Protein AF-0000000069923202 (afdb_homodimer)

Sequence (836 aa):
MKPQTTLLSTVFSLFFFFFFFFILLISAAADISPGSTLYASNPNQTWTSPNNTFSLRFISHGGSTTYSAAITFDNIIPVWIAGGDSAAADSDSSLQFLPDGNLRLLNGSSAVIWQSNTAGLGVSSAALDDSGNFVLRKGNVTVWSTFDNPTDTILPNQNFTPNQVLRSGFYSFNLLSSGDLILRWNDSIVYWNSGLTSSINNKTTNLTSPSLVLQSIGILSLLDQSLPNPVIVAYTNDYAEGSEILRFLKLDSDGNLRIYSSAKGSRTSTVRWAALSDQCQVFGYCGDMGICSYNGSNPNPICGCPSKNFEPIDPKDSRKGCKRKVEIKDCGGNTTMLELENTRLLTYPPELDSQVFFVGITACRLNCVVSRSCVGSTSLSDGSGLCYFKTIPVVVSGYQSPIIPSTSFLKICGPVMPMKPQTTLLSTVFSLFFFFFFFFILLISAAADISPGSTLYASNPNQTWTSPNNTFSLRFISHGGSTTYSAAITFDNIIPVWIAGGDSAAADSDSSLQFLPDGNLRLLNGSSAVIWQSNTAGLGVSSAALDDSGNFVLRKGNVTVWSTFDNPTDTILPNQNFTPNQVLRSGFYSFNLLSSGDLILRWNDSIVYWNSGLTSSINNKTTNLTSPSLVLQSIGILSLLDQSLPNPVIVAYTNDYAEGSEILRFLKLDSDGNLRIYSSAKGSRTSTVRWAALSDQCQVFGYCGDMGICSYNGSNPNPICGCPSKNFEPIDPKDSRKGCKRKVEIKDCGGNTTMLELENTRLLTYPPELDSQVFFVGITACRLNCVVSRSCVGSTSLSDGSGLCYFKTIPVVVSGYQSPIIPSTSFLKICGPVMP

Radius of gyration: 36.66 Å; Cα contacts (8 Å, |Δi|>4): 2116; chains: 2; bounding box: 177×103×82 Å

Nearest PDB structures (foldseek):
  6kyw-assembly1_A  TM=4.640E-01  e=7.826E-22  Brassica rapa
  6kyw-assembly1_B  TM=4.589E-01  e=8.745E-22  Brassica rapa
  3m7j-assembly1_A  TM=3.341E-01  e=6.251E-08  Pseudomonas putida
  3m7h-assembly2_B  TM=3.196E-01  e=3.689E-07  Pseudomonas putida
  3m7j-assembly2_B  TM=3.180E-01  e=1.397E-06  Pseudomonas putida

Foldseek 3Di:
DDDPPPDPPPPPPPPPPPPPPPPPPQVQQDWAFAFDKAALLDQVDWAAASVRQWTFGWDDDPPDQWIWGFIAGLSFHGAATFPAPQQTAGRGKMWGRHQQQKTFIAHNVRDTRGIQPCGNVQFGTWHQHPQRKIFTDNVVHTPDICLVAPEFKFFAPRWAWQVYWYDAVQWIWGQDQLRKIFIDGNVAFTLAILPCNVVVVVFDPGFDIWTWGAHQQAWIWIDGPSGPDTHTSDGFQRGNDDDQKTWMWGQDNLRKIFIWIDHNVGNDIDTRDIRDQDSLSRPLNQHFQWEWEDDPPDSDIDIDHQFPQWDQPDPVRRSHHIDGPDDPVRLVPQKAKDKDFQKDFRAGPPQVVPFKDQADPVCLRVVQSPDPFFFKKKDQQPPPSIMGTDGPPDGTRMYHDPVRRMMMIGIGRDDGGD/DDDPPPPPPPPPPPPPPPPPPPPPPPVQQDWAFAFDKAALLDQPDWAAASVRQWTFGWDDDPPDQWIWGFIAGLSFHGAATFLAPQQTAGRGKMWGRHQQQKTFIAHNVRDTSGIQPCGNVQFGTWHQHPQRKIFTDNVVHTPDICLVAPEFKDWAPRWAWQVYWYDAVQWIWGQDQLRKIFIDGNVAFTLAILPCNVVVVVFPPGFDIWTWGAHQQAWIWIDGPSGPDTHTSDGFQQGNDDDQKTWMWGQDNLRKIFIWIDHNVGNDIDTRDIRDQDSLSRPLNQHFQWEWEDDPPDSDIDIDHQFPQWDQPDPVRRSHHIDGPDDPVRLVPQKAKDKDFQKDFRAGPPQVVPFKDQADPVCLRVVQSPDPFFFKKKDQQPPPSIMGTDGPPDGTRMYHDPVRRMMMIGMGRDDGGD

InterPro domains:
  IPR000858 S-locus glycoprotein domain [PF00954] (242-306)
  IPR001480 Bulb-type lectin domain [PF01453] (79-164)
  IPR001480 Bulb-type lectin domain [PS50927] (23-149)
  IPR001480 Bulb-type lectin domain [PS50927] (151-272)
  IPR001480 Bulb-type lectin domain [SM00108] (37-150)
  IPR036426 Bulb-type lectin domain superfamily [G3DSA:2.90.10.10] (26-148)
  IPR036426 Bulb-type lectin domain superfamily [G3DSA:2.90.10.10] (149-275)
  IPR036426 Bulb-type lectin domain superfamily [SSF51110] (78-195)

Organism: Camellia sinensis (NCBI:txid4442)

Solvent-accessible surface area (backbone atoms only — not comparable to full-atom values): 43904 Å² total; per-residue (Å²): 137,84,83,80,79,77,82,81,79,77,79,78,77,79,76,77,76,78,75,77,77,76,73,75,73,70,65,67,49,73,66,42,50,53,64,43,68,41,42,41,74,41,57,82,48,6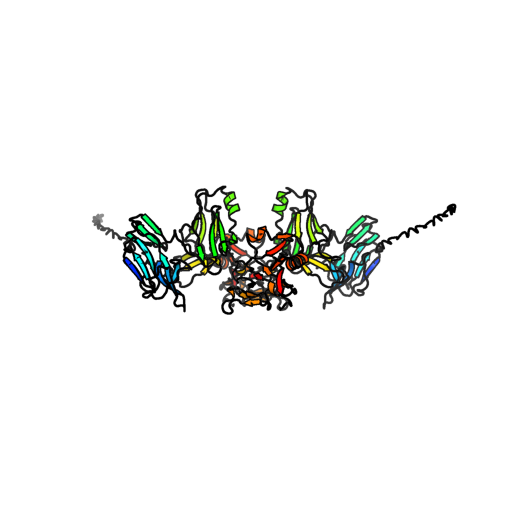2,53,50,11,53,78,57,48,23,28,40,29,41,43,74,48,83,97,50,75,39,26,39,50,24,35,14,45,69,78,65,47,71,56,37,42,62,56,39,85,77,28,76,29,27,62,59,11,35,42,36,32,35,74,54,26,25,40,37,32,25,22,62,84,67,42,76,61,36,64,69,79,32,58,76,67,60,29,60,35,30,42,42,38,77,75,62,42,39,35,36,16,36,84,92,40,77,76,45,42,43,60,80,54,47,25,31,36,44,46,42,76,33,66,46,35,55,90,43,55,33,45,23,83,56,24,35,39,38,39,43,68,80,60,33,41,37,35,24,42,70,85,60,38,42,59,42,67,68,67,42,50,65,68,43,52,78,69,32,90,65,64,78,63,43,28,40,31,34,42,71,49,32,42,31,30,39,38,34,86,58,41,96,59,66,47,77,72,28,23,26,26,50,29,76,53,84,77,69,50,48,42,36,41,32,44,39,79,72,56,46,42,32,31,32,40,28,45,74,88,51,93,56,72,44,83,29,28,49,77,54,51,44,68,58,60,36,67,52,51,18,13,40,49,7,28,20,31,47,60,34,72,43,69,63,68,45,47,41,54,83,33,64,53,32,41,62,69,37,87,91,38,50,46,62,9,29,40,60,74,53,51,69,92,72,35,83,85,43,68,40,71,43,78,36,75,24,16,39,62,65,73,39,44,69,54,55,79,80,22,69,41,82,44,20,42,67,54,37,51,53,55,30,70,73,35,87,51,36,49,26,27,23,27,44,29,74,22,79,27,40,19,38,54,40,48,69,89,70,76,46,24,30,30,41,37,44,50,39,60,12,37,18,32,36,61,38,41,56,74,87,39,117,138,84,82,78,77,75,80,76,79,74,78,78,76,79,75,75,76,75,75,76,76,73,72,76,73,71,66,68,47,74,65,41,52,55,64,42,69,42,42,39,75,40,58,84,50,63,53,51,10,52,78,58,49,23,29,39,29,42,44,76,50,82,97,49,78,41,26,41,51,23,36,14,45,70,79,65,47,68,57,37,42,64,57,39,85,77,28,75,29,27,62,58,11,35,42,35,33,35,74,53,27,24,42,37,32,26,22,62,84,66,44,78,61,36,65,68,80,33,59,77,67,60,29,61,34,30,42,40,38,78,75,63,41,38,36,34,17,36,84,92,40,76,76,46,41,43,60,79,54,47,26,31,36,45,45,42,74,34,64,46,34,54,89,42,54,33,45,24,83,56,22,38,39,39,39,42,68,80,60,32,41,38,35,25,40,69,84,62,38,43,58,43,66,67,66,41,48,64,68,43,51,78,68,33,89,64,63,77,62,45,28,40,32,34,42,69,49,33,42,32,30,40,38,34,86,60,41,96,59,66,46,78,71,28,24,25,25,51,28,77,53,82,76,69,48,51,43,36,40,33,43,39,79,72,56,45,43,31,32,32,40,28,43,74,88,50,93,56,72,42,83,30,28,50,77,53,51,44,68,57,59,37,66,51,52,18,14,40,49,6,28,20,31,46,60,35,72,42,68,63,68,44,45,40,55,83,34,63,54,32,41,62,70,37,89,91,39,51,45,62,8,30,40,60,74,55,51,70,92,71,36,85,83,43,69,40,70,44,77,37,74,26,17,38,62,67,72,39,44,71,55,56,80,79,21,71,40,83,43,19,41,68,53,36,52,53,54,32,73,73,35,87,52,35,49,26,28,24,28,44,28,75,22,78,25,38,19,38,55,41,47,68,90,71,77,46,25,29,30,39,36,43,51,39,62,12,37,18,31,35,62,40,40,56,74,84,40,116

Secondary structure (DSSP, 8-state):
-----------------------------PPBPTT-EEETT-TT--EE-TTSSEEEEEEE-TTSS-EEEEEEETTTEEEEETTGGG--B-TT-EEEE-TTS-EEEE-TT--EEEE---TTTT--EEEE-TTS-EEEEETTEEEEETTTS-SSEE-TTPPB-TT--EEETTEEEEE-TTS-EEEEETTTEEEEE--THHHHHTT-S--SS-EEEE-TTSEEEEE-TT-SSPEEEEE-TTTT--SSEEEEEEE-TTS-EEEEEEETT-S--EEEEES-S-GGGSTTTT-TTEEEE--TT-SS-EEE-SSTTEEES-TT-GGG-EEESS-GGGSTT-EEEEEETTEEE---TTGGGT-EEE--HHHHHHHHHH-SSEEEEEE--SSS-EEEEEESS---EEEE-TT---EEEEEEESSP--/-----------------------------PPBPTT-EEETT-TT--EE-TTSSEEEEEEE-TTSS-EEEEEEETTTEEEEETTGGG--B-TT-EEEE-TTS-EEEE-TT--EEEE---TTTT--EEEE-TTS-EEEEETTEEEEETTTS-SSEE-TTPPB-TT--EEETTEEEEE-TTS-EEEEETTTEEEEE--THHHHHTT-S--SS-EEEE-TTSEEEEE-TT-SSPEEEEE-TTTT--SSEEEEEEE-TTS-EEEEEEETT-S--EEEEES-S-GGGSTTTT-TTEEEE--TT-SS-EEE-SSTTEEES-TT-GGG-EEESS-GGGSTT-EEEEEETTEEE---TTGGGT-EEE--HHHHHHHHHH-SSEEEEEE--SSS-EEEEEESS---EEEE-TT---EEEEEEESSP--

Structure (mmCIF, N/CA/C/O backbone):
data_AF-0000000069923202-model_v1
#
loop_
_entity.id
_entity.type
_entity.pdbx_description
1 polymer 'non-specific serine/threonine protein kinase'
#
loop_
_atom_site.group_PDB
_atom_site.id
_atom_site.type_symbol
_atom_site.label_atom_id
_atom_site.label_alt_id
_atom_site.label_comp_id
_atom_site.label_asym_id
_atom_site.label_entity_id
_atom_site.label_seq_id
_atom_site.pdbx_PDB_ins_code
_atom_site.Cartn_x
_atom_site.Cartn_y
_atom_site.Cartn_z
_atom_site.occupancy
_atom_site.B_iso_or_equiv
_atom_site.auth_seq_id
_atom_site.auth_comp_id
_atom_site.auth_asym_id
_atom_site.auth_atom_id
_atom_site.pdbx_PDB_model_num
ATOM 1 N N . MET A 1 1 ? 87.062 -21.938 -47.25 1 22.56 1 MET A N 1
ATOM 2 C CA . MET A 1 1 ? 86.5 -23.203 -46.781 1 22.56 1 MET A CA 1
ATOM 3 C C . MET A 1 1 ? 85 -23.266 -47.062 1 22.56 1 MET A C 1
ATOM 5 O O . MET A 1 1 ? 84.25 -22.422 -46.625 1 22.56 1 MET A O 1
ATOM 9 N N . LYS A 1 2 ? 84.75 -23.797 -48.344 1 32.22 2 LYS A N 1
ATOM 10 C CA . LYS A 1 2 ? 83.562 -23.75 -49.219 1 32.22 2 LYS A CA 1
ATOM 11 C C . LYS A 1 2 ? 82.375 -24.438 -48.562 1 32.22 2 LYS A C 1
ATOM 13 O O . LYS A 1 2 ? 82.5 -25.547 -48.062 1 32.22 2 LYS A O 1
ATOM 18 N N . PRO A 1 3 ? 81.125 -23.766 -48.312 1 31.27 3 PRO A N 1
ATOM 19 C CA . PRO A 1 3 ? 79.938 -23.969 -47.531 1 31.27 3 PRO A CA 1
ATOM 20 C C . PRO A 1 3 ? 79.062 -25.125 -48.031 1 31.27 3 PRO A C 1
ATOM 22 O O . PRO A 1 3 ? 78.75 -25.203 -49.25 1 31.27 3 PRO A O 1
ATOM 25 N N . GLN A 1 4 ? 79.312 -26.344 -47.5 1 31.17 4 GLN A N 1
ATOM 26 C CA . GLN A 1 4 ? 78.562 -27.547 -47.875 1 31.17 4 GLN A CA 1
ATOM 27 C C . GLN A 1 4 ? 77.062 -27.375 -47.594 1 31.17 4 GLN A C 1
ATOM 29 O O . GLN A 1 4 ? 76.688 -26.953 -46.5 1 31.17 4 GLN A O 1
ATOM 34 N N . THR A 1 5 ? 76.312 -27.312 -48.625 1 31.55 5 THR A N 1
ATOM 35 C CA . THR A 1 5 ? 74.875 -27.094 -48.875 1 31.55 5 THR A CA 1
ATOM 36 C C . THR A 1 5 ? 74.062 -28.297 -48.406 1 31.55 5 THR A C 1
ATOM 38 O O . THR A 1 5 ? 74.062 -29.344 -49.062 1 31.55 5 THR A O 1
ATOM 41 N N . THR A 1 6 ? 74.188 -28.781 -47.156 1 32.69 6 THR A N 1
ATOM 42 C CA . THR A 1 6 ? 73.438 -29.984 -46.812 1 32.69 6 THR A CA 1
ATOM 43 C C . THR A 1 6 ? 71.938 -29.766 -47 1 32.69 6 THR A C 1
ATOM 45 O O . THR A 1 6 ? 71.375 -28.734 -46.562 1 32.69 6 THR A O 1
ATOM 48 N N . LEU A 1 7 ? 71.25 -30.438 -48 1 29.14 7 LEU A N 1
ATOM 49 C CA . LEU A 1 7 ? 69.875 -30.547 -48.438 1 29.14 7 LEU A CA 1
ATOM 50 C C . LEU A 1 7 ? 69 -31.062 -47.312 1 29.14 7 LEU A C 1
ATOM 52 O O . LEU A 1 7 ? 69.25 -32.125 -46.719 1 29.14 7 LEU A O 1
ATOM 56 N N . LEU A 1 8 ? 68.312 -30.188 -46.5 1 29.09 8 LEU A N 1
ATOM 57 C CA . LEU A 1 8 ? 67.375 -30.375 -45.438 1 29.09 8 LEU A CA 1
ATOM 58 C C . LEU A 1 8 ? 66.125 -31.141 -45.969 1 29.09 8 LEU A C 1
ATOM 60 O O . LEU A 1 8 ? 65.5 -30.688 -46.938 1 29.09 8 LEU A O 1
ATOM 64 N N . SER A 1 9 ? 66.125 -32.5 -46 1 30.28 9 SER A N 1
ATOM 65 C CA . SER A 1 9 ? 65 -33.375 -46.312 1 30.28 9 SER A CA 1
ATOM 66 C C . SER A 1 9 ? 63.812 -33.062 -45.438 1 30.28 9 SER A C 1
ATOM 68 O O . SER A 1 9 ? 63.938 -33.062 -44.188 1 30.28 9 SER A O 1
ATOM 70 N N . THR A 1 10 ? 62.938 -32.094 -45.75 1 32.94 10 THR A N 1
ATOM 71 C CA . THR A 1 10 ? 61.688 -31.766 -45.094 1 32.94 10 THR A CA 1
ATOM 72 C C . THR A 1 10 ? 60.719 -32.938 -45.125 1 32.94 10 THR A C 1
ATOM 74 O O . THR A 1 10 ? 60.312 -33.375 -46.219 1 32.94 10 THR A O 1
ATOM 77 N N . VAL A 1 11 ? 60.844 -34.031 -44.312 1 34.94 11 VAL A N 1
ATOM 78 C CA . VAL A 1 11 ? 59.812 -35.062 -44.188 1 34.94 11 VAL A CA 1
ATOM 79 C C . VAL A 1 11 ? 58.5 -34.438 -43.781 1 34.94 11 VAL A C 1
ATOM 81 O O . VAL A 1 11 ? 58.406 -33.719 -42.781 1 34.94 11 VAL A O 1
ATOM 84 N N . PHE A 1 12 ? 57.594 -34.125 -44.719 1 35.72 12 PHE A N 1
ATOM 85 C CA . PHE A 1 12 ? 56.188 -33.781 -44.562 1 35.72 12 PHE A CA 1
ATOM 86 C C . PHE A 1 12 ? 55.438 -34.844 -43.812 1 35.72 12 PHE A C 1
ATOM 88 O O . PHE A 1 12 ? 55.25 -35.969 -44.312 1 35.72 12 PHE A O 1
ATOM 95 N N . SER A 1 13 ? 55.594 -35 -42.469 1 36.16 13 SER A N 1
ATOM 96 C CA . SER A 1 13 ? 54.688 -35.875 -41.719 1 36.16 13 SER A CA 1
ATOM 97 C C . SER A 1 13 ? 53.219 -35.5 -41.969 1 36.16 13 SER A C 1
ATOM 99 O O . SER A 1 13 ? 52.812 -34.375 -41.812 1 36.16 13 SER A O 1
ATOM 101 N N . LEU A 1 14 ? 52.5 -36.25 -42.812 1 38.09 14 LEU A N 1
ATOM 102 C CA . LEU A 1 14 ? 51.062 -36.281 -43 1 38.09 14 LEU A CA 1
ATOM 103 C C . LEU A 1 14 ? 50.344 -36.469 -41.656 1 38.09 14 LEU A C 1
ATOM 105 O O . LEU A 1 14 ? 50.469 -37.5 -41.031 1 38.09 14 LEU A O 1
ATOM 109 N N . PHE A 1 15 ? 50.156 -35.438 -40.844 1 38.25 15 PHE A N 1
ATOM 110 C CA . PHE A 1 15 ? 49.25 -35.438 -39.719 1 38.25 15 PHE A CA 1
ATOM 111 C C . PHE A 1 15 ? 47.875 -35.875 -40.125 1 38.25 15 PHE A C 1
ATOM 113 O O . PHE A 1 15 ? 47.219 -35.219 -40.938 1 38.25 15 PHE A O 1
ATOM 120 N N . PHE A 1 16 ? 47.562 -37.188 -40.219 1 38.72 16 PHE A N 1
ATOM 121 C CA . PHE A 1 16 ? 46.188 -37.719 -40.281 1 38.72 16 PHE A CA 1
ATOM 122 C C . PHE A 1 16 ? 45.312 -37.094 -39.188 1 38.72 16 PHE A C 1
ATOM 124 O O . PHE A 1 16 ? 45.562 -37.281 -38 1 38.72 16 PHE A O 1
ATOM 131 N N . PHE A 1 17 ? 44.656 -35.969 -39.469 1 39.97 17 PHE A N 1
ATOM 132 C CA . PHE A 1 17 ? 43.562 -35.438 -38.688 1 39.97 17 PHE A CA 1
ATOM 133 C C . PHE A 1 17 ? 42.469 -36.469 -38.5 1 39.97 17 PHE A C 1
ATOM 135 O O . PHE A 1 17 ? 41.75 -36.781 -39.438 1 39.97 17 PHE A O 1
ATOM 142 N N . PHE A 1 18 ? 42.625 -37.469 -37.625 1 41 18 PHE A N 1
ATOM 143 C CA . PHE A 1 18 ? 41.5 -38.25 -37.125 1 41 18 PHE A CA 1
ATOM 144 C C . PHE A 1 18 ? 40.344 -37.344 -36.719 1 41 18 PHE A C 1
ATOM 146 O O . PHE A 1 18 ? 40.469 -36.625 -35.688 1 41 18 PHE A O 1
ATOM 153 N N . PHE A 1 19 ? 39.469 -36.906 -37.656 1 42.41 19 PHE A N 1
ATOM 154 C CA . PHE A 1 19 ? 38.156 -36.344 -37.344 1 42.41 19 PHE A CA 1
ATOM 155 C C . PHE A 1 19 ? 37.375 -37.25 -36.438 1 42.41 19 PHE A C 1
ATOM 157 O O . PHE A 1 19 ? 36.875 -38.281 -36.844 1 42.41 19 PHE A O 1
ATOM 164 N N . PHE A 1 20 ? 37.656 -37.281 -35.125 1 42.5 20 PHE A N 1
ATOM 165 C CA . PHE A 1 20 ? 36.719 -37.844 -34.156 1 42.5 20 PHE A CA 1
ATOM 166 C C . PHE A 1 20 ? 35.312 -37.25 -34.375 1 42.5 20 PHE A C 1
ATOM 168 O O . PHE A 1 20 ? 35.094 -36.062 -34.062 1 42.5 20 PHE A O 1
ATOM 175 N N . PHE A 1 21 ? 34.531 -37.781 -35.281 1 42.44 21 PHE A N 1
ATOM 176 C CA . PHE A 1 21 ? 33.094 -37.562 -35.312 1 42.44 21 PHE A CA 1
ATOM 177 C C . PHE A 1 21 ? 32.469 -37.781 -33.969 1 42.44 21 PHE A C 1
ATOM 179 O O . PHE A 1 21 ? 32.375 -38.938 -33.5 1 42.44 21 PHE A O 1
ATOM 186 N N . PHE A 1 22 ? 32.5 -36.812 -33.062 1 44.94 22 PHE A N 1
ATOM 187 C CA . PHE A 1 22 ? 31.625 -36.781 -31.891 1 44.94 22 PHE A CA 1
ATOM 188 C C . PHE A 1 22 ? 30.172 -37 -32.312 1 44.94 22 PHE A C 1
ATOM 190 O O . PHE A 1 22 ? 29.562 -36.094 -32.875 1 44.94 22 PHE A O 1
ATOM 197 N N . ILE A 1 23 ? 29.75 -38.188 -32.531 1 44.03 23 ILE A N 1
ATOM 198 C CA . ILE A 1 23 ? 28.328 -38.469 -32.562 1 44.03 23 ILE A CA 1
ATOM 199 C C . ILE A 1 23 ? 27.672 -37.969 -31.281 1 44.03 23 ILE A C 1
ATOM 201 O O . ILE A 1 23 ? 27.938 -38.469 -30.203 1 44.03 23 ILE A O 1
ATOM 205 N N . LEU A 1 24 ? 27.312 -36.719 -31.25 1 44.69 24 LEU A N 1
ATOM 206 C CA . LEU A 1 24 ? 26.312 -36.281 -30.281 1 44.69 24 LEU A CA 1
ATOM 207 C C . LEU A 1 24 ? 25.141 -37.281 -30.25 1 44.69 24 LEU A C 1
ATOM 209 O O . LEU A 1 24 ? 24.297 -37.281 -31.156 1 44.69 24 LEU A O 1
ATOM 213 N N . LEU A 1 25 ? 25.328 -38.406 -29.656 1 41.84 25 LEU A N 1
ATOM 214 C CA . LEU A 1 25 ? 24.141 -39.188 -29.281 1 41.84 25 LEU A CA 1
ATOM 215 C C . LEU A 1 25 ? 23.109 -38.281 -28.609 1 41.84 25 LEU A C 1
ATOM 217 O O . LEU A 1 25 ? 23.266 -37.906 -27.438 1 41.84 25 LEU A O 1
ATOM 221 N N . ILE A 1 26 ? 22.453 -37.469 -29.391 1 46.56 26 ILE A N 1
ATOM 222 C CA . ILE A 1 26 ? 21.219 -36.969 -28.828 1 46.56 26 ILE A CA 1
ATOM 223 C C . ILE A 1 26 ? 20.391 -38.125 -28.25 1 46.56 26 ILE A C 1
ATOM 225 O O . ILE A 1 26 ? 19.938 -39 -29 1 46.56 26 ILE A O 1
ATOM 229 N N . SER A 1 27 ? 20.766 -38.625 -27.141 1 45.44 27 SER A N 1
ATOM 230 C CA . SER A 1 27 ? 19.844 -39.531 -26.484 1 45.44 27 SER A CA 1
ATOM 231 C C . SER A 1 27 ? 18.391 -39.062 -26.625 1 45.44 27 SER A C 1
ATOM 233 O O . SER A 1 27 ? 18.016 -38.031 -26.047 1 45.44 27 SER A O 1
ATOM 235 N N . ALA A 1 28 ? 17.812 -39.219 -27.75 1 49.84 28 ALA A N 1
ATOM 236 C CA . ALA A 1 28 ? 16.359 -39.031 -27.891 1 49.84 28 ALA A CA 1
ATOM 237 C C . ALA A 1 28 ? 15.609 -39.781 -26.812 1 49.84 28 ALA A C 1
ATOM 239 O O . ALA A 1 28 ? 15.836 -41 -26.609 1 49.84 28 ALA A O 1
ATOM 240 N N . ALA A 1 29 ? 15.195 -39.156 -25.703 1 56.56 29 ALA A N 1
ATOM 241 C CA . ALA A 1 29 ? 14.328 -39.812 -24.75 1 56.56 29 ALA A CA 1
ATOM 242 C C . ALA A 1 29 ? 13.359 -40.75 -25.453 1 56.56 29 ALA A C 1
ATOM 244 O O . ALA A 1 29 ? 12.797 -40.438 -26.5 1 56.56 29 ALA A O 1
ATOM 245 N N . ALA A 1 30 ? 13.484 -42 -25.094 1 66.31 30 ALA A N 1
ATOM 246 C CA . ALA A 1 30 ? 12.672 -43.094 -25.656 1 66.31 30 ALA A CA 1
ATOM 247 C C . ALA A 1 30 ? 11.188 -42.75 -25.562 1 66.31 30 ALA A C 1
ATOM 249 O O . ALA A 1 30 ? 10.703 -42.281 -24.547 1 66.31 30 ALA A O 1
ATOM 250 N N . ASP A 1 31 ? 10.523 -42.688 -26.641 1 88.88 31 ASP A N 1
ATOM 251 C CA . ASP A 1 31 ? 9.07 -42.562 -26.734 1 88.88 31 ASP A CA 1
ATOM 252 C C . ASP A 1 31 ? 8.375 -43.562 -25.812 1 88.88 31 ASP A C 1
ATOM 254 O O . ASP A 1 31 ? 8.875 -44.688 -25.625 1 88.88 31 ASP A O 1
ATOM 258 N N . ILE A 1 32 ? 7.484 -43.094 -25.031 1 96 32 ILE A N 1
ATOM 259 C CA . ILE A 1 32 ? 6.625 -43.938 -24.219 1 96 32 ILE A CA 1
ATOM 260 C C . ILE A 1 32 ? 5.578 -44.625 -25.109 1 96 32 ILE A C 1
ATOM 262 O O . ILE A 1 32 ? 4.832 -43.938 -25.812 1 96 32 ILE A O 1
ATOM 266 N N . SER A 1 33 ? 5.578 -45.906 -25.031 1 96.06 33 SER A N 1
ATOM 267 C CA . SER A 1 33 ? 4.668 -46.656 -25.891 1 96.06 33 SER A CA 1
ATOM 268 C C . SER A 1 33 ? 3.322 -46.875 -25.203 1 96.06 33 SER A C 1
ATOM 270 O O . SER A 1 33 ? 3.244 -46.938 -23.969 1 96.06 33 SER A O 1
ATOM 272 N N . PRO A 1 34 ? 2.291 -47 -26.062 1 96.62 34 PRO A N 1
ATOM 273 C CA . PRO A 1 34 ? 1.008 -47.375 -25.453 1 96.62 34 PRO A CA 1
ATOM 274 C C . PRO A 1 34 ? 1.097 -48.656 -24.609 1 96.62 34 PRO A C 1
ATOM 276 O O . PRO A 1 34 ? 1.845 -49.562 -24.953 1 96.62 34 PRO A O 1
ATOM 279 N N . GLY A 1 35 ? 0.326 -48.688 -23.531 1 97.06 35 GLY A N 1
ATOM 280 C CA . GLY A 1 35 ? 0.377 -49.812 -22.625 1 97.06 35 GLY A CA 1
ATOM 281 C C . GLY A 1 35 ? 1.232 -49.562 -21.406 1 97.06 35 GLY A C 1
ATOM 282 O O . GLY A 1 35 ? 1.182 -50.312 -20.438 1 97.06 35 GLY A O 1
ATOM 283 N N . SER A 1 36 ? 1.993 -48.531 -21.531 1 96.88 36 SER A N 1
ATOM 284 C CA . SER A 1 36 ? 2.836 -48.156 -20.391 1 96.88 36 SER A CA 1
ATOM 285 C C . SER A 1 36 ? 2.004 -47.625 -19.234 1 96.88 36 SER A C 1
ATOM 287 O O . SER A 1 36 ? 1.01 -46.938 -19.438 1 96.88 36 SER A O 1
ATOM 289 N N . THR A 1 37 ? 2.416 -47.969 -18 1 97.19 37 THR A N 1
ATOM 290 C CA . THR A 1 37 ? 1.663 -47.562 -16.812 1 97.19 37 THR A CA 1
ATOM 291 C C . THR A 1 37 ? 2.605 -47.125 -15.703 1 97.19 37 THR A C 1
ATOM 293 O O . THR A 1 37 ? 3.678 -47.719 -15.523 1 97.19 37 THR A O 1
ATOM 296 N N . LEU A 1 38 ? 2.309 -46.062 -15.016 1 97.25 38 LEU A N 1
ATOM 297 C CA . LEU A 1 38 ? 2.939 -45.656 -13.766 1 97.25 38 LEU A CA 1
ATOM 298 C C . LEU A 1 38 ? 2.047 -45.969 -12.57 1 97.25 38 LEU A C 1
ATOM 300 O O . LEU A 1 38 ? 0.828 -45.812 -12.641 1 97.25 38 LEU A O 1
ATOM 304 N N . TYR A 1 39 ? 2.617 -46.469 -11.461 1 96.25 39 TYR A N 1
ATOM 305 C CA . TYR A 1 39 ? 1.863 -46.844 -10.266 1 96.25 39 TYR A CA 1
ATOM 306 C C . TYR A 1 39 ? 2.289 -45.969 -9.078 1 96.25 39 TYR A C 1
ATOM 308 O O . TYR A 1 39 ? 3.479 -45.719 -8.898 1 96.25 39 TYR A O 1
ATOM 316 N N . ALA A 1 40 ? 1.298 -45.531 -8.305 1 94.88 40 ALA A N 1
ATOM 317 C CA . ALA A 1 40 ? 1.593 -44.781 -7.082 1 94.88 40 ALA A CA 1
ATOM 318 C C . ALA A 1 40 ? 2.35 -45.656 -6.078 1 94.88 40 ALA A C 1
ATOM 320 O O . ALA A 1 40 ? 3.145 -45.125 -5.285 1 94.88 40 ALA A O 1
ATOM 321 N N . SER A 1 41 ? 2.152 -46.906 -6.133 1 92.19 41 SER A N 1
ATOM 322 C CA . SER A 1 41 ? 2.789 -47.844 -5.219 1 92.19 41 SER A CA 1
ATOM 323 C C . SER A 1 41 ? 4.273 -48 -5.531 1 92.19 41 SER A C 1
ATOM 325 O O . SER A 1 41 ? 5.031 -48.531 -4.723 1 92.19 41 SER A O 1
ATOM 327 N N . ASN A 1 42 ? 4.664 -47.594 -6.672 1 91.62 42 ASN A N 1
ATOM 328 C CA . ASN A 1 42 ? 6.066 -47.656 -7.07 1 91.62 42 ASN A CA 1
ATOM 329 C C . ASN A 1 42 ? 6.578 -46.25 -7.453 1 91.62 42 ASN A C 1
ATOM 331 O O . ASN A 1 42 ? 6.785 -45.969 -8.633 1 91.62 42 ASN A O 1
ATOM 335 N N . PRO A 1 43 ? 6.945 -45.5 -6.504 1 81.88 43 PRO A N 1
ATOM 336 C CA . PRO A 1 43 ? 7.309 -44.125 -6.781 1 81.88 43 PRO A CA 1
ATOM 337 C C . PRO A 1 43 ? 8.609 -44 -7.57 1 81.88 43 PRO A C 1
ATOM 339 O O . PRO A 1 43 ? 8.914 -42.906 -8.102 1 81.88 43 PRO A O 1
ATOM 342 N N . ASN A 1 44 ? 9.344 -45 -7.785 1 88 44 ASN A N 1
ATOM 343 C CA . ASN A 1 44 ? 10.602 -44.969 -8.523 1 88 44 ASN A CA 1
ATOM 344 C C . ASN A 1 44 ? 10.383 -45.094 -10.023 1 88 44 ASN A C 1
ATOM 346 O O . ASN A 1 44 ? 11.281 -44.844 -10.82 1 88 44 ASN A O 1
ATOM 350 N N . GLN A 1 45 ? 9.234 -45.562 -10.352 1 91.81 45 GLN A N 1
ATOM 351 C CA . GLN A 1 45 ? 8.891 -45.625 -11.766 1 91.81 45 GLN A CA 1
ATOM 352 C C . GLN A 1 45 ? 8.547 -44.25 -12.297 1 91.81 45 GLN A C 1
ATOM 354 O O . GLN A 1 45 ? 7.707 -43.531 -11.727 1 91.81 45 GLN A O 1
ATOM 359 N N . THR A 1 46 ? 9.273 -43.812 -13.297 1 95.56 46 THR A N 1
ATOM 360 C CA . THR A 1 46 ? 9.047 -42.469 -13.828 1 95.56 46 THR A CA 1
ATOM 361 C C . THR A 1 46 ? 9.18 -42.438 -15.344 1 95.56 46 THR A C 1
ATOM 363 O O . THR A 1 46 ? 9.766 -43.375 -15.93 1 95.56 46 THR A O 1
ATOM 366 N N . TRP A 1 47 ? 8.484 -41.656 -16.031 1 97.31 47 TRP A N 1
ATOM 367 C CA . TRP A 1 47 ? 8.758 -41.25 -17.406 1 97.31 47 TRP A CA 1
ATOM 368 C C . TRP A 1 47 ? 9.562 -39.938 -17.438 1 97.31 47 TRP A C 1
ATOM 370 O O . TRP A 1 47 ? 9.07 -38.906 -17.047 1 97.31 47 TRP A O 1
ATOM 380 N N . THR A 1 48 ? 10.812 -39.969 -17.922 1 96.5 48 THR A N 1
ATOM 381 C CA . THR A 1 48 ? 11.75 -38.875 -17.75 1 96.5 48 THR A CA 1
ATOM 382 C C . THR A 1 48 ? 12.055 -38.219 -19.094 1 96.5 48 THR A C 1
ATOM 384 O O . THR A 1 48 ? 11.977 -38.875 -20.141 1 96.5 48 THR A O 1
ATOM 387 N N . SER A 1 49 ? 12.383 -36.969 -18.984 1 96.75 49 SER A N 1
ATOM 388 C CA . SER A 1 49 ? 12.859 -36.25 -20.172 1 96.75 49 SER A CA 1
ATOM 389 C C . SER A 1 49 ? 14.273 -36.688 -20.531 1 96.75 49 SER A C 1
ATOM 391 O O . SER A 1 49 ? 15 -37.219 -19.703 1 96.75 49 SER A O 1
ATOM 393 N N . PRO A 1 50 ? 14.648 -36.406 -21.766 1 95.38 50 PRO A N 1
ATOM 394 C CA . PRO A 1 50 ? 15.953 -36.875 -22.234 1 95.38 50 PRO A CA 1
ATOM 395 C C . PRO A 1 50 ? 17.109 -36.375 -21.359 1 95.38 50 PRO A C 1
ATOM 397 O O . PRO A 1 50 ? 18.047 -37.125 -21.078 1 95.38 50 PRO A O 1
ATOM 400 N N . ASN A 1 51 ? 17.031 -35.219 -20.922 1 92.81 51 ASN A N 1
ATOM 401 C CA . ASN A 1 51 ? 18.125 -34.688 -20.109 1 92.81 51 ASN A CA 1
ATOM 402 C C . ASN A 1 51 ? 17.891 -34.906 -18.625 1 92.81 51 ASN A C 1
ATOM 404 O O . ASN A 1 51 ? 18.609 -34.344 -17.781 1 92.81 51 ASN A O 1
ATOM 408 N N . ASN A 1 52 ? 16.844 -35.562 -18.266 1 92.88 52 ASN A N 1
ATOM 409 C CA . ASN A 1 52 ? 16.5 -35.969 -16.906 1 92.88 52 ASN A CA 1
ATOM 410 C C . ASN A 1 52 ? 16.125 -34.75 -16.047 1 92.88 52 ASN A C 1
ATOM 412 O O . ASN A 1 52 ? 16.219 -34.812 -14.812 1 92.88 52 ASN A O 1
ATOM 416 N N . THR A 1 53 ? 15.766 -33.688 -16.672 1 93.25 53 THR A N 1
ATOM 417 C CA . THR A 1 53 ? 15.375 -32.5 -15.938 1 93.25 53 THR A CA 1
ATOM 418 C C . THR A 1 53 ? 13.961 -32.625 -15.391 1 93.25 53 THR A C 1
ATOM 420 O O . THR A 1 53 ? 13.672 -32.188 -14.281 1 93.25 53 THR A O 1
ATOM 423 N N . PHE A 1 54 ? 13.148 -33.25 -16.172 1 96.31 54 PHE A N 1
ATOM 424 C CA . PHE A 1 54 ? 11.75 -33.438 -15.781 1 96.31 54 PHE A CA 1
ATOM 425 C C . PHE A 1 54 ? 11.383 -34.906 -15.75 1 96.31 54 PHE A C 1
ATOM 427 O O . PHE A 1 54 ? 11.961 -35.719 -16.484 1 96.31 54 PHE A O 1
ATOM 434 N N . SER A 1 55 ? 10.484 -35.219 -14.867 1 96.88 55 SER A N 1
ATOM 435 C CA . SER A 1 55 ? 9.969 -36.594 -14.773 1 96.88 55 SER A CA 1
ATOM 436 C C . SER A 1 55 ? 8.492 -36.594 -14.422 1 96.88 55 SER A C 1
ATOM 438 O O . SER A 1 55 ? 8.031 -35.781 -13.617 1 96.88 55 SER A O 1
ATOM 440 N N . LEU A 1 56 ? 7.785 -37.375 -15.148 1 97.56 56 LEU A N 1
ATOM 441 C CA . LEU A 1 56 ? 6.406 -37.688 -14.766 1 97.56 56 LEU A CA 1
ATOM 442 C C . LEU A 1 56 ? 6.344 -38.875 -13.82 1 97.56 56 LEU A C 1
ATOM 444 O O . LEU A 1 56 ? 6.832 -39.938 -14.141 1 97.56 56 LEU A O 1
ATOM 448 N N . ARG A 1 57 ? 5.746 -38.594 -12.602 1 96.31 57 ARG A N 1
ATOM 449 C CA . ARG A 1 57 ? 5.754 -39.594 -11.523 1 96.31 57 ARG A CA 1
ATOM 450 C C . ARG A 1 57 ? 4.625 -39.312 -10.539 1 96.31 57 ARG A C 1
ATOM 452 O O . ARG A 1 57 ? 3.969 -38.281 -10.594 1 96.31 57 ARG A O 1
ATOM 459 N N . PHE A 1 58 ? 4.375 -40.344 -9.719 1 94.69 58 PHE A N 1
ATOM 460 C CA . PHE A 1 58 ? 3.502 -40.125 -8.578 1 94.69 58 PHE A CA 1
ATOM 461 C C . PHE A 1 58 ? 4.277 -39.469 -7.434 1 94.69 58 PHE A C 1
ATOM 463 O O . PHE A 1 58 ? 5.418 -39.844 -7.16 1 94.69 58 PHE A O 1
ATOM 470 N N . ILE A 1 59 ? 3.688 -38.438 -6.836 1 91.75 59 ILE A N 1
ATOM 471 C CA . ILE A 1 59 ? 4.27 -37.812 -5.652 1 91.75 59 ILE A CA 1
ATOM 472 C C . ILE A 1 59 ? 3.293 -37.906 -4.484 1 91.75 59 ILE A C 1
ATOM 474 O O . ILE A 1 59 ? 2.076 -37.906 -4.68 1 91.75 59 ILE A O 1
ATOM 478 N N . SER A 1 60 ? 3.861 -38.031 -3.291 1 88.88 60 SER A N 1
ATOM 479 C CA . SER A 1 60 ? 3.047 -38.094 -2.082 1 88.88 60 SER A CA 1
ATOM 480 C C . SER A 1 60 ? 2.998 -36.719 -1.38 1 88.88 60 SER A C 1
ATOM 482 O O . SER A 1 60 ? 3.979 -36 -1.395 1 88.88 60 SER A O 1
ATOM 484 N N . HIS A 1 61 ? 1.831 -36.312 -0.956 1 79.5 61 HIS A N 1
ATOM 485 C CA . HIS A 1 61 ? 1.674 -35.062 -0.186 1 79.5 61 HIS A CA 1
ATOM 486 C C . HIS A 1 61 ? 1.718 -35.344 1.312 1 79.5 61 HIS A C 1
ATOM 488 O O . HIS A 1 61 ? 1.054 -36.281 1.797 1 79.5 61 HIS A O 1
ATOM 494 N N . GLY A 1 62 ? 2.893 -35.062 1.963 1 63.53 62 GLY A N 1
ATOM 495 C CA . GLY A 1 62 ? 3.215 -35.281 3.365 1 63.53 62 GLY A CA 1
ATOM 496 C C . GLY A 1 62 ? 2.018 -35.688 4.195 1 63.53 62 GLY A C 1
ATOM 497 O O . GLY A 1 62 ? 0.981 -35.031 4.184 1 63.53 62 GLY A O 1
ATOM 498 N N . GLY A 1 63 ? 2.203 -36.719 5.059 1 58.97 63 GLY A N 1
ATOM 499 C CA . GLY A 1 63 ? 1.332 -37.219 6.102 1 58.97 63 GLY A CA 1
ATOM 500 C C . GLY A 1 63 ? 0.044 -37.812 5.566 1 58.97 63 GLY A C 1
ATOM 501 O O . GLY A 1 63 ? -0.708 -38.469 6.305 1 58.97 63 GLY A O 1
ATOM 502 N N . SER A 1 64 ? -0.369 -37.312 4.469 1 63.69 64 SER A N 1
ATOM 503 C CA . SER A 1 64 ? -1.67 -37.781 4.012 1 63.69 64 SER A CA 1
ATOM 504 C C . SER A 1 64 ? -1.521 -38.969 3.08 1 63.69 64 SER A C 1
ATOM 506 O O . SER A 1 64 ? -0.415 -39.281 2.639 1 63.69 64 SER A O 1
ATOM 508 N N . THR A 1 65 ? -2.422 -39.75 3.025 1 77 65 THR A N 1
ATOM 509 C CA . THR A 1 65 ? -2.607 -40.906 2.137 1 77 65 THR A CA 1
ATOM 510 C C . THR A 1 65 ? -2.973 -40.438 0.729 1 77 65 THR A C 1
ATOM 512 O O . THR A 1 65 ? -3.457 -41.219 -0.084 1 77 65 THR A O 1
ATOM 515 N N . THR A 1 66 ? -2.57 -39.125 0.479 1 86.75 66 THR A N 1
ATOM 516 C CA . THR A 1 66 ? -2.975 -38.594 -0.826 1 86.75 66 THR A CA 1
ATOM 517 C C . THR A 1 66 ? -1.776 -38.531 -1.768 1 86.75 66 THR A C 1
ATOM 519 O O . THR A 1 66 ? -0.661 -38.219 -1.335 1 86.75 66 THR A O 1
ATOM 522 N N . TYR A 1 67 ? -1.985 -38.906 -3.043 1 91.31 67 TYR A N 1
ATOM 523 C CA . TYR A 1 67 ? -0.975 -38.906 -4.094 1 91.31 67 TYR A CA 1
ATOM 524 C C . TYR A 1 67 ? -1.428 -38.062 -5.281 1 91.31 67 TYR A C 1
ATOM 526 O O . TYR A 1 67 ? -2.617 -37.781 -5.426 1 91.31 67 TYR A O 1
ATOM 534 N N . SER A 1 68 ? -0.451 -37.625 -6.039 1 93.69 68 SER A N 1
ATOM 535 C CA . SER A 1 68 ? -0.715 -36.969 -7.312 1 93.69 68 SER A CA 1
ATOM 536 C C . SER A 1 68 ? 0.226 -37.469 -8.406 1 93.69 68 SER A C 1
ATOM 538 O O . SER A 1 68 ? 1.388 -37.781 -8.133 1 93.69 68 SER A O 1
ATOM 540 N N . ALA A 1 69 ? -0.321 -37.719 -9.578 1 95.75 69 ALA A N 1
ATOM 541 C CA . ALA A 1 69 ? 0.544 -37.875 -10.75 1 95.75 69 ALA A CA 1
ATOM 542 C C . ALA A 1 69 ? 1.012 -36.531 -11.281 1 95.75 69 ALA A C 1
ATOM 544 O O . ALA A 1 69 ? 0.199 -35.719 -11.711 1 95.75 69 ALA A O 1
ATOM 545 N N . ALA A 1 70 ? 2.312 -36.312 -11.234 1 96.44 70 ALA A N 1
ATOM 546 C CA . ALA A 1 70 ? 2.799 -34.969 -11.5 1 96.44 70 ALA A CA 1
ATOM 547 C C . ALA A 1 70 ? 4.082 -35 -12.32 1 96.44 70 ALA A C 1
ATOM 549 O O . ALA A 1 70 ? 4.863 -35.938 -12.234 1 96.44 70 ALA A O 1
ATOM 550 N N . ILE A 1 71 ? 4.184 -34 -13.219 1 97.44 71 ILE A N 1
ATOM 551 C CA . ILE A 1 71 ? 5.504 -33.719 -13.773 1 97.44 71 ILE A CA 1
ATOM 552 C C . ILE A 1 71 ? 6.324 -32.938 -12.758 1 97.44 71 ILE A C 1
ATOM 554 O O . ILE A 1 71 ? 5.867 -31.891 -12.258 1 97.44 71 ILE A O 1
ATOM 558 N N . THR A 1 72 ? 7.52 -33.406 -12.445 1 95.75 72 THR A N 1
ATOM 559 C CA . THR A 1 72 ? 8.352 -32.75 -11.438 1 95.75 72 THR A CA 1
ATOM 560 C C . THR A 1 72 ? 9.664 -32.281 -12.047 1 95.75 72 THR A C 1
ATOM 562 O O . THR A 1 72 ? 10.211 -32.938 -12.953 1 95.75 72 THR A O 1
ATOM 565 N N . PHE A 1 73 ? 10.125 -31.125 -11.641 1 95.56 73 PHE A N 1
ATOM 566 C CA . PHE A 1 73 ? 11.484 -30.672 -11.891 1 95.56 73 PHE A CA 1
ATOM 567 C C . PHE A 1 73 ? 12.445 -31.25 -10.859 1 95.56 73 PHE A C 1
ATOM 569 O O . PHE A 1 73 ? 12.195 -31.172 -9.656 1 95.56 73 PHE A O 1
ATOM 576 N N . ASP A 1 74 ? 13.453 -31.844 -11.336 1 92.06 74 ASP A N 1
ATOM 577 C CA . ASP A 1 74 ? 14.508 -32.438 -10.516 1 92.06 74 ASP A CA 1
ATOM 578 C C . ASP A 1 74 ? 13.938 -33.438 -9.523 1 92.06 74 ASP A C 1
ATOM 580 O O . ASP A 1 74 ? 14.422 -33.531 -8.391 1 92.06 74 ASP A O 1
ATOM 584 N N . ASN A 1 75 ? 12.836 -34.031 -9.859 1 89.31 75 ASN A N 1
ATOM 585 C CA . ASN A 1 75 ? 12.164 -35.094 -9.109 1 89.31 75 ASN A CA 1
ATOM 586 C C . ASN A 1 75 ? 11.578 -34.562 -7.805 1 89.31 75 ASN A C 1
ATOM 588 O O . ASN A 1 75 ? 11.25 -35.344 -6.91 1 89.31 75 ASN A O 1
ATOM 592 N N . ILE A 1 76 ? 11.438 -33.281 -7.695 1 89.62 76 ILE A N 1
ATOM 593 C CA . ILE A 1 76 ? 11.023 -32.719 -6.406 1 89.62 76 ILE A CA 1
ATOM 594 C C . ILE A 1 76 ? 9.875 -31.75 -6.609 1 89.62 76 ILE A C 1
ATOM 596 O O . ILE A 1 76 ? 8.789 -31.922 -6.059 1 89.62 76 ILE A O 1
ATOM 600 N N . ILE A 1 77 ? 10.023 -30.797 -7.473 1 93.25 77 ILE A N 1
ATOM 601 C CA . ILE A 1 77 ? 9.102 -29.672 -7.582 1 93.25 77 ILE A CA 1
ATOM 602 C C . ILE A 1 77 ? 8.023 -30 -8.617 1 93.25 77 ILE A C 1
ATOM 604 O O . ILE A 1 77 ? 8.305 -30.094 -9.812 1 93.25 77 ILE A O 1
ATOM 608 N N . PRO A 1 78 ? 6.812 -30.172 -8.188 1 94.38 78 PRO A N 1
ATOM 609 C CA . PRO A 1 78 ? 5.758 -30.422 -9.172 1 94.38 78 PRO A CA 1
ATOM 610 C C . PRO A 1 78 ? 5.453 -29.203 -10.031 1 94.38 78 PRO A C 1
ATOM 612 O O . PRO A 1 78 ? 5.301 -28.094 -9.5 1 94.38 78 PRO A O 1
ATOM 615 N N . VAL A 1 79 ? 5.391 -29.344 -11.328 1 96.5 79 VAL A N 1
ATOM 616 C CA . VAL A 1 79 ? 5.152 -28.234 -12.227 1 96.5 79 VAL A CA 1
ATOM 617 C C . VAL A 1 79 ? 3.9 -28.484 -13.062 1 96.5 79 VAL A C 1
ATOM 619 O O . VAL A 1 79 ? 3.484 -27.641 -13.852 1 96.5 79 VAL A O 1
ATOM 622 N N . TRP A 1 80 ? 3.342 -29.625 -12.945 1 97.38 80 TRP A N 1
ATOM 623 C CA . TRP A 1 80 ? 2.064 -30 -13.539 1 97.38 80 TRP A CA 1
ATOM 624 C C . TRP A 1 80 ? 1.45 -31.188 -12.812 1 97.38 80 TRP A C 1
ATOM 626 O O . TRP A 1 80 ? 2.154 -32.125 -12.461 1 97.38 80 TRP A O 1
ATOM 636 N N . ILE A 1 81 ? 0.197 -31.156 -12.578 1 96.12 81 ILE A N 1
ATOM 637 C CA . ILE A 1 81 ? -0.501 -32.219 -11.875 1 96.12 81 ILE A CA 1
ATOM 638 C C . ILE A 1 81 ? -1.692 -32.719 -12.703 1 96.12 81 ILE A C 1
ATOM 640 O O . ILE A 1 81 ? -2.57 -31.906 -13.047 1 96.12 81 ILE A O 1
ATOM 644 N N . ALA A 1 82 ? -1.718 -34 -12.953 1 96.62 82 ALA A N 1
ATOM 645 C CA . ALA A 1 82 ? -2.828 -34.531 -13.727 1 96.62 82 ALA A CA 1
ATOM 646 C C . ALA A 1 82 ? -4.156 -34.312 -13.008 1 96.62 82 ALA A C 1
ATOM 648 O O . ALA A 1 82 ? -4.328 -34.75 -11.859 1 96.62 82 ALA A O 1
ATOM 649 N N . GLY A 1 83 ? -5.016 -33.625 -13.664 1 93.62 83 GLY A N 1
ATOM 650 C CA . GLY A 1 83 ? -6.34 -33.375 -13.109 1 93.62 83 GLY A CA 1
ATOM 651 C C . GLY A 1 83 ? -6.383 -32.219 -12.148 1 93.62 83 GLY A C 1
ATOM 652 O O . GLY A 1 83 ? -7.453 -31.844 -11.672 1 93.62 83 GLY A O 1
ATOM 653 N N . GLY A 1 84 ? -5.246 -31.656 -11.852 1 90.56 84 GLY A N 1
ATOM 654 C CA . GLY A 1 84 ? -5.199 -30.5 -10.969 1 90.56 84 GLY A CA 1
ATOM 655 C C . GLY A 1 84 ? -5.66 -30.812 -9.555 1 90.56 84 GLY A C 1
ATOM 656 O O . GLY A 1 84 ? -5.391 -31.906 -9.031 1 90.56 84 GLY A O 1
ATOM 657 N N . ASP A 1 85 ? -6.309 -29.859 -8.898 1 79.69 85 ASP A N 1
ATOM 658 C CA . ASP A 1 85 ? -6.75 -29.938 -7.512 1 79.69 85 ASP A CA 1
ATOM 659 C C . ASP A 1 85 ? -7.867 -30.969 -7.344 1 79.69 85 ASP A C 1
ATOM 661 O O . ASP A 1 85 ? -8.086 -31.469 -6.246 1 79.69 85 ASP A O 1
ATOM 665 N N . SER A 1 86 ? -8.523 -31.266 -8.367 1 78.31 86 SER A N 1
ATOM 666 C CA . SER A 1 86 ? -9.719 -32.094 -8.281 1 78.31 86 SER A CA 1
ATOM 667 C C . SER A 1 86 ? -9.367 -33.594 -8.352 1 78.31 86 SER A C 1
ATOM 669 O O . SER A 1 86 ? -10.211 -34.438 -8.062 1 78.31 86 SER A O 1
ATOM 671 N N . ALA A 1 87 ? -8.109 -33.875 -8.695 1 79.5 87 ALA A N 1
ATOM 672 C CA . ALA A 1 87 ? -7.766 -35.281 -8.867 1 79.5 87 ALA A CA 1
ATOM 673 C C . ALA A 1 87 ? -7.18 -35.875 -7.586 1 79.5 87 ALA A C 1
ATOM 675 O O . ALA A 1 87 ? -6.078 -35.5 -7.172 1 79.5 87 ALA A O 1
ATOM 676 N N . ALA A 1 88 ? -7.977 -36.625 -6.922 1 81.88 88 ALA A N 1
ATOM 677 C CA . ALA A 1 88 ? -7.527 -37.281 -5.695 1 81.88 88 ALA A CA 1
ATOM 678 C C . ALA A 1 88 ? -7.031 -38.688 -5.977 1 81.88 88 ALA A C 1
ATOM 680 O O . ALA A 1 88 ? -7.816 -39.562 -6.332 1 81.88 88 ALA A O 1
ATOM 681 N N . ALA A 1 89 ? -5.742 -38.781 -5.914 1 90.12 89 ALA A N 1
ATOM 682 C CA . ALA A 1 89 ? -5.152 -40.125 -6.074 1 90.12 89 ALA A CA 1
ATOM 683 C C . ALA A 1 89 ? -4.754 -40.719 -4.727 1 90.12 89 ALA A C 1
ATOM 685 O O . ALA A 1 89 ? -4.703 -40 -3.721 1 90.12 89 ALA A O 1
ATOM 686 N N . ASP A 1 90 ? -4.691 -42.031 -4.699 1 91.5 90 ASP A N 1
ATOM 687 C CA . ASP A 1 90 ? -4.285 -42.75 -3.488 1 91.5 90 ASP A CA 1
ATOM 688 C C . ASP A 1 90 ? -3.107 -43.656 -3.762 1 91.5 90 ASP A C 1
ATOM 690 O O . ASP A 1 90 ? -2.5 -43.625 -4.832 1 91.5 90 ASP A O 1
ATOM 694 N N . SER A 1 91 ? -2.809 -44.5 -2.771 1 91.06 91 SER A N 1
ATOM 695 C CA . SER A 1 91 ? -1.606 -45.312 -2.85 1 91.06 91 SER A CA 1
ATOM 696 C C . SER A 1 91 ? -1.756 -46.406 -3.895 1 91.06 91 SER A C 1
ATOM 698 O O . SER A 1 91 ? -0.767 -47 -4.316 1 91.06 91 SER A O 1
ATOM 700 N N . ASP A 1 92 ? -2.982 -46.656 -4.363 1 93.06 92 ASP A N 1
ATOM 701 C CA . ASP A 1 92 ? -3.219 -47.719 -5.332 1 93.06 92 ASP A CA 1
ATOM 702 C C . ASP A 1 92 ? -3.588 -47.125 -6.699 1 93.06 92 ASP A C 1
ATOM 704 O O . ASP A 1 92 ? -4.051 -47.875 -7.578 1 93.06 92 ASP A O 1
ATOM 708 N N . SER A 1 93 ? -3.34 -45.875 -6.852 1 95.75 93 SER A N 1
ATOM 709 C CA . SER A 1 93 ? -3.656 -45.188 -8.102 1 95.75 93 SER A CA 1
ATOM 710 C C . SER A 1 93 ? -2.656 -45.562 -9.195 1 95.75 93 SER A C 1
ATOM 712 O O . SER A 1 93 ? -1.556 -46.031 -8.906 1 95.75 93 SER A O 1
ATOM 714 N N . SER A 1 94 ? -3.076 -45.406 -10.438 1 96.94 94 SER A N 1
ATOM 715 C CA . SER A 1 94 ? -2.199 -45.656 -11.578 1 96.94 94 SER A CA 1
ATOM 716 C C . SER A 1 94 ? -2.48 -44.688 -12.719 1 96.94 94 SER A C 1
ATOM 718 O O . SER A 1 94 ? -3.615 -44.25 -12.891 1 96.94 94 SER A O 1
ATOM 720 N N . LEU A 1 95 ? -1.482 -44.281 -13.359 1 97.62 95 LEU A N 1
ATOM 721 C CA . LEU A 1 95 ? -1.548 -43.5 -14.594 1 97.62 95 LEU A CA 1
ATOM 722 C C . LEU A 1 95 ? -1.209 -44.375 -15.797 1 97.62 95 LEU A C 1
ATOM 724 O O . LEU A 1 95 ? -0.082 -44.844 -15.922 1 97.62 95 LEU A O 1
ATOM 728 N N . GLN A 1 96 ? -2.188 -44.5 -16.75 1 98.12 96 GLN A N 1
ATOM 729 C CA . GLN A 1 96 ? -2.049 -45.469 -17.812 1 98.12 96 GLN A CA 1
ATOM 730 C C . GLN A 1 96 ? -2.111 -44.812 -19.188 1 98.12 96 GLN A C 1
ATOM 732 O O . GLN A 1 96 ? -3.039 -44.062 -19.469 1 98.12 96 GLN A O 1
ATOM 737 N N . PHE A 1 97 ? -1.089 -45.062 -19.984 1 98.38 97 PHE A N 1
ATOM 738 C CA . PHE A 1 97 ? -1.156 -44.75 -21.406 1 98.38 97 PHE A CA 1
ATOM 739 C C . PHE A 1 97 ? -1.71 -45.938 -22.188 1 98.38 97 PHE A C 1
ATOM 741 O O . PHE A 1 97 ? -1.003 -46.938 -22.406 1 98.38 97 PHE A O 1
ATOM 748 N N . LEU A 1 98 ? -2.945 -45.812 -22.641 1 98.19 98 LEU A N 1
ATOM 749 C CA . LEU A 1 98 ? -3.684 -46.969 -23.188 1 98.19 98 LEU A CA 1
ATOM 750 C C . LEU A 1 98 ? -3.4 -47.125 -24.672 1 98.19 98 LEU A C 1
ATOM 752 O O . LEU A 1 98 ? -3.043 -46.156 -25.359 1 98.19 98 LEU A O 1
ATOM 756 N N . PRO A 1 99 ? -3.611 -48.375 -25.156 1 97.31 99 PRO A N 1
ATOM 757 C CA . PRO A 1 99 ? -3.396 -48.625 -26.578 1 97.31 99 PRO A CA 1
ATOM 758 C C . PRO A 1 99 ? -4.34 -47.812 -27.469 1 97.31 99 PRO A C 1
ATOM 760 O O . PRO A 1 99 ? -4.035 -47.594 -28.641 1 97.31 99 PRO A O 1
ATOM 763 N N . ASP A 1 100 ? -5.422 -47.406 -26.969 1 97.44 100 ASP A N 1
ATOM 764 C CA . ASP A 1 100 ? -6.363 -46.656 -27.781 1 97.44 100 ASP A CA 1
ATOM 765 C C . ASP A 1 100 ? -5.953 -45.188 -27.859 1 97.44 100 ASP A C 1
ATOM 767 O O . ASP A 1 100 ? -6.637 -44.375 -28.5 1 97.44 100 ASP A O 1
ATOM 771 N N . GLY A 1 101 ? -4.879 -44.844 -27.188 1 97.5 101 GLY A N 1
ATOM 772 C CA . GLY A 1 101 ? -4.32 -43.5 -27.297 1 97.5 101 GLY A CA 1
ATOM 773 C C . GLY A 1 101 ? -4.684 -42.594 -26.109 1 97.5 101 GLY A C 1
ATOM 774 O O . GLY A 1 101 ? -4.227 -41.469 -26.031 1 97.5 101 GLY A O 1
ATOM 775 N N . ASN A 1 102 ? -5.48 -43.062 -25.234 1 98.19 102 ASN A N 1
ATOM 776 C CA . ASN A 1 102 ? -5.926 -42.25 -24.094 1 98.19 102 ASN A CA 1
ATOM 777 C C . ASN A 1 102 ? -4.945 -42.344 -22.922 1 98.19 102 ASN A C 1
ATOM 779 O O . ASN A 1 102 ? -4.391 -43.438 -22.672 1 98.19 102 ASN A O 1
ATOM 783 N N . LEU A 1 103 ? -4.637 -41.25 -22.328 1 98.12 103 LEU A N 1
ATOM 784 C CA . LEU A 1 103 ? -3.951 -41.219 -21.031 1 98.12 103 LEU A CA 1
ATOM 785 C C . LEU A 1 103 ? -4.953 -41.094 -19.891 1 98.12 103 LEU A C 1
ATOM 787 O O . LEU A 1 103 ? -5.742 -40.125 -19.859 1 98.12 103 LEU A O 1
ATOM 791 N N . ARG A 1 104 ? -4.918 -41.969 -18.922 1 97.62 104 ARG A N 1
ATOM 792 C CA . ARG A 1 104 ? -5.969 -42 -17.906 1 97.62 104 ARG A CA 1
ATOM 793 C C . ARG A 1 104 ? -5.387 -42.219 -16.516 1 97.62 104 ARG A C 1
ATOM 795 O O . ARG A 1 104 ? -4.465 -43.031 -16.344 1 97.62 104 ARG A O 1
ATOM 802 N N . LEU A 1 105 ? -5.918 -41.531 -15.57 1 97.75 105 LEU A N 1
ATOM 803 C CA . LEU A 1 105 ? -5.574 -41.656 -14.164 1 97.75 105 LEU A CA 1
ATOM 804 C C . LEU A 1 105 ? -6.684 -42.375 -13.398 1 97.75 105 LEU A C 1
ATOM 806 O O . LEU A 1 105 ? -7.832 -41.938 -13.398 1 97.75 105 LEU A O 1
ATOM 810 N N . LEU A 1 106 ? -6.324 -43.5 -12.75 1 97.06 106 LEU A N 1
ATOM 811 C CA . LEU A 1 106 ? -7.262 -44.25 -11.945 1 97.06 106 LEU A CA 1
ATOM 812 C C . LEU A 1 106 ? -6.918 -44.156 -10.461 1 97.06 106 LEU A C 1
ATOM 814 O O . LEU A 1 106 ? -5.742 -44.094 -10.094 1 97.06 106 LEU A O 1
ATOM 818 N N . ASN A 1 107 ? -7.953 -44.125 -9.727 1 94.44 107 ASN A N 1
ATOM 819 C CA . ASN A 1 107 ? -7.703 -44.281 -8.289 1 94.44 107 ASN A CA 1
ATOM 820 C C . ASN A 1 107 ? -7.656 -45.75 -7.863 1 94.44 107 ASN A C 1
ATOM 822 O O . ASN A 1 107 ? -7.652 -46.625 -8.703 1 94.44 107 ASN A O 1
ATOM 826 N N . GLY A 1 108 ? -7.562 -45.969 -6.543 1 90.44 108 GLY A N 1
ATOM 827 C CA . GLY A 1 108 ? -7.441 -47.344 -6.023 1 90.44 108 GLY A CA 1
ATOM 828 C C . GLY A 1 108 ? -8.672 -48.188 -6.277 1 90.44 108 GLY A C 1
ATOM 829 O O . GLY A 1 108 ? -8.586 -49.406 -6.301 1 90.44 108 GLY A O 1
ATOM 830 N N . SER A 1 109 ? -9.773 -47.5 -6.453 1 92.38 109 SER A N 1
ATOM 831 C CA . SER A 1 109 ? -11.016 -48.219 -6.727 1 92.38 109 SER A CA 1
ATOM 832 C C . SER A 1 109 ? -11.211 -48.438 -8.227 1 92.38 109 SER A C 1
ATOM 834 O O . SER A 1 109 ? -12.297 -48.812 -8.672 1 92.38 109 SER A O 1
ATOM 836 N N . SER A 1 110 ? -10.258 -48.031 -8.969 1 92.31 110 SER A N 1
ATOM 837 C CA . SER A 1 110 ? -10.242 -48.188 -10.422 1 92.31 110 SER A CA 1
ATOM 838 C C . SER A 1 110 ? -11.234 -47.25 -11.102 1 92.31 110 SER A C 1
ATOM 840 O O . SER A 1 110 ? -11.711 -47.531 -12.203 1 92.31 110 SER A O 1
ATOM 842 N N . ALA A 1 111 ? -11.578 -46.25 -10.352 1 95.06 111 ALA A N 1
ATOM 843 C CA . ALA A 1 111 ? -12.375 -45.219 -10.969 1 95.06 111 ALA A CA 1
ATOM 844 C C . ALA A 1 111 ? -11.5 -44.219 -11.727 1 95.06 111 ALA A C 1
ATOM 846 O O . ALA A 1 111 ? -10.414 -43.844 -11.258 1 95.06 111 ALA A O 1
ATOM 847 N N . VAL A 1 112 ? -11.961 -43.812 -12.914 1 96.19 112 VAL A N 1
ATOM 848 C CA . VAL A 1 112 ? -11.25 -42.812 -13.68 1 96.19 112 VAL A CA 1
ATOM 849 C C . VAL A 1 112 ? -11.422 -41.438 -13.008 1 96.19 112 VAL A C 1
ATOM 851 O O . VAL A 1 112 ? -12.547 -40.938 -12.891 1 96.19 112 VAL A O 1
ATOM 854 N N . ILE A 1 113 ? -10.398 -40.844 -12.555 1 95 113 ILE A N 1
ATOM 855 C CA . ILE A 1 113 ? -10.508 -39.562 -11.891 1 95 113 ILE A CA 1
ATOM 856 C C . ILE A 1 113 ? -10.008 -38.438 -12.828 1 95 113 ILE A C 1
ATOM 858 O O . ILE A 1 113 ? -10.273 -37.25 -12.594 1 95 113 ILE A O 1
ATOM 862 N N . TRP A 1 114 ? -9.305 -38.781 -13.859 1 96.75 114 TRP A N 1
ATOM 863 C CA . TRP A 1 114 ? -8.867 -37.844 -14.898 1 96.75 114 TRP A CA 1
ATOM 864 C C . TRP A 1 114 ? -8.469 -38.594 -16.172 1 96.75 114 TRP A C 1
ATOM 866 O O . TRP A 1 114 ? -7.957 -39.719 -16.094 1 96.75 114 TRP A O 1
ATOM 876 N N . GLN A 1 115 ? -8.617 -38 -17.328 1 97.31 115 GLN A N 1
ATOM 877 C CA . GLN A 1 115 ? -8.133 -38.562 -18.578 1 97.31 115 GLN A CA 1
ATOM 878 C C . GLN A 1 115 ? -7.922 -37.469 -19.625 1 97.31 115 GLN A C 1
ATOM 880 O O . GLN A 1 115 ? -8.539 -36.406 -19.562 1 97.31 115 GLN A O 1
ATOM 885 N N . SER A 1 116 ? -7.082 -37.719 -20.672 1 97.69 116 SER A N 1
ATOM 886 C CA . SER A 1 116 ? -6.75 -36.75 -21.734 1 97.69 116 SER A CA 1
ATOM 887 C C . SER A 1 116 ? -7.836 -36.719 -22.812 1 97.69 116 SER A C 1
ATOM 889 O O . SER A 1 116 ? -7.867 -35.812 -23.625 1 97.69 116 SER A O 1
ATOM 891 N N . ASN A 1 117 ? -8.727 -37.719 -22.859 1 97.75 117 ASN A N 1
ATOM 892 C CA . ASN A 1 117 ? -9.781 -37.844 -23.844 1 97.75 117 ASN A CA 1
ATOM 893 C C . ASN A 1 117 ? -9.219 -37.875 -25.266 1 97.75 117 ASN A C 1
ATOM 895 O O . ASN A 1 117 ? -9.695 -37.156 -26.141 1 97.75 117 ASN A O 1
ATOM 899 N N . THR A 1 118 ? -8.219 -38.625 -25.453 1 98.25 118 THR A N 1
ATOM 900 C CA . THR A 1 118 ? -7.566 -38.719 -26.75 1 98.25 118 THR A CA 1
ATOM 901 C C . THR A 1 118 ? -7.785 -40.125 -27.375 1 98.25 118 THR A C 1
ATOM 903 O O . THR A 1 118 ? -7.094 -40.5 -28.312 1 98.25 118 THR A O 1
ATOM 906 N N . ALA A 1 119 ? -8.734 -40.844 -26.812 1 97.5 119 ALA A N 1
ATOM 907 C CA . ALA A 1 119 ? -9.047 -42.156 -27.344 1 97.5 119 ALA A CA 1
ATOM 908 C C . ALA A 1 119 ? -9.5 -42.094 -28.797 1 97.5 119 ALA A C 1
ATOM 910 O O . ALA A 1 119 ? -10.336 -41.25 -29.156 1 97.5 119 ALA A O 1
ATOM 911 N N . GLY A 1 120 ? -8.953 -42.906 -29.625 1 97.12 120 GLY A N 1
ATOM 912 C CA . GLY A 1 120 ? -9.398 -43.031 -31 1 97.12 120 GLY A CA 1
ATOM 913 C C . GLY A 1 120 ? -8.859 -41.906 -31.891 1 97.12 120 GLY A C 1
ATOM 914 O O . GLY A 1 120 ? -9.227 -41.812 -33.062 1 97.12 120 GLY A O 1
ATOM 915 N N . LEU A 1 121 ? -7.973 -41.125 -31.406 1 97.75 121 LEU A N 1
ATOM 916 C CA . LEU A 1 121 ? -7.48 -40 -32.188 1 97.75 121 LEU A CA 1
ATOM 917 C C . LEU A 1 121 ? -6.172 -40.375 -32.875 1 97.75 121 LEU A C 1
ATOM 919 O O . LEU A 1 121 ? -5.484 -39.5 -33.406 1 97.75 121 LEU A O 1
ATOM 923 N N . GLY A 1 122 ? -5.75 -41.625 -32.844 1 97 122 GLY A N 1
ATOM 924 C CA . GLY A 1 122 ? -4.586 -42.094 -33.562 1 97 122 GLY A CA 1
ATOM 925 C C . GLY A 1 122 ? -3.287 -41.906 -32.812 1 97 122 GLY A C 1
ATOM 926 O O . GLY A 1 122 ? -2.203 -42 -33.375 1 97 122 GLY A O 1
ATOM 927 N N . VAL A 1 123 ? -3.402 -41.594 -31.5 1 97.56 123 VAL A N 1
ATOM 928 C CA . VAL A 1 123 ? -2.207 -41.406 -30.672 1 97.56 123 VAL A CA 1
ATOM 929 C C . VAL A 1 123 ? -1.439 -42.719 -30.578 1 97.56 123 VAL A C 1
ATOM 931 O O . VAL A 1 123 ? -2.01 -43.781 -30.234 1 97.56 123 VAL A O 1
ATOM 934 N N . SER A 1 124 ? -0.054 -42.656 -30.875 1 95.88 124 SER A N 1
ATOM 935 C CA . SER A 1 124 ? 0.726 -43.906 -30.891 1 95.88 124 SER A CA 1
ATOM 936 C C . SER A 1 124 ? 1.961 -43.781 -30.016 1 95.88 124 SER A C 1
ATOM 938 O O . SER A 1 124 ? 2.664 -44.781 -29.797 1 95.88 124 SER A O 1
ATOM 940 N N . SER A 1 125 ? 2.201 -42.656 -29.562 1 97.06 125 SER A N 1
ATOM 941 C CA . SER A 1 125 ? 3.359 -42.5 -28.688 1 97.06 125 SER A CA 1
ATOM 942 C C . SER A 1 125 ? 3.182 -41.312 -27.75 1 97.06 125 SER A C 1
ATOM 944 O O . SER A 1 125 ? 2.352 -40.438 -28 1 97.06 125 SER A O 1
ATOM 946 N N . ALA A 1 126 ? 3.869 -41.281 -26.656 1 97.94 126 ALA A N 1
ATOM 947 C CA . ALA A 1 126 ? 3.957 -40.188 -25.688 1 97.94 126 ALA A CA 1
ATOM 948 C C . ALA A 1 126 ? 5.41 -39.844 -25.391 1 97.94 126 ALA A C 1
ATOM 950 O O . ALA A 1 126 ? 6.309 -40.656 -25.609 1 97.94 126 ALA A O 1
ATOM 951 N N . ALA A 1 127 ? 5.66 -38.594 -25 1 97.44 127 ALA A N 1
ATOM 952 C CA . ALA A 1 127 ? 7.016 -38.188 -24.641 1 97.44 127 ALA A CA 1
ATOM 953 C C . ALA A 1 127 ? 6.996 -37 -23.703 1 97.44 127 ALA A C 1
ATOM 955 O O . ALA A 1 127 ? 6.125 -36.125 -23.812 1 97.44 127 ALA A O 1
ATOM 956 N N . LEU A 1 128 ? 7.879 -37 -22.75 1 97.56 128 LEU A N 1
ATOM 957 C CA . LEU A 1 128 ? 8.195 -35.844 -21.953 1 97.56 128 LEU A CA 1
ATOM 958 C C . LEU A 1 128 ? 9.461 -35.156 -22.469 1 97.56 128 LEU A C 1
ATOM 960 O O . LEU A 1 128 ? 10.531 -35.75 -22.484 1 97.56 128 LEU A O 1
ATOM 964 N N . ASP A 1 129 ? 9.336 -33.906 -22.922 1 95.31 129 ASP A N 1
ATOM 965 C CA . ASP A 1 129 ? 10.508 -33.25 -23.5 1 95.31 129 ASP A CA 1
ATOM 966 C C . ASP A 1 129 ? 11.281 -32.469 -22.438 1 95.31 129 ASP A C 1
ATOM 968 O O . ASP A 1 129 ? 10.875 -32.406 -21.281 1 95.31 129 ASP A O 1
ATOM 972 N N . ASP A 1 130 ? 12.352 -31.844 -22.844 1 95.38 130 ASP A N 1
ATOM 973 C CA . ASP A 1 130 ? 13.266 -31.188 -21.922 1 95.38 130 ASP A CA 1
ATOM 974 C C . ASP A 1 130 ? 12.711 -29.828 -21.469 1 95.38 130 ASP A C 1
ATOM 976 O O . ASP A 1 130 ? 13.227 -29.234 -20.531 1 95.38 130 ASP A O 1
ATOM 980 N N . SER A 1 131 ? 11.672 -29.328 -22.062 1 95.56 131 SER A N 1
ATOM 981 C CA . SER A 1 131 ? 11.016 -28.094 -21.641 1 95.56 131 SER A CA 1
ATOM 982 C C . SER A 1 131 ? 10 -28.375 -20.531 1 95.56 131 SER A C 1
ATOM 984 O O . SER A 1 131 ? 9.508 -27.438 -19.891 1 95.56 131 SER A O 1
ATOM 986 N N . GLY A 1 132 ? 9.711 -29.656 -20.344 1 96.75 132 GLY A N 1
ATOM 987 C CA . GLY A 1 132 ? 8.727 -30.047 -19.359 1 96.75 132 GLY A CA 1
ATOM 988 C C . GLY A 1 132 ? 7.348 -30.297 -19.938 1 96.75 132 GLY A C 1
ATOM 989 O O . GLY A 1 132 ? 6.379 -30.484 -19.203 1 96.75 132 GLY A O 1
ATOM 990 N N . ASN A 1 133 ? 7.277 -30.25 -21.266 1 97.69 133 ASN A N 1
ATOM 991 C CA . ASN A 1 133 ? 6.016 -30.531 -21.938 1 97.69 133 ASN A CA 1
ATOM 992 C C . ASN A 1 133 ? 5.816 -32.031 -22.172 1 97.69 133 ASN A C 1
ATOM 994 O O . ASN A 1 133 ? 6.668 -32.688 -22.766 1 97.69 133 ASN A O 1
ATOM 998 N N . PHE A 1 134 ? 4.781 -32.562 -21.641 1 98 134 PHE A N 1
ATOM 999 C CA . PHE A 1 134 ? 4.379 -33.938 -21.969 1 98 134 PHE A CA 1
ATOM 1000 C C . PHE A 1 134 ? 3.402 -33.969 -23.125 1 98 134 PHE A C 1
ATOM 1002 O O . PHE A 1 134 ? 2.371 -33.281 -23.094 1 98 134 PHE A O 1
ATOM 1009 N N . VAL A 1 135 ? 3.725 -34.812 -24.141 1 97.94 135 VAL A N 1
ATOM 1010 C CA . VAL A 1 135 ? 2.951 -34.75 -25.375 1 97.94 135 VAL A CA 1
ATOM 1011 C C . VAL A 1 135 ? 2.471 -36.125 -25.766 1 97.94 135 VAL A C 1
ATOM 1013 O O . VAL A 1 135 ? 3.188 -37.125 -25.578 1 97.94 135 VAL A O 1
ATOM 1016 N N . LEU A 1 136 ? 1.243 -36.25 -26.203 1 98.25 136 LEU A N 1
ATOM 1017 C CA . LEU A 1 136 ? 0.688 -37.406 -26.922 1 98.25 136 LEU A CA 1
ATOM 1018 C C . LEU A 1 136 ? 0.67 -37.156 -28.422 1 98.25 136 LEU A C 1
ATOM 1020 O O . LEU A 1 136 ? 0.127 -36.156 -28.891 1 98.25 136 LEU A O 1
ATOM 1024 N N . ARG A 1 137 ? 1.257 -38.125 -29.125 1 97.75 137 ARG A N 1
ATOM 1025 C CA . ARG A 1 137 ? 1.52 -37.812 -30.531 1 97.75 137 ARG A CA 1
ATOM 1026 C C . ARG A 1 137 ? 0.898 -38.875 -31.422 1 97.75 137 ARG A C 1
ATOM 1028 O O . ARG A 1 137 ? 0.857 -40.062 -31.078 1 97.75 137 ARG A O 1
ATOM 1035 N N . LYS A 1 138 ? 0.398 -38.406 -32.5 1 97.12 138 LYS A N 1
ATOM 1036 C CA . LYS A 1 138 ? 0.118 -39.188 -33.719 1 97.12 138 LYS A CA 1
ATOM 1037 C C . LYS A 1 138 ? 1.187 -38.969 -34.781 1 97.12 138 LYS A C 1
ATOM 1039 O O . LYS A 1 138 ? 1.11 -38.031 -35.562 1 97.12 138 LYS A O 1
ATOM 1044 N N . GLY A 1 139 ? 2.111 -39.938 -34.875 1 92.56 139 GLY A N 1
ATOM 1045 C CA . GLY A 1 139 ? 3.279 -39.625 -35.688 1 92.56 139 GLY A CA 1
ATOM 1046 C C . GLY A 1 139 ? 4.066 -38.438 -35.156 1 92.56 139 GLY A C 1
ATOM 1047 O O . GLY A 1 139 ? 4.5 -38.438 -34 1 92.56 139 GLY A O 1
ATOM 1048 N N . ASN A 1 140 ? 4.125 -37.438 -36.031 1 91.75 140 ASN A N 1
ATOM 1049 C CA . ASN A 1 140 ? 4.879 -36.25 -35.625 1 91.75 140 ASN A CA 1
ATOM 1050 C C . ASN A 1 140 ? 3.949 -35.125 -35.188 1 91.75 140 ASN A C 1
ATOM 1052 O O . ASN A 1 140 ? 4.41 -34.031 -34.875 1 91.75 140 ASN A O 1
ATOM 1056 N N . VAL A 1 141 ? 2.719 -35.469 -35.094 1 95.81 141 VAL A N 1
ATOM 1057 C CA . VAL A 1 141 ? 1.724 -34.469 -34.75 1 95.81 141 VAL A CA 1
ATOM 1058 C C . VAL A 1 141 ? 1.329 -34.594 -33.281 1 95.81 141 VAL A C 1
ATOM 1060 O O . VAL A 1 141 ? 1.025 -35.688 -32.812 1 95.81 141 VAL A O 1
ATOM 1063 N N . THR A 1 142 ? 1.362 -33.438 -32.625 1 96.69 142 THR A N 1
ATOM 1064 C CA . THR A 1 142 ? 0.921 -33.406 -31.234 1 96.69 142 THR A CA 1
ATOM 1065 C C . THR A 1 142 ? -0.602 -33.375 -31.156 1 96.69 142 THR A C 1
ATOM 1067 O O . THR A 1 142 ? -1.224 -32.438 -31.688 1 96.69 142 THR A O 1
ATOM 1070 N N . VAL A 1 143 ? -1.201 -34.312 -30.453 1 97.94 143 VAL A N 1
ATOM 1071 C CA . VAL A 1 143 ? -2.648 -34.375 -30.297 1 97.94 143 VAL A CA 1
ATOM 1072 C C . VAL A 1 143 ? -3.064 -33.75 -28.969 1 97.94 143 VAL A C 1
ATOM 1074 O O . VAL A 1 143 ? -4.145 -33.156 -28.875 1 97.94 143 VAL A O 1
ATOM 1077 N N . TRP A 1 144 ? -2.291 -33.875 -28 1 97.94 144 TRP A N 1
ATOM 1078 C CA . TRP A 1 144 ? -2.516 -33.375 -26.656 1 97.94 144 TRP A CA 1
ATOM 1079 C C . TRP A 1 144 ? -1.191 -33.062 -25.969 1 97.94 144 TRP A C 1
ATOM 1081 O O . TRP A 1 144 ? -0.196 -33.75 -26.172 1 97.94 144 TRP A O 1
ATOM 1091 N N . SER A 1 145 ? -1.154 -32 -25.156 1 97.62 145 SER A N 1
ATOM 1092 C CA . SER A 1 145 ? 0.062 -31.672 -24.406 1 97.62 145 SER A CA 1
ATOM 1093 C C . SER A 1 145 ? -0.263 -31 -23.078 1 97.62 145 SER A C 1
ATOM 1095 O O . SER A 1 145 ? -1.337 -30.422 -22.922 1 97.62 145 SER A O 1
ATOM 1097 N N . THR A 1 146 ? 0.594 -31.078 -22.141 1 97.81 146 THR A N 1
ATOM 1098 C CA . THR A 1 146 ? 0.42 -30.406 -20.859 1 97.81 146 THR A CA 1
ATOM 1099 C C . THR A 1 146 ? 0.52 -28.891 -21.016 1 97.81 146 THR A C 1
ATOM 1101 O O . THR A 1 146 ? -0.099 -28.141 -20.266 1 97.81 146 THR A O 1
ATOM 1104 N N . PHE A 1 147 ? 1.286 -28.344 -22.031 1 97.62 147 PHE A N 1
ATOM 1105 C CA . PHE A 1 147 ? 1.408 -26.906 -22.25 1 97.62 147 PHE A CA 1
ATOM 1106 C C . PHE A 1 147 ? 0.086 -26.328 -22.734 1 97.62 147 PHE A C 1
ATOM 1108 O O . PHE A 1 147 ? -0.236 -25.172 -22.422 1 97.62 147 PHE A O 1
ATOM 1115 N N . ASP A 1 148 ? -0.689 -27.141 -23.391 1 97.06 148 ASP A N 1
ATOM 1116 C CA . ASP A 1 148 ? -2.002 -26.688 -23.844 1 97.06 148 ASP A CA 1
ATOM 1117 C C . ASP A 1 148 ? -3.064 -26.906 -22.766 1 97.06 148 ASP A C 1
ATOM 1119 O O . ASP A 1 148 ? -4.188 -26.422 -22.891 1 97.06 148 ASP A O 1
ATOM 1123 N N . ASN A 1 149 ? -2.76 -27.703 -21.781 1 96.62 149 ASN A N 1
ATOM 1124 C CA . ASN A 1 149 ? -3.666 -28.016 -20.672 1 96.62 149 ASN A CA 1
ATOM 1125 C C . ASN A 1 149 ? -3.012 -27.75 -19.328 1 96.62 149 ASN A C 1
ATOM 1127 O O . ASN A 1 149 ? -2.848 -28.656 -18.516 1 96.62 149 ASN A O 1
ATOM 1131 N N . PRO A 1 150 ? -2.723 -26.5 -19.109 1 96.56 150 PRO A N 1
ATOM 1132 C CA . PRO A 1 150 ? -2.078 -26.188 -17.828 1 96.56 150 PRO A CA 1
ATOM 1133 C C . PRO A 1 150 ? -3.002 -26.406 -16.641 1 96.56 150 PRO A C 1
ATOM 1135 O O . PRO A 1 150 ? -4.227 -26.438 -16.797 1 96.56 150 PRO A O 1
ATOM 1138 N N . THR A 1 151 ? -2.441 -26.625 -15.445 1 96.44 151 THR A N 1
ATOM 1139 C CA . THR A 1 151 ? -3.207 -26.719 -14.211 1 96.44 151 THR A CA 1
ATOM 1140 C C . THR A 1 151 ? -2.998 -25.484 -13.344 1 96.44 151 THR A C 1
ATOM 1142 O O . THR A 1 151 ? -3.717 -24.484 -13.484 1 96.44 151 THR A O 1
ATOM 1145 N N . ASP A 1 152 ? -1.851 -25.375 -12.57 1 97.88 152 ASP A N 1
ATOM 1146 C CA . ASP A 1 152 ? -1.625 -24.203 -11.742 1 97.88 152 ASP A CA 1
ATOM 1147 C C . ASP A 1 152 ? -0.289 -23.547 -12.07 1 97.88 152 ASP A C 1
ATOM 1149 O O . ASP A 1 152 ? 0.107 -22.578 -11.422 1 97.88 152 ASP A O 1
ATOM 1153 N N . THR A 1 153 ? 0.404 -24.047 -13.086 1 98.25 153 THR A N 1
ATOM 1154 C CA . THR A 1 153 ? 1.773 -23.609 -13.32 1 98.25 153 THR A CA 1
ATOM 1155 C C . THR A 1 153 ? 2.025 -23.422 -14.812 1 98.25 153 THR A C 1
ATOM 1157 O O . THR A 1 153 ? 1.486 -24.156 -15.641 1 98.25 153 THR A O 1
ATOM 1160 N N . ILE A 1 154 ? 2.828 -22.438 -15.086 1 98.12 154 ILE A N 1
ATOM 1161 C CA . ILE A 1 154 ? 3.35 -22.203 -16.422 1 98.12 154 ILE A CA 1
ATOM 1162 C C . ILE A 1 154 ? 4.875 -22.297 -16.406 1 98.12 154 ILE A C 1
ATOM 1164 O O . ILE A 1 154 ? 5.523 -21.719 -15.531 1 98.12 154 ILE A O 1
ATOM 1168 N N . LEU A 1 155 ? 5.355 -23 -17.406 1 98.19 155 LEU A N 1
ATOM 1169 C CA . LEU A 1 155 ? 6.801 -23.156 -17.547 1 98.19 155 LEU A CA 1
ATOM 1170 C C . LEU A 1 155 ? 7.348 -22.203 -18.609 1 98.19 155 LEU A C 1
ATOM 1172 O O . LEU A 1 155 ? 6.578 -21.609 -19.359 1 98.19 155 LEU A O 1
ATOM 1176 N N . PRO A 1 156 ? 8.617 -22.062 -18.609 1 96.5 156 PRO A N 1
ATOM 1177 C CA . PRO A 1 156 ? 9.195 -21.172 -19.625 1 96.5 156 PRO A CA 1
ATOM 1178 C C . PRO A 1 156 ? 8.859 -21.578 -21.047 1 96.5 156 PRO A C 1
ATOM 1180 O O . PRO A 1 156 ? 8.812 -22.781 -21.359 1 96.5 156 PRO A O 1
ATOM 1183 N N . ASN A 1 157 ? 8.609 -20.578 -21.875 1 89.88 157 ASN A N 1
ATOM 1184 C CA . ASN A 1 157 ? 8.367 -20.688 -23.312 1 89.88 157 ASN A CA 1
ATOM 1185 C C . ASN A 1 157 ? 7.047 -21.391 -23.625 1 89.88 157 ASN A C 1
ATOM 1187 O O . ASN A 1 157 ? 6.777 -21.75 -24.766 1 89.88 157 ASN A O 1
ATOM 1191 N N . GLN A 1 158 ? 6.344 -21.766 -22.562 1 96.5 158 GLN A N 1
ATOM 1192 C CA . GLN A 1 158 ? 4.949 -22.172 -22.734 1 96.5 158 GLN A CA 1
ATOM 1193 C C . GLN A 1 158 ? 4.074 -20.969 -23.078 1 96.5 158 GLN A C 1
ATOM 1195 O O . GLN A 1 158 ? 4.234 -19.891 -22.5 1 96.5 158 GLN A O 1
ATOM 1200 N N . ASN A 1 159 ? 3.229 -21.094 -24.047 1 96.38 159 ASN A N 1
ATOM 1201 C CA . ASN A 1 159 ? 2.293 -20.016 -24.391 1 96.38 159 ASN A CA 1
ATOM 1202 C C . ASN A 1 159 ? 0.995 -20.141 -23.594 1 96.38 159 ASN A C 1
ATOM 1204 O O . ASN A 1 159 ? 0.284 -21.141 -23.703 1 96.38 159 ASN A O 1
ATOM 1208 N N . PHE A 1 160 ? 0.729 -19.172 -22.844 1 98.31 160 PHE A N 1
ATOM 1209 C CA . PHE A 1 160 ? -0.537 -19.094 -22.109 1 98.31 160 PHE A CA 1
ATOM 1210 C C . PHE A 1 160 ? -1.51 -18.156 -22.828 1 98.31 160 PHE A C 1
ATOM 1212 O O . PHE A 1 160 ? -1.241 -16.969 -22.969 1 98.31 160 PHE A O 1
ATOM 1219 N N . THR A 1 161 ? -2.658 -18.703 -23.25 1 97.94 161 THR A N 1
ATOM 1220 C CA . THR A 1 161 ? -3.578 -17.953 -24.109 1 97.94 161 THR A CA 1
ATOM 1221 C C . THR A 1 161 ? -4.91 -17.719 -23.406 1 97.94 161 THR A C 1
ATOM 1223 O O . THR A 1 161 ? -5.16 -18.297 -22.344 1 97.94 161 THR A O 1
ATOM 1226 N N . PRO A 1 162 ? -5.797 -16.891 -23.969 1 96.88 162 PRO A N 1
ATOM 1227 C CA . PRO A 1 162 ? -7.074 -16.562 -23.328 1 96.88 162 PRO A CA 1
ATOM 1228 C C . PRO A 1 162 ? -7.984 -17.781 -23.188 1 96.88 162 PRO A C 1
ATOM 1230 O O . PRO A 1 162 ? -8.945 -17.75 -22.406 1 96.88 162 PRO A O 1
ATOM 1233 N N . ASN A 1 163 ? -7.695 -18.859 -23.875 1 96.69 163 ASN A N 1
ATOM 1234 C CA . ASN A 1 163 ? -8.516 -20.062 -23.797 1 96.69 163 ASN A CA 1
ATOM 1235 C C . ASN A 1 163 ? -8.062 -20.984 -22.656 1 96.69 163 ASN A C 1
ATOM 1237 O O . ASN A 1 163 ? -8.672 -22.016 -22.422 1 96.69 163 ASN A O 1
ATOM 1241 N N . GLN A 1 164 ? -7.059 -20.625 -22.047 1 97.62 164 GLN A N 1
ATOM 1242 C CA . GLN A 1 164 ? -6.512 -21.422 -20.953 1 97.62 164 GLN A CA 1
ATOM 1243 C C . GLN A 1 164 ? -6.762 -20.75 -19.609 1 97.62 164 GLN A C 1
ATOM 1245 O O . GLN A 1 164 ? -7.086 -19.562 -19.547 1 97.62 164 GLN A O 1
ATOM 1250 N N . VAL A 1 165 ? -6.688 -21.516 -18.484 1 97.44 165 VAL A N 1
ATOM 1251 C CA . VAL A 1 165 ? -6.91 -21.016 -17.125 1 97.44 165 VAL A CA 1
ATOM 1252 C C . VAL A 1 165 ? -5.996 -21.75 -16.156 1 97.44 165 VAL A C 1
ATOM 1254 O O . VAL A 1 165 ? -5.809 -22.969 -16.266 1 97.44 165 VAL A O 1
ATOM 1257 N N . LEU A 1 166 ? -5.254 -21.062 -15.328 1 98.31 166 LEU A N 1
ATOM 1258 C CA . LEU A 1 166 ? -4.672 -21.703 -14.148 1 98.31 166 LEU A CA 1
ATOM 1259 C C . LEU A 1 166 ? -5.68 -21.75 -13 1 98.31 166 LEU A C 1
ATOM 1261 O O . LEU A 1 166 ? -6.434 -20.797 -12.797 1 98.31 166 LEU A O 1
ATOM 1265 N N . ARG A 1 167 ? -5.664 -22.859 -12.266 1 97.12 167 ARG A N 1
ATOM 1266 C CA . ARG A 1 167 ? -6.598 -23 -11.156 1 97.12 167 ARG A CA 1
ATOM 1267 C C . ARG A 1 167 ? -5.895 -23.547 -9.914 1 97.12 167 ARG A C 1
ATOM 1269 O O . ARG A 1 167 ? -5 -24.391 -10.023 1 97.12 167 ARG A O 1
ATOM 1276 N N . SER A 1 168 ? -6.234 -23.094 -8.828 1 96.94 168 SER A N 1
ATOM 1277 C CA . SER A 1 168 ? -5.875 -23.562 -7.5 1 96.94 168 SER A CA 1
ATOM 1278 C C . SER A 1 168 ? -7.012 -23.344 -6.508 1 96.94 168 SER A C 1
ATOM 1280 O O . SER A 1 168 ? -7.199 -22.234 -6.008 1 96.94 168 SER A O 1
ATOM 1282 N N . GLY A 1 169 ? -7.738 -24.344 -6.223 1 94.5 169 GLY A N 1
ATOM 1283 C CA . GLY A 1 169 ? -8.93 -24.188 -5.402 1 94.5 169 GLY A CA 1
ATOM 1284 C C . GLY A 1 169 ? -9.945 -23.234 -6.012 1 94.5 169 GLY A C 1
ATOM 1285 O O . GLY A 1 169 ? -10.352 -23.406 -7.164 1 94.5 169 GLY A O 1
ATOM 1286 N N . PHE A 1 170 ? -10.289 -22.219 -5.203 1 95.5 170 PHE A N 1
ATOM 1287 C CA . PHE A 1 170 ? -11.297 -21.25 -5.641 1 95.5 170 PHE A CA 1
ATOM 1288 C C . PHE A 1 170 ? -10.656 -20.156 -6.488 1 95.5 170 PHE A C 1
ATOM 1290 O O . PHE A 1 170 ? -11.352 -19.281 -6.996 1 95.5 170 PHE A O 1
ATOM 1297 N N . TYR A 1 171 ? -9.391 -20.219 -6.656 1 98.25 171 TYR A N 1
ATOM 1298 C CA . TYR A 1 171 ? -8.695 -19.141 -7.344 1 98.25 171 TYR A CA 1
ATOM 1299 C C . TYR A 1 171 ? -8.375 -19.516 -8.781 1 98.25 171 TYR A C 1
ATOM 1301 O O . TYR A 1 171 ? -8.078 -20.672 -9.078 1 98.25 171 TYR A O 1
ATOM 1309 N N . SER A 1 172 ? -8.469 -18.562 -9.648 1 98.5 172 SER A N 1
ATOM 1310 C CA . SER A 1 172 ? -8.125 -18.781 -11.055 1 98.5 172 SER A CA 1
ATOM 1311 C C . SER A 1 172 ? -7.363 -17.594 -11.633 1 98.5 172 SER A C 1
ATOM 1313 O O . SER A 1 172 ? -7.449 -16.484 -11.109 1 98.5 172 SER A O 1
ATOM 1315 N N . PHE A 1 173 ? -6.555 -17.828 -12.57 1 98.69 173 PHE A N 1
ATOM 1316 C CA . PHE A 1 173 ? -5.781 -16.844 -13.32 1 98.69 173 PHE A CA 1
ATOM 1317 C C . PHE A 1 173 ? -6.078 -16.938 -14.812 1 98.69 173 PHE A C 1
ATOM 1319 O O . PHE A 1 173 ? -6.035 -18.016 -15.391 1 98.69 173 PHE A O 1
ATOM 1326 N N . ASN A 1 174 ? -6.371 -15.742 -15.422 1 98.25 174 ASN A N 1
ATOM 1327 C CA . ASN A 1 174 ? -6.758 -15.695 -16.828 1 98.25 174 ASN A CA 1
ATOM 1328 C C . ASN A 1 174 ? -6.047 -14.562 -17.562 1 98.25 174 ASN A C 1
ATOM 1330 O O . ASN A 1 174 ? -5.727 -13.531 -16.984 1 98.25 174 ASN A O 1
ATOM 1334 N N . LEU A 1 175 ? -5.766 -14.883 -18.781 1 97.44 175 LEU A N 1
ATOM 1335 C CA . LEU A 1 175 ? -5.445 -13.836 -19.75 1 97.44 175 LEU A CA 1
ATOM 1336 C C . LEU A 1 175 ? -6.676 -13.453 -20.562 1 97.44 175 LEU A C 1
ATOM 1338 O O . LEU A 1 175 ? -7.312 -14.312 -21.188 1 97.44 175 LEU A O 1
ATOM 1342 N N . LEU A 1 176 ? -7.012 -12.203 -20.516 1 94.75 176 LEU A N 1
ATOM 1343 C CA . LEU A 1 176 ? -8.148 -11.742 -21.297 1 94.75 176 LEU A CA 1
ATOM 1344 C C . LEU A 1 176 ? -7.715 -11.414 -22.734 1 94.75 176 LEU A C 1
ATOM 1346 O O . LEU A 1 176 ? -6.535 -11.148 -22.984 1 94.75 176 LEU A O 1
ATOM 1350 N N . SER A 1 177 ? -8.68 -11.398 -23.625 1 92.62 177 SER A N 1
ATOM 1351 C CA . SER A 1 177 ? -8.391 -11.078 -25.016 1 92.62 177 SER A CA 1
ATOM 1352 C C . SER A 1 177 ? -7.895 -9.641 -25.156 1 92.62 177 SER A C 1
ATOM 1354 O O . SER A 1 177 ? -7.227 -9.305 -26.141 1 92.62 177 SER A O 1
ATOM 1356 N N . SER A 1 178 ? -8.25 -8.766 -24.172 1 90.12 178 SER A N 1
ATOM 1357 C CA . SER A 1 178 ? -7.789 -7.383 -24.156 1 90.12 178 SER A CA 1
ATOM 1358 C C . SER A 1 178 ? -6.312 -7.293 -23.797 1 90.12 178 SER A C 1
ATOM 1360 O O . SER A 1 178 ? -5.684 -6.25 -23.969 1 90.12 178 SER A O 1
ATOM 1362 N N . GLY A 1 179 ? -5.793 -8.406 -23.234 1 93.25 179 GLY A N 1
ATOM 1363 C CA . GLY A 1 179 ? -4.395 -8.422 -22.828 1 93.25 179 GLY A CA 1
ATOM 1364 C C . GLY A 1 179 ? -4.207 -8.305 -21.328 1 93.25 179 GLY A C 1
ATOM 1365 O O . GLY A 1 179 ? -3.105 -8.516 -20.812 1 93.25 179 GLY A O 1
ATOM 1366 N N . ASP A 1 180 ? -5.281 -8.031 -20.656 1 94.38 180 ASP A N 1
ATOM 1367 C CA . ASP A 1 180 ? -5.18 -7.902 -19.203 1 94.38 180 ASP A CA 1
ATOM 1368 C C . ASP A 1 180 ? -5.062 -9.273 -18.547 1 94.38 180 ASP A C 1
ATOM 1370 O O . ASP A 1 180 ? -5.668 -10.242 -19 1 94.38 180 ASP A O 1
ATOM 1374 N N . LEU A 1 181 ? -4.254 -9.328 -17.531 1 97.44 181 LEU A N 1
ATOM 1375 C CA . LEU A 1 181 ? -4.176 -10.484 -16.656 1 97.44 181 LEU A CA 1
ATOM 1376 C C . LEU A 1 181 ? -5.059 -10.289 -15.422 1 97.44 181 LEU A C 1
ATOM 1378 O O . LEU A 1 181 ? -5.023 -9.234 -14.789 1 97.44 181 LEU A O 1
ATOM 1382 N N . ILE A 1 182 ? -5.883 -11.305 -15.062 1 97.88 182 ILE A N 1
ATOM 1383 C CA . ILE A 1 182 ? -6.777 -11.109 -13.93 1 97.88 182 ILE A CA 1
ATOM 1384 C C . ILE A 1 182 ? -6.711 -12.32 -13 1 97.88 182 ILE A C 1
ATOM 1386 O O . ILE A 1 182 ? -6.508 -13.445 -13.461 1 97.88 182 ILE A O 1
ATOM 1390 N N . LEU A 1 183 ? -6.758 -12.102 -11.758 1 98.81 183 LEU A N 1
ATOM 1391 C CA . LEU A 1 183 ? -6.969 -13.117 -10.727 1 98.81 183 LEU A CA 1
ATOM 1392 C C . LEU A 1 183 ? -8.391 -13.047 -10.188 1 98.81 183 LEU A C 1
ATOM 1394 O O . LEU A 1 183 ? -8.906 -11.969 -9.914 1 98.81 183 LEU A O 1
ATOM 1398 N N . ARG A 1 184 ? -9.016 -14.258 -10.078 1 98.5 184 ARG A N 1
ATOM 1399 C CA . ARG A 1 184 ? -10.398 -14.312 -9.625 1 98.5 184 ARG A CA 1
ATOM 1400 C C . ARG A 1 184 ? -10.555 -15.273 -8.445 1 98.5 184 ARG A C 1
ATOM 1402 O O . ARG A 1 184 ? -9.805 -16.25 -8.328 1 98.5 184 ARG A O 1
ATOM 1409 N N . TRP A 1 185 ? -11.445 -14.922 -7.59 1 98.25 185 TRP A N 1
ATOM 1410 C CA . TRP A 1 185 ? -11.93 -15.82 -6.551 1 98.25 185 TRP A CA 1
ATOM 1411 C C . TRP A 1 185 ? -13.305 -16.375 -6.91 1 98.25 185 TRP A C 1
ATOM 1413 O O . TRP A 1 185 ? -14.219 -15.625 -7.234 1 98.25 185 TRP A O 1
ATOM 1423 N N . ASN A 1 186 ? -13.445 -17.688 -6.961 1 96.5 186 ASN A N 1
ATOM 1424 C CA . ASN A 1 186 ? -14.68 -18.406 -7.273 1 96.5 186 ASN A CA 1
ATOM 1425 C C . ASN A 1 186 ? -15.258 -17.969 -8.617 1 96.5 186 ASN A C 1
ATOM 1427 O O . ASN A 1 186 ? -16.469 -17.828 -8.75 1 96.5 186 ASN A O 1
ATOM 1431 N N . ASP A 1 187 ? -14.414 -17.578 -9.547 1 95.25 187 ASP A N 1
ATOM 1432 C CA . ASP A 1 187 ? -14.695 -17.203 -10.922 1 95.25 187 ASP A CA 1
ATOM 1433 C C . ASP A 1 187 ? -15.648 -16 -10.977 1 95.25 187 ASP A C 1
ATOM 1435 O O . ASP A 1 187 ? -16.375 -15.828 -11.961 1 95.25 187 ASP A O 1
ATOM 1439 N N . SER A 1 188 ? -15.711 -15.227 -9.922 1 93.88 188 SER A N 1
ATOM 1440 C CA . SER A 1 188 ? -16.641 -14.109 -9.891 1 93.88 188 SER A CA 1
ATOM 1441 C C . SER A 1 188 ? -15.953 -12.82 -9.453 1 93.88 188 SER A C 1
ATOM 1443 O O . SER A 1 188 ? -15.969 -11.828 -10.188 1 93.88 188 SER A O 1
ATOM 1445 N N . ILE A 1 189 ? -15.227 -12.82 -8.367 1 96.56 189 ILE A N 1
ATOM 1446 C CA . ILE A 1 189 ? -14.617 -11.617 -7.809 1 96.56 189 ILE A CA 1
ATOM 1447 C C . ILE A 1 189 ? -13.219 -11.422 -8.406 1 96.56 189 ILE A C 1
ATOM 1449 O O . ILE A 1 189 ? -12.352 -12.289 -8.266 1 96.56 189 ILE A O 1
ATOM 1453 N N . VAL A 1 190 ? -12.969 -10.359 -9.102 1 97.56 190 VAL A N 1
ATOM 1454 C CA . VAL A 1 190 ? -11.664 -10.023 -9.656 1 97.56 190 VAL A CA 1
ATOM 1455 C C . VAL A 1 190 ? -10.875 -9.195 -8.641 1 97.56 190 VAL A C 1
ATOM 1457 O O . VAL A 1 190 ? -11.086 -7.988 -8.516 1 97.56 190 VAL A O 1
ATOM 1460 N N . TYR A 1 191 ? -9.922 -9.781 -7.957 1 98.06 191 TYR A N 1
ATOM 1461 C CA . TYR A 1 191 ? -9.25 -9.078 -6.871 1 98.06 191 TYR A CA 1
ATOM 1462 C C . TYR A 1 191 ? -7.895 -8.547 -7.32 1 98.06 191 TYR A C 1
ATOM 1464 O O . TYR A 1 191 ? -7.211 -7.852 -6.566 1 98.06 191 TYR A O 1
ATOM 1472 N N . TRP A 1 192 ? -7.477 -8.789 -8.555 1 98.19 192 TRP A N 1
ATOM 1473 C CA . TRP A 1 192 ? -6.254 -8.234 -9.125 1 98.19 192 TRP A CA 1
ATOM 1474 C C . TRP A 1 192 ? -6.355 -8.141 -10.641 1 98.19 192 TRP A C 1
ATOM 1476 O O . TRP A 1 192 ? -6.871 -9.055 -11.297 1 98.19 192 TRP A O 1
ATOM 1486 N N . ASN A 1 193 ? -5.945 -7.082 -11.164 1 96.69 193 ASN A N 1
ATOM 1487 C CA . ASN A 1 193 ? -5.863 -6.789 -12.586 1 96.69 193 ASN A CA 1
ATOM 1488 C C . ASN A 1 193 ? -4.539 -6.121 -12.945 1 96.69 193 ASN A C 1
ATOM 1490 O O . ASN A 1 193 ? -4.137 -5.145 -12.312 1 96.69 193 ASN A O 1
ATOM 1494 N N . SER A 1 194 ? -3.83 -6.625 -13.93 1 92.06 194 SER A N 1
ATOM 1495 C CA . SER A 1 194 ? -2.512 -6.117 -14.297 1 92.06 194 SER A CA 1
ATOM 1496 C C . SER A 1 194 ? -2.598 -4.688 -14.828 1 92.06 194 SER A C 1
ATOM 1498 O O . SER A 1 194 ? -1.622 -3.938 -14.773 1 92.06 194 SER A O 1
ATOM 1500 N N . GLY A 1 195 ? -3.688 -4.301 -15.352 1 83.75 195 GLY A N 1
ATOM 1501 C CA . GLY A 1 195 ? -3.881 -2.957 -15.867 1 83.75 195 GLY A CA 1
ATOM 1502 C C . GLY A 1 195 ? -3.021 -2.654 -17.078 1 83.75 195 GLY A C 1
ATOM 1503 O O . GLY A 1 195 ? -2.479 -1.554 -17.203 1 83.75 195 GLY A O 1
ATOM 1504 N N . LEU A 1 196 ? -2.768 -3.549 -17.922 1 81 196 LEU A N 1
ATOM 1505 C CA . LEU A 1 196 ? -1.871 -3.387 -19.047 1 81 196 LEU A CA 1
ATOM 1506 C C . LEU A 1 196 ? -2.58 -2.682 -20.203 1 81 196 LEU A C 1
ATOM 1508 O O . LEU A 1 196 ? -1.952 -2.348 -21.219 1 81 196 LEU A O 1
ATOM 1512 N N . THR A 1 197 ? -3.838 -2.369 -20 1 73.44 197 THR A N 1
ATOM 1513 C CA . THR A 1 197 ? -4.652 -1.845 -21.094 1 73.44 197 THR A CA 1
ATOM 1514 C C . THR A 1 197 ? -4.043 -0.562 -21.656 1 73.44 197 THR A C 1
ATOM 1516 O O . THR A 1 197 ? -3.902 -0.415 -22.875 1 73.44 197 THR A O 1
ATOM 1519 N N . SER A 1 198 ? -3.672 0.312 -20.672 1 71.62 198 SER A N 1
ATOM 1520 C CA . SER A 1 198 ? -3.111 1.574 -21.141 1 71.62 198 SER A CA 1
ATOM 1521 C C . SER A 1 198 ? -1.803 1.353 -21.891 1 71.62 198 SER A C 1
ATOM 1523 O O . SER A 1 198 ? -1.581 1.941 -22.953 1 71.62 198 SER A O 1
ATOM 1525 N N . SER A 1 199 ? -0.977 0.481 -21.391 1 74 199 SER A N 1
ATOM 1526 C CA . SER A 1 199 ? 0.296 0.174 -22.031 1 74 199 SER A CA 1
ATOM 1527 C C . SER A 1 199 ? 0.085 -0.471 -23.391 1 74 199 SER A C 1
ATOM 1529 O O . SER A 1 199 ? 0.838 -0.207 -24.344 1 74 199 SER A O 1
ATOM 1531 N N . ILE A 1 200 ? -0.924 -1.204 -23.531 1 79.38 200 ILE A N 1
ATOM 1532 C CA . ILE A 1 200 ? -1.237 -1.911 -24.766 1 79.38 200 ILE A CA 1
ATOM 1533 C C . ILE A 1 200 ? -1.858 -0.944 -25.766 1 79.38 200 ILE A C 1
ATOM 1535 O O . ILE A 1 200 ? -1.452 -0.903 -26.938 1 79.38 200 ILE A O 1
ATOM 1539 N N . ASN A 1 201 ? -2.715 -0.101 -25.25 1 72.19 201 ASN A N 1
ATOM 1540 C CA . ASN A 1 201 ? -3.438 0.805 -26.125 1 72.19 201 ASN A CA 1
ATOM 1541 C C . ASN A 1 201 ? -2.514 1.861 -26.734 1 72.19 201 ASN A C 1
ATOM 1543 O O . ASN A 1 201 ? -2.783 2.385 -27.812 1 72.19 201 ASN A O 1
ATOM 1547 N N . ASN A 1 202 ? -1.491 2.158 -25.969 1 71.38 202 ASN A N 1
ATOM 1548 C CA . ASN A 1 202 ? -0.51 3.104 -26.484 1 71.38 202 ASN A CA 1
ATOM 1549 C C . ASN A 1 202 ? 0.257 2.52 -27.672 1 71.38 202 ASN A C 1
ATOM 1551 O O . ASN A 1 202 ? 0.881 3.256 -28.438 1 71.38 202 ASN A O 1
ATOM 1555 N N . LYS A 1 203 ? 0.046 1.159 -27.875 1 72.5 203 LYS A N 1
ATOM 1556 C CA . LYS A 1 203 ? 0.835 0.493 -28.922 1 72.5 203 LYS A CA 1
ATOM 1557 C C . LYS A 1 203 ? -0.059 -0.051 -30.031 1 72.5 203 LYS A C 1
ATOM 1559 O O . LYS A 1 203 ? 0.37 -0.164 -31.172 1 72.5 203 LYS A O 1
ATOM 1564 N N . THR A 1 204 ? -1.193 -0.532 -29.5 1 76.56 204 THR A N 1
ATOM 1565 C CA . THR A 1 204 ? -2.141 -1.069 -30.469 1 76.56 204 THR A CA 1
ATOM 1566 C C . THR A 1 204 ? -3.576 -0.895 -29.969 1 76.56 204 THR A C 1
ATOM 1568 O O . THR A 1 204 ? -3.812 -0.75 -28.766 1 76.56 204 THR A O 1
ATOM 1571 N N . THR A 1 205 ? -4.387 -0.903 -30.969 1 69 205 THR A N 1
ATOM 1572 C CA . THR A 1 205 ? -5.797 -0.731 -30.656 1 69 205 THR A CA 1
ATOM 1573 C C . THR A 1 205 ? -6.438 -2.068 -30.297 1 69 205 THR A C 1
ATOM 1575 O O . THR A 1 205 ? -7.344 -2.127 -29.453 1 69 205 THR A O 1
ATOM 1578 N N . ASN A 1 206 ? -6.008 -3.107 -31.047 1 81.31 206 ASN A N 1
ATOM 1579 C CA . ASN A 1 206 ? -6.664 -4.387 -30.812 1 81.31 206 ASN A CA 1
ATOM 1580 C C . ASN A 1 206 ? -5.676 -5.547 -30.891 1 81.31 206 ASN A C 1
ATOM 1582 O O . ASN A 1 206 ? -4.953 -5.695 -31.875 1 81.31 206 ASN A O 1
ATOM 1586 N N . LEU A 1 207 ? -5.75 -6.344 -29.859 1 89.5 207 LEU A N 1
ATOM 1587 C CA . LEU A 1 207 ? -4.934 -7.551 -29.875 1 89.5 207 LEU A CA 1
ATOM 1588 C C . LEU A 1 207 ? -5.609 -8.664 -30.672 1 89.5 207 LEU A C 1
ATOM 1590 O O . LEU A 1 207 ? -6.84 -8.727 -30.719 1 89.5 207 LEU A O 1
ATOM 1594 N N . THR A 1 208 ? -4.91 -9.453 -31.297 1 90.88 208 THR A N 1
ATOM 1595 C CA . THR A 1 208 ? -5.426 -10.531 -32.125 1 90.88 208 THR A CA 1
ATOM 1596 C C . THR A 1 208 ? -5.453 -11.852 -31.359 1 90.88 208 THR A C 1
ATOM 1598 O O . THR A 1 208 ? -6.523 -12.422 -31.141 1 90.88 208 THR A O 1
ATOM 1601 N N . SER A 1 209 ? -4.301 -12.273 -30.984 1 93.38 209 SER A N 1
ATOM 1602 C CA . SER A 1 209 ? -4.133 -13.523 -30.25 1 93.38 209 SER A CA 1
ATOM 1603 C C . SER A 1 209 ? -3.035 -13.406 -29.203 1 93.38 209 SER A C 1
ATOM 1605 O O . SER A 1 209 ? -1.956 -13.984 -29.359 1 93.38 209 SER A O 1
ATOM 1607 N N . PRO A 1 210 ? -3.398 -12.68 -28.141 1 95.25 210 PRO A N 1
ATOM 1608 C CA . PRO A 1 210 ? -2.354 -12.453 -27.141 1 95.25 210 PRO A CA 1
ATOM 1609 C C . PRO A 1 210 ? -1.905 -13.75 -26.453 1 95.25 210 PRO A C 1
ATOM 1611 O O . PRO A 1 210 ? -2.695 -14.688 -26.328 1 95.25 210 PRO A O 1
ATOM 1614 N N . SER A 1 211 ? -0.646 -13.781 -26.109 1 97 211 SER A N 1
ATOM 1615 C CA . SER A 1 211 ? -0.054 -14.906 -25.391 1 97 211 SER A CA 1
ATOM 1616 C C . SER A 1 211 ? 0.901 -14.43 -24.312 1 97 211 SER A C 1
ATOM 1618 O O . SER A 1 211 ? 1.705 -13.523 -24.531 1 97 211 SER A O 1
ATOM 1620 N N . LEU A 1 212 ? 0.713 -14.922 -23.156 1 97.81 212 LEU A N 1
ATOM 1621 C CA . LEU A 1 212 ? 1.627 -14.664 -22.047 1 97.81 212 LEU A CA 1
ATOM 1622 C C . LEU A 1 212 ? 2.758 -15.68 -22.016 1 97.81 212 LEU A C 1
ATOM 1624 O O . LEU A 1 212 ? 2.512 -16.891 -22.078 1 97.81 212 LEU A O 1
ATOM 1628 N N . VAL A 1 213 ? 3.994 -15.188 -21.906 1 98.12 213 VAL A N 1
ATOM 1629 C CA . VAL A 1 213 ? 5.141 -16.094 -21.969 1 98.12 213 VAL A CA 1
ATOM 1630 C C . VAL A 1 213 ? 6.148 -15.703 -20.875 1 98.12 213 VAL A C 1
ATOM 1632 O O . VAL A 1 213 ? 6.48 -14.531 -20.719 1 98.12 213 VAL A O 1
ATOM 1635 N N . LEU A 1 214 ? 6.555 -16.688 -20.125 1 98.44 214 LEU A N 1
ATOM 1636 C CA . LEU A 1 214 ? 7.691 -16.531 -19.219 1 98.44 214 LEU A CA 1
ATOM 1637 C C . LEU A 1 214 ? 8.984 -16.984 -19.891 1 98.44 214 LEU A C 1
ATOM 1639 O O . LEU A 1 214 ? 9.117 -18.141 -20.281 1 98.44 214 LEU A O 1
ATOM 1643 N N . GLN A 1 215 ? 9.898 -16.078 -20.031 1 97.06 215 GLN A N 1
ATOM 1644 C CA . GLN A 1 215 ? 11.211 -16.438 -20.578 1 97.06 215 GLN A CA 1
ATOM 1645 C C . GLN A 1 215 ? 12.078 -17.109 -19.5 1 97.06 215 GLN A C 1
ATOM 1647 O O . GLN A 1 215 ? 11.938 -16.797 -18.312 1 97.06 215 GLN A O 1
ATOM 1652 N N . SER A 1 216 ? 13 -17.953 -19.969 1 96.12 216 SER A N 1
ATOM 1653 C CA . SER A 1 216 ? 13.844 -18.688 -19.031 1 96.12 216 SER A CA 1
ATOM 1654 C C . SER A 1 216 ? 14.727 -17.75 -18.219 1 96.12 216 SER A C 1
ATOM 1656 O O . SER A 1 216 ? 15.148 -18.078 -17.109 1 96.12 216 SER A O 1
ATOM 1658 N N . ILE A 1 217 ? 14.945 -16.531 -18.703 1 96.06 217 ILE A N 1
ATOM 1659 C CA . ILE A 1 217 ? 15.828 -15.586 -18.031 1 96.06 217 ILE A CA 1
ATOM 1660 C C . ILE A 1 217 ? 15.047 -14.797 -16.984 1 96.06 217 ILE A C 1
ATOM 1662 O O . ILE A 1 217 ? 15.609 -13.953 -16.281 1 96.06 217 ILE A O 1
ATOM 1666 N N . GLY A 1 218 ? 13.742 -14.984 -16.906 1 97.5 218 GLY A N 1
ATOM 1667 C CA . GLY A 1 218 ? 12.984 -14.406 -15.812 1 97.5 218 GLY A CA 1
ATOM 1668 C C . GLY A 1 218 ? 12.203 -13.164 -16.203 1 97.5 218 GLY A C 1
ATOM 1669 O O . GLY A 1 218 ? 11.992 -12.281 -15.375 1 97.5 218 GLY A O 1
ATOM 1670 N N . ILE A 1 219 ? 11.789 -13.062 -17.453 1 97.81 219 ILE A N 1
ATOM 1671 C CA . ILE A 1 219 ? 10.977 -11.953 -17.922 1 97.81 219 ILE A CA 1
ATOM 1672 C C . ILE A 1 219 ? 9.609 -12.469 -18.375 1 97.81 219 ILE A C 1
ATOM 1674 O O . ILE A 1 219 ? 9.523 -13.352 -19.234 1 97.81 219 ILE A O 1
ATOM 1678 N N . LEU A 1 220 ? 8.578 -12.016 -17.75 1 98 220 LEU A N 1
ATOM 1679 C CA . LEU A 1 220 ? 7.199 -12.297 -18.141 1 98 220 LEU A CA 1
ATOM 1680 C C . LEU A 1 220 ? 6.691 -11.266 -19.141 1 98 220 LEU A C 1
ATOM 1682 O O . LEU A 1 220 ? 6.719 -10.062 -18.875 1 98 220 LEU A O 1
ATOM 1686 N N . SER A 1 221 ? 6.211 -11.703 -20.281 1 96.75 221 SER A N 1
ATOM 1687 C CA . SER A 1 221 ? 5.855 -10.758 -21.328 1 96.75 221 SER A CA 1
ATOM 1688 C C . SER A 1 221 ? 4.57 -11.18 -22.047 1 96.75 221 SER A C 1
ATOM 1690 O O . SER A 1 221 ? 4.215 -12.359 -22.047 1 96.75 221 SER A O 1
ATOM 1692 N N . LEU A 1 222 ? 3.938 -10.219 -22.516 1 96.25 222 LEU A N 1
ATOM 1693 C CA . LEU A 1 222 ? 2.766 -10.406 -23.359 1 96.25 222 LEU A CA 1
ATOM 1694 C C . LEU A 1 222 ? 3.125 -10.234 -24.828 1 96.25 222 LEU A C 1
ATOM 1696 O O . LEU A 1 222 ? 3.664 -9.195 -25.219 1 96.25 222 LEU A O 1
ATOM 1700 N N . LEU A 1 223 ? 2.816 -11.258 -25.609 1 95.25 223 LEU A N 1
ATOM 1701 C CA . LEU A 1 223 ? 3.109 -11.258 -27.031 1 95.25 223 LEU A CA 1
ATOM 1702 C C . LEU A 1 223 ? 1.822 -11.219 -27.859 1 95.25 223 LEU A C 1
ATOM 1704 O O . LEU A 1 223 ? 0.804 -11.781 -27.438 1 95.25 223 LEU A O 1
ATOM 1708 N N . ASP A 1 224 ? 1.914 -10.57 -28.875 1 94.31 224 ASP A N 1
ATOM 1709 C CA . ASP A 1 224 ? 0.844 -10.547 -29.859 1 94.31 224 ASP A CA 1
ATOM 1710 C C . ASP A 1 224 ? 1.368 -10.094 -31.219 1 94.31 224 ASP A C 1
ATOM 1712 O O . ASP A 1 224 ? 2.293 -9.281 -31.297 1 94.31 224 ASP A O 1
ATOM 1716 N N . GLN A 1 225 ? 0.736 -10.625 -32.281 1 92.5 225 GLN A N 1
ATOM 1717 C CA . GLN A 1 225 ? 1.163 -10.281 -33.625 1 92.5 225 GLN A CA 1
ATOM 1718 C C . GLN A 1 225 ? 0.998 -8.781 -33.875 1 92.5 225 GLN A C 1
ATOM 1720 O O . GLN A 1 225 ? 1.758 -8.195 -34.656 1 92.5 225 GLN A O 1
ATOM 1725 N N . SER A 1 226 ? 0.045 -8.18 -33.281 1 91.38 226 SER A N 1
ATOM 1726 C CA . SER A 1 226 ? -0.254 -6.766 -33.5 1 91.38 226 SER A CA 1
ATOM 1727 C C . SER A 1 226 ? 0.703 -5.871 -32.688 1 91.38 226 SER A C 1
ATOM 1729 O O . SER A 1 226 ? 0.739 -4.66 -32.906 1 91.38 226 SER A O 1
ATOM 1731 N N . LEU A 1 227 ? 1.505 -6.418 -31.812 1 90.75 227 LEU A N 1
ATOM 1732 C CA . LEU A 1 227 ? 2.465 -5.66 -31.031 1 90.75 227 LEU A CA 1
ATOM 1733 C C . LEU A 1 227 ? 3.846 -5.684 -31.672 1 90.75 227 LEU A C 1
ATOM 1735 O O . LEU A 1 227 ? 4.387 -6.754 -31.953 1 90.75 227 LEU A O 1
ATOM 1739 N N . PRO A 1 228 ? 4.391 -4.496 -31.953 1 89.19 228 PRO A N 1
ATOM 1740 C CA . PRO A 1 228 ? 5.742 -4.484 -32.531 1 89.19 228 PRO A CA 1
ATOM 1741 C C . PRO A 1 228 ? 6.77 -5.141 -31.594 1 89.19 228 PRO A C 1
ATOM 1743 O O . PRO A 1 228 ? 7.703 -5.793 -32.062 1 89.19 228 PRO A O 1
ATOM 1746 N N . ASN A 1 229 ? 6.66 -4.918 -30.297 1 91.38 229 ASN A N 1
ATOM 1747 C CA . ASN A 1 229 ? 7.473 -5.531 -29.266 1 91.38 229 ASN A CA 1
ATOM 1748 C C . ASN A 1 229 ? 6.609 -6.082 -28.125 1 91.38 229 ASN A C 1
ATOM 1750 O O . ASN A 1 229 ? 5.523 -5.566 -27.859 1 91.38 229 ASN A O 1
ATOM 1754 N N . PRO A 1 230 ? 7.117 -7.086 -27.578 1 92.94 230 PRO A N 1
ATOM 1755 C CA . PRO A 1 230 ? 6.348 -7.617 -26.453 1 92.94 230 PRO A CA 1
ATOM 1756 C C . PRO A 1 230 ? 6.156 -6.59 -25.344 1 92.94 230 PRO A C 1
ATOM 1758 O O . PRO A 1 230 ? 7.008 -5.719 -25.141 1 92.94 230 PRO A O 1
ATOM 1761 N N . VAL A 1 231 ? 5.031 -6.645 -24.703 1 93.75 231 VAL A N 1
ATOM 1762 C CA . VAL A 1 231 ? 4.793 -5.824 -23.516 1 93.75 231 VAL A CA 1
ATOM 1763 C C . VAL A 1 231 ? 5.312 -6.547 -22.266 1 93.75 231 VAL A C 1
ATOM 1765 O O . VAL A 1 231 ? 4.883 -7.66 -21.969 1 93.75 231 VAL A O 1
ATOM 1768 N N . ILE A 1 232 ? 6.266 -5.941 -21.578 1 94.69 232 ILE A N 1
ATOM 1769 C CA . ILE A 1 232 ? 6.844 -6.559 -20.391 1 94.69 232 ILE A CA 1
ATOM 1770 C C . ILE A 1 232 ? 5.871 -6.438 -19.219 1 94.69 232 ILE A C 1
ATOM 1772 O O . ILE A 1 232 ? 5.426 -5.336 -18.875 1 94.69 232 ILE A O 1
ATOM 1776 N N . VAL A 1 233 ? 5.555 -7.516 -18.641 1 96.25 233 VAL A N 1
ATOM 1777 C CA . VAL A 1 233 ? 4.645 -7.57 -17.5 1 96.25 233 VAL A CA 1
ATOM 1778 C C . VAL A 1 233 ? 5.438 -7.48 -16.188 1 96.25 233 VAL A C 1
ATOM 1780 O O . VAL A 1 233 ? 5.082 -6.715 -15.297 1 96.25 233 VAL A O 1
ATOM 1783 N N . ALA A 1 234 ? 6.535 -8.258 -16.156 1 97.56 234 ALA A N 1
ATOM 1784 C CA . ALA A 1 234 ? 7.309 -8.258 -14.914 1 97.56 234 ALA A CA 1
ATOM 1785 C C . ALA A 1 234 ? 8.703 -8.844 -15.141 1 97.56 234 ALA A C 1
ATOM 1787 O O . ALA A 1 234 ? 8.875 -9.773 -15.93 1 97.56 234 ALA A O 1
ATOM 1788 N N . TYR A 1 235 ? 9.656 -8.297 -14.43 1 98.06 235 TYR A N 1
ATOM 1789 C CA . TYR A 1 235 ? 10.961 -8.914 -14.227 1 98.06 235 TYR A CA 1
ATOM 1790 C C . TYR A 1 235 ? 11.016 -9.641 -12.883 1 98.06 235 TYR A C 1
ATOM 1792 O O . TYR A 1 235 ? 10.586 -9.102 -11.859 1 98.06 235 TYR A O 1
ATOM 1800 N N . THR A 1 236 ? 11.469 -10.844 -12.93 1 98.31 236 THR A N 1
ATOM 1801 C CA . THR A 1 236 ? 11.828 -11.43 -11.641 1 98.31 236 THR A CA 1
ATOM 1802 C C . THR A 1 236 ? 13.016 -10.695 -11.031 1 98.31 236 THR A C 1
ATOM 1804 O O . THR A 1 236 ? 13.812 -10.094 -11.75 1 98.31 236 THR A O 1
ATOM 1807 N N . ASN A 1 237 ? 13.086 -10.727 -9.711 1 97.81 237 ASN A N 1
ATOM 1808 C CA . ASN A 1 237 ? 14.164 -9.938 -9.109 1 97.81 237 ASN A CA 1
ATOM 1809 C C . ASN A 1 237 ? 15.531 -10.562 -9.383 1 97.81 237 ASN A C 1
ATOM 1811 O O . ASN A 1 237 ? 16.562 -9.906 -9.203 1 97.81 237 ASN A O 1
ATOM 1815 N N . ASP A 1 238 ? 15.578 -11.797 -9.875 1 97.31 238 ASP A N 1
ATOM 1816 C CA . ASP A 1 238 ? 16.828 -12.445 -10.25 1 97.31 238 ASP A CA 1
ATOM 1817 C C . ASP A 1 238 ? 16.922 -12.641 -11.758 1 97.31 238 ASP A C 1
ATOM 1819 O O . ASP A 1 238 ? 17.547 -13.594 -12.227 1 97.31 238 ASP A O 1
ATOM 1823 N N . TYR A 1 239 ? 16.25 -11.875 -12.523 1 97.19 239 TYR A N 1
ATOM 1824 C CA . TYR A 1 239 ? 16.266 -12.047 -13.969 1 97.19 239 TYR A CA 1
ATOM 1825 C C . TYR A 1 239 ? 17.672 -11.969 -14.523 1 97.19 239 TYR A C 1
ATOM 1827 O O . TYR A 1 239 ? 18.5 -11.211 -14.016 1 97.19 239 TYR A O 1
ATOM 1835 N N . ALA A 1 240 ? 17.953 -12.828 -15.492 1 94.56 240 ALA A N 1
ATOM 1836 C CA . ALA A 1 240 ? 19.219 -12.891 -16.234 1 94.56 240 ALA A CA 1
ATOM 1837 C C . ALA A 1 240 ? 20.359 -13.367 -15.352 1 94.56 240 ALA A C 1
ATOM 1839 O O . ALA A 1 240 ? 21.531 -13.18 -15.688 1 94.56 240 ALA A O 1
ATOM 1840 N N . GLU A 1 241 ? 19.969 -13.867 -14.188 1 92.56 241 GLU A N 1
ATOM 1841 C CA . GLU A 1 241 ? 21 -14.383 -13.289 1 92.56 241 GLU A CA 1
ATOM 1842 C C . GLU A 1 241 ? 20.922 -15.898 -13.18 1 92.56 241 GLU A C 1
ATOM 1844 O O . GLU A 1 241 ? 19.844 -16.484 -13.289 1 92.56 241 GLU A O 1
ATOM 1849 N N . GLY A 1 242 ? 22.078 -16.469 -12.922 1 83.31 242 GLY A N 1
ATOM 1850 C CA . GLY A 1 242 ? 22.156 -17.891 -12.617 1 83.31 242 GLY A CA 1
ATOM 1851 C C . GLY A 1 242 ? 22.188 -18.766 -13.859 1 83.31 242 GLY A C 1
ATOM 1852 O O . GLY A 1 242 ? 21.766 -18.344 -14.938 1 83.31 242 GLY A O 1
ATOM 1853 N N . SER A 1 243 ? 22.812 -19.906 -13.609 1 84.25 243 SER A N 1
ATOM 1854 C CA . SER A 1 243 ? 22.828 -20.953 -14.625 1 84.25 243 SER A CA 1
ATOM 1855 C C . SER A 1 243 ? 22.047 -22.172 -14.164 1 84.25 243 SER A C 1
ATOM 1857 O O . SER A 1 243 ? 21.953 -22.453 -12.969 1 84.25 243 SER A O 1
ATOM 1859 N N . GLU A 1 244 ? 21.281 -22.797 -14.945 1 86.94 244 GLU A N 1
ATOM 1860 C CA . GLU A 1 244 ? 20.531 -24.016 -14.672 1 86.94 244 GLU A CA 1
ATOM 1861 C C . GLU A 1 244 ? 19.422 -23.75 -13.656 1 86.94 244 GLU A C 1
ATOM 1863 O O . GLU A 1 244 ? 19.266 -24.5 -12.688 1 86.94 244 GLU A O 1
ATOM 1868 N N . ILE A 1 245 ? 18.875 -22.672 -13.664 1 92.62 245 ILE A N 1
ATOM 1869 C CA . ILE A 1 245 ? 17.734 -22.281 -12.828 1 92.62 245 ILE A CA 1
ATOM 1870 C C . ILE A 1 245 ? 16.438 -22.453 -13.609 1 92.62 245 ILE A C 1
ATOM 1872 O O . ILE A 1 245 ? 16.344 -22.047 -14.773 1 92.62 245 ILE A O 1
ATOM 1876 N N . LEU A 1 246 ? 15.531 -23.141 -13.031 1 95.5 246 LEU A N 1
ATOM 1877 C CA . LEU A 1 246 ? 14.172 -23.172 -13.578 1 95.5 246 LEU A CA 1
ATOM 1878 C C . LEU A 1 246 ? 13.305 -22.094 -12.938 1 95.5 246 LEU A C 1
ATOM 1880 O O . LEU A 1 246 ? 13.227 -22 -11.711 1 95.5 246 LEU A O 1
ATOM 1884 N N . ARG A 1 247 ? 12.75 -21.328 -13.758 1 97.31 247 ARG A N 1
ATOM 1885 C CA . ARG A 1 247 ? 11.742 -20.359 -13.32 1 97.31 247 ARG A CA 1
ATOM 1886 C C . ARG A 1 247 ? 10.359 -20.75 -13.812 1 97.31 247 ARG A C 1
ATOM 1888 O O . ARG A 1 247 ? 10.203 -21.219 -14.945 1 97.31 247 ARG A O 1
ATOM 1895 N N . PHE A 1 248 ? 9.398 -20.594 -12.93 1 98.31 248 PHE A N 1
ATOM 1896 C CA . PHE A 1 248 ? 8.047 -20.969 -13.328 1 98.31 248 PHE A CA 1
ATOM 1897 C C . PHE A 1 248 ? 7.016 -20.078 -12.656 1 98.31 248 PHE A C 1
ATOM 1899 O O . PHE A 1 248 ? 7.266 -19.531 -11.57 1 98.31 248 PHE A O 1
ATOM 1906 N N . LEU A 1 249 ? 5.957 -19.781 -13.328 1 98.69 249 LEU A N 1
ATOM 1907 C CA . LEU A 1 249 ? 4.828 -19 -12.844 1 98.69 249 LEU A CA 1
ATOM 1908 C C . LEU A 1 249 ? 3.742 -19.906 -12.273 1 98.69 249 LEU A C 1
ATOM 1910 O O . LEU A 1 249 ? 3.287 -20.828 -12.938 1 98.69 249 LEU A O 1
ATOM 1914 N N . LYS A 1 250 ? 3.361 -19.672 -11.016 1 98.56 250 LYS A N 1
ATOM 1915 C CA . LYS A 1 250 ? 2.441 -20.578 -10.344 1 98.56 250 LYS A CA 1
ATOM 1916 C C . LYS A 1 250 ? 1.349 -19.812 -9.602 1 98.56 250 LYS A C 1
ATOM 1918 O O . LYS A 1 250 ? 1.623 -18.812 -8.945 1 98.56 250 LYS A O 1
ATOM 1923 N N . LEU A 1 251 ? 0.119 -20.234 -9.805 1 98.62 251 LEU A N 1
ATOM 1924 C CA . LEU A 1 251 ? -0.98 -19.797 -8.953 1 98.62 251 LEU A CA 1
ATOM 1925 C C . LEU A 1 251 ? -1.064 -20.656 -7.691 1 98.62 251 LEU A C 1
ATOM 1927 O O . LEU A 1 251 ? -1.475 -21.828 -7.754 1 98.62 251 LEU A O 1
ATOM 1931 N N . ASP A 1 252 ? -0.705 -20.109 -6.59 1 97.56 252 ASP A N 1
ATOM 1932 C CA . ASP A 1 252 ? -0.645 -20.859 -5.336 1 97.56 252 ASP A CA 1
ATOM 1933 C C . ASP A 1 252 ? -2.031 -21 -4.711 1 97.56 252 ASP A C 1
ATOM 1935 O O . ASP A 1 252 ? -2.957 -20.266 -5.074 1 97.56 252 ASP A O 1
ATOM 1939 N N . SER A 1 253 ? -2.086 -21.875 -3.729 1 95.69 253 SER A N 1
ATOM 1940 C CA . SER A 1 253 ? -3.367 -22.188 -3.098 1 95.69 253 SER A CA 1
ATOM 1941 C C . SER A 1 253 ? -3.852 -21.016 -2.248 1 95.69 253 SER A C 1
ATOM 1943 O O . SER A 1 253 ? -5.016 -20.969 -1.847 1 95.69 253 SER A O 1
ATOM 1945 N N . ASP A 1 254 ? -2.967 -20.062 -1.979 1 97.44 254 ASP A N 1
ATOM 1946 C CA . ASP A 1 254 ? -3.359 -18.891 -1.196 1 97.44 254 ASP A CA 1
ATOM 1947 C C . ASP A 1 254 ? -3.891 -17.781 -2.1 1 97.44 254 ASP A C 1
ATOM 1949 O O . ASP A 1 254 ? -4.203 -16.688 -1.626 1 97.44 254 ASP A O 1
ATOM 1953 N N . GLY A 1 255 ? -3.975 -18.047 -3.367 1 98.44 255 GLY A N 1
ATOM 1954 C CA . GLY A 1 255 ? -4.625 -17.141 -4.305 1 98.44 255 GLY A CA 1
ATOM 1955 C C . GLY A 1 255 ? -3.664 -16.156 -4.949 1 98.44 255 GLY A C 1
ATOM 1956 O O . GLY A 1 255 ? -4.066 -15.344 -5.781 1 98.44 255 GLY A O 1
ATOM 1957 N N . ASN A 1 256 ? -2.422 -16.188 -4.598 1 98.69 256 ASN A N 1
ATOM 1958 C CA . ASN A 1 256 ? -1.435 -15.289 -5.188 1 98.69 256 ASN A CA 1
ATOM 1959 C C . ASN A 1 256 ? -0.729 -15.938 -6.379 1 98.69 256 ASN A C 1
ATOM 1961 O O . ASN A 1 256 ? -0.596 -17.156 -6.438 1 98.69 256 ASN A O 1
ATOM 1965 N N . LEU A 1 257 ? -0.431 -15.156 -7.367 1 98.81 257 LEU A N 1
ATOM 1966 C CA . LEU A 1 257 ? 0.354 -15.562 -8.523 1 98.81 257 LEU A CA 1
ATOM 1967 C C . LEU A 1 257 ? 1.818 -15.18 -8.359 1 98.81 257 LEU A C 1
ATOM 1969 O O . LEU A 1 257 ? 2.133 -14 -8.156 1 98.81 257 LEU A O 1
ATOM 1973 N N . ARG A 1 258 ? 2.713 -16.172 -8.438 1 98.69 258 ARG A N 1
ATOM 1974 C CA . ARG A 1 258 ? 4.117 -15.906 -8.156 1 98.69 258 ARG A CA 1
ATOM 1975 C C . ARG A 1 258 ? 5.027 -16.562 -9.188 1 98.69 258 ARG A C 1
ATOM 1977 O O . ARG A 1 258 ? 4.656 -17.562 -9.797 1 98.69 258 ARG A O 1
ATOM 1984 N N . ILE A 1 259 ? 6.121 -15.977 -9.445 1 98.75 259 ILE A N 1
ATOM 1985 C CA . ILE A 1 259 ? 7.199 -16.625 -10.172 1 98.75 259 ILE A CA 1
ATOM 1986 C C . ILE A 1 259 ? 8.258 -17.125 -9.195 1 98.75 259 ILE A C 1
ATOM 1988 O O . ILE A 1 259 ? 8.727 -16.375 -8.336 1 98.75 259 ILE A O 1
ATOM 1992 N N . TYR A 1 260 ? 8.57 -18.375 -9.367 1 98.25 260 TYR A N 1
ATOM 1993 C CA . TYR A 1 260 ? 9.57 -19.031 -8.531 1 98.25 260 TYR A CA 1
ATOM 1994 C C . TYR A 1 260 ? 10.836 -19.328 -9.32 1 98.25 260 TYR A C 1
ATOM 1996 O O . TYR A 1 260 ? 10.789 -19.516 -10.539 1 98.25 260 TYR A O 1
ATOM 2004 N N . SER A 1 261 ? 11.93 -19.297 -8.609 1 97.12 261 SER A N 1
ATOM 2005 C CA . SER A 1 261 ? 13.195 -19.812 -9.125 1 97.12 261 SER A CA 1
ATOM 2006 C C . SER A 1 261 ? 13.688 -21 -8.312 1 97.12 261 SER A C 1
ATOM 2008 O O . SER A 1 261 ? 13.586 -21 -7.082 1 97.12 261 SER A O 1
ATOM 2010 N N . SER A 1 262 ? 14.109 -22 -9.055 1 95.56 262 SER A N 1
ATOM 2011 C CA . SER A 1 262 ? 14.711 -23.172 -8.422 1 95.56 262 SER A CA 1
ATOM 2012 C C . SER A 1 262 ? 15.961 -23.625 -9.164 1 95.56 262 SER A C 1
ATOM 2014 O O . SER A 1 262 ? 15.922 -23.859 -10.375 1 95.56 262 SER A O 1
ATOM 2016 N N . ALA A 1 263 ? 17.016 -23.703 -8.398 1 92.06 263 ALA A N 1
ATOM 2017 C CA . ALA A 1 263 ? 18.266 -24.188 -9 1 92.06 263 ALA A CA 1
ATOM 2018 C C . ALA A 1 263 ? 18.281 -25.703 -9.086 1 92.06 263 ALA A C 1
ATOM 2020 O O . ALA A 1 263 ? 17.719 -26.391 -8.227 1 92.06 263 ALA A O 1
ATOM 2021 N N . LYS A 1 264 ? 18.922 -26.188 -10.125 1 88.69 264 LYS A N 1
ATOM 2022 C CA . LYS A 1 264 ? 19.078 -27.641 -10.242 1 88.69 264 LYS A CA 1
ATOM 2023 C C . LYS A 1 264 ? 19.781 -28.203 -9.016 1 88.69 264 LYS A C 1
ATOM 2025 O O . LYS A 1 264 ? 20.781 -27.656 -8.547 1 88.69 264 LYS A O 1
ATOM 2030 N N . GLY A 1 265 ? 19.25 -29.203 -8.531 1 86.31 265 GLY A N 1
ATOM 2031 C CA . GLY A 1 265 ? 19.812 -29.828 -7.348 1 86.31 265 GLY A CA 1
ATOM 2032 C C . GLY A 1 265 ? 19.266 -29.266 -6.051 1 86.31 265 GLY A C 1
ATOM 2033 O O . GLY A 1 265 ? 19.5 -29.828 -4.977 1 86.31 265 GLY A O 1
ATOM 2034 N N . SER A 1 266 ? 18.594 -28.188 -6.219 1 84.81 266 SER A N 1
ATOM 2035 C CA . SER A 1 266 ? 18.016 -27.578 -5.023 1 84.81 266 SER A CA 1
ATOM 2036 C C . SER A 1 266 ? 16.641 -28.156 -4.719 1 84.81 266 SER A C 1
ATOM 2038 O O . SER A 1 266 ? 15.914 -28.547 -5.633 1 84.81 266 SER A O 1
ATOM 2040 N N . ARG A 1 267 ? 16.297 -28.328 -3.479 1 85.5 267 ARG A N 1
ATOM 2041 C CA . ARG A 1 267 ? 14.984 -28.828 -3.078 1 85.5 267 ARG A CA 1
ATOM 2042 C C . ARG A 1 267 ? 14.039 -27.672 -2.732 1 85.5 267 ARG A C 1
ATOM 2044 O O . ARG A 1 267 ? 12.906 -27.906 -2.301 1 85.5 267 ARG A O 1
ATOM 2051 N N . THR A 1 268 ? 14.547 -26.453 -2.973 1 90.75 268 THR A N 1
ATOM 2052 C CA . THR A 1 268 ? 13.742 -25.312 -2.551 1 90.75 268 THR A CA 1
ATOM 2053 C C . THR A 1 268 ? 13.469 -24.391 -3.725 1 90.75 268 THR A C 1
ATOM 2055 O O . THR A 1 268 ? 14.234 -24.359 -4.691 1 90.75 268 THR A O 1
ATOM 2058 N N . SER A 1 269 ? 12.32 -23.797 -3.715 1 95.06 269 SER A N 1
ATOM 2059 C CA . SER A 1 269 ? 11.945 -22.75 -4.656 1 95.06 269 SER A CA 1
ATOM 2060 C C . SER A 1 269 ? 11.828 -21.391 -3.957 1 95.06 269 SER A C 1
ATOM 2062 O O . SER A 1 269 ? 11.312 -21.312 -2.838 1 95.06 269 SER A O 1
ATOM 2064 N N . THR A 1 270 ? 12.352 -20.391 -4.555 1 95.69 270 THR A N 1
ATOM 2065 C CA . THR A 1 270 ? 12.336 -19.047 -3.979 1 95.69 270 THR A CA 1
ATOM 2066 C C . THR A 1 270 ? 11.438 -18.125 -4.797 1 95.69 270 THR A C 1
ATOM 2068 O O . THR A 1 270 ? 11.508 -18.109 -6.027 1 95.69 270 THR A O 1
ATOM 2071 N N . VAL A 1 271 ? 10.57 -17.375 -4.086 1 97.62 271 VAL A N 1
ATOM 2072 C CA . VAL A 1 271 ? 9.711 -16.406 -4.766 1 97.62 271 VAL A CA 1
ATOM 2073 C C . VAL A 1 271 ? 10.547 -15.258 -5.312 1 97.62 271 VAL A C 1
ATOM 2075 O O . VAL A 1 271 ? 11.352 -14.664 -4.586 1 97.62 271 VAL A O 1
ATOM 2078 N N . ARG A 1 272 ? 10.312 -14.961 -6.574 1 98.12 272 ARG A N 1
ATOM 2079 C CA . ARG A 1 272 ? 11.102 -13.914 -7.215 1 98.12 272 ARG A CA 1
ATOM 2080 C C . ARG A 1 272 ? 10.211 -12.789 -7.73 1 98.12 272 ARG A C 1
ATOM 2082 O O . ARG A 1 272 ? 10.695 -11.703 -8.062 1 98.12 272 ARG A O 1
ATOM 2089 N N . TRP A 1 273 ? 8.945 -12.984 -7.777 1 98.44 273 TRP A N 1
ATOM 2090 C CA . TRP A 1 273 ? 7.93 -11.984 -8.094 1 98.44 273 TRP A CA 1
ATOM 2091 C C . TRP A 1 273 ? 6.551 -12.453 -7.637 1 98.44 273 TRP A C 1
ATOM 2093 O O . TRP A 1 273 ? 6.234 -13.641 -7.711 1 98.44 273 TRP A O 1
ATOM 2103 N N . ALA A 1 274 ? 5.746 -11.539 -7.238 1 98.5 274 ALA A N 1
ATOM 2104 C CA . ALA A 1 274 ? 4.355 -11.828 -6.883 1 98.5 274 ALA A CA 1
ATOM 2105 C C . ALA A 1 274 ? 3.416 -10.766 -7.445 1 98.5 274 ALA A C 1
ATOM 2107 O O . ALA A 1 274 ? 3.736 -9.578 -7.43 1 98.5 274 ALA A O 1
ATOM 2108 N N . ALA A 1 275 ? 2.32 -11.242 -7.938 1 98.25 275 ALA A N 1
ATOM 2109 C CA . ALA A 1 275 ? 1.321 -10.305 -8.438 1 98.25 275 ALA A CA 1
ATOM 2110 C C . ALA A 1 275 ? 0.847 -9.367 -7.328 1 98.25 275 ALA A C 1
ATOM 2112 O O . ALA A 1 275 ? 0.685 -8.164 -7.551 1 98.25 275 ALA A O 1
ATOM 2113 N N . LEU A 1 276 ? 0.639 -9.938 -6.168 1 98 276 LEU A N 1
ATOM 2114 C CA . LEU A 1 276 ? 0.272 -9.141 -5.004 1 98 276 LEU A CA 1
ATOM 2115 C C . LEU A 1 276 ? 1.364 -9.203 -3.939 1 98 276 LEU A C 1
ATOM 2117 O O . LEU A 1 276 ? 1.627 -10.258 -3.371 1 98 276 LEU A O 1
ATOM 2121 N N . SER A 1 277 ? 1.953 -8.062 -3.674 1 97 277 SER A N 1
ATOM 2122 C CA . SER A 1 277 ? 2.941 -8.039 -2.6 1 97 277 SER A CA 1
ATOM 2123 C C . SER A 1 277 ? 2.271 -8.125 -1.232 1 97 277 SER A C 1
ATOM 2125 O O . SER A 1 277 ? 2.865 -8.633 -0.277 1 97 277 SER A O 1
ATOM 2127 N N . ASP A 1 278 ? 1.052 -7.684 -1.146 1 97.38 278 ASP A N 1
ATOM 2128 C CA . ASP A 1 278 ? 0.249 -7.738 0.072 1 97.38 278 ASP A CA 1
ATOM 2129 C C . ASP A 1 278 ? -0.75 -8.891 0.02 1 97.38 278 ASP A C 1
ATOM 2131 O O . ASP A 1 278 ? -1.806 -8.773 -0.604 1 97.38 278 ASP A O 1
ATOM 2135 N N . GLN A 1 279 ? -0.405 -9.961 0.737 1 97.94 279 GLN A N 1
ATOM 2136 C CA . GLN A 1 279 ? -1.213 -11.18 0.698 1 97.94 279 GLN A CA 1
ATOM 2137 C C . GLN A 1 279 ? -2.615 -10.922 1.242 1 97.94 279 GLN A C 1
ATOM 2139 O O . GLN A 1 279 ? -3.574 -11.578 0.833 1 97.94 279 GLN A O 1
ATOM 2144 N N . CYS A 1 280 ? -2.785 -9.93 2.051 1 98.06 280 CYS A N 1
ATOM 2145 C CA . CYS A 1 280 ? -4.082 -9.672 2.67 1 98.06 280 CYS A CA 1
ATOM 2146 C C . CYS A 1 280 ? -5.023 -8.977 1.695 1 98.06 280 CYS A C 1
ATOM 2148 O O . CYS A 1 280 ? -6.211 -8.82 1.979 1 98.06 280 CYS A O 1
ATOM 2150 N N . GLN A 1 281 ? -4.543 -8.68 0.54 1 98.38 281 GLN A N 1
ATOM 2151 C CA . GLN A 1 281 ? -5.398 -8.117 -0.497 1 98.38 281 GLN A CA 1
ATOM 2152 C C . GLN A 1 281 ? -6.078 -9.211 -1.307 1 98.38 281 GLN A C 1
ATOM 2154 O O . GLN A 1 281 ? -6.988 -8.938 -2.096 1 98.38 281 GLN A O 1
ATOM 2159 N N . VAL A 1 282 ? -5.637 -10.461 -1.154 1 98.69 282 VAL A N 1
ATOM 2160 C CA . VAL A 1 282 ? -6.258 -11.594 -1.838 1 98.69 282 VAL A CA 1
ATOM 2161 C C . VAL A 1 282 ? -7.637 -11.859 -1.242 1 98.69 282 VAL A C 1
ATOM 2163 O O . VAL A 1 282 ? -7.762 -12.141 -0.048 1 98.69 282 VAL A O 1
ATOM 2166 N N . PHE A 1 283 ? -8.641 -11.766 -2.105 1 98.5 283 PHE A N 1
ATOM 2167 C CA . PHE A 1 283 ? -10.016 -11.945 -1.652 1 98.5 283 PHE A CA 1
ATOM 2168 C C . PHE A 1 283 ? -10.25 -13.367 -1.172 1 98.5 283 PHE A C 1
ATOM 2170 O O . PHE A 1 283 ? -9.797 -14.328 -1.807 1 98.5 283 PHE A O 1
ATOM 2177 N N . GLY A 1 284 ? -10.859 -13.484 -0.033 1 98.06 284 GLY A N 1
ATOM 2178 C CA . GLY A 1 284 ? -11.273 -14.781 0.475 1 98.06 284 GLY A CA 1
ATOM 2179 C C . GLY A 1 284 ? -10.156 -15.531 1.17 1 98.06 284 GLY A C 1
ATOM 2180 O O . GLY A 1 284 ? -10.336 -16.672 1.589 1 98.06 284 GLY A O 1
ATOM 2181 N N . TYR A 1 285 ? -8.984 -14.938 1.329 1 98.38 285 TYR A N 1
ATOM 2182 C CA . TYR A 1 285 ? -7.824 -15.609 1.908 1 98.38 285 TYR A CA 1
ATOM 2183 C C . TYR A 1 285 ? -8.141 -16.141 3.299 1 98.38 285 TYR A C 1
ATOM 2185 O O . TYR A 1 285 ? -7.789 -17.281 3.629 1 98.38 285 TYR A O 1
ATOM 2193 N N . CYS A 1 286 ? -8.805 -15.359 4.137 1 98.5 286 CYS A N 1
ATOM 2194 C CA . CYS A 1 286 ? -9.133 -15.766 5.496 1 98.5 286 CYS A CA 1
ATOM 2195 C C . CYS A 1 286 ? -10.57 -16.266 5.586 1 98.5 286 CYS A C 1
ATOM 2197 O O . CYS A 1 286 ? -11.141 -16.328 6.68 1 98.5 286 CYS A O 1
ATOM 2199 N N . GLY A 1 287 ? -11.219 -16.531 4.445 1 98.06 287 GLY A N 1
ATOM 2200 C CA . GLY A 1 287 ? -12.586 -17.047 4.457 1 98.06 287 GLY A CA 1
ATOM 2201 C C . GLY A 1 287 ? -13.617 -15.984 4.789 1 98.06 287 GLY A C 1
ATOM 2202 O O . GLY A 1 287 ? -13.273 -14.82 5.008 1 98.06 287 GLY A O 1
ATOM 2203 N N . ASP A 1 288 ? -14.867 -16.422 4.805 1 97.94 288 ASP A N 1
ATOM 2204 C CA . ASP A 1 288 ? -15.992 -15.531 5.082 1 97.94 288 ASP A CA 1
ATOM 2205 C C . ASP A 1 288 ? -15.922 -15 6.512 1 97.94 288 ASP A C 1
ATOM 2207 O O . ASP A 1 288 ? -15.672 -15.758 7.453 1 97.94 288 ASP A O 1
ATOM 2211 N N . MET A 1 289 ? -16.078 -13.688 6.656 1 98.38 289 MET A N 1
ATOM 2212 C CA . MET A 1 289 ? -16.078 -12.969 7.926 1 98.38 289 MET A CA 1
ATOM 2213 C C . MET A 1 289 ? -14.711 -13.078 8.602 1 98.38 289 MET A C 1
ATOM 2215 O O . MET A 1 289 ? -14.594 -12.883 9.812 1 98.38 289 MET A O 1
ATOM 2219 N N . GLY A 1 290 ? -13.688 -13.516 7.844 1 98.62 290 GLY A N 1
ATOM 2220 C CA . GLY A 1 290 ? -12.336 -13.555 8.367 1 98.62 290 GLY A CA 1
ATOM 2221 C C . GLY A 1 290 ? -11.586 -12.25 8.188 1 98.62 290 GLY A C 1
ATOM 2222 O O . GLY A 1 290 ? -11.789 -11.547 7.191 1 98.62 290 GLY A O 1
ATOM 2223 N N . ILE A 1 291 ? -10.727 -11.891 9.125 1 98.44 291 ILE A N 1
ATOM 2224 C CA . ILE A 1 291 ? -9.906 -10.688 9.062 1 98.44 291 ILE A CA 1
ATOM 2225 C C . ILE A 1 291 ? -8.438 -11.078 8.883 1 98.44 291 ILE A C 1
ATOM 2227 O O . ILE A 1 291 ? -7.883 -11.82 9.688 1 98.44 291 ILE A O 1
ATOM 2231 N N . CYS A 1 292 ? -7.867 -10.672 7.801 1 98.19 292 CYS A N 1
ATOM 2232 C CA . CYS A 1 292 ? -6.449 -10.883 7.516 1 98.19 292 CYS A CA 1
ATOM 2233 C C . CYS A 1 292 ? -5.605 -9.758 8.094 1 98.19 292 CYS A C 1
ATOM 2235 O O . CYS A 1 292 ? -5.969 -8.578 7.996 1 98.19 292 CYS A O 1
ATOM 2237 N N . SER A 1 293 ? -4.527 -10.016 8.75 1 97.25 293 SER A N 1
ATOM 2238 C CA . SER A 1 293 ? -3.6 -9.039 9.312 1 97.25 293 SER A CA 1
ATOM 2239 C C . SER A 1 293 ? -2.188 -9.602 9.398 1 97.25 293 SER A C 1
ATOM 2241 O O . SER A 1 293 ? -1.934 -10.727 8.953 1 97.25 293 SER A O 1
ATOM 2243 N N . TYR A 1 294 ? -1.258 -8.844 9.789 1 95.69 294 TYR A N 1
ATOM 2244 C CA . TYR A 1 294 ? 0.122 -9.266 9.992 1 95.69 294 TYR A CA 1
ATOM 2245 C C . TYR A 1 294 ? 0.546 -9.062 11.445 1 95.69 294 TYR A C 1
ATOM 2247 O O . TYR A 1 294 ? 0.023 -8.18 12.133 1 95.69 294 TYR A O 1
ATOM 2255 N N . ASN A 1 295 ? 1.414 -9.875 11.891 1 90.69 295 ASN A N 1
ATOM 2256 C CA . ASN A 1 295 ? 2.01 -9.742 13.219 1 90.69 295 ASN A CA 1
ATOM 2257 C C . ASN A 1 295 ? 3.459 -9.273 13.133 1 90.69 295 ASN A C 1
ATOM 2259 O O . ASN A 1 295 ? 4.375 -10.086 13.016 1 90.69 295 ASN A O 1
ATOM 2263 N N . GLY A 1 296 ? 3.604 -8.039 13.18 1 84.62 296 GLY A N 1
ATOM 2264 C CA . GLY A 1 296 ? 4.949 -7.496 13.117 1 84.62 296 GLY A CA 1
ATOM 2265 C C . GLY A 1 296 ? 5.59 -7.645 11.75 1 84.62 296 GLY A C 1
ATOM 2266 O O . GLY A 1 296 ? 5 -7.27 10.734 1 84.62 296 GLY A O 1
ATOM 2267 N N . SER A 1 297 ? 6.859 -8.211 11.82 1 81.75 297 SER A N 1
ATOM 2268 C CA . SER A 1 297 ? 7.621 -8.32 10.578 1 81.75 297 SER A CA 1
ATOM 2269 C C . SER A 1 297 ? 7.465 -9.695 9.953 1 81.75 297 SER A C 1
ATOM 2271 O O . SER A 1 297 ? 8.086 -10 8.93 1 81.75 297 SER A O 1
ATOM 2273 N N . ASN A 1 298 ? 6.598 -10.484 10.531 1 88.5 298 ASN A N 1
ATOM 2274 C CA . ASN A 1 298 ? 6.34 -11.789 9.945 1 88.5 298 ASN A CA 1
ATOM 2275 C C . ASN A 1 298 ? 5.668 -11.68 8.578 1 88.5 298 ASN A C 1
ATOM 2277 O O . ASN A 1 298 ? 4.594 -11.086 8.461 1 88.5 298 ASN A O 1
ATOM 2281 N N . PRO A 1 299 ? 6.305 -12.242 7.609 1 91.06 299 PRO A N 1
ATOM 2282 C CA . PRO A 1 299 ? 5.773 -12.086 6.254 1 91.06 299 PRO A CA 1
ATOM 2283 C C . PRO A 1 299 ? 4.496 -12.891 6.023 1 91.06 299 PRO A C 1
ATOM 2285 O O . PRO A 1 299 ? 3.803 -12.688 5.027 1 91.06 299 PRO A O 1
ATOM 2288 N N . ASN A 1 300 ? 4.211 -13.844 6.879 1 92.56 300 ASN A N 1
ATOM 2289 C CA . ASN A 1 300 ? 3.004 -14.648 6.738 1 92.56 300 ASN A CA 1
ATOM 2290 C C . ASN A 1 300 ? 1.816 -14.016 7.457 1 92.56 300 ASN A C 1
ATOM 2292 O O . ASN A 1 300 ? 1.878 -13.766 8.664 1 92.56 300 ASN A O 1
ATOM 2296 N N . PRO A 1 301 ? 0.764 -13.781 6.781 1 96.19 301 PRO A N 1
ATOM 2297 C CA . PRO A 1 301 ? -0.408 -13.18 7.418 1 96.19 301 PRO A CA 1
ATOM 2298 C C . PRO A 1 301 ? -1.077 -14.117 8.422 1 96.19 301 PRO A C 1
ATOM 2300 O O . PRO A 1 301 ? -0.845 -15.328 8.398 1 96.19 301 PRO A O 1
ATOM 2303 N N . ILE A 1 302 ? -1.848 -13.539 9.266 1 96.31 302 ILE A N 1
ATOM 2304 C CA . ILE A 1 302 ? -2.645 -14.281 10.234 1 96.31 302 ILE A CA 1
ATOM 2305 C C . ILE A 1 302 ? -4.129 -14.039 9.977 1 96.31 302 ILE A C 1
ATOM 2307 O O . ILE A 1 302 ? -4.523 -12.938 9.578 1 96.31 302 ILE A O 1
ATOM 2311 N N . CYS A 1 303 ? -4.906 -15.078 10.172 1 98 303 CYS A N 1
ATOM 2312 C CA . CYS A 1 303 ? -6.355 -14.992 10.023 1 98 303 CYS A CA 1
ATOM 2313 C C . CYS A 1 303 ? -7.051 -15.086 11.375 1 98 303 CYS A C 1
ATOM 2315 O O . CYS A 1 303 ? -6.711 -15.938 12.195 1 98 303 CYS A O 1
ATOM 2317 N N . GLY A 1 304 ? -8 -14.172 11.625 1 97.5 304 GLY A N 1
ATOM 2318 C CA . GLY A 1 304 ? -8.789 -14.172 12.852 1 97.5 304 GLY A CA 1
ATOM 2319 C C . GLY A 1 304 ? -10.219 -13.711 12.641 1 97.5 304 GLY A C 1
ATOM 2320 O O . GLY A 1 304 ? -10.586 -13.297 11.539 1 97.5 304 GLY A O 1
ATOM 2321 N N . CYS A 1 305 ? -10.992 -13.883 13.703 1 98.38 305 CYS A N 1
ATOM 2322 C CA . CYS A 1 305 ? -12.367 -13.391 13.656 1 98.38 305 CYS A CA 1
ATOM 2323 C C . CYS A 1 305 ? -12.43 -11.914 14.016 1 98.38 305 CYS A C 1
ATOM 2325 O O . CYS A 1 305 ? -11.523 -11.391 14.68 1 98.38 305 CYS A O 1
ATOM 2327 N N . PRO A 1 306 ? -13.461 -11.195 13.602 1 97.94 306 PRO A N 1
ATOM 2328 C CA . PRO A 1 306 ? -13.555 -9.758 13.844 1 97.94 306 PRO A CA 1
ATOM 2329 C C . PRO A 1 306 ? -13.625 -9.414 15.328 1 97.94 306 PRO A C 1
ATOM 2331 O O . PRO A 1 306 ? -13.117 -8.375 15.758 1 97.94 306 PRO A O 1
ATOM 2334 N N . SER A 1 307 ? -14.305 -10.18 16.047 1 97.88 307 SER A N 1
ATOM 2335 C CA . SER A 1 307 ? -14.484 -10 17.469 1 97.88 307 SER A CA 1
ATOM 2336 C C . SER A 1 307 ? -14.969 -11.281 18.141 1 97.88 307 SER A C 1
ATOM 2338 O O . SER A 1 307 ? -15.023 -12.336 17.5 1 97.88 307 SER A O 1
ATOM 2340 N N . LYS A 1 308 ? -15.281 -11.156 19.469 1 97.25 308 LYS A N 1
ATOM 2341 C CA . LYS A 1 308 ? -15.773 -12.32 20.203 1 97.25 308 LYS A CA 1
ATOM 2342 C C . LYS A 1 308 ? -17.25 -12.586 19.891 1 97.25 308 LYS A C 1
ATOM 2344 O O . LYS A 1 308 ? -17.812 -13.586 20.328 1 97.25 308 LYS A O 1
ATOM 2349 N N . ASN A 1 309 ? -17.875 -11.734 19.109 1 97.56 309 ASN A N 1
ATOM 2350 C CA . ASN A 1 309 ? -19.219 -12 18.625 1 97.56 309 ASN A CA 1
ATOM 2351 C C . ASN A 1 309 ? -19.234 -13.062 17.531 1 97.56 309 ASN A C 1
ATOM 2353 O O . ASN A 1 309 ? -20.297 -13.523 17.109 1 97.56 309 ASN A O 1
ATOM 2357 N N . PHE A 1 310 ? -18.047 -13.43 17.078 1 97.94 310 PHE A N 1
ATOM 2358 C CA . PHE A 1 310 ? -17.859 -14.422 16.031 1 97.94 310 PHE A CA 1
ATOM 2359 C C . PHE A 1 310 ? -17.047 -15.609 16.547 1 97.94 310 PHE A C 1
ATOM 2361 O O . PHE A 1 310 ? -16.391 -15.508 17.594 1 97.94 310 PHE A O 1
ATOM 2368 N N . GLU A 1 311 ? -17.141 -16.734 15.875 1 97.75 311 GLU A N 1
ATOM 2369 C CA . GLU A 1 311 ? -16.328 -17.906 16.172 1 97.75 311 GLU A CA 1
ATOM 2370 C C . GLU A 1 311 ? -15.82 -18.562 14.891 1 97.75 311 GLU A C 1
ATOM 2372 O O . GLU A 1 311 ? -16.469 -18.484 13.844 1 97.75 311 GLU A O 1
ATOM 2377 N N . PRO A 1 312 ? -14.625 -19.141 14.977 1 98 312 PRO A N 1
ATOM 2378 C CA . PRO A 1 312 ? -14.094 -19.781 13.773 1 98 312 PRO A CA 1
ATOM 2379 C C . PRO A 1 312 ? -14.977 -20.938 13.281 1 98 312 PRO A C 1
ATOM 2381 O O . PRO A 1 312 ? -15.555 -21.656 14.086 1 98 312 PRO A O 1
ATOM 2384 N N . ILE A 1 313 ? -15.156 -21.016 12.016 1 97.81 313 ILE A N 1
ATOM 2385 C CA . ILE A 1 313 ? -15.906 -22.125 11.43 1 97.81 313 ILE A CA 1
ATOM 2386 C C . ILE A 1 313 ? -15.164 -23.438 11.688 1 97.81 313 ILE A C 1
ATOM 2388 O O . ILE A 1 313 ? -15.789 -24.438 12.031 1 97.81 313 ILE A O 1
ATOM 2392 N N . ASP A 1 314 ? -13.797 -23.469 11.5 1 97.06 314 ASP A N 1
ATOM 2393 C CA . ASP A 1 314 ? -12.906 -24.578 11.797 1 97.06 314 ASP A CA 1
ATOM 2394 C C . ASP A 1 314 ? -11.75 -24.141 12.688 1 97.06 314 ASP A C 1
ATOM 2396 O O . ASP A 1 314 ? -10.859 -23.406 12.25 1 97.06 314 ASP A O 1
ATOM 2400 N N . PRO A 1 315 ? -11.68 -24.531 13.891 1 94.94 315 PRO A N 1
ATOM 2401 C CA . PRO A 1 315 ? -10.641 -24.094 14.828 1 94.94 315 PRO A CA 1
ATOM 2402 C C . PRO A 1 315 ? -9.242 -24.547 14.414 1 94.94 315 PRO A C 1
ATOM 2404 O O . PRO A 1 315 ? -8.242 -24 14.891 1 94.94 315 PRO A O 1
ATOM 2407 N N . LYS A 1 316 ? -9.102 -25.547 13.562 1 95.19 316 LYS A N 1
ATOM 2408 C CA . LYS A 1 316 ? -7.805 -26.078 13.156 1 95.19 316 LYS A CA 1
ATOM 2409 C C . LYS A 1 316 ? -7.309 -25.391 11.883 1 95.19 316 LYS A C 1
ATOM 2411 O O . LYS A 1 316 ? -6.152 -25.578 11.492 1 95.19 316 LYS A O 1
ATOM 2416 N N . ASP A 1 317 ? -8.195 -24.672 11.273 1 95.62 317 ASP A N 1
ATOM 2417 C CA . ASP A 1 317 ? -7.855 -23.984 10.031 1 95.62 317 ASP A CA 1
ATOM 2418 C C . ASP A 1 317 ? -8.43 -22.578 10.016 1 95.62 317 ASP A C 1
ATOM 2420 O O . ASP A 1 317 ? -9.578 -22.375 9.633 1 95.62 317 ASP A O 1
ATOM 2424 N N . SER A 1 318 ? -7.645 -21.625 10.312 1 95.69 318 SER A N 1
ATOM 2425 C CA . SER A 1 318 ? -8.078 -20.234 10.484 1 95.69 318 SER A CA 1
ATOM 2426 C C . SER A 1 318 ? -8.477 -19.625 9.148 1 95.69 318 SER A C 1
ATOM 2428 O O . SER A 1 318 ? -9.094 -18.547 9.117 1 95.69 318 SER A O 1
ATOM 2430 N N . ARG A 1 319 ? -8.18 -20.266 8.047 1 97.06 319 ARG A N 1
ATOM 2431 C CA . ARG A 1 319 ? -8.469 -19.719 6.734 1 97.06 319 ARG A CA 1
ATOM 2432 C C . ARG A 1 319 ? -9.898 -20.047 6.301 1 97.06 319 ARG A C 1
ATOM 2434 O O . ARG A 1 319 ? -10.352 -19.594 5.242 1 97.06 319 ARG A O 1
ATOM 2441 N N . LYS A 1 320 ? -10.633 -20.812 7.102 1 97.38 320 LYS A N 1
ATOM 2442 C CA . LYS A 1 320 ? -11.977 -21.25 6.727 1 97.38 320 LYS A CA 1
ATOM 2443 C C . LYS A 1 320 ? -13.008 -20.172 7.066 1 97.38 320 LYS A C 1
ATOM 2445 O O . LYS A 1 320 ? -14.18 -20.312 6.715 1 97.38 320 LYS A O 1
ATOM 2450 N N . GLY A 1 321 ? -12.57 -19.141 7.789 1 98.12 321 GLY A N 1
ATOM 2451 C CA . GLY A 1 321 ? -13.461 -18.031 8.086 1 98.12 321 GLY A CA 1
ATOM 2452 C C . GLY A 1 321 ? -14.117 -18.156 9.445 1 98.12 321 GLY A C 1
ATOM 2453 O O . GLY A 1 321 ? -13.68 -18.938 10.289 1 98.12 321 GLY A O 1
ATOM 2454 N N . CYS A 1 322 ? -15.062 -17.281 9.656 1 98.44 322 CYS A N 1
ATOM 2455 C CA . CYS A 1 322 ? -15.789 -17.188 10.922 1 98.44 322 CYS A CA 1
ATOM 2456 C C . CYS A 1 322 ? -17.297 -17.141 10.688 1 98.44 322 CYS A C 1
ATOM 2458 O O . CYS A 1 322 ? -17.75 -16.922 9.562 1 98.44 322 CYS A O 1
ATOM 2460 N N . LYS A 1 323 ? -18 -17.469 11.695 1 97 323 LYS A N 1
ATOM 2461 C CA . LYS A 1 323 ? -19.453 -17.297 11.711 1 97 323 LYS A CA 1
ATOM 2462 C C . LYS A 1 323 ? -19.906 -16.516 12.938 1 97 323 LYS A C 1
ATOM 2464 O O . LYS A 1 323 ? -19.234 -16.531 13.977 1 97 323 LYS A O 1
ATOM 2469 N N . ARG A 1 324 ? -21.016 -15.805 12.773 1 96.12 324 ARG A N 1
ATOM 2470 C CA . ARG A 1 324 ? -21.609 -15.109 13.922 1 96.12 324 ARG A CA 1
ATOM 2471 C C . ARG A 1 324 ? -22.078 -16.094 14.984 1 96.12 324 ARG A C 1
ATOM 2473 O O . ARG A 1 324 ? -22.656 -17.125 14.656 1 96.12 324 ARG A O 1
ATOM 2480 N N . LYS A 1 325 ? -21.797 -15.773 16.234 1 95.88 325 LYS A N 1
ATOM 2481 C CA . LYS A 1 325 ? -22.328 -16.625 17.297 1 95.88 325 LYS A CA 1
ATOM 2482 C C . LYS A 1 325 ? -23.844 -16.578 17.312 1 95.88 325 LYS A C 1
ATOM 2484 O O . LYS A 1 325 ? -24.5 -17.609 17.547 1 95.88 325 LYS A O 1
ATOM 2489 N N . VAL A 1 326 ? -24.359 -15.398 17.062 1 94.75 326 VAL A N 1
ATOM 2490 C CA . VAL A 1 326 ? -25.797 -15.211 16.906 1 94.75 326 VAL A CA 1
ATOM 2491 C C . VAL A 1 326 ? -26.078 -14.562 15.555 1 94.75 326 VAL A C 1
ATOM 2493 O O . VAL A 1 326 ? -25.656 -13.438 15.297 1 94.75 326 VAL A O 1
ATOM 2496 N N . GLU A 1 327 ? -26.875 -15.266 14.781 1 92.12 327 GLU A N 1
ATOM 2497 C CA . GLU A 1 327 ? -27.188 -14.727 13.461 1 92.12 327 GLU A CA 1
ATOM 2498 C C . GLU A 1 327 ? -28.109 -13.516 13.562 1 92.12 327 GLU A C 1
ATOM 2500 O O . GLU A 1 327 ? -28.938 -13.438 14.477 1 92.12 327 GLU A O 1
ATOM 2505 N N . ILE A 1 328 ? -28.031 -12.648 12.555 1 91.25 328 ILE A N 1
ATOM 2506 C CA . ILE A 1 328 ? -28.75 -11.383 12.578 1 91.25 328 ILE A CA 1
ATOM 2507 C C . ILE A 1 328 ? -30.25 -11.648 12.586 1 91.25 328 ILE A C 1
ATOM 2509 O O . ILE A 1 328 ? -31.016 -10.953 13.266 1 91.25 328 ILE A O 1
ATOM 2513 N N . LYS A 1 329 ? -30.672 -12.648 11.844 1 87.25 329 LYS A N 1
ATOM 2514 C CA . LYS A 1 329 ? -32.094 -12.984 11.758 1 87.25 329 LYS A CA 1
ATOM 2515 C C . LYS A 1 329 ? -32.625 -13.414 13.117 1 87.25 329 LYS A C 1
ATOM 2517 O O . LYS A 1 329 ? -33.844 -13.328 13.367 1 87.25 329 LYS A O 1
ATOM 2522 N N . ASP A 1 330 ? -31.781 -13.82 13.977 1 89.5 330 ASP A N 1
ATOM 2523 C CA . ASP A 1 330 ? -32.188 -14.344 15.281 1 89.5 330 ASP A CA 1
ATOM 2524 C C . ASP A 1 330 ? -31.969 -13.312 16.375 1 89.5 330 ASP A C 1
ATOM 2526 O O . ASP A 1 330 ? -32.062 -13.633 17.562 1 89.5 330 ASP A O 1
ATOM 2530 N N . CYS A 1 331 ? -31.594 -12.055 16.172 1 89.31 331 CYS A N 1
ATOM 2531 C CA . CYS A 1 331 ? -31.172 -11.039 17.125 1 89.31 331 CYS A CA 1
ATOM 2532 C C . CYS A 1 331 ? -32.375 -10.438 17.844 1 89.31 331 CYS A C 1
ATOM 2534 O O . CYS A 1 331 ? -32.25 -9.836 18.906 1 89.31 331 CYS A O 1
ATOM 2536 N N . GLY A 1 332 ? -33.562 -10.688 17.562 1 80.62 332 GLY A N 1
ATOM 2537 C CA . GLY A 1 332 ? -34.75 -10.18 18.234 1 80.62 332 GLY A CA 1
ATOM 2538 C C . GLY A 1 332 ? -34.781 -8.672 18.375 1 80.62 332 GLY A C 1
ATOM 2539 O O . GLY A 1 332 ? -35.156 -8.141 19.406 1 80.62 332 GLY A O 1
ATOM 2540 N N . GLY A 1 333 ? -34.188 -7.793 17.406 1 79.62 333 GLY A N 1
ATOM 2541 C CA . GLY A 1 333 ? -34.281 -6.34 17.406 1 79.62 333 GLY A CA 1
ATOM 2542 C C . GLY A 1 333 ? -33.062 -5.664 18 1 79.62 333 GLY A C 1
ATOM 2543 O O . GLY A 1 333 ? -32.969 -4.434 18 1 79.62 333 GLY A O 1
ATOM 2544 N N . ASN A 1 334 ? -32.094 -6.281 18.484 1 87.69 334 ASN A N 1
ATOM 2545 C CA . ASN A 1 334 ? -30.906 -5.707 19.125 1 87.69 334 ASN A CA 1
ATOM 2546 C C . ASN A 1 334 ? -29.719 -5.672 18.172 1 87.69 334 ASN A C 1
ATOM 2548 O O . ASN A 1 334 ? -28.594 -6.008 18.562 1 87.69 334 ASN A O 1
ATOM 2552 N N . THR A 1 335 ? -29.984 -5.316 16.938 1 92.88 335 THR A N 1
ATOM 2553 C CA . THR A 1 335 ? -28.922 -5.25 15.938 1 92.88 335 THR A CA 1
ATOM 2554 C C . THR A 1 335 ? -28.078 -3.99 16.125 1 92.88 335 THR A C 1
ATOM 2556 O O . THR A 1 335 ? -28.609 -2.914 16.391 1 92.88 335 THR A O 1
ATOM 2559 N N . THR A 1 336 ? -26.781 -4.105 16.156 1 94.75 336 THR A N 1
ATOM 2560 C CA . THR A 1 336 ? -25.859 -2.992 16.281 1 94.75 336 THR A CA 1
ATOM 2561 C C . THR A 1 336 ? -24.656 -3.191 15.352 1 94.75 336 THR A C 1
ATOM 2563 O O . THR A 1 336 ? -24.609 -4.164 14.594 1 94.75 336 THR A O 1
ATOM 2566 N N . MET A 1 337 ? -23.766 -2.225 15.352 1 96.88 337 MET A N 1
ATOM 2567 C CA . MET A 1 337 ? -22.625 -2.297 14.461 1 96.88 337 MET A CA 1
ATOM 2568 C C . MET A 1 337 ? -21.328 -2.459 15.25 1 96.88 337 MET A C 1
ATOM 2570 O O . MET A 1 337 ? -21.078 -1.722 16.203 1 96.88 337 MET A O 1
ATOM 2574 N N . LEU A 1 338 ? -20.594 -3.461 14.938 1 97.81 338 LEU A N 1
ATOM 2575 C CA . LEU A 1 338 ? -19.219 -3.605 15.422 1 97.81 338 LEU A CA 1
ATOM 2576 C C . LEU A 1 338 ? -18.266 -2.719 14.625 1 97.81 338 LEU A C 1
ATOM 2578 O O . LEU A 1 338 ? -18.203 -2.807 13.398 1 97.81 338 LEU A O 1
ATOM 2582 N N . GLU A 1 339 ? -17.578 -1.861 15.273 1 98 339 GLU A N 1
ATOM 2583 C CA . GLU A 1 339 ? -16.609 -0.979 14.617 1 98 339 GLU A CA 1
ATOM 2584 C C . GLU A 1 339 ? -15.227 -1.61 14.586 1 98 339 GLU A C 1
ATOM 2586 O O . GLU A 1 339 ? -14.734 -2.1 15.602 1 98 339 GLU A O 1
ATOM 2591 N N . LEU A 1 340 ? -14.664 -1.698 13.445 1 97.81 340 LEU A N 1
ATOM 2592 C CA . LEU A 1 340 ? -13.305 -2.193 13.242 1 97.81 340 LEU A CA 1
ATOM 2593 C C . LEU A 1 340 ? -12.406 -1.096 12.688 1 97.81 340 LEU A C 1
ATOM 2595 O O . LEU A 1 340 ? -12.492 -0.75 11.508 1 97.81 340 LEU A O 1
ATOM 2599 N N . GLU A 1 341 ? -11.516 -0.611 13.484 1 96.5 341 GLU A N 1
ATOM 2600 C CA . GLU A 1 341 ? -10.602 0.44 13.062 1 96.5 341 GLU A CA 1
ATOM 2601 C C . GLU A 1 341 ? -9.516 -0.114 12.141 1 96.5 341 GLU A C 1
ATOM 2603 O O . GLU A 1 341 ? -9.164 -1.29 12.227 1 96.5 341 GLU A O 1
ATOM 2608 N N . ASN A 1 342 ? -9.016 0.729 11.234 1 97.44 342 ASN A N 1
ATOM 2609 C CA . ASN A 1 342 ? -7.945 0.373 10.312 1 97.44 342 ASN A CA 1
ATOM 2610 C C . ASN A 1 342 ? -8.258 -0.919 9.562 1 97.44 342 ASN A C 1
ATOM 2612 O O . ASN A 1 342 ? -7.395 -1.791 9.438 1 97.44 342 ASN A O 1
ATOM 2616 N N . THR A 1 343 ? -9.516 -1.038 9.25 1 98.12 343 THR A N 1
ATOM 2617 C CA . THR A 1 343 ? -9.992 -2.25 8.594 1 98.12 343 THR A CA 1
ATOM 2618 C C . THR A 1 343 ? -10.781 -1.906 7.328 1 98.12 343 THR A C 1
ATOM 2620 O O . THR A 1 343 ? -11.547 -0.945 7.312 1 98.12 343 THR A O 1
ATOM 2623 N N . ARG A 1 344 ? -10.547 -2.65 6.375 1 98.19 344 ARG A N 1
ATOM 2624 C CA . ARG A 1 344 ? -11.289 -2.531 5.121 1 98.19 344 ARG A CA 1
ATOM 2625 C C . ARG A 1 344 ? -11.938 -3.857 4.742 1 98.19 344 ARG A C 1
ATOM 2627 O O . ARG A 1 344 ? -11.273 -4.898 4.727 1 98.19 344 ARG A O 1
ATOM 2634 N N . LEU A 1 345 ? -13.234 -3.844 4.562 1 98.19 345 LEU A N 1
ATOM 2635 C CA . LEU A 1 345 ? -13.867 -4.984 3.912 1 98.19 345 LEU A CA 1
ATOM 2636 C C . LEU A 1 345 ? -13.602 -4.965 2.41 1 98.19 345 LEU A C 1
ATOM 2638 O O . LEU A 1 345 ? -14.086 -4.086 1.699 1 98.19 345 LEU A O 1
ATOM 2642 N N . LEU A 1 346 ? -12.828 -5.949 1.991 1 97.81 346 LEU A N 1
ATOM 2643 C CA . LEU A 1 346 ? -12.375 -5.977 0.605 1 97.81 346 LEU A CA 1
ATOM 2644 C C . LEU A 1 346 ? -13.562 -6.004 -0.355 1 97.81 346 LEU A C 1
ATOM 2646 O O . LEU A 1 346 ? -14.438 -6.859 -0.239 1 97.81 346 LEU A O 1
ATOM 2650 N N . THR A 1 347 ? -13.617 -5.02 -1.209 1 95.88 347 THR A N 1
ATOM 2651 C CA . THR A 1 347 ? -14.672 -4.871 -2.209 1 95.88 347 THR A CA 1
ATOM 2652 C C . THR A 1 347 ? -14.07 -4.727 -3.605 1 95.88 347 THR A C 1
ATOM 2654 O O . THR A 1 347 ? -13.383 -3.746 -3.895 1 95.88 347 THR A O 1
ATOM 2657 N N . TYR A 1 348 ? -14.273 -5.715 -4.387 1 95.5 348 TYR A N 1
ATOM 2658 C CA . TYR A 1 348 ? -13.711 -5.785 -5.73 1 95.5 348 TYR A CA 1
ATOM 2659 C C . TYR A 1 348 ? -14.805 -5.949 -6.773 1 95.5 348 TYR A C 1
ATOM 2661 O O . TYR A 1 348 ? -15.945 -6.277 -6.438 1 95.5 348 TYR A O 1
ATOM 2669 N N . PRO A 1 349 ? -14.5 -5.621 -8.023 1 93.12 349 PRO A N 1
ATOM 2670 C CA . PRO A 1 349 ? -15.492 -5.902 -9.062 1 93.12 349 PRO A CA 1
ATOM 2671 C C . PRO A 1 349 ? -15.938 -7.363 -9.078 1 93.12 349 PRO A C 1
ATOM 2673 O O . PRO A 1 349 ? -15.117 -8.266 -8.898 1 93.12 349 PRO A O 1
ATOM 2676 N N . PRO A 1 350 ? -17.156 -7.461 -9.203 1 91.94 350 PRO A N 1
ATOM 2677 C CA . PRO A 1 350 ? -18.203 -6.543 -9.641 1 91.94 350 PRO A CA 1
ATOM 2678 C C . PRO A 1 350 ? -18.953 -5.906 -8.477 1 91.94 350 PRO A C 1
ATOM 2680 O O . PRO A 1 350 ? -19.922 -5.176 -8.688 1 91.94 350 PRO A O 1
ATOM 2683 N N . GLU A 1 351 ? -18.516 -6.133 -7.277 1 87.38 351 GLU A N 1
ATOM 2684 C CA . GLU A 1 351 ? -19.25 -5.621 -6.117 1 87.38 351 GLU A CA 1
ATOM 2685 C C . GLU A 1 351 ? -19.25 -4.098 -6.098 1 87.38 351 GLU A C 1
ATOM 2687 O O . GLU A 1 351 ? -20.156 -3.482 -5.527 1 87.38 351 GLU A O 1
ATOM 2692 N N . LEU A 1 352 ? -18.297 -3.424 -6.691 1 83.5 352 LEU A N 1
ATOM 2693 C CA . LEU A 1 352 ? -18.109 -1.979 -6.645 1 83.5 352 LEU A CA 1
ATOM 2694 C C . LEU A 1 352 ? -19.234 -1.257 -7.375 1 83.5 352 LEU A C 1
ATOM 2696 O O . LEU A 1 352 ? -19.531 -0.098 -7.078 1 83.5 352 LEU A O 1
ATOM 2700 N N . ASP A 1 353 ? -19.922 -1.783 -8.203 1 78.19 353 ASP A N 1
ATOM 2701 C CA . ASP A 1 353 ? -20.906 -1.132 -9.055 1 78.19 353 ASP A CA 1
ATOM 2702 C C . ASP A 1 353 ? -22.172 -0.8 -8.258 1 78.19 353 ASP A C 1
ATOM 2704 O O . ASP A 1 353 ? -22.891 0.153 -8.586 1 78.19 353 ASP A O 1
ATOM 2708 N N . SER A 1 354 ? -22.484 -1.417 -7.246 1 67.94 354 SER A N 1
ATOM 2709 C CA . SER A 1 354 ? -23.766 -1.208 -6.582 1 67.94 354 SER A CA 1
ATOM 2710 C C . SER A 1 354 ? -23.562 -0.844 -5.113 1 67.94 354 SER A C 1
ATOM 2712 O O . SER A 1 354 ? -24.531 -0.557 -4.406 1 67.94 354 SER A O 1
ATOM 2714 N N . GLN A 1 355 ? -22.438 -0.476 -4.801 1 76.5 355 GLN A N 1
ATOM 2715 C CA . GLN A 1 355 ? -22.266 -0.479 -3.35 1 76.5 355 GLN A CA 1
ATOM 2716 C C . GLN A 1 355 ? -21.391 0.682 -2.893 1 76.5 355 GLN A C 1
ATOM 2718 O O . GLN A 1 355 ? -20.75 0.606 -1.843 1 76.5 355 GLN A O 1
ATOM 2723 N N . VAL A 1 356 ? -21.531 1.775 -3.756 1 84.81 356 VAL A N 1
ATOM 2724 C CA . VAL A 1 356 ? -20.656 2.895 -3.445 1 84.81 356 VAL A CA 1
ATOM 2725 C C . VAL A 1 356 ? -21.484 4.148 -3.18 1 84.81 356 VAL A C 1
ATOM 2727 O O . VAL A 1 356 ? -22.328 4.52 -3.988 1 84.81 356 VAL A O 1
ATOM 2730 N N . PHE A 1 357 ? -21.25 4.785 -2.002 1 90.94 357 PHE A N 1
ATOM 2731 C CA . PHE A 1 357 ? -22.016 5.957 -1.583 1 90.94 357 PHE A CA 1
ATOM 2732 C C . PHE A 1 357 ? -21.078 7.086 -1.155 1 90.94 357 PHE A C 1
ATOM 2734 O O . PHE A 1 357 ? -20 6.832 -0.604 1 90.94 357 PHE A O 1
ATOM 2741 N N . PHE A 1 358 ? -21.469 8.312 -1.446 1 94.25 358 PHE A N 1
ATOM 2742 C CA . PHE A 1 358 ? -20.797 9.5 -0.937 1 94.25 358 PHE A CA 1
ATOM 2743 C C . PHE A 1 358 ? -21.438 9.969 0.367 1 94.25 358 PHE A C 1
ATOM 2745 O O . PHE A 1 358 ? -22.406 10.734 0.353 1 94.25 358 PHE A O 1
ATOM 2752 N N . VAL A 1 359 ? -20.938 9.516 1.459 1 95 359 VAL A N 1
ATOM 2753 C CA . VAL A 1 359 ? -21.469 9.898 2.764 1 95 359 VAL A CA 1
ATOM 2754 C C . VAL A 1 359 ? -20.344 9.891 3.799 1 95 359 VAL A C 1
ATOM 2756 O O . VAL A 1 359 ? -19.328 9.211 3.625 1 95 359 VAL A O 1
ATOM 2759 N N . GLY A 1 360 ? -20.516 10.625 4.902 1 96.19 360 GLY A N 1
ATOM 2760 C CA . GLY A 1 360 ? -19.562 10.625 6.008 1 96.19 360 GLY A CA 1
ATOM 2761 C C . GLY A 1 360 ? -19.594 9.344 6.812 1 96.19 360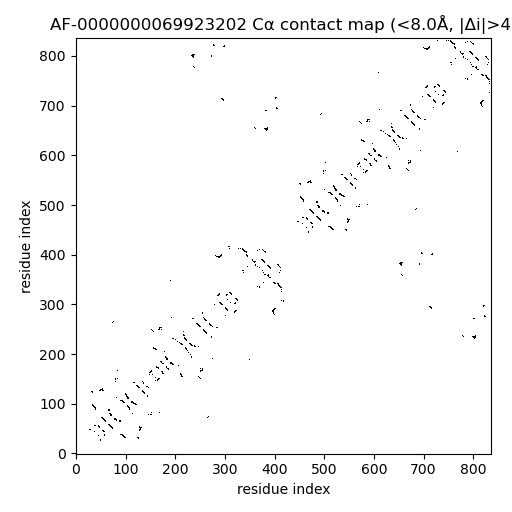 GLY A C 1
ATOM 2762 O O . GLY A 1 360 ? -20.469 8.5 6.617 1 96.19 360 GLY A O 1
ATOM 2763 N N . ILE A 1 361 ? -18.672 9.211 7.688 1 97.69 361 ILE A N 1
ATOM 2764 C CA . ILE A 1 361 ? -18.422 7.965 8.398 1 97.69 361 ILE A CA 1
ATOM 2765 C C . ILE A 1 361 ? -19.625 7.617 9.281 1 97.69 361 ILE A C 1
ATOM 2767 O O . ILE A 1 361 ? -19.984 6.445 9.414 1 97.69 361 ILE A O 1
ATOM 2771 N N . THR A 1 362 ? -20.297 8.664 9.922 1 97.12 362 THR A N 1
ATOM 2772 C CA . THR A 1 362 ? -21.453 8.398 10.773 1 97.12 362 THR A CA 1
ATOM 2773 C C . THR A 1 362 ? -22.609 7.859 9.953 1 97.12 362 THR A C 1
ATOM 2775 O O . THR A 1 362 ? -23.234 6.867 10.32 1 97.12 362 THR A O 1
ATOM 2778 N N . ALA A 1 363 ? -22.844 8.5 8.898 1 96.94 363 ALA A N 1
ATOM 2779 C CA . ALA A 1 363 ? -23.922 8.055 8.016 1 96.94 363 ALA A CA 1
ATOM 2780 C C . ALA A 1 363 ? -23.609 6.676 7.43 1 96.94 363 ALA A C 1
ATOM 2782 O O . ALA A 1 363 ? -24.516 5.859 7.238 1 96.94 363 ALA A O 1
ATOM 2783 N N . CYS A 1 364 ? -22.328 6.438 7.094 1 97.19 364 CYS A N 1
ATOM 2784 C CA . CYS A 1 364 ? -21.891 5.141 6.578 1 97.19 364 CYS A CA 1
ATOM 2785 C C . CYS A 1 364 ? -22.281 4.023 7.543 1 97.19 364 CYS A C 1
ATOM 2787 O O . CYS A 1 364 ? -22.766 2.975 7.121 1 97.19 364 CYS A O 1
ATOM 2789 N N . ARG A 1 365 ? -22.078 4.25 8.812 1 97.75 365 ARG A N 1
ATOM 2790 C CA . ARG A 1 365 ? -22.406 3.299 9.867 1 97.75 365 ARG A CA 1
ATOM 2791 C C . ARG A 1 365 ? -23.906 3.148 10.023 1 97.75 365 ARG A C 1
ATOM 2793 O O . ARG A 1 365 ? -24.438 2.035 9.984 1 97.75 365 ARG A O 1
ATOM 2800 N N . LEU A 1 366 ? -24.688 4.258 10.117 1 96.81 366 LEU A N 1
ATOM 2801 C CA . LEU A 1 366 ? -26.094 4.27 10.469 1 96.81 366 LEU A CA 1
ATOM 2802 C C . LEU A 1 366 ? -26.953 3.758 9.312 1 96.81 366 LEU A C 1
ATOM 2804 O O . LEU A 1 366 ? -27.938 3.057 9.523 1 96.81 366 LEU A O 1
ATOM 2808 N N . ASN A 1 367 ? -26.547 4.105 8.094 1 95.75 367 ASN A N 1
ATOM 2809 C CA . ASN A 1 367 ? -27.312 3.66 6.941 1 95.75 367 ASN A CA 1
ATOM 2810 C C . ASN A 1 367 ? -27.281 2.143 6.793 1 95.75 367 ASN A C 1
ATOM 2812 O O . ASN A 1 367 ? -28.266 1.528 6.383 1 95.75 367 ASN A O 1
ATOM 2816 N N . CYS A 1 368 ? -26.156 1.541 7.129 1 95.69 368 CYS A N 1
ATOM 2817 C CA . CYS A 1 368 ? -26.031 0.092 7.008 1 95.69 368 CYS A CA 1
ATOM 2818 C C . CYS A 1 368 ? -26.859 -0.615 8.078 1 95.69 368 CYS A C 1
ATOM 2820 O O . CYS A 1 368 ? -27.484 -1.637 7.805 1 95.69 368 CYS A O 1
ATOM 2822 N N . VAL A 1 369 ? -26.859 -0.094 9.289 1 94.31 369 VAL A N 1
ATOM 2823 C CA . VAL A 1 369 ? -27.547 -0.768 10.383 1 94.31 369 VAL A CA 1
ATOM 2824 C C . VAL A 1 369 ? -29.047 -0.832 10.086 1 94.31 369 VAL A C 1
ATOM 2826 O O . VAL A 1 369 ? -29.703 -1.813 10.43 1 94.31 369 VAL A O 1
ATOM 2829 N N . VAL A 1 370 ? -29.625 0.172 9.406 1 93.31 370 VAL A N 1
ATOM 2830 C CA . VAL A 1 370 ? -31.062 0.239 9.188 1 93.31 370 VAL A CA 1
ATOM 2831 C C . VAL A 1 370 ? -31.422 -0.558 7.938 1 93.31 370 VAL A C 1
ATOM 2833 O O . VAL A 1 370 ? -32.594 -0.929 7.746 1 93.31 370 VAL A O 1
ATOM 2836 N N . SER A 1 371 ? -30.484 -0.705 7.051 1 91.75 371 SER A N 1
ATOM 2837 C CA . SER A 1 371 ? -30.734 -1.46 5.828 1 91.75 371 SER A CA 1
ATOM 2838 C C . SER A 1 371 ? -30.797 -2.957 6.109 1 91.75 371 SER A C 1
ATOM 2840 O O . SER A 1 371 ? -29.859 -3.533 6.668 1 91.75 371 SER A O 1
ATOM 2842 N N . ARG A 1 372 ? -31.797 -3.641 5.625 1 90.38 372 ARG A N 1
ATOM 2843 C CA . ARG A 1 372 ? -32 -5.062 5.891 1 90.38 372 ARG A CA 1
ATOM 2844 C C . ARG A 1 372 ? -30.984 -5.91 5.137 1 90.38 372 ARG A C 1
ATOM 2846 O O . ARG A 1 372 ? -30.578 -6.977 5.609 1 90.38 372 ARG A O 1
ATOM 2853 N N . SER A 1 373 ? -30.547 -5.449 4.055 1 92.69 373 SER A N 1
ATOM 2854 C CA . SER A 1 373 ? -29.672 -6.266 3.217 1 92.69 373 SER A CA 1
ATOM 2855 C C . SER A 1 373 ? -28.203 -6.008 3.527 1 92.69 373 SER A C 1
ATOM 2857 O O . SER A 1 373 ? -27.328 -6.785 3.135 1 92.69 373 SER A O 1
ATOM 2859 N N . CYS A 1 374 ? -27.906 -4.949 4.23 1 94.56 374 CYS A N 1
ATOM 2860 C CA . CYS A 1 374 ? -26.516 -4.582 4.508 1 94.56 374 CYS A CA 1
ATOM 2861 C C . CYS A 1 374 ? -25.969 -5.383 5.684 1 94.56 374 CYS A C 1
ATOM 2863 O O . CYS A 1 374 ? -26.594 -5.438 6.746 1 94.56 374 CYS A O 1
ATOM 2865 N N . VAL A 1 375 ? -24.812 -5.996 5.504 1 95.56 375 VAL A N 1
ATOM 2866 C CA . VAL A 1 375 ? -24.219 -6.773 6.582 1 95.56 375 VAL A CA 1
ATOM 2867 C C . VAL A 1 375 ? -22.953 -6.07 7.09 1 95.56 375 VAL A C 1
ATOM 2869 O O . VAL A 1 375 ? -22.438 -6.41 8.156 1 95.56 375 VAL A O 1
ATOM 2872 N N . GLY A 1 376 ? -22.422 -5.145 6.332 1 96.81 376 GLY A N 1
ATOM 2873 C CA . GLY A 1 376 ? -21.25 -4.371 6.703 1 96.81 376 GLY A CA 1
ATOM 2874 C C . GLY A 1 376 ? -21.016 -3.174 5.801 1 96.81 376 GLY A C 1
ATOM 2875 O O . GLY A 1 376 ? -21.562 -3.107 4.695 1 96.81 376 GLY A O 1
ATOM 2876 N N . SER A 1 377 ? -20.297 -2.234 6.266 1 97.81 377 SER A N 1
ATOM 2877 C CA . SER A 1 377 ? -19.938 -1.041 5.504 1 97.81 377 SER A CA 1
ATOM 2878 C C . SER A 1 377 ? -18.531 -0.568 5.844 1 97.81 377 SER A C 1
ATOM 2880 O O . SER A 1 377 ? -18 -0.909 6.902 1 97.81 377 SER A O 1
ATOM 2882 N N . THR A 1 378 ? -17.906 0.088 4.902 1 98.25 378 THR A N 1
ATOM 2883 C CA . THR A 1 378 ? -16.562 0.604 5.09 1 98.25 378 THR A CA 1
ATOM 2884 C C . THR A 1 378 ? -16.484 2.078 4.699 1 98.25 378 THR A C 1
ATOM 2886 O O . THR A 1 378 ? -16.75 2.436 3.551 1 98.25 378 THR A O 1
ATOM 2889 N N . SER A 1 379 ? -16.219 2.93 5.684 1 98.19 379 SER A N 1
ATOM 2890 C CA . SER A 1 379 ? -15.781 4.281 5.359 1 98.19 379 SER A CA 1
ATOM 2891 C C . SER A 1 379 ? -14.32 4.297 4.926 1 98.19 379 SER A C 1
ATOM 2893 O O . SER A 1 379 ? -13.422 4.047 5.734 1 98.19 379 SER A O 1
ATOM 2895 N N . LEU A 1 380 ? -14.039 4.613 3.713 1 97.81 380 LEU A N 1
ATOM 2896 C CA . LEU A 1 380 ? -12.703 4.438 3.154 1 97.81 380 LEU A CA 1
ATOM 2897 C C . LEU A 1 380 ? -11.711 5.395 3.809 1 97.81 380 LEU A C 1
ATOM 2899 O O . LEU A 1 380 ? -10.547 5.051 3.994 1 97.81 380 LEU A O 1
ATOM 2903 N N . SER A 1 381 ? -12.125 6.641 4.09 1 98 381 SER A N 1
ATOM 2904 C CA . SER A 1 381 ? -11.328 7.645 4.785 1 98 381 SER A CA 1
ATOM 2905 C C . SER A 1 381 ? -10.023 7.922 4.051 1 98 381 SER A C 1
ATOM 2907 O O . SER A 1 381 ? -8.984 8.125 4.68 1 98 381 SER A O 1
ATOM 2909 N N . ASP A 1 382 ? -10.023 7.781 2.768 1 96.69 382 ASP A N 1
ATOM 2910 C CA . ASP A 1 382 ? -8.828 7.996 1.965 1 96.69 382 ASP A CA 1
ATOM 2911 C C . ASP A 1 382 ? -8.922 9.297 1.169 1 96.69 382 ASP A C 1
ATOM 2913 O O . ASP A 1 382 ? -8.133 9.531 0.25 1 96.69 382 ASP A O 1
ATOM 2917 N N . GLY A 1 383 ? -9.883 10.062 1.476 1 97.31 383 GLY A N 1
ATOM 2918 C CA . GLY A 1 383 ? -10.07 11.336 0.801 1 97.31 383 GLY A CA 1
ATOM 2919 C C . GLY A 1 383 ? -11.117 11.281 -0.296 1 97.31 383 GLY A C 1
ATOM 2920 O O . GLY A 1 383 ? -11.523 12.32 -0.817 1 97.31 383 GLY A O 1
ATOM 2921 N N . SER A 1 384 ? -11.633 10.117 -0.661 1 95.88 384 SER A N 1
ATOM 2922 C CA . SER A 1 384 ? -12.602 9.984 -1.741 1 95.88 384 SER A CA 1
ATOM 2923 C C . SER A 1 384 ? -14 10.383 -1.278 1 95.88 384 SER A C 1
ATOM 2925 O O . SER A 1 384 ? -14.859 10.719 -2.098 1 95.88 384 SER A O 1
ATOM 2927 N N . GLY A 1 385 ? -14.188 10.289 0.032 1 97 385 GLY A N 1
ATOM 2928 C CA . GLY A 1 385 ? -15.508 10.562 0.575 1 97 385 GLY A CA 1
ATOM 2929 C C . GLY A 1 385 ? -16.484 9.414 0.376 1 97 385 GLY A C 1
ATOM 2930 O O . GLY A 1 385 ? -17.688 9.594 0.501 1 97 385 GLY A O 1
ATOM 2931 N N . LEU A 1 386 ? -15.891 8.227 0.11 1 96.75 386 LEU A N 1
ATOM 2932 C CA . LEU A 1 386 ? -16.766 7.125 -0.285 1 96.75 386 LEU A CA 1
ATOM 2933 C C . LEU A 1 386 ? -17 6.176 0.885 1 96.75 386 LEU A C 1
ATOM 2935 O O . LEU A 1 386 ? -16.141 6.035 1.76 1 96.75 386 LEU A O 1
ATOM 2939 N N . CYS A 1 387 ? -18.141 5.582 0.88 1 97.19 387 CYS A N 1
ATOM 2940 C CA . CYS A 1 387 ? -18.562 4.492 1.751 1 97.19 387 CYS A CA 1
ATOM 2941 C C . CYS A 1 387 ? -19.031 3.291 0.934 1 97.19 387 CYS A C 1
ATOM 2943 O O . CYS A 1 387 ? -19.844 3.432 0.02 1 97.19 387 CYS A O 1
ATOM 2945 N N . TYR A 1 388 ? -18.469 2.105 1.24 1 96.94 388 TYR A N 1
ATOM 2946 C CA . TYR A 1 388 ? -18.844 0.884 0.539 1 96.94 388 TYR A CA 1
ATOM 2947 C C . TYR A 1 388 ? -19.734 0.006 1.413 1 96.94 388 TYR A C 1
ATOM 2949 O O . TYR A 1 388 ? -19.484 -0.14 2.611 1 96.94 388 TYR A O 1
ATOM 2957 N N . PHE A 1 389 ? -20.797 -0.57 0.811 1 96 389 PHE A N 1
ATOM 2958 C CA . PHE A 1 389 ? -21.672 -1.493 1.511 1 96 389 PHE A CA 1
ATOM 2959 C C . PHE A 1 389 ? -21.406 -2.932 1.088 1 96 389 PHE A C 1
ATOM 2961 O O . PHE A 1 389 ? -21 -3.184 -0.047 1 96 389 PHE A O 1
ATOM 2968 N N . LYS A 1 390 ? -21.516 -3.812 2.025 1 95.62 390 LYS A N 1
ATOM 2969 C CA . LYS A 1 390 ? -21.625 -5.246 1.764 1 95.62 390 LYS A CA 1
ATOM 2970 C C . LYS A 1 390 ? -23.047 -5.734 1.959 1 95.62 390 LYS A C 1
ATOM 2972 O O . LYS A 1 390 ? -23.562 -5.754 3.082 1 95.62 390 LYS A O 1
ATOM 2977 N N . THR A 1 391 ? -23.688 -6.18 0.881 1 93.56 391 THR A N 1
ATOM 2978 C CA . THR A 1 391 ? -25.078 -6.586 0.958 1 93.56 391 THR A CA 1
ATOM 2979 C C . THR A 1 391 ? -25.234 -8.062 0.607 1 93.56 391 THR A C 1
ATOM 2981 O O . THR A 1 391 ? -24.547 -8.57 -0.285 1 93.56 391 THR A O 1
ATOM 2984 N N . ILE A 1 392 ? -26.125 -8.734 1.246 1 89.94 392 ILE A N 1
ATOM 2985 C CA . ILE A 1 392 ? -26.328 -10.172 1.08 1 89.94 392 ILE A CA 1
ATOM 2986 C C . ILE A 1 392 ? -27.031 -10.445 -0.251 1 89.94 392 ILE A C 1
ATOM 2988 O O . ILE A 1 392 ? -27.844 -9.641 -0.704 1 89.94 392 ILE A O 1
ATOM 2992 N N . PRO A 1 393 ? -26.719 -11.57 -0.891 1 89.69 393 PRO A N 1
ATOM 2993 C CA . PRO A 1 393 ? -25.688 -12.531 -0.47 1 89.69 393 PRO A CA 1
ATOM 2994 C C . PRO A 1 393 ? -24.281 -12.078 -0.825 1 89.69 393 PRO A C 1
ATOM 2996 O O . PRO A 1 393 ? -24.047 -11.523 -1.903 1 89.69 393 PRO A O 1
ATOM 2999 N N . VAL A 1 394 ? -23.344 -12.164 0.174 1 90.94 394 VAL A N 1
ATOM 3000 C CA . VAL A 1 394 ? -21.969 -11.727 -0.095 1 90.94 394 VAL A CA 1
ATOM 3001 C C . VAL A 1 394 ? -21 -12.461 0.827 1 90.94 394 VAL A C 1
ATOM 3003 O O . VAL A 1 394 ? -21.391 -12.945 1.891 1 90.94 394 VAL A O 1
ATOM 3006 N N . VAL A 1 395 ? -19.812 -12.672 0.351 1 95.12 395 VAL A N 1
ATOM 3007 C CA . VAL A 1 395 ? -18.703 -13.109 1.198 1 95.12 395 VAL A CA 1
ATOM 3008 C C . VAL A 1 395 ? -17.938 -11.898 1.714 1 95.12 395 VAL A C 1
ATOM 3010 O O . VAL A 1 395 ? -17.562 -11.016 0.938 1 95.12 395 VAL A O 1
ATOM 3013 N N . VAL A 1 396 ? -17.75 -11.812 3.018 1 96.88 396 VAL A N 1
ATOM 3014 C CA . VAL A 1 396 ? -17.062 -10.68 3.631 1 96.88 396 VAL A CA 1
ATOM 3015 C C . VAL A 1 396 ? -15.625 -11.07 3.965 1 96.88 396 VAL A C 1
ATOM 3017 O O . VAL A 1 396 ? -15.391 -11.953 4.793 1 96.88 396 VAL A O 1
ATOM 3020 N N . SER A 1 397 ? -14.672 -10.492 3.27 1 97.12 397 SER A N 1
ATOM 3021 C CA . SER A 1 397 ? -13.242 -10.641 3.52 1 97.12 397 SER A CA 1
ATOM 3022 C C . SER A 1 397 ? -12.641 -9.344 4.059 1 97.12 397 SER A C 1
ATOM 3024 O O . SER A 1 397 ? -12.742 -8.297 3.42 1 97.12 397 SER A O 1
ATOM 3026 N N . GLY A 1 398 ? -12.031 -9.43 5.238 1 98.44 398 GLY A N 1
ATOM 3027 C CA . GLY A 1 398 ? -11.516 -8.219 5.863 1 98.44 398 GLY A CA 1
ATOM 3028 C C . GLY A 1 398 ? -10.008 -8.141 5.867 1 98.44 398 GLY A C 1
ATOM 3029 O O . GLY A 1 398 ? -9.328 -9.172 5.867 1 98.44 398 GLY A O 1
ATOM 3030 N N . TYR A 1 399 ? -9.5 -6.977 5.828 1 98.5 399 TYR A N 1
ATOM 3031 C CA . TYR A 1 399 ? -8.078 -6.668 5.926 1 98.5 399 TYR A CA 1
ATOM 3032 C C . TYR A 1 399 ? -7.832 -5.578 6.965 1 98.5 399 TYR A C 1
ATOM 3034 O O . TYR A 1 399 ? -8.336 -4.461 6.832 1 98.5 399 TYR A O 1
ATOM 3042 N N . GLN A 1 400 ? -7.117 -5.898 8.023 1 97.75 400 GLN A N 1
ATOM 3043 C CA . GLN A 1 400 ? -6.777 -4.941 9.07 1 97.75 400 GLN A CA 1
ATOM 3044 C C . GLN A 1 400 ? -5.277 -4.664 9.094 1 97.75 400 GLN A C 1
ATOM 3046 O O . GLN A 1 400 ? -4.469 -5.598 9.133 1 97.75 400 GLN A O 1
ATOM 3051 N N . SER A 1 401 ? -4.922 -3.467 9.039 1 96.69 401 SER A N 1
ATOM 3052 C CA . SER A 1 401 ? -3.529 -3.027 9.062 1 96.69 401 SER A CA 1
ATOM 3053 C C . SER A 1 401 ? -3.418 -1.574 9.508 1 96.69 401 SER A C 1
ATOM 3055 O O . SER A 1 401 ? -4.289 -0.757 9.211 1 96.69 401 SER A O 1
ATOM 3057 N N . PRO A 1 402 ? -2.346 -1.243 10.195 1 95.69 402 PRO A N 1
ATOM 3058 C CA . PRO A 1 402 ? -2.174 0.143 10.633 1 95.69 402 PRO A CA 1
ATOM 3059 C C . PRO A 1 402 ? -2.119 1.129 9.469 1 95.69 402 PRO A C 1
ATOM 3061 O O . PRO A 1 402 ? -2.365 2.324 9.656 1 95.69 402 PRO A O 1
ATOM 3064 N N . ILE A 1 403 ? -1.859 0.674 8.297 1 96.5 403 ILE A N 1
ATOM 3065 C CA . ILE A 1 403 ? -1.656 1.592 7.18 1 96.5 403 ILE A CA 1
ATOM 3066 C C . ILE A 1 403 ? -2.977 1.811 6.445 1 96.5 403 ILE A C 1
ATOM 3068 O O . ILE A 1 403 ? -3.043 2.596 5.496 1 96.5 403 ILE A O 1
ATOM 3072 N N . ILE A 1 404 ? -3.988 1.145 6.805 1 97.19 404 ILE A N 1
ATOM 3073 C CA . ILE A 1 404 ? -5.312 1.297 6.211 1 97.19 404 ILE A CA 1
ATOM 3074 C C . ILE A 1 404 ? -6.086 2.383 6.953 1 97.19 404 ILE A C 1
ATOM 3076 O O . ILE A 1 404 ? -6.391 2.236 8.141 1 97.19 404 ILE A O 1
ATOM 3080 N N . PRO A 1 405 ? -6.457 3.408 6.273 1 97.5 405 PRO A N 1
ATOM 3081 C CA . PRO A 1 405 ? -7.145 4.5 6.969 1 97.5 405 PRO A CA 1
ATOM 3082 C C . PRO A 1 405 ? -8.625 4.215 7.195 1 97.5 405 PRO A C 1
ATOM 3084 O O . PRO A 1 405 ? -9.281 4.918 7.965 1 97.5 405 PRO A O 1
ATOM 3087 N N . SER A 1 406 ? -9.148 3.18 6.609 1 98 406 SER A N 1
ATOM 3088 C CA . SER A 1 406 ? -10.586 2.92 6.586 1 98 406 SER A CA 1
ATOM 3089 C C . SER A 1 406 ? -11.078 2.393 7.93 1 98 406 SER A C 1
ATOM 3091 O O . SER A 1 406 ? -10.297 1.831 8.703 1 98 406 SER A O 1
ATOM 3093 N N . THR A 1 407 ? -12.281 2.652 8.18 1 98.31 407 THR A N 1
ATOM 3094 C CA . THR A 1 407 ? -13.031 2.047 9.281 1 98.31 407 THR A CA 1
ATOM 3095 C C . THR A 1 407 ? -14.211 1.24 8.75 1 98.31 407 THR A C 1
ATOM 3097 O O . THR A 1 407 ? -14.992 1.738 7.938 1 98.31 407 THR A O 1
ATOM 3100 N N . SER A 1 408 ? -14.227 0.059 9.203 1 98.5 408 SER A N 1
ATOM 3101 C CA . SER A 1 408 ? -15.32 -0.795 8.75 1 98.5 408 SER A CA 1
ATOM 3102 C C . SER A 1 408 ? -16.281 -1.124 9.891 1 98.5 408 SER A C 1
ATOM 3104 O O . SER A 1 408 ? -15.906 -1.036 11.062 1 98.5 408 SER A O 1
ATOM 3106 N N . PHE A 1 409 ? -17.484 -1.415 9.5 1 98.44 409 PHE A N 1
ATOM 3107 C CA . PHE A 1 409 ? -18.562 -1.755 10.422 1 98.44 409 PHE A CA 1
ATOM 3108 C C . PHE A 1 409 ? -19.234 -3.064 10.023 1 98.44 409 PHE A C 1
ATOM 3110 O O . PHE A 1 409 ? -19.531 -3.281 8.844 1 98.44 409 PHE A O 1
ATOM 3117 N N . LEU A 1 410 ? -19.391 -3.93 10.953 1 97.94 410 LEU A N 1
ATOM 3118 C CA . LEU A 1 410 ? -20.094 -5.184 10.719 1 97.94 410 LEU A CA 1
ATOM 3119 C C . LEU A 1 410 ? -21.344 -5.285 11.586 1 97.94 410 LEU A C 1
ATOM 3121 O O . LEU A 1 410 ? -21.297 -4.973 12.781 1 97.94 410 LEU A O 1
ATOM 3125 N N . LYS A 1 411 ? -22.453 -5.684 10.992 1 96.69 411 LYS A N 1
ATOM 3126 C CA . LYS A 1 411 ? -23.703 -5.871 11.727 1 96.69 411 LYS A CA 1
ATOM 3127 C C . LYS A 1 411 ? -23.609 -7.07 12.664 1 96.69 411 LYS A C 1
ATOM 3129 O O . LYS A 1 411 ? -23.188 -8.156 12.258 1 96.69 411 LYS A O 1
ATOM 3134 N N . ILE A 1 412 ? -23.906 -6.898 13.93 1 96.06 412 ILE A N 1
ATOM 3135 C CA . ILE A 1 412 ? -23.906 -7.977 14.906 1 96.06 412 ILE A CA 1
ATOM 3136 C C . ILE A 1 412 ? -25.125 -7.844 15.82 1 96.06 412 ILE A C 1
ATOM 3138 O O . ILE A 1 412 ? -25.828 -6.836 15.789 1 96.06 412 ILE A O 1
ATOM 3142 N N . CYS A 1 413 ? -25.391 -8.977 16.516 1 93.81 413 CYS A N 1
ATOM 3143 C CA . CYS A 1 413 ? -26.344 -8.906 17.625 1 93.81 413 CYS A CA 1
ATOM 3144 C C . CYS A 1 413 ? -25.656 -8.438 18.906 1 93.81 413 CYS A C 1
ATOM 3146 O O . CYS A 1 413 ? -24.688 -9.055 19.359 1 93.81 413 CYS A O 1
ATOM 3148 N N . GLY A 1 414 ? -26.094 -7.383 19.438 1 88.75 414 GLY A N 1
ATOM 3149 C CA . GLY A 1 414 ? -25.469 -6.785 20.609 1 88.75 414 GLY A CA 1
ATOM 3150 C C . GLY A 1 414 ? -25.547 -7.676 21.828 1 88.75 414 GLY A C 1
ATOM 3151 O O . GLY A 1 414 ? -26.312 -8.633 21.875 1 88.75 414 GLY A O 1
ATOM 3152 N N . PRO A 1 415 ? -24.797 -7.379 22.797 1 91.06 415 PRO A N 1
ATOM 3153 C CA . PRO A 1 415 ? -23.828 -6.293 22.875 1 91.06 415 PRO A CA 1
ATOM 3154 C C . PRO A 1 415 ? -22.531 -6.613 22.141 1 91.06 415 PRO A C 1
ATOM 3156 O O . PRO A 1 415 ? -22.25 -7.781 21.844 1 91.06 415 PRO A O 1
ATOM 3159 N N . VAL A 1 416 ? -21.75 -5.621 21.859 1 90.44 416 VAL A N 1
ATOM 3160 C CA . VAL A 1 416 ? -20.438 -5.793 21.234 1 90.44 416 VAL A CA 1
ATOM 3161 C C . VAL A 1 416 ? -19.469 -6.449 22.234 1 90.44 416 VAL A C 1
ATOM 3163 O O . VAL A 1 416 ? -19.375 -6.02 23.391 1 90.44 416 VAL A O 1
ATOM 3166 N N . MET A 1 417 ? -18.859 -7.461 21.812 1 86.81 417 MET A N 1
ATOM 3167 C CA . MET A 1 417 ? -17.812 -8.141 22.562 1 86.81 417 MET A CA 1
ATOM 3168 C C . MET A 1 417 ? -16.469 -8.031 21.844 1 86.81 417 MET A C 1
ATOM 3170 O O . MET A 1 417 ? -16.25 -8.68 20.828 1 86.81 417 MET A O 1
ATOM 3174 N N . PRO A 1 418 ? -15.609 -7.188 22.469 1 84.25 418 PRO A N 1
ATOM 3175 C CA . PRO A 1 418 ? -14.367 -6.934 21.734 1 84.25 418 PRO A CA 1
ATOM 3176 C C . PRO A 1 418 ? -13.438 -8.141 21.703 1 84.25 418 PRO A C 1
ATOM 3178 O O . PRO A 1 418 ? -13.484 -8.984 22.594 1 84.25 418 PRO A O 1
ATOM 3181 N N . MET B 1 1 ? -91.438 35.625 16.812 1 24.17 1 MET B N 1
ATOM 3182 C CA . MET B 1 1 ? -90.562 36.344 17.781 1 24.17 1 MET B CA 1
ATOM 3183 C C . MET B 1 1 ? -89.312 36.812 17.141 1 24.17 1 MET B C 1
ATOM 3185 O O . MET B 1 1 ? -88.5 36 16.609 1 24.17 1 MET B O 1
ATOM 3189 N N . LYS B 1 2 ? -89.375 38.188 16.719 1 27.33 2 LYS B N 1
ATOM 3190 C CA . LYS B 1 2 ? -88.562 38.875 15.758 1 27.33 2 LYS B CA 1
ATOM 3191 C C . LYS B 1 2 ? -87.062 38.875 16.188 1 27.33 2 LYS B C 1
ATOM 3193 O O . LYS B 1 2 ? -86.75 38.812 17.375 1 27.33 2 LYS B O 1
ATOM 3198 N N . PRO B 1 3 ? -86.062 39.125 15.234 1 31.47 3 PRO B N 1
ATOM 3199 C CA . PRO B 1 3 ? -84.688 39.031 14.938 1 31.47 3 PRO B CA 1
ATOM 3200 C C . PRO B 1 3 ? -83.812 40.125 15.609 1 31.47 3 PRO B C 1
ATOM 3202 O O . PRO B 1 3 ? -84 41.312 15.258 1 31.47 3 PRO B O 1
ATOM 3205 N N . GLN B 1 4 ? -83.938 40.25 16.938 1 31.3 4 GLN B N 1
ATOM 3206 C CA . GLN B 1 4 ? -83.188 41.406 17.453 1 31.3 4 GLN B CA 1
ATOM 3207 C C . GLN B 1 4 ? -81.75 41.312 17.062 1 31.3 4 GLN B C 1
ATOM 3209 O O . GLN B 1 4 ? -81.125 40.281 17.234 1 31.3 4 GLN B O 1
ATOM 3214 N N . THR B 1 5 ? -81.375 42.188 16.172 1 31.72 5 THR B N 1
ATOM 3215 C CA . THR B 1 5 ? -80.125 42.469 15.461 1 31.72 5 THR B CA 1
ATOM 3216 C C . THR B 1 5 ? -79.062 42.969 16.422 1 31.72 5 THR B C 1
ATOM 3218 O O . THR B 1 5 ? -79.125 44.094 16.922 1 31.72 5 THR B O 1
ATOM 3221 N N . THR B 1 6 ? -78.688 42.25 17.469 1 33.12 6 THR B N 1
ATOM 3222 C CA . THR B 1 6 ? -77.688 42.781 18.391 1 33.12 6 THR B CA 1
ATOM 3223 C C . THR B 1 6 ? -76.438 43.188 17.672 1 33.12 6 THR B C 1
ATOM 3225 O O . THR B 1 6 ? -75.938 42.406 16.859 1 33.12 6 THR B O 1
ATOM 3228 N N . LEU B 1 7 ? -76.188 44.5 17.484 1 30.05 7 LEU B N 1
ATOM 3229 C CA . LEU B 1 7 ? -75.062 45.219 16.922 1 30.05 7 LEU B CA 1
ATOM 3230 C C . LEU B 1 7 ? -73.75 44.844 17.656 1 30.05 7 LEU B C 1
ATOM 3232 O O . LEU B 1 7 ? -73.688 45 18.875 1 30.05 7 LEU B O 1
ATOM 3236 N N . LEU B 1 8 ? -73.125 43.75 17.25 1 28.45 8 LEU B N 1
ATOM 3237 C CA . LEU B 1 8 ? -71.812 43.312 17.734 1 28.45 8 LEU B CA 1
ATOM 3238 C C . LEU B 1 8 ? -70.75 44.375 17.578 1 28.45 8 LEU B C 1
ATOM 3240 O O . LEU B 1 8 ? -70.5 44.875 16.453 1 28.45 8 LEU B O 1
ATOM 3244 N N 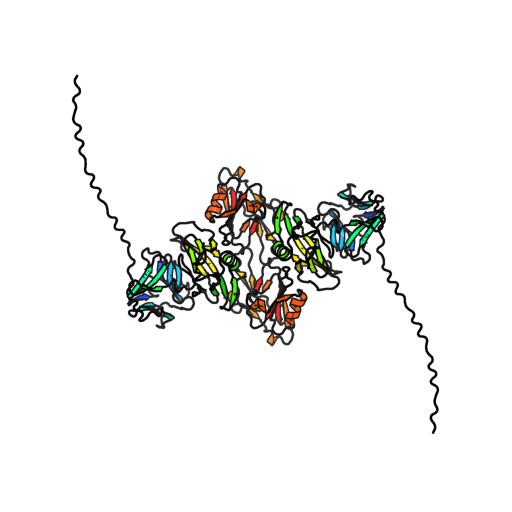. SER B 1 9 ? -70.688 45.344 18.547 1 31.17 9 SER B N 1
ATOM 3245 C CA . SER B 1 9 ? -69.625 46.344 18.594 1 31.17 9 SER B CA 1
ATOM 3246 C C . SER B 1 9 ? -68.25 45.656 18.516 1 31.17 9 SER B C 1
ATOM 3248 O O . SER B 1 9 ? -68 44.75 19.297 1 31.17 9 SER B O 1
ATOM 3250 N N . THR B 1 10 ? -67.688 45.438 17.312 1 33.75 10 THR B N 1
ATOM 3251 C CA . THR B 1 10 ? -66.375 44.969 17.016 1 33.75 10 THR B CA 1
ATOM 3252 C C . THR B 1 10 ? -65.312 45.906 17.609 1 33.75 10 THR B C 1
ATOM 3254 O O . THR B 1 10 ? -65.188 47.062 17.219 1 33.75 10 THR B O 1
ATOM 3257 N N . VAL B 1 11 ? -65.125 45.969 18.953 1 35 11 VAL B N 1
ATOM 3258 C CA . VAL B 1 11 ? -63.969 46.719 19.453 1 35 11 VAL B CA 1
ATOM 3259 C C . VAL B 1 11 ? -62.688 46.219 18.781 1 35 11 VAL B C 1
ATOM 3261 O O . VAL B 1 11 ? -62.406 45.031 18.766 1 35 11 VAL B O 1
ATOM 3264 N N . PHE B 1 12 ? -62.219 46.906 17.75 1 35.09 12 PHE B N 1
ATOM 3265 C CA . PHE B 1 12 ? -60.906 46.781 17.109 1 35.09 12 PHE B CA 1
ATOM 3266 C C . PHE B 1 12 ? -59.781 47 18.141 1 35.09 12 PHE B C 1
ATOM 3268 O O . PHE B 1 12 ? -59.656 48.094 18.688 1 35.09 12 PHE B O 1
ATOM 3275 N N . SER B 1 13 ? -59.531 46.031 19.016 1 36.75 13 SER B N 1
ATOM 3276 C CA . SER B 1 13 ? -58.312 46.094 19.828 1 36.75 13 SER B CA 1
ATOM 3277 C C . SER B 1 13 ? -57.094 46.344 18.953 1 36.75 13 SER B C 1
ATOM 3279 O O . SER B 1 13 ? -56.844 45.594 18 1 36.75 13 SER B O 1
ATOM 3281 N N . LEU B 1 14 ? -56.656 47.594 18.797 1 37.97 14 LEU B N 1
ATOM 3282 C CA . LEU B 1 14 ? -55.344 48 18.266 1 37.97 14 LEU B CA 1
ATOM 3283 C C . LEU B 1 14 ? -54.219 47.188 18.922 1 37.97 14 LEU B C 1
ATOM 3285 O O . LEU B 1 14 ? -54 47.312 20.125 1 37.97 14 LEU B O 1
ATOM 3289 N N . PHE B 1 15 ? -54.031 45.938 18.516 1 37.59 15 PHE B N 1
ATOM 3290 C CA . PHE B 1 15 ? -52.781 45.219 18.844 1 37.59 15 PHE B CA 1
ATOM 3291 C C . PHE B 1 15 ? -51.562 46.062 18.531 1 37.59 15 PHE B C 1
ATOM 3293 O O . PHE B 1 15 ? -51.312 46.375 17.359 1 37.59 15 PHE B O 1
ATOM 3300 N N . PHE B 1 16 ? -51.156 47.031 19.406 1 39.03 16 PHE B N 1
ATOM 3301 C CA . PHE B 1 16 ? -49.844 47.625 19.359 1 39.03 16 PHE B CA 1
ATOM 3302 C C . PHE B 1 16 ? -48.781 46.531 19.188 1 39.03 16 PHE B C 1
ATOM 3304 O O . PHE B 1 16 ? -48.562 45.719 20.062 1 39.03 16 PHE B O 1
ATOM 3311 N N . PHE B 1 17 ? -48.469 46.156 17.953 1 39.06 17 PHE B N 1
ATOM 3312 C CA . PHE B 1 17 ? -47.281 45.406 17.625 1 39.06 17 PHE B CA 1
ATOM 3313 C C . PHE B 1 17 ? -46.031 46.094 18.188 1 39.06 17 PHE B C 1
ATOM 3315 O O . PHE B 1 17 ? -45.625 47.156 17.703 1 39.06 17 PHE B O 1
ATOM 3322 N N . PHE B 1 18 ? -45.812 46.031 19.5 1 41.25 18 PHE B N 1
ATOM 3323 C CA . PHE B 1 18 ? -44.469 46.312 20 1 41.25 18 PHE B CA 1
ATOM 3324 C C . PHE B 1 18 ? -43.406 45.594 19.172 1 41.25 18 PHE B C 1
ATOM 3326 O O . PHE B 1 18 ? -43.281 44.375 19.234 1 41.25 18 PHE B O 1
ATOM 3333 N N . PHE B 1 19 ? -43 46.188 18.031 1 41.75 19 PHE B N 1
ATOM 3334 C CA . PHE B 1 19 ? -41.781 45.812 17.328 1 41.75 19 PHE B CA 1
ATOM 3335 C C . PHE B 1 19 ? -40.594 45.812 18.297 1 41.75 19 PHE B C 1
ATOM 3337 O O . PHE B 1 19 ? -40.094 46.875 18.688 1 41.75 19 PHE B O 1
ATOM 3344 N N . PHE B 1 20 ? -40.469 44.812 19.156 1 43.16 20 PHE B N 1
ATOM 3345 C CA . PHE B 1 20 ? -39.188 44.562 19.812 1 43.16 20 PHE B CA 1
ATOM 3346 C C . PHE B 1 20 ? -38.062 44.562 18.781 1 43.16 20 PHE B C 1
ATOM 3348 O O . PHE B 1 20 ? -37.938 43.656 17.984 1 43.16 20 PHE B O 1
ATOM 3355 N N . PHE B 1 21 ? -37.562 45.75 18.438 1 42.09 21 PHE B N 1
ATOM 3356 C CA . PHE B 1 21 ? -36.281 45.875 17.766 1 42.09 21 PHE B CA 1
ATOM 3357 C C . PHE B 1 21 ? -35.219 45.062 18.531 1 42.09 21 PHE B C 1
ATOM 3359 O O . PHE B 1 21 ? -34.781 45.469 19.609 1 42.09 21 PHE B O 1
ATOM 3366 N N . PHE B 1 22 ? -35.125 43.781 18.297 1 45.75 22 PHE B N 1
ATOM 3367 C CA . PHE B 1 22 ? -33.906 43 18.641 1 45.75 22 PHE B CA 1
ATOM 3368 C C . PHE B 1 22 ? -32.656 43.688 18.094 1 45.75 22 PHE B C 1
ATOM 3370 O O . PHE B 1 22 ? -32.406 43.625 16.891 1 45.75 22 PHE B O 1
ATOM 3377 N N . ILE B 1 23 ? -32.188 44.688 18.734 1 43.78 23 ILE B N 1
ATOM 3378 C CA . ILE B 1 23 ? -30.828 45.094 18.453 1 43.78 23 ILE B CA 1
ATOM 3379 C C . ILE B 1 23 ? -29.875 43.906 18.578 1 43.78 23 ILE B C 1
ATOM 3381 O O . ILE B 1 23 ? -29.688 43.375 19.656 1 43.78 23 ILE B O 1
ATOM 3385 N N . LEU B 1 24 ? -29.719 43.188 17.5 1 45 24 LEU B N 1
ATOM 3386 C CA . LEU B 1 24 ? -28.531 42.312 17.406 1 45 24 LEU B CA 1
ATOM 3387 C C . LEU B 1 24 ? -27.281 43.094 17.797 1 45 24 LEU B C 1
ATOM 3389 O O . LEU B 1 24 ? -26.781 43.906 17.016 1 45 24 LEU B O 1
ATOM 3393 N N . LEU B 1 25 ? -27.078 43.344 19.062 1 42 25 LEU B N 1
ATOM 3394 C CA . LEU B 1 25 ? -25.719 43.719 19.453 1 42 25 LEU B CA 1
ATOM 3395 C C . LEU B 1 25 ? -24.688 42.781 18.844 1 42 25 LEU B C 1
ATOM 3397 O O . LEU B 1 25 ? -24.531 41.625 19.297 1 42 25 LEU B O 1
ATOM 3401 N N . ILE B 1 26 ? -24.484 42.938 17.547 1 46.81 26 ILE B N 1
ATOM 3402 C CA . ILE B 1 26 ? -23.219 42.375 17.094 1 46.81 26 ILE B CA 1
ATOM 3403 C C . ILE B 1 26 ? -22.094 42.812 18.031 1 46.81 26 ILE B C 1
ATOM 3405 O O . ILE B 1 26 ? -21.766 44 18.094 1 46.81 26 ILE B O 1
ATOM 3409 N N . SER B 1 27 ? -21.984 42.25 19.156 1 45.47 27 SER B N 1
ATOM 3410 C CA . SER B 1 27 ? -20.766 42.469 19.922 1 45.47 27 SER B CA 1
ATOM 3411 C C . SER B 1 27 ? -19.547 42.5 19.016 1 45.47 27 SER B C 1
ATOM 3413 O O . SER B 1 27 ? -19.172 41.469 18.438 1 45.47 27 SER B O 1
ATOM 3415 N N . ALA B 1 28 ? -19.328 43.531 18.297 1 50.19 28 ALA B N 1
ATOM 3416 C CA . ALA B 1 28 ? -18.062 43.75 17.609 1 50.19 28 ALA B CA 1
ATOM 3417 C C . ALA B 1 28 ? -16.891 43.5 18.547 1 50.19 28 ALA B C 1
ATOM 3419 O O . ALA B 1 28 ? -16.844 44.062 19.656 1 50.19 28 ALA B O 1
ATOM 3420 N N . ALA B 1 29 ? -16.25 42.344 18.531 1 56.28 29 ALA B N 1
ATOM 3421 C CA . ALA B 1 29 ? -15.016 42.125 19.297 1 56.28 29 ALA B CA 1
ATOM 3422 C C . ALA B 1 29 ? -14.188 43.406 19.328 1 56.28 29 ALA B C 1
ATOM 3424 O O . ALA B 1 29 ? -14.047 44.094 18.297 1 56.28 29 ALA B O 1
ATOM 3425 N N . ALA B 1 30 ? -14 43.906 20.516 1 66.38 30 ALA B N 1
ATOM 3426 C CA . ALA B 1 30 ? -13.258 45.125 20.781 1 66.38 30 ALA B CA 1
ATOM 3427 C C . ALA B 1 30 ? -11.891 45.094 20.094 1 66.38 30 ALA B C 1
ATOM 3429 O O . ALA B 1 30 ? -11.18 44.094 20.172 1 66.38 30 ALA B O 1
ATOM 3430 N N . ASP B 1 31 ? -11.625 45.938 19.203 1 88.81 31 ASP B N 1
ATOM 3431 C CA . ASP B 1 31 ? -10.32 46.188 18.594 1 88.81 31 ASP B CA 1
ATOM 3432 C C . ASP B 1 31 ? -9.227 46.281 19.656 1 88.81 31 ASP B C 1
ATOM 3434 O O . ASP B 1 31 ? -9.469 46.75 20.766 1 88.81 31 ASP B O 1
ATOM 3438 N N . ILE B 1 32 ? -8.211 45.531 19.469 1 96.06 32 ILE B N 1
ATOM 3439 C CA . ILE B 1 32 ? -7.023 45.625 20.312 1 96.06 32 ILE B CA 1
ATOM 3440 C C . ILE B 1 32 ? -6.227 46.875 19.953 1 96.06 32 ILE B C 1
ATOM 3442 O O . ILE B 1 32 ? -5.855 47.062 18.797 1 96.06 32 ILE B O 1
ATOM 3446 N N . SER B 1 33 ? -6.008 47.656 20.953 1 96.06 33 SER B N 1
ATOM 3447 C CA . SER B 1 33 ? -5.32 48.938 20.719 1 96.06 33 SER B CA 1
ATOM 3448 C C . SER B 1 33 ? -3.811 48.781 20.844 1 96.06 33 SER B C 1
ATOM 3450 O O . SER B 1 33 ? -3.332 47.906 21.578 1 96.06 33 SER B O 1
ATOM 3452 N N . PRO B 1 34 ? -3.111 49.625 20.078 1 96.69 34 PRO B N 1
ATOM 3453 C CA . PRO B 1 34 ? -1.663 49.625 20.297 1 96.69 34 PRO B CA 1
ATOM 3454 C C . PRO B 1 34 ? -1.282 49.812 21.75 1 96.69 34 PRO B C 1
ATOM 3456 O O . PRO B 1 34 ? -1.949 50.562 22.469 1 96.69 34 PRO B O 1
ATOM 3459 N N . GLY B 1 35 ? -0.207 49.188 22.188 1 97.06 35 GLY B N 1
ATOM 3460 C CA . GLY B 1 35 ? 0.21 49.219 23.578 1 97.06 35 GLY B CA 1
ATOM 3461 C C . GLY B 1 35 ? -0.231 48.031 24.391 1 97.06 35 GLY B C 1
ATOM 3462 O O . GLY B 1 35 ? 0.245 47.812 25.5 1 97.06 35 GLY B O 1
ATOM 3463 N N . SER B 1 36 ? -1.136 47.312 23.781 1 96.94 36 SER B N 1
ATOM 3464 C CA . SER B 1 36 ? -1.61 46.125 24.469 1 96.94 36 SER B CA 1
ATOM 3465 C C . SER B 1 36 ? -0.536 45.031 24.484 1 96.94 36 SER B C 1
ATOM 3467 O O . SER B 1 36 ? 0.215 44.875 23.516 1 96.94 36 SER B O 1
ATOM 3469 N N . THR B 1 37 ? -0.472 44.281 25.594 1 97.25 37 THR B N 1
ATOM 3470 C CA . THR B 1 37 ? 0.555 43.25 25.75 1 97.25 37 THR B CA 1
ATOM 3471 C C . THR B 1 37 ? -0.031 42 26.391 1 97.25 37 THR B C 1
ATOM 3473 O O . THR B 1 37 ? -0.885 42.062 27.266 1 97.25 37 THR B O 1
ATOM 3476 N N . LEU B 1 38 ? 0.303 40.844 25.906 1 97.31 38 LEU B N 1
ATOM 3477 C CA . LEU B 1 38 ? 0.057 39.531 26.531 1 97.31 38 LEU B CA 1
ATOM 3478 C C . LEU B 1 38 ? 1.327 39 27.188 1 97.31 38 LEU B C 1
ATOM 3480 O O . LEU B 1 38 ? 2.418 39.125 26.625 1 97.31 38 LEU B O 1
ATOM 3484 N N . TYR B 1 39 ? 1.233 38.438 28.406 1 96.31 39 TYR B N 1
ATOM 3485 C CA . TYR B 1 39 ? 2.379 37.906 29.125 1 96.31 39 TYR B CA 1
ATOM 3486 C C . TYR B 1 39 ? 2.236 36.375 29.328 1 96.31 39 TYR B C 1
ATOM 3488 O O . TYR B 1 39 ? 1.144 35.906 29.609 1 96.31 39 TYR B O 1
ATOM 3496 N N . ALA B 1 40 ? 3.342 35.688 29.109 1 94.88 40 ALA B N 1
ATOM 3497 C CA . ALA B 1 40 ? 3.352 34.25 29.375 1 94.88 40 ALA B CA 1
ATOM 3498 C C . ALA B 1 40 ? 3.102 33.938 30.859 1 94.88 40 ALA B C 1
ATOM 3500 O O . ALA B 1 40 ? 2.541 32.906 31.203 1 94.88 40 ALA B O 1
ATOM 3501 N N . SER B 1 41 ? 3.469 34.844 31.703 1 92.19 41 SER B N 1
ATOM 3502 C CA . SER B 1 41 ? 3.312 34.688 33.156 1 92.19 41 SER B CA 1
ATOM 3503 C C . SER B 1 41 ? 1.849 34.812 33.562 1 92.19 41 SER B C 1
ATOM 3505 O O . SER B 1 41 ? 1.486 34.438 34.688 1 92.19 41 SER B O 1
ATOM 3507 N N . ASN B 1 42 ? 1.051 35.312 32.719 1 91.5 42 ASN B N 1
ATOM 3508 C CA . ASN B 1 42 ? -0.383 35.438 32.969 1 91.5 42 ASN B CA 1
ATOM 3509 C C . ASN B 1 42 ? -1.193 34.719 31.875 1 91.5 42 ASN B C 1
ATOM 3511 O O . ASN B 1 42 ? -1.814 35.375 31.031 1 91.5 42 ASN B O 1
ATOM 3515 N N . PRO B 1 43 ? -1.348 33.5 32 1 81.69 43 PRO B N 1
ATOM 3516 C CA . PRO B 1 43 ? -1.987 32.719 30.922 1 81.69 43 PRO B CA 1
ATOM 3517 C C . PRO B 1 43 ? -3.477 33.031 30.797 1 81.69 43 PRO B C 1
ATOM 3519 O O . PRO B 1 43 ? -4.098 32.656 29.797 1 81.69 43 PRO B O 1
ATOM 3522 N N . ASN B 1 44 ? -4.078 33.75 31.672 1 87.88 44 ASN B N 1
ATOM 3523 C CA . ASN B 1 44 ? -5.5 34.062 31.594 1 87.88 44 ASN B CA 1
ATOM 3524 C C . ASN B 1 44 ? -5.758 35.312 30.75 1 87.88 44 ASN B C 1
ATOM 3526 O O . ASN B 1 44 ? -6.898 35.594 30.375 1 87.88 44 ASN B O 1
ATOM 3530 N N . GLN B 1 45 ? -4.723 36.031 30.547 1 91.81 45 GLN B N 1
ATOM 3531 C CA . GLN B 1 45 ? -4.859 37.156 29.625 1 91.81 45 GLN B CA 1
ATOM 3532 C C . GLN B 1 45 ? -4.91 36.719 28.172 1 91.81 45 GLN B C 1
ATOM 3534 O O . GLN B 1 45 ? -4.043 35.938 27.734 1 91.81 45 GLN B O 1
ATOM 3539 N N . THR B 1 46 ? -5.98 37.031 27.5 1 95.62 46 THR B N 1
ATOM 3540 C CA . THR B 1 46 ? -6.137 36.562 26.125 1 95.62 46 THR B CA 1
ATOM 3541 C C . THR B 1 46 ? -6.766 37.688 25.266 1 95.62 46 THR B C 1
ATOM 3543 O O . THR B 1 46 ? -7.359 38.625 25.781 1 95.62 46 THR B O 1
ATOM 3546 N N . TRP B 1 47 ? -6.449 37.781 24.047 1 97.31 47 TRP B N 1
ATOM 3547 C CA . TRP B 1 47 ? -7.215 38.469 23.016 1 97.31 47 TRP B CA 1
ATOM 3548 C C . TRP B 1 47 ? -8.172 37.531 22.297 1 97.31 47 TRP B C 1
ATOM 3550 O O . TRP B 1 47 ? -7.738 36.625 21.594 1 97.31 47 TRP B O 1
ATOM 3560 N N . THR B 1 48 ? -9.492 37.719 22.438 1 96.5 48 THR B N 1
ATOM 3561 C CA . THR B 1 48 ? -10.477 36.75 22.031 1 96.5 48 THR B CA 1
ATOM 3562 C C . THR B 1 48 ? -11.297 37.25 20.844 1 96.5 48 THR B C 1
ATOM 3564 O O . THR B 1 48 ? -11.469 38.469 20.688 1 96.5 48 THR B O 1
ATOM 3567 N N . SER B 1 49 ? -11.758 36.312 20.078 1 96.75 49 SER B N 1
ATOM 3568 C CA . SER B 1 49 ? -12.688 36.656 19.016 1 96.75 49 SER B CA 1
ATOM 3569 C C . SER B 1 49 ? -14.07 37 19.578 1 96.75 49 SER B C 1
ATOM 3571 O O . SER B 1 49 ? -14.398 36.625 20.703 1 96.75 49 SER B O 1
ATOM 3573 N N . PRO B 1 50 ? -14.859 37.656 18.766 1 95.38 50 PRO B N 1
ATOM 3574 C CA . PRO B 1 50 ? -16.156 38.125 19.266 1 95.38 50 PRO B CA 1
ATOM 3575 C C . PRO B 1 50 ? -17.031 36.969 19.781 1 95.38 50 PRO B C 1
ATOM 3577 O O . PRO B 1 50 ? -17.688 37.125 20.812 1 95.38 50 PRO B O 1
ATOM 3580 N N . ASN B 1 51 ? -17 35.906 19.172 1 92.81 51 ASN B N 1
ATOM 3581 C CA . ASN B 1 51 ? -17.844 34.781 19.594 1 92.81 51 ASN B CA 1
ATOM 3582 C C . ASN B 1 51 ? -17.109 33.875 20.562 1 92.81 51 ASN B C 1
ATOM 3584 O O . ASN B 1 51 ? -17.594 32.781 20.875 1 92.81 51 ASN B O 1
ATOM 3588 N N . ASN B 1 52 ? -15.906 34.188 20.891 1 92.94 52 ASN B N 1
ATOM 3589 C CA . ASN B 1 52 ? -15.094 33.5 21.891 1 92.94 52 ASN B CA 1
ATOM 3590 C C . ASN B 1 52 ? -14.641 32.125 21.391 1 92.94 52 ASN B C 1
ATOM 3592 O O . ASN B 1 52 ? -14.32 31.234 22.188 1 92.94 52 ASN B O 1
ATOM 3596 N N . THR B 1 53 ? -14.672 31.922 20.125 1 93.31 53 THR B N 1
ATOM 3597 C CA . THR B 1 53 ? -14.25 30.656 19.531 1 93.31 53 THR B CA 1
ATOM 3598 C C . THR B 1 53 ? -12.727 30.562 19.5 1 93.31 53 THR B C 1
ATOM 3600 O O . THR B 1 53 ? -12.164 29.484 19.734 1 93.31 53 THR B O 1
ATOM 3603 N N . PHE B 1 54 ? -12.125 31.672 19.234 1 96.38 54 PHE B N 1
ATOM 3604 C CA . PHE B 1 54 ? -10.672 31.719 19.141 1 96.38 54 PHE B CA 1
ATOM 3605 C C . PHE B 1 54 ? -10.094 32.719 20.141 1 96.38 54 PHE B C 1
ATOM 3607 O O . PHE B 1 54 ? -10.75 33.688 20.5 1 96.38 54 PHE B O 1
ATOM 3614 N N . SER B 1 55 ? -8.922 32.406 20.625 1 96.94 55 SER B N 1
ATOM 3615 C CA . SER B 1 55 ? -8.203 33.312 21.516 1 96.94 55 SER B CA 1
ATOM 3616 C C . SER B 1 55 ? -6.703 33.281 21.25 1 96.94 55 SER B C 1
ATOM 3618 O O . SER B 1 55 ? -6.141 32.219 20.969 1 96.94 55 SER B O 1
ATOM 3620 N N . LEU B 1 56 ? -6.164 34.438 21.172 1 97.56 56 LEU B N 1
ATOM 3621 C CA . LEU B 1 56 ? -4.711 34.562 21.156 1 97.56 56 LEU B CA 1
ATOM 3622 C C . LEU B 1 56 ? -4.16 34.625 22.578 1 97.56 56 LEU B C 1
ATOM 3624 O O . LEU B 1 56 ? -4.562 35.5 23.359 1 97.56 56 LEU B O 1
ATOM 3628 N N . ARG B 1 57 ? -3.242 33.656 22.906 1 96.31 57 ARG B N 1
ATOM 3629 C CA . ARG B 1 57 ? -2.754 33.5 24.266 1 96.31 57 ARG B CA 1
ATOM 3630 C C . ARG B 1 57 ? -1.417 32.781 24.297 1 96.31 57 ARG B C 1
ATOM 3632 O O . ARG B 1 57 ? -0.979 32.219 23.281 1 96.31 57 ARG B O 1
ATOM 3639 N N . PHE B 1 58 ? -0.766 32.875 25.469 1 94.69 58 PHE B N 1
ATOM 3640 C CA . PHE B 1 58 ? 0.382 32 25.672 1 94.69 58 PHE B CA 1
ATOM 3641 C C . PHE B 1 58 ? -0.067 30.609 26.125 1 94.69 58 PHE B C 1
ATOM 3643 O O . PHE B 1 58 ? -0.985 30.5 26.938 1 94.69 58 PHE B O 1
ATOM 3650 N N . ILE B 1 59 ? 0.524 29.594 25.516 1 91.81 59 ILE B N 1
ATOM 3651 C CA . ILE B 1 59 ? 0.269 28.219 25.938 1 91.81 59 ILE B CA 1
ATOM 3652 C C . ILE B 1 59 ? 1.574 27.562 26.391 1 91.81 59 ILE B C 1
ATOM 3654 O O . ILE B 1 59 ? 2.646 27.891 25.875 1 91.81 59 ILE B O 1
ATOM 3658 N N . SER B 1 60 ? 1.436 26.656 27.359 1 88.88 60 SER B N 1
ATOM 3659 C CA . SER B 1 60 ? 2.598 25.922 27.844 1 88.88 60 SER B CA 1
ATOM 3660 C C . SER B 1 60 ? 2.668 24.531 27.234 1 88.88 60 SER B C 1
ATOM 3662 O O . SER B 1 60 ? 1.635 23.891 27 1 88.88 60 SER B O 1
ATOM 3664 N N . HIS B 1 61 ? 3.836 24.109 26.781 1 79.44 61 HIS B N 1
ATOM 3665 C CA . HIS B 1 61 ? 4.051 22.766 26.266 1 79.44 61 HIS B CA 1
ATOM 3666 C C . HIS B 1 61 ? 4.535 21.828 27.375 1 79.44 61 HIS B C 1
ATOM 3668 O O . HIS B 1 61 ? 5.441 22.172 28.141 1 79.44 61 HIS B O 1
ATOM 3674 N N . GLY B 1 62 ? 3.598 20.969 27.922 1 63.19 62 GLY B N 1
ATOM 3675 C CA . GLY B 1 62 ? 3.779 20.016 29 1 63.19 62 GLY B CA 1
ATOM 3676 C C . GLY B 1 62 ? 5.23 19.844 29.406 1 63.19 62 GLY B C 1
ATOM 3677 O O . GLY B 1 62 ? 6.086 19.578 28.578 1 63.19 62 GLY B O 1
ATOM 3678 N N . GLY B 1 63 ? 5.488 19.859 30.734 1 58.84 63 GLY B N 1
ATOM 3679 C CA . GLY B 1 63 ? 6.715 19.547 31.438 1 58.84 63 GLY B CA 1
ATOM 3680 C C . GLY B 1 63 ? 7.84 20.516 31.156 1 58.84 63 GLY B C 1
ATOM 3681 O O . GLY B 1 63 ? 8.883 20.484 31.812 1 58.84 63 GLY B O 1
ATOM 3682 N N . SER B 1 64 ? 7.777 21.062 30 1 63.72 64 SER B N 1
ATOM 3683 C CA . SER B 1 64 ? 8.914 21.922 29.672 1 63.72 64 SER B CA 1
ATOM 3684 C C . SER B 1 64 ? 8.664 23.359 30.062 1 63.72 64 SER B C 1
ATOM 3686 O O . SER B 1 64 ? 7.535 23.734 30.391 1 63.72 64 SER B O 1
ATOM 3688 N N . THR B 1 65 ? 9.609 24.062 30.312 1 76.81 65 THR B N 1
ATOM 3689 C CA . THR B 1 65 ? 9.664 25.484 30.578 1 76.81 65 THR B CA 1
ATOM 3690 C C . THR B 1 65 ? 9.484 26.281 29.281 1 76.81 65 THR B C 1
ATOM 3692 O O . THR B 1 65 ? 9.797 27.484 29.234 1 76.81 65 THR B O 1
ATOM 3695 N N . THR B 1 66 ? 8.828 25.547 28.297 1 86.75 66 THR B N 1
ATOM 3696 C CA . THR B 1 66 ? 8.711 26.25 27.016 1 86.75 66 THR B CA 1
ATOM 3697 C C . THR B 1 66 ? 7.27 26.703 26.781 1 86.75 66 THR B C 1
ATOM 3699 O O . THR B 1 66 ? 6.324 26.016 27.188 1 86.75 66 THR B O 1
ATOM 3702 N N . TYR B 1 67 ? 7.125 27.953 26.266 1 91.38 67 TYR B N 1
ATOM 3703 C CA . TYR B 1 67 ? 5.84 28.578 25.969 1 91.38 67 TYR B CA 1
ATOM 3704 C C . TYR B 1 67 ? 5.754 28.969 24.5 1 91.38 67 TYR B C 1
ATOM 3706 O O . TYR B 1 67 ? 6.773 29.062 23.812 1 91.38 67 TYR B O 1
ATOM 3714 N N . SER B 1 68 ? 4.531 29.094 24.047 1 93.69 68 SER B N 1
ATOM 3715 C CA . SER B 1 68 ? 4.266 29.641 22.719 1 93.69 68 SER B CA 1
ATOM 3716 C C . SER B 1 68 ? 3.109 30.625 22.75 1 93.69 68 SER B C 1
ATOM 3718 O O . SER B 1 68 ? 2.156 30.453 23.516 1 93.69 68 SER B O 1
ATOM 3720 N N . ALA B 1 69 ? 3.283 31.75 22.062 1 95.81 69 ALA B N 1
ATOM 3721 C CA . ALA B 1 69 ? 2.123 32.594 21.781 1 95.81 69 ALA B CA 1
ATOM 3722 C C . ALA B 1 69 ? 1.309 32.031 20.609 1 95.81 69 ALA B C 1
ATOM 3724 O O . ALA B 1 69 ? 1.802 31.938 19.484 1 95.81 69 ALA B O 1
ATOM 3725 N N . ALA B 1 70 ? 0.065 31.656 20.906 1 96.44 70 ALA B N 1
ATOM 3726 C CA . ALA B 1 70 ? -0.683 30.891 19.906 1 96.44 70 ALA B CA 1
ATOM 3727 C C . ALA B 1 70 ? -2.143 31.328 19.859 1 96.44 70 ALA B C 1
ATOM 3729 O O . ALA B 1 70 ? -2.695 31.766 20.875 1 96.44 70 ALA B O 1
ATOM 3730 N N . ILE B 1 71 ? -2.672 31.328 18.625 1 97.5 71 ILE B N 1
ATOM 3731 C CA . ILE B 1 71 ? -4.125 31.359 18.516 1 97.5 71 ILE B CA 1
ATOM 3732 C C . ILE B 1 71 ? -4.688 29.953 18.781 1 97.5 71 ILE B C 1
ATOM 3734 O O . ILE B 1 71 ? -4.25 28.984 18.172 1 97.5 71 ILE B O 1
ATOM 3738 N N . THR B 1 72 ? -5.641 29.875 19.734 1 95.88 72 THR B N 1
ATOM 3739 C CA . THR B 1 72 ? -6.191 28.578 20.125 1 95.88 72 THR B CA 1
ATOM 3740 C C . THR B 1 72 ? -7.688 28.516 19.828 1 95.88 72 THR B C 1
ATOM 3742 O O . THR B 1 72 ? -8.391 29.531 19.938 1 95.88 72 THR B O 1
ATOM 3745 N N . PHE B 1 73 ? -8.148 27.391 19.359 1 95.75 73 PHE B N 1
ATOM 3746 C CA . PHE B 1 73 ? -9.57 27.047 19.312 1 95.75 73 PHE B CA 1
ATOM 3747 C C . PHE B 1 73 ? -10.047 26.516 20.656 1 95.75 73 PHE B C 1
ATOM 3749 O O . PHE B 1 73 ? -9.43 25.625 21.234 1 95.75 73 PHE B O 1
ATOM 3756 N N . ASP B 1 74 ? -11.055 27.109 21.156 1 92.19 74 ASP B N 1
ATOM 3757 C CA . ASP B 1 74 ? -11.688 26.719 22.406 1 92.19 74 ASP B CA 1
ATOM 3758 C C . ASP B 1 74 ? -10.68 26.734 23.562 1 92.19 74 ASP B C 1
ATOM 3760 O O . ASP B 1 74 ? -10.742 25.875 24.453 1 92.19 74 ASP B O 1
ATOM 3764 N N . ASN B 1 75 ? -9.664 27.531 23.422 1 89.44 75 ASN B N 1
ATOM 3765 C CA . ASN B 1 75 ? -8.633 27.781 24.438 1 89.44 75 ASN B CA 1
ATOM 3766 C C . ASN B 1 75 ? -7.734 26.562 24.625 1 89.44 75 ASN B C 1
ATOM 3768 O O . ASN B 1 75 ? -7.027 26.453 25.625 1 89.44 75 ASN B O 1
ATOM 3772 N N . ILE B 1 76 ? -7.766 25.656 23.703 1 89.81 76 ILE B N 1
ATOM 3773 C CA . ILE B 1 76 ? -7.035 24.422 23.922 1 89.81 76 ILE B CA 1
ATOM 3774 C C . ILE B 1 76 ? -6.188 24.094 22.688 1 89.81 76 ILE B C 1
ATOM 3776 O O . ILE B 1 76 ? -4.965 23.969 22.797 1 89.81 76 ILE B O 1
ATOM 3780 N N . ILE B 1 77 ? -6.758 24.094 21.531 1 93.44 77 ILE B N 1
ATOM 3781 C CA . ILE B 1 77 ? -6.105 23.578 20.328 1 93.44 77 ILE B CA 1
ATOM 3782 C C . ILE B 1 77 ? -5.383 24.719 19.609 1 93.44 77 ILE B C 1
ATOM 3784 O O . ILE B 1 77 ? -6.023 25.625 19.062 1 93.44 77 ILE B O 1
ATOM 3788 N N . PRO B 1 78 ? -4.082 24.703 19.609 1 94.56 78 PRO B N 1
ATOM 3789 C CA . PRO B 1 78 ? -3.379 25.766 18.875 1 94.56 78 PRO B CA 1
ATOM 3790 C C . PRO B 1 78 ? -3.555 25.641 17.359 1 94.56 78 PRO B C 1
ATOM 3792 O O . PRO B 1 78 ? -3.406 24.547 16.812 1 94.56 78 PRO B O 1
ATOM 3795 N N . VAL B 1 79 ? -3.9 26.703 16.688 1 96.62 79 VAL B N 1
ATOM 3796 C CA . VAL B 1 79 ? -4.137 26.672 15.25 1 96.62 79 VAL B CA 1
ATOM 3797 C C . VAL B 1 79 ? -3.201 27.641 14.555 1 96.62 79 VAL B C 1
ATOM 3799 O O . VAL B 1 79 ? -3.201 27.75 13.32 1 96.62 79 VAL B O 1
ATOM 3802 N N . TRP B 1 80 ? -2.469 28.391 15.273 1 97.44 80 TRP B N 1
ATOM 3803 C CA . TRP B 1 80 ? -1.413 29.266 14.781 1 97.44 80 TRP B CA 1
ATOM 3804 C C . TRP B 1 80 ? -0.424 29.594 15.898 1 97.44 80 TRP B C 1
ATOM 3806 O O . TRP B 1 80 ? -0.822 29.859 17.031 1 97.44 80 TRP B O 1
ATOM 3816 N N . ILE B 1 81 ? 0.826 29.594 15.609 1 96.19 81 ILE B N 1
ATOM 3817 C CA . ILE B 1 81 ? 1.869 29.875 16.594 1 96.19 81 ILE B CA 1
ATOM 3818 C C . ILE B 1 81 ? 2.783 30.984 16.062 1 96.19 81 ILE B C 1
ATOM 3820 O O . ILE B 1 81 ? 3.377 30.859 15 1 96.19 81 ILE B O 1
ATOM 3824 N N . ALA B 1 82 ? 2.916 32.031 16.859 1 96.75 82 ALA B N 1
ATOM 3825 C CA . ALA B 1 82 ? 3.785 33.125 16.453 1 96.75 82 ALA B CA 1
ATOM 3826 C C . ALA B 1 82 ? 5.227 32.656 16.281 1 96.75 82 ALA B C 1
ATOM 3828 O O . ALA B 1 82 ? 5.82 32.094 17.219 1 96.75 82 ALA B O 1
ATOM 3829 N N . GLY B 1 83 ? 5.719 32.781 15.117 1 93.81 83 GLY B N 1
ATOM 3830 C CA . GLY B 1 83 ? 7.098 32.438 14.836 1 93.81 83 GLY B CA 1
ATOM 3831 C C . GLY B 1 83 ? 7.273 30.953 14.523 1 93.81 83 GLY B C 1
ATOM 3832 O O . GLY B 1 83 ? 8.367 30.516 14.18 1 93.81 83 GLY B O 1
ATOM 3833 N N . GLY B 1 84 ? 6.215 30.203 14.648 1 90.75 84 GLY B N 1
ATOM 3834 C CA . GLY B 1 84 ? 6.281 28.781 14.328 1 90.75 84 GLY B CA 1
ATOM 3835 C C . GLY B 1 84 ? 7.227 28.016 15.234 1 90.75 84 GLY B C 1
ATOM 3836 O O . GLY B 1 84 ? 7.309 28.297 16.438 1 90.75 84 GLY B O 1
ATOM 3837 N N . ASP B 1 85 ? 7.906 27 14.695 1 80 85 ASP B N 1
ATOM 3838 C CA . ASP B 1 85 ? 8.789 26.094 15.422 1 80 85 ASP B CA 1
ATOM 3839 C C . ASP B 1 85 ? 10.039 26.828 15.922 1 80 85 ASP B C 1
ATOM 3841 O O . ASP B 1 85 ? 10.68 26.375 16.875 1 80 85 ASP B O 1
ATOM 3845 N N . SER B 1 86 ? 10.352 27.891 15.336 1 78.5 86 SER B N 1
ATOM 3846 C CA . SER B 1 86 ? 11.625 28.562 15.609 1 78.5 86 SER B CA 1
ATOM 3847 C C . SER B 1 86 ? 11.5 29.516 16.781 1 78.5 86 SER B C 1
ATOM 3849 O O . SER B 1 86 ? 12.508 30 17.297 1 78.5 86 SER B O 1
ATOM 3851 N N . ALA B 1 87 ? 10.266 29.766 17.219 1 79.94 87 ALA B N 1
ATOM 3852 C CA . ALA B 1 87 ? 10.094 30.75 18.266 1 79.94 87 ALA B CA 1
ATOM 3853 C C . ALA B 1 87 ? 10.047 30.094 19.641 1 79.94 87 ALA B C 1
ATOM 3855 O O . ALA B 1 87 ? 9.102 29.359 19.953 1 79.94 87 ALA B O 1
ATOM 3856 N N . ALA B 1 88 ? 11.117 30.234 20.359 1 81.94 88 ALA B N 1
ATOM 3857 C CA . ALA B 1 88 ? 11.188 29.672 21.703 1 81.94 88 ALA B CA 1
ATOM 3858 C C . ALA B 1 88 ? 10.852 30.734 22.75 1 81.94 88 ALA B C 1
ATOM 3860 O O . ALA B 1 88 ? 11.609 31.688 22.953 1 81.94 88 ALA B O 1
ATOM 3861 N N . ALA B 1 89 ? 9.68 30.578 23.266 1 90.31 89 ALA B N 1
ATOM 3862 C CA . ALA B 1 89 ? 9.273 31.469 24.359 1 90.31 89 ALA B CA 1
ATOM 3863 C C . ALA B 1 89 ? 9.422 30.797 25.719 1 90.31 89 ALA B C 1
ATOM 3865 O O . ALA B 1 89 ? 9.609 29.578 25.797 1 90.31 89 ALA B O 1
ATOM 3866 N N . ASP B 1 90 ? 9.57 31.641 26.719 1 91.5 90 ASP B N 1
ATOM 3867 C CA . ASP B 1 90 ? 9.695 31.141 28.078 1 91.5 90 ASP B CA 1
ATOM 3868 C C . ASP B 1 90 ? 8.656 31.781 29 1 91.5 90 ASP B C 1
ATOM 3870 O O . ASP B 1 90 ? 7.727 32.438 28.531 1 91.5 90 ASP B O 1
ATOM 3874 N N . SER B 1 91 ? 8.828 31.531 30.281 1 91 91 SER B N 1
ATOM 3875 C CA . SER B 1 91 ? 7.805 31.938 31.234 1 91 91 SER B CA 1
ATOM 3876 C C . SER B 1 91 ? 7.773 33.469 31.391 1 91 91 SER B C 1
ATOM 3878 O O . SER B 1 91 ? 6.805 34.031 31.906 1 91 91 SER B O 1
ATOM 3880 N N . ASP B 1 92 ? 8.805 34.156 30.891 1 93.12 92 ASP B N 1
ATOM 3881 C CA . ASP B 1 92 ? 8.867 35.594 31.031 1 93.12 92 ASP B CA 1
ATOM 3882 C C . ASP B 1 92 ? 8.688 36.281 29.672 1 93.12 92 ASP B C 1
ATOM 3884 O O . ASP B 1 92 ? 8.938 37.5 29.547 1 93.12 92 ASP B O 1
ATOM 3888 N N . SER B 1 93 ? 8.211 35.531 28.719 1 95.75 93 SER B N 1
ATOM 3889 C CA . SER B 1 93 ? 7.992 36.062 27.375 1 95.75 93 SER B CA 1
ATOM 3890 C C . SER B 1 93 ? 6.758 36.938 27.328 1 95.75 93 SER B C 1
ATOM 3892 O O . SER B 1 93 ? 5.891 36.875 28.203 1 95.75 93 SER B O 1
ATOM 3894 N N . SER B 1 94 ? 6.73 37.844 26.375 1 97 94 SER B N 1
ATOM 3895 C CA . SER B 1 94 ? 5.578 38.719 26.172 1 97 94 SER B CA 1
ATOM 3896 C C . SER B 1 94 ? 5.32 38.969 24.688 1 97 94 SER B C 1
ATOM 3898 O O . SER B 1 94 ? 6.258 38.969 23.891 1 97 94 SER B O 1
ATOM 3900 N N . LEU B 1 95 ? 4.113 39 24.328 1 97.62 95 LEU B N 1
ATOM 3901 C CA . LEU B 1 95 ? 3.658 39.438 23.016 1 97.62 95 LEU B CA 1
ATOM 3902 C C . LEU B 1 95 ? 3.084 40.844 23.047 1 97.62 95 LEU B C 1
ATOM 3904 O O . LEU B 1 95 ? 2.068 41.094 23.703 1 97.62 95 LEU B O 1
ATOM 3908 N N . GLN B 1 96 ? 3.727 41.781 22.266 1 98.19 96 GLN B N 1
ATOM 3909 C CA . GLN B 1 96 ? 3.398 43.188 22.406 1 98.19 96 GLN B CA 1
ATOM 3910 C C . GLN B 1 96 ? 2.912 43.781 21.078 1 98.19 96 GLN B C 1
ATOM 3912 O O . GLN B 1 96 ? 3.57 43.625 20.047 1 98.19 96 GLN B O 1
ATOM 3917 N N . PHE B 1 97 ? 1.727 44.375 21.125 1 98.44 97 PHE B N 1
ATOM 3918 C CA . PHE B 1 97 ? 1.282 45.25 20.047 1 98.44 97 PHE B CA 1
ATOM 3919 C C . PHE B 1 97 ? 1.725 46.688 20.297 1 98.44 97 PHE B C 1
ATOM 3921 O O . PHE B 1 97 ? 1.139 47.375 21.109 1 98.44 97 PHE B O 1
ATOM 3928 N N . LEU B 1 98 ? 2.723 47.125 19.531 1 98.19 98 LEU B N 1
ATOM 3929 C CA . LEU B 1 98 ? 3.408 48.375 19.812 1 98.19 98 LEU B CA 1
ATOM 3930 C C . LEU B 1 98 ? 2.684 49.562 19.156 1 98.19 98 LEU B C 1
ATOM 3932 O O . LEU B 1 98 ? 1.985 49.375 18.156 1 98.19 98 LEU B O 1
ATOM 3936 N N . PRO B 1 99 ? 2.916 50.75 19.734 1 97.38 99 PRO B N 1
ATOM 3937 C CA . PRO B 1 99 ? 2.289 51.938 19.156 1 97.38 99 PRO B CA 1
ATOM 3938 C C . PRO B 1 99 ? 2.758 52.219 17.719 1 97.38 99 PRO B C 1
ATOM 3940 O O . PRO B 1 99 ? 2.055 52.875 16.953 1 97.38 99 PRO B O 1
ATOM 3943 N N . ASP B 1 100 ? 3.865 51.75 17.359 1 97.5 100 ASP B N 1
ATOM 3944 C CA . ASP B 1 100 ? 4.363 52 16 1 97.5 100 ASP B CA 1
ATOM 3945 C C . ASP B 1 100 ? 3.73 51.031 15 1 97.5 100 ASP B C 1
ATOM 3947 O O . ASP B 1 100 ? 4.035 51.062 13.812 1 97.5 100 ASP B O 1
ATOM 3951 N N . GLY B 1 101 ? 2.9 50.125 15.492 1 97.5 101 GLY B N 1
ATOM 3952 C CA . GLY B 1 101 ? 2.141 49.25 14.625 1 97.5 101 GLY B CA 1
ATOM 3953 C C . GLY B 1 101 ? 2.725 47.844 14.539 1 97.5 101 GLY B C 1
ATOM 3954 O O . GLY B 1 101 ? 2.15 46.969 13.898 1 97.5 101 GLY B O 1
ATOM 3955 N N . ASN B 1 102 ? 3.812 47.625 15.133 1 98.19 102 ASN B N 1
ATOM 3956 C CA . ASN B 1 102 ? 4.48 46.312 15.078 1 98.19 102 ASN B CA 1
ATOM 3957 C C . ASN B 1 102 ? 3.961 45.375 16.156 1 98.19 102 ASN B C 1
ATOM 3959 O O . ASN B 1 102 ? 3.689 45.781 17.281 1 98.19 102 ASN B O 1
ATOM 3963 N N . LEU B 1 103 ? 3.701 44.156 15.781 1 98.19 103 LEU B N 1
ATOM 3964 C CA . LEU B 1 103 ? 3.477 43.062 16.734 1 98.19 103 LEU B CA 1
ATOM 3965 C C . LEU B 1 103 ? 4.762 42.281 16.984 1 98.19 103 LEU B C 1
ATOM 3967 O O . LEU B 1 103 ? 5.371 41.781 16.047 1 98.19 103 LEU B O 1
ATOM 3971 N N . ARG B 1 104 ? 5.172 42.156 18.234 1 97.69 104 ARG B N 1
ATOM 3972 C CA . ARG B 1 104 ? 6.484 41.562 18.516 1 97.69 104 ARG B CA 1
ATOM 3973 C C . ARG B 1 104 ? 6.426 40.594 19.688 1 97.69 104 ARG B C 1
ATOM 3975 O O . ARG B 1 104 ? 5.738 40.875 20.672 1 97.69 104 ARG B O 1
ATOM 3982 N N . LEU B 1 105 ? 7.137 39.531 19.547 1 97.75 105 LEU B N 1
ATOM 3983 C CA . LEU B 1 105 ? 7.289 38.531 20.594 1 97.75 105 LEU B CA 1
ATOM 3984 C C . LEU B 1 105 ? 8.68 38.594 21.219 1 97.75 105 LEU B C 1
ATOM 3986 O O . LEU B 1 105 ? 9.688 38.469 20.516 1 97.75 105 LEU B O 1
ATOM 3990 N N . LEU B 1 106 ? 8.727 38.781 22.547 1 97.06 106 LEU B N 1
ATOM 3991 C CA . LEU B 1 106 ? 9.984 38.844 23.281 1 97.06 106 LEU B CA 1
ATOM 3992 C C . LEU B 1 106 ? 10.125 37.625 24.188 1 97.06 106 LEU B C 1
ATOM 3994 O O . LEU B 1 106 ? 9.133 37.125 24.734 1 97.06 106 LEU B O 1
ATOM 3998 N N . ASN B 1 107 ? 11.32 37.219 24.266 1 94.56 107 ASN B N 1
ATOM 3999 C CA . ASN B 1 107 ? 11.57 36.219 25.297 1 94.56 107 ASN B CA 1
ATOM 4000 C C . ASN B 1 107 ? 11.883 36.844 26.641 1 94.56 107 ASN B C 1
ATOM 4002 O O . ASN B 1 107 ? 11.742 38.062 26.812 1 94.56 107 ASN B O 1
ATOM 4006 N N . GLY B 1 108 ? 12.258 36 27.625 1 90.44 108 GLY B N 1
ATOM 4007 C CA . GLY B 1 108 ? 12.516 36.5 28.969 1 90.44 108 GLY B CA 1
ATOM 4008 C C . GLY B 1 108 ? 13.711 37.438 29.062 1 90.44 108 GLY B C 1
ATOM 4009 O O . GLY B 1 108 ? 13.805 38.25 29.969 1 90.44 108 GLY B O 1
ATOM 4010 N N . SER B 1 109 ? 14.594 37.281 28.109 1 92.44 109 SER B N 1
ATOM 4011 C CA . SER B 1 109 ? 15.773 38.156 28.078 1 92.44 109 SER B CA 1
ATOM 4012 C C . SER B 1 109 ? 15.5 39.406 27.281 1 92.44 109 SER B C 1
ATOM 4014 O O . SER B 1 109 ? 16.438 40.156 26.953 1 92.44 109 SER B O 1
ATOM 4016 N N . SER B 1 110 ? 14.305 39.562 26.844 1 92.44 110 SER B N 1
ATOM 4017 C CA . SER B 1 110 ? 13.844 40.719 26.125 1 92.44 110 SER B CA 1
ATOM 4018 C C . SER B 1 110 ? 14.406 40.781 24.703 1 92.44 110 SER B C 1
ATOM 4020 O O . SER B 1 110 ? 14.539 41.844 24.109 1 92.44 110 SER B O 1
ATOM 4022 N N . ALA B 1 111 ? 14.82 39.625 24.297 1 95.06 111 ALA B N 1
ATOM 4023 C CA . ALA B 1 111 ? 15.211 39.5 22.891 1 95.06 111 ALA B CA 1
ATOM 4024 C C . ALA B 1 111 ? 14 39.281 22 1 95.06 111 ALA B C 1
ATOM 4026 O O . ALA B 1 111 ? 13.078 38.562 22.359 1 95.06 111 ALA B O 1
ATOM 4027 N N . VAL B 1 112 ? 13.984 39.969 20.859 1 96.19 112 VAL B N 1
ATOM 4028 C CA . VAL B 1 112 ? 12.914 39.781 19.891 1 96.19 112 VAL B CA 1
ATOM 4029 C C . VAL B 1 112 ? 13.086 38.406 19.219 1 96.19 112 VAL B C 1
ATOM 4031 O O . VAL B 1 112 ? 14.102 38.156 18.547 1 96.19 112 VAL B O 1
ATOM 4034 N N . ILE B 1 113 ? 12.188 37.531 19.375 1 95.06 113 ILE B N 1
ATOM 4035 C CA . ILE B 1 113 ? 12.312 36.188 18.766 1 95.06 113 ILE B CA 1
ATOM 4036 C C . ILE B 1 113 ? 11.375 36.094 17.562 1 95.06 113 ILE B C 1
ATOM 4038 O O . ILE B 1 113 ? 11.516 35.188 16.734 1 95.06 113 ILE B O 1
ATOM 4042 N N . TRP B 1 114 ? 10.43 36.969 17.438 1 96.81 114 TRP B N 1
ATOM 4043 C CA . TRP B 1 114 ? 9.547 37.062 16.281 1 96.81 114 TRP B CA 1
ATOM 4044 C C . TRP B 1 114 ? 8.875 38.438 16.219 1 96.81 114 TRP B C 1
ATOM 4046 O O . TRP B 1 114 ? 8.586 39.031 17.25 1 96.81 114 TRP B O 1
ATOM 4056 N N . GLN B 1 115 ? 8.57 38.906 15.031 1 97.38 115 GLN B N 1
ATOM 4057 C CA . GLN B 1 115 ? 7.793 40.156 14.875 1 97.38 115 GLN B CA 1
ATOM 4058 C C . GLN B 1 115 ? 7.09 40.188 13.523 1 97.38 115 GLN B C 1
ATOM 4060 O O . GLN B 1 115 ? 7.527 39.531 12.57 1 97.38 115 GLN B O 1
ATOM 4065 N N . SER B 1 116 ? 6 40.969 13.336 1 97.75 116 SER B N 1
ATOM 4066 C CA . SER B 1 116 ? 5.203 41.094 12.117 1 97.75 116 SER B CA 1
ATOM 4067 C C . SER B 1 116 ? 5.859 42.031 11.109 1 97.75 116 SER B C 1
ATOM 4069 O O . SER B 1 116 ? 5.488 42.031 9.938 1 97.75 116 SER B O 1
ATOM 4071 N N . ASN B 1 117 ? 6.836 42.844 11.547 1 97.81 117 ASN B N 1
ATOM 4072 C CA . ASN B 1 117 ? 7.516 43.812 10.703 1 97.81 117 ASN B CA 1
ATOM 4073 C C . ASN B 1 117 ? 6.535 44.812 10.078 1 97.81 117 ASN B C 1
ATOM 4075 O O . ASN B 1 117 ? 6.578 45.062 8.867 1 97.81 117 ASN B O 1
ATOM 4079 N N . THR B 1 118 ? 5.656 45.281 10.852 1 98.31 118 THR B N 1
ATOM 4080 C CA . THR B 1 118 ? 4.637 46.219 10.375 1 98.31 118 THR B CA 1
ATOM 4081 C C . THR B 1 118 ? 4.848 47.625 10.969 1 98.31 118 THR B C 1
ATOM 4083 O O . THR B 1 118 ? 3.949 48.469 10.914 1 98.31 118 THR B O 1
ATOM 4086 N N . ALA B 1 119 ? 6.023 47.844 11.516 1 97.5 119 ALA B N 1
ATOM 4087 C CA . ALA B 1 119 ? 6.336 49.125 12.086 1 97.5 119 ALA B CA 1
ATOM 4088 C C . ALA B 1 119 ? 6.277 50.219 11.023 1 97.5 119 ALA B C 1
ATOM 4090 O O . ALA B 1 119 ? 6.82 50.062 9.93 1 97.5 119 ALA B O 1
ATOM 4091 N N . GLY B 1 120 ? 5.621 51.312 11.32 1 97.12 120 GLY B N 1
ATOM 4092 C CA . GLY B 1 120 ? 5.613 52.469 10.445 1 97.12 120 GLY B CA 1
ATOM 4093 C C . GLY B 1 120 ? 4.656 52.312 9.273 1 97.12 120 GLY B C 1
ATOM 4094 O O . GLY B 1 120 ? 4.609 53.188 8.398 1 97.12 120 GLY B O 1
ATOM 4095 N N . LEU B 1 121 ? 3.873 51.281 9.273 1 97.75 121 LEU B N 1
ATOM 4096 C CA . LEU B 1 121 ? 2.992 51.062 8.133 1 97.75 121 LEU B CA 1
ATOM 4097 C C . LEU B 1 121 ? 1.596 51.625 8.406 1 97.75 121 LEU B C 1
ATOM 4099 O O . LEU B 1 121 ? 0.651 51.312 7.672 1 97.75 121 LEU B O 1
ATOM 4103 N N . GLY B 1 122 ? 1.398 52.344 9.492 1 96.94 122 GLY B N 1
ATOM 4104 C CA . GLY B 1 122 ? 0.148 53 9.789 1 96.94 122 GLY B CA 1
ATOM 4105 C C . GLY B 1 122 ? -0.849 52.125 10.523 1 96.94 122 GLY B C 1
ATOM 4106 O O . GLY B 1 122 ? -2.033 52.469 10.609 1 96.94 122 GLY B O 1
ATOM 4107 N N . VAL B 1 123 ? -0.369 51 11.039 1 97.56 123 VAL B N 1
ATOM 4108 C CA . VAL B 1 123 ? -1.249 50.094 11.773 1 97.56 123 VAL B CA 1
ATOM 4109 C C . VAL B 1 123 ? -1.742 50.75 13.047 1 97.56 123 VAL B C 1
ATOM 4111 O O . VAL B 1 123 ? -0.942 51.25 13.836 1 97.56 123 VAL B O 1
ATOM 4114 N N . SER B 1 124 ? -3.139 50.719 13.281 1 95.81 124 SER B N 1
ATOM 4115 C CA . SER B 1 124 ? -3.693 51.438 14.43 1 95.81 124 SER B CA 1
ATOM 4116 C C . SER B 1 124 ? -4.574 50.531 15.273 1 95.81 124 SER B C 1
ATOM 4118 O O . SER B 1 124 ? -5.02 50.906 16.359 1 95.81 124 SER B O 1
ATOM 4120 N N . SER B 1 125 ? -4.809 49.406 14.773 1 97.06 125 SER B N 1
ATOM 4121 C CA . SER B 1 125 ? -5.637 48.469 15.539 1 97.06 125 SER B CA 1
ATOM 4122 C C . SER B 1 125 ? -5.34 47.031 15.156 1 97.06 125 SER B C 1
ATOM 4124 O O . SER B 1 125 ? -4.777 46.75 14.094 1 97.06 125 SER B O 1
ATOM 4126 N N . ALA B 1 126 ? -5.645 46.094 16.016 1 97.94 126 ALA B N 1
ATOM 4127 C CA . ALA B 1 126 ? -5.582 44.656 15.797 1 97.94 126 ALA B CA 1
ATOM 4128 C C . ALA B 1 126 ? -6.891 43.969 16.203 1 97.94 126 ALA B C 1
ATOM 4130 O O . ALA B 1 126 ? -7.684 44.562 16.953 1 97.94 126 ALA B O 1
ATOM 4131 N N . ALA B 1 127 ? -7.18 42.844 15.586 1 97.5 127 ALA B N 1
ATOM 4132 C CA . ALA B 1 127 ? -8.391 42.094 15.945 1 97.5 127 ALA B CA 1
ATOM 4133 C C . ALA B 1 127 ? -8.25 40.625 15.594 1 97.5 127 ALA B C 1
ATOM 4135 O O . ALA B 1 127 ? -7.586 40.281 14.617 1 97.5 127 ALA B O 1
ATOM 4136 N N . LEU B 1 128 ? -8.773 39.812 16.453 1 97.62 128 LEU B N 1
ATOM 4137 C CA . LEU B 1 128 ? -8.984 38.406 16.156 1 97.62 128 LEU B CA 1
ATOM 4138 C C . LEU B 1 128 ? -10.43 38.125 15.75 1 97.62 128 LEU B C 1
ATOM 4140 O O . LEU B 1 128 ? -11.352 38.375 16.531 1 97.62 128 LEU B O 1
ATOM 4144 N N . ASP B 1 129 ? -10.641 37.656 14.516 1 95.31 129 ASP B N 1
ATOM 4145 C CA . ASP B 1 129 ? -12.016 37.5 14.062 1 95.31 129 ASP B CA 1
ATOM 4146 C C . ASP B 1 129 ? -12.516 36.062 14.359 1 95.31 129 ASP B C 1
ATOM 4148 O O . ASP B 1 129 ? -11.773 35.25 14.875 1 95.31 129 ASP B O 1
ATOM 4152 N N . ASP B 1 130 ? -13.75 35.812 14.008 1 95.44 130 ASP B N 1
ATOM 4153 C CA . ASP B 1 130 ? -14.406 34.562 14.359 1 95.44 130 ASP B CA 1
ATOM 4154 C C . ASP B 1 130 ? -13.953 33.438 13.445 1 95.44 130 ASP B C 1
ATOM 4156 O O . ASP B 1 130 ? -14.219 32.25 13.719 1 95.44 130 ASP B O 1
ATOM 4160 N N . SER B 1 131 ? -13.234 33.688 12.375 1 95.62 131 SER B N 1
ATOM 4161 C CA . SER B 1 131 ? -12.664 32.656 11.508 1 95.62 131 SER B CA 1
ATOM 4162 C C . SER B 1 131 ? -11.32 32.188 12.031 1 95.62 131 SER B C 1
ATOM 4164 O O . SER B 1 131 ? -10.797 31.172 11.562 1 95.62 131 SER B O 1
ATOM 4166 N N . GLY B 1 132 ? -10.805 32.938 13.008 1 96.88 132 GLY B N 1
ATOM 4167 C CA . GLY B 1 132 ? -9.5 32.594 13.555 1 96.88 132 GLY B CA 1
ATOM 4168 C C . GLY B 1 132 ? -8.367 33.375 12.953 1 96.88 132 GLY B C 1
ATOM 4169 O O . GLY B 1 132 ? -7.191 33.125 13.227 1 96.88 132 GLY B O 1
ATOM 4170 N N . ASN B 1 133 ? -8.734 34.375 12.109 1 97.75 133 ASN B N 1
ATOM 4171 C CA . ASN B 1 133 ? -7.734 35.25 11.508 1 97.75 133 ASN B CA 1
ATOM 4172 C C . ASN B 1 133 ? -7.398 36.406 12.414 1 97.75 133 ASN B C 1
ATOM 4174 O O . ASN B 1 133 ? -8.289 37.156 12.836 1 97.75 133 ASN B O 1
ATOM 4178 N N . PHE B 1 134 ? -6.176 36.531 12.812 1 98 134 PHE B N 1
ATOM 4179 C CA . PHE B 1 134 ? -5.703 37.719 13.508 1 98 134 PHE B CA 1
ATOM 4180 C C . PHE B 1 134 ? -5.164 38.75 12.516 1 98 134 PHE B C 1
ATOM 4182 O O . PHE B 1 134 ? -4.293 38.438 11.703 1 98 134 PHE B O 1
ATOM 4189 N N . VAL B 1 135 ? -5.668 40.031 12.656 1 97.94 135 VAL B N 1
ATOM 4190 C CA . VAL B 1 135 ? -5.359 41 11.617 1 97.94 135 VAL B CA 1
ATOM 4191 C C . VAL B 1 135 ? -4.828 42.281 12.266 1 97.94 135 VAL B C 1
ATOM 4193 O O . VAL B 1 135 ? -5.285 42.688 13.344 1 97.94 135 VAL B O 1
ATOM 4196 N N . LEU B 1 136 ? -3.797 42.875 11.695 1 98.25 136 LEU B N 1
ATOM 4197 C CA . LEU B 1 136 ? -3.332 44.219 11.953 1 98.25 136 LEU B CA 1
ATOM 4198 C C . LEU B 1 136 ? -3.838 45.188 10.875 1 98.25 136 LEU B C 1
ATOM 4200 O O . LEU B 1 136 ? -3.627 44.938 9.68 1 98.25 136 LEU B O 1
ATOM 4204 N N . ARG B 1 137 ? -4.477 46.25 11.359 1 97.75 137 ARG B N 1
ATOM 4205 C CA . ARG B 1 137 ? -5.219 47.062 10.398 1 97.75 137 ARG B CA 1
ATOM 4206 C C . ARG B 1 137 ? -4.766 48.5 10.453 1 97.75 137 ARG B C 1
ATOM 4208 O O . ARG B 1 137 ? -4.438 49.031 11.516 1 97.75 137 ARG B O 1
ATOM 4215 N N . LYS B 1 138 ? -4.715 49.062 9.289 1 97.12 138 LYS B N 1
ATOM 4216 C CA . LYS B 1 138 ? -4.719 50.5 9.078 1 97.12 138 LYS B CA 1
ATOM 4217 C C . LYS B 1 138 ? -6.098 51 8.633 1 97.12 138 LYS B C 1
ATOM 4219 O O . LYS B 1 138 ? -6.418 50.969 7.445 1 97.12 138 LYS B O 1
ATOM 4224 N N . GLY B 1 139 ? -6.848 51.562 9.586 1 92.5 139 GLY B N 1
ATOM 4225 C CA . GLY B 1 139 ? -8.25 51.781 9.258 1 92.5 139 GLY B CA 1
ATOM 4226 C C . GLY B 1 139 ? -9 50.5 8.945 1 92.5 139 GLY B C 1
ATOM 4227 O O . GLY B 1 139 ? -9.031 49.594 9.75 1 92.5 139 GLY B O 1
ATOM 4228 N N . ASN B 1 140 ? -9.484 50.469 7.715 1 91.75 140 ASN B N 1
ATOM 4229 C CA . ASN B 1 140 ? -10.234 49.281 7.312 1 91.75 140 ASN B CA 1
ATOM 4230 C C . ASN B 1 140 ? -9.398 48.375 6.438 1 91.75 140 ASN B C 1
ATOM 4232 O O . ASN B 1 140 ? -9.891 47.344 5.961 1 91.75 140 ASN B O 1
ATOM 4236 N N . VAL B 1 141 ? -8.156 48.688 6.363 1 95.81 141 VAL B N 1
ATOM 4237 C CA . VAL B 1 141 ? -7.273 47.938 5.488 1 95.81 141 VAL B CA 1
ATOM 4238 C C . VAL B 1 141 ? -6.41 46.969 6.32 1 95.81 141 VAL B C 1
ATOM 4240 O O . VAL B 1 141 ? -5.809 47.406 7.312 1 95.81 141 VAL B O 1
ATOM 4243 N N . THR B 1 142 ? -6.414 45.75 5.883 1 96.75 142 THR B N 1
ATOM 4244 C CA . THR B 1 142 ? -5.559 44.75 6.547 1 96.75 142 THR B CA 1
ATOM 4245 C C . THR B 1 142 ? -4.117 44.906 6.062 1 96.75 142 THR B C 1
ATOM 4247 O O . THR B 1 142 ? -3.842 44.781 4.867 1 96.75 142 THR B O 1
ATOM 4250 N N . VAL B 1 143 ? -3.182 45.094 6.973 1 97.94 143 VAL B N 1
ATOM 4251 C CA . VAL B 1 143 ? -1.764 45.25 6.664 1 97.94 143 VAL B CA 1
ATOM 4252 C C . VAL B 1 143 ? -1.046 43.938 6.832 1 97.94 143 VAL B C 1
ATOM 4254 O O . VAL B 1 143 ? -0.093 43.625 6.105 1 97.94 143 VAL B O 1
ATOM 4257 N N . TRP B 1 144 ? -1.438 43.156 7.738 1 98 144 TRP B N 1
ATOM 4258 C CA . TRP B 1 144 ? -0.869 41.875 8.086 1 98 144 TRP B CA 1
ATOM 4259 C C . TRP B 1 144 ? -1.929 40.969 8.695 1 98 144 TRP B C 1
ATOM 4261 O O . TRP B 1 144 ? -2.82 41.406 9.406 1 98 144 TRP B O 1
ATOM 4271 N N . SER B 1 145 ? -1.855 39.656 8.391 1 97.69 145 SER B N 1
ATOM 4272 C CA . SER B 1 145 ? -2.799 38.719 8.992 1 97.69 145 SER B CA 1
ATOM 4273 C C . SER B 1 145 ? -2.168 37.344 9.164 1 97.69 145 SER B C 1
ATOM 4275 O O . SER B 1 145 ? -1.198 37 8.484 1 97.69 145 SER B O 1
ATOM 4277 N N . THR B 1 146 ? -2.662 36.562 10.039 1 97.88 146 THR B N 1
ATOM 4278 C CA . THR B 1 146 ? -2.184 35.188 10.242 1 97.88 146 THR B CA 1
ATOM 4279 C C . THR B 1 146 ? -2.559 34.312 9.055 1 97.88 146 THR B C 1
ATOM 4281 O O . THR B 1 146 ? -1.848 33.344 8.734 1 97.88 146 THR B O 1
ATOM 4284 N N . PHE B 1 147 ? -3.672 34.594 8.32 1 97.75 147 PHE B N 1
ATOM 4285 C CA . PHE B 1 147 ? -4.074 33.812 7.16 1 97.75 147 PHE B CA 1
ATOM 4286 C C . PHE B 1 147 ? -3.084 33.969 6.016 1 97.75 147 PHE B C 1
ATOM 4288 O O . PHE B 1 147 ? -2.861 33.062 5.238 1 97.75 147 PHE B O 1
ATOM 4295 N N . ASP B 1 148 ? -2.463 35.125 5.973 1 97.12 148 ASP B N 1
ATOM 4296 C CA . ASP B 1 148 ? -1.45 35.375 4.953 1 97.12 148 ASP B CA 1
ATOM 4297 C C . ASP B 1 148 ? -0.079 34.875 5.406 1 97.12 148 ASP B C 1
ATOM 4299 O O . ASP B 1 148 ? 0.856 34.781 4.605 1 97.12 148 ASP B O 1
ATOM 4303 N N . ASN B 1 149 ? 0.075 34.594 6.684 1 96.75 149 ASN B N 1
ATOM 4304 C CA . ASN B 1 149 ? 1.323 34.125 7.266 1 96.75 149 ASN B CA 1
ATOM 4305 C C . ASN B 1 149 ? 1.11 32.844 8.07 1 96.75 149 ASN B C 1
ATOM 4307 O O . ASN B 1 149 ? 1.351 32.812 9.281 1 96.75 149 ASN B O 1
ATOM 4311 N N . PRO B 1 150 ? 0.711 31.812 7.363 1 96.81 150 PRO B N 1
ATOM 4312 C CA . PRO B 1 150 ? 0.476 30.562 8.094 1 96.81 150 PRO B CA 1
ATOM 4313 C C . PRO B 1 150 ? 1.759 29.953 8.656 1 96.81 150 PRO B C 1
ATOM 4315 O O . PRO B 1 150 ? 2.855 30.281 8.188 1 96.81 150 PRO B O 1
ATOM 4318 N N . THR B 1 151 ? 1.668 29.141 9.711 1 96.62 151 THR B N 1
ATOM 4319 C CA . THR B 1 151 ? 2.801 28.406 10.258 1 96.62 151 THR B CA 1
ATOM 4320 C C . THR B 1 151 ? 2.697 26.922 9.922 1 96.62 151 THR B C 1
ATOM 4322 O O . THR B 1 151 ? 3.174 26.484 8.875 1 96.62 151 THR B O 1
ATOM 4325 N N . ASP B 1 152 ? 1.859 26.109 10.68 1 97.94 152 ASP B N 1
ATOM 4326 C CA . ASP B 1 152 ? 1.74 24.688 10.367 1 97.94 152 ASP B CA 1
ATOM 4327 C C . ASP B 1 152 ? 0.285 24.297 10.117 1 97.94 152 ASP B C 1
ATOM 4329 O O . ASP B 1 152 ? -0.022 23.125 9.914 1 97.94 152 ASP B O 1
ATOM 4333 N N . THR B 1 153 ? -0.611 25.281 10.109 1 98.31 153 THR B N 1
ATOM 4334 C CA . THR B 1 153 ? -2.035 24.969 10.086 1 98.31 153 THR B CA 1
ATOM 4335 C C . THR B 1 153 ? -2.781 25.906 9.141 1 98.31 153 THR B C 1
ATOM 4337 O O . THR B 1 153 ? -2.434 27.078 9.016 1 98.31 153 THR B O 1
ATOM 4340 N N . ILE B 1 154 ? -3.773 25.344 8.516 1 98.19 154 ILE B N 1
ATOM 4341 C CA . ILE B 1 154 ? -4.73 26.109 7.723 1 98.19 154 ILE B CA 1
ATOM 4342 C C . ILE B 1 154 ? -6.137 25.922 8.297 1 98.19 154 ILE B C 1
ATOM 4344 O O . ILE B 1 154 ? -6.547 24.797 8.602 1 98.19 154 ILE B O 1
ATOM 4348 N N . LEU B 1 155 ? -6.797 27.062 8.398 1 98.19 155 LEU B N 1
ATOM 4349 C CA . LEU B 1 155 ? -8.172 27.047 8.898 1 98.19 155 LEU B CA 1
ATOM 4350 C C . LEU B 1 155 ? -9.164 27.125 7.746 1 98.19 155 LEU B C 1
ATOM 4352 O O . LEU B 1 155 ? -8.789 27.422 6.609 1 98.19 155 LEU B O 1
ATOM 4356 N N . PRO B 1 156 ? -10.383 26.844 8.055 1 96.56 156 PRO B N 1
ATOM 4357 C CA . PRO B 1 156 ? -11.391 26.922 6.992 1 96.56 156 PRO B CA 1
ATOM 4358 C C . PRO B 1 156 ? -11.469 28.297 6.344 1 96.56 156 PRO B C 1
ATOM 4360 O O . PRO B 1 156 ? -11.352 29.312 7.031 1 96.56 156 PRO B O 1
ATOM 4363 N N . ASN B 1 157 ? -11.656 28.281 5.023 1 89.88 157 ASN B N 1
ATOM 4364 C CA . ASN B 1 157 ? -11.891 29.453 4.172 1 89.88 157 ASN B CA 1
ATOM 4365 C C . ASN B 1 157 ? -10.648 30.328 4.082 1 89.88 157 ASN B C 1
ATOM 4367 O O . ASN B 1 157 ? -10.711 31.453 3.59 1 89.88 157 ASN B O 1
ATOM 4371 N N . GLN B 1 158 ? -9.578 29.922 4.758 1 96.69 158 GLN B N 1
ATOM 4372 C CA . GLN B 1 158 ? -8.273 30.516 4.504 1 96.69 158 GLN B CA 1
ATOM 4373 C C . GLN B 1 158 ? -7.746 30.109 3.127 1 96.69 158 GLN B C 1
ATOM 4375 O O . GLN B 1 158 ? -7.883 28.953 2.715 1 96.69 158 GLN B O 1
ATOM 4380 N N . ASN B 1 159 ? -7.246 31.031 2.379 1 96.44 159 ASN B N 1
ATOM 4381 C CA . ASN B 1 159 ? -6.645 30.734 1.084 1 96.44 159 ASN B CA 1
ATOM 4382 C C . ASN B 1 159 ? -5.156 30.422 1.214 1 96.44 159 ASN B C 1
ATOM 4384 O O . ASN B 1 159 ? -4.375 31.281 1.642 1 96.44 159 ASN B O 1
ATOM 4388 N N . PHE B 1 160 ? -4.812 29.266 0.875 1 98.31 160 PHE B N 1
ATOM 4389 C CA . PHE B 1 160 ? -3.408 28.875 0.835 1 98.31 160 PHE B CA 1
ATOM 4390 C C . PHE B 1 160 ? -2.871 28.938 -0.589 1 98.31 160 PHE B C 1
ATOM 4392 O O . PHE B 1 160 ? -3.346 28.219 -1.47 1 98.31 160 PHE B O 1
ATOM 4399 N N . THR B 1 161 ? -1.857 29.781 -0.817 1 97.94 161 THR B N 1
ATOM 4400 C CA . THR B 1 161 ? -1.387 30.062 -2.168 1 97.94 161 THR B CA 1
ATOM 4401 C C . THR B 1 161 ? 0.053 29.594 -2.35 1 97.94 161 THR B C 1
ATOM 4403 O O . THR B 1 161 ? 0.718 29.219 -1.378 1 97.94 161 THR B O 1
ATOM 4406 N N . PRO B 1 162 ? 0.576 29.609 -3.592 1 96.88 162 PRO B N 1
ATOM 4407 C CA . PRO B 1 162 ? 1.928 29.109 -3.865 1 96.88 162 PRO B CA 1
ATOM 4408 C C . PRO B 1 162 ? 3.008 29.938 -3.17 1 96.88 162 PRO B C 1
ATOM 4410 O O . PRO B 1 162 ? 4.152 29.484 -3.049 1 96.88 162 PRO B O 1
ATOM 4413 N N . ASN B 1 163 ? 2.678 31.109 -2.682 1 96.81 163 ASN B N 1
ATOM 4414 C CA . ASN B 1 163 ? 3.65 31.953 -2.006 1 96.81 163 ASN B CA 1
ATOM 4415 C C . ASN B 1 163 ? 3.73 31.641 -0.515 1 96.81 163 ASN B C 1
ATOM 4417 O O . ASN B 1 163 ? 4.535 32.25 0.205 1 96.81 163 ASN B O 1
ATOM 4421 N N . GLN B 1 164 ? 2.934 30.812 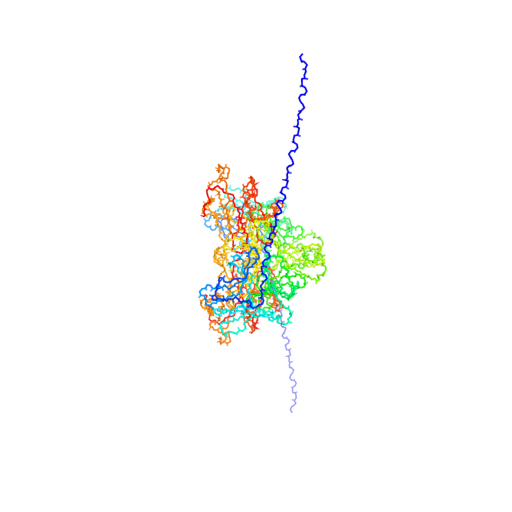-0.099 1 97.69 164 GLN B N 1
ATOM 4422 C CA . GLN B 1 164 ? 2.896 30.438 1.312 1 97.69 164 GLN B CA 1
ATOM 4423 C C . GLN B 1 164 ? 3.469 29.031 1.526 1 97.69 164 GLN B C 1
ATOM 4425 O O . GLN B 1 164 ? 3.613 28.266 0.575 1 97.69 164 GLN B O 1
ATOM 4430 N N . VAL B 1 165 ? 3.889 28.703 2.775 1 97.5 165 VAL B N 1
ATOM 4431 C CA . VAL B 1 165 ? 4.457 27.406 3.131 1 97.5 165 VAL B CA 1
ATOM 4432 C C . VAL B 1 165 ? 4.027 27.016 4.543 1 97.5 165 VAL B C 1
ATOM 4434 O O . VAL B 1 165 ? 3.998 27.875 5.441 1 97.5 165 VAL B O 1
ATOM 4437 N N . LEU B 1 166 ? 3.49 25.844 4.766 1 98.38 166 LEU B N 1
ATOM 4438 C CA . LEU B 1 166 ? 3.422 25.297 6.113 1 98.38 166 LEU B CA 1
ATOM 4439 C C . LEU B 1 166 ? 4.742 24.625 6.496 1 98.38 166 LEU B C 1
ATOM 4441 O O . LEU B 1 166 ? 5.375 23.969 5.668 1 98.38 166 LEU B O 1
ATOM 4445 N N . ARG B 1 167 ? 5.141 24.812 7.754 1 97.25 167 ARG B N 1
ATOM 4446 C CA . ARG B 1 167 ? 6.395 24.219 8.211 1 97.25 167 ARG B CA 1
ATOM 4447 C C . ARG B 1 167 ? 6.223 23.562 9.578 1 97.25 167 ARG B C 1
ATOM 4449 O O . ARG B 1 167 ? 5.484 24.062 10.422 1 97.25 167 ARG B O 1
ATOM 4456 N N . SER B 1 168 ? 6.824 22.516 9.773 1 97.06 168 SER B N 1
ATOM 4457 C CA . SER B 1 168 ? 6.992 21.781 11.023 1 97.06 168 SER B CA 1
ATOM 4458 C C . SER B 1 168 ? 8.344 21.078 11.078 1 97.06 168 SER B C 1
ATOM 4460 O O . SER B 1 168 ? 8.516 20.016 10.484 1 97.06 168 SER B O 1
ATOM 4462 N N . GLY B 1 169 ? 9.266 21.641 11.758 1 94.62 169 GLY B N 1
ATOM 4463 C CA . GLY B 1 169 ? 10.617 21.109 11.734 1 94.62 169 GLY B CA 1
ATOM 4464 C C . GLY B 1 169 ? 11.227 21.078 10.344 1 94.62 169 GLY B C 1
ATOM 4465 O O . GLY B 1 169 ? 11.258 22.109 9.664 1 94.62 169 GLY B O 1
ATOM 4466 N N . PHE B 1 170 ? 11.656 19.875 9.953 1 95.56 170 PHE B N 1
ATOM 4467 C CA . PHE B 1 170 ? 12.305 19.719 8.656 1 95.56 170 PHE B CA 1
ATOM 4468 C C . PHE B 1 170 ? 11.273 19.531 7.555 1 95.56 170 PHE B C 1
ATOM 4470 O O . PHE B 1 170 ? 11.625 19.438 6.379 1 95.56 170 PHE B O 1
ATOM 4477 N N . TYR B 1 171 ? 10.039 19.5 7.898 1 98.25 171 TYR B N 1
ATOM 4478 C CA . TYR B 1 171 ? 9.008 19.188 6.918 1 98.25 171 TYR B CA 1
ATOM 4479 C C . TYR B 1 171 ? 8.297 20.453 6.449 1 98.25 171 TYR B C 1
ATOM 4481 O O . TYR B 1 171 ? 8.102 21.391 7.234 1 98.25 171 TYR B O 1
ATOM 4489 N N . SER B 1 172 ? 7.957 20.484 5.211 1 98.5 172 SER B N 1
ATOM 4490 C CA . SER B 1 172 ? 7.219 21.625 4.656 1 98.5 172 SER B CA 1
ATOM 4491 C C . SER B 1 172 ? 6.141 21.156 3.684 1 98.5 172 SER B C 1
ATOM 4493 O O . SER B 1 172 ? 6.223 20.047 3.139 1 98.5 172 SER B O 1
ATOM 4495 N N . PHE B 1 173 ? 5.117 21.875 3.566 1 98.69 173 PHE B N 1
ATOM 4496 C CA . PHE B 1 173 ? 4.004 21.672 2.648 1 98.69 173 PHE B CA 1
ATOM 4497 C C . PHE B 1 173 ? 3.816 22.875 1.741 1 98.69 173 PHE B C 1
ATOM 4499 O O . PHE B 1 173 ? 3.754 24.016 2.219 1 98.69 173 PHE B O 1
ATOM 4506 N N . ASN B 1 174 ? 3.709 22.594 0.396 1 98.25 174 ASN B N 1
ATOM 4507 C CA . ASN B 1 174 ? 3.609 23.672 -0.589 1 98.25 174 ASN B CA 1
ATOM 4508 C C . ASN B 1 174 ? 2.537 23.375 -1.633 1 98.25 174 ASN B C 1
ATOM 4510 O O . ASN B 1 174 ? 2.275 22.203 -1.949 1 98.25 174 ASN B O 1
ATOM 4514 N N . LEU B 1 175 ? 1.93 24.422 -2.02 1 97.38 175 LEU B N 1
ATOM 4515 C CA . LEU B 1 175 ? 1.158 24.422 -3.258 1 97.38 175 LEU B CA 1
ATOM 4516 C C . LEU B 1 175 ? 1.984 24.953 -4.422 1 97.38 175 LEU B C 1
ATOM 4518 O O . LEU B 1 175 ? 2.506 26.062 -4.352 1 97.38 175 LEU B O 1
ATOM 4522 N N . LEU B 1 176 ? 2.131 24.141 -5.418 1 94.69 176 LEU B N 1
ATOM 4523 C CA . LEU B 1 176 ? 2.863 24.594 -6.598 1 94.69 176 LEU B CA 1
ATOM 4524 C C . LEU B 1 176 ? 1.95 25.375 -7.539 1 94.69 176 LEU B C 1
ATOM 4526 O O . LEU B 1 176 ? 0.729 25.203 -7.504 1 94.69 176 LEU B O 1
ATOM 4530 N N . SER B 1 177 ? 2.559 26.172 -8.398 1 92.5 177 SER B N 1
ATOM 4531 C CA . SER B 1 177 ? 1.791 26.953 -9.367 1 92.5 177 SER B CA 1
ATOM 4532 C C . SER B 1 177 ? 1.068 26.047 -10.352 1 92.5 177 SER B C 1
ATOM 4534 O O . SER B 1 177 ? 0.077 26.453 -10.969 1 92.5 177 SER B O 1
ATOM 4536 N N . SER B 1 178 ? 1.589 24.797 -10.531 1 90 178 SER B N 1
ATOM 4537 C CA . SER B 1 178 ? 0.954 23.812 -11.398 1 90 178 SER B CA 1
ATOM 4538 C C . SER B 1 178 ? -0.318 23.266 -10.773 1 90 178 SER B C 1
ATOM 4540 O O . SER B 1 178 ? -1.121 22.609 -11.453 1 90 178 SER B O 1
ATOM 4542 N N . GLY B 1 179 ? -0.458 23.484 -9.453 1 93.06 179 GLY B N 1
ATOM 4543 C CA . GLY B 1 179 ? -1.631 22.984 -8.758 1 93.06 179 GLY B CA 1
ATOM 4544 C C . GLY B 1 179 ? -1.338 21.766 -7.898 1 93.06 179 GLY B C 1
ATOM 4545 O O . GLY B 1 179 ? -2.172 21.359 -7.086 1 93.06 179 GLY B O 1
ATOM 4546 N N . ASP B 1 180 ? -0.165 21.25 -8.047 1 94.25 180 ASP B N 1
ATOM 4547 C CA . ASP B 1 180 ? 0.193 20.078 -7.258 1 94.25 180 ASP B CA 1
ATOM 4548 C C . ASP B 1 180 ? 0.502 20.469 -5.812 1 94.25 180 ASP B C 1
ATOM 4550 O O . ASP B 1 180 ? 1.067 21.531 -5.559 1 94.25 180 ASP B O 1
ATOM 4554 N N . LEU B 1 181 ? 0.082 19.656 -4.914 1 97.38 181 LEU B N 1
ATOM 4555 C CA . LEU B 1 181 ? 0.467 19.75 -3.508 1 97.38 181 LEU B CA 1
ATOM 4556 C C . LEU B 1 181 ? 1.661 18.844 -3.215 1 97.38 181 LEU B C 1
ATOM 4558 O O . LEU B 1 181 ? 1.675 17.672 -3.609 1 97.38 181 LEU B O 1
ATOM 4562 N N . ILE B 1 182 ? 2.701 19.359 -2.52 1 97.81 182 ILE B N 1
ATOM 4563 C CA . ILE B 1 182 ? 3.875 18.531 -2.285 1 97.81 182 ILE B CA 1
ATOM 4564 C C . ILE B 1 182 ? 4.289 18.625 -0.82 1 97.81 182 ILE B C 1
ATOM 4566 O O . ILE B 1 182 ? 4.121 19.672 -0.186 1 97.81 182 ILE B O 1
ATOM 4570 N N . LEU B 1 183 ? 4.703 17.562 -0.263 1 98.75 183 LEU B N 1
ATOM 4571 C CA . LEU B 1 183 ? 5.387 17.5 1.025 1 98.75 183 LEU B CA 1
ATOM 4572 C C . LEU B 1 183 ? 6.883 17.266 0.837 1 98.75 183 LEU B C 1
ATOM 4574 O O . LEU B 1 183 ? 7.289 16.438 0.023 1 98.75 183 LEU B O 1
ATOM 4578 N N . ARG B 1 184 ? 7.68 18.078 1.598 1 98.5 184 ARG B N 1
ATOM 4579 C CA . ARG B 1 184 ? 9.125 17.984 1.455 1 98.5 184 ARG B CA 1
ATOM 4580 C C . ARG B 1 184 ? 9.797 17.766 2.807 1 98.5 184 ARG B C 1
ATOM 4582 O O . ARG B 1 184 ? 9.281 18.203 3.84 1 98.5 184 ARG B O 1
ATOM 4589 N N . TRP B 1 185 ? 10.859 17.031 2.764 1 98.25 185 TRP B N 1
ATOM 4590 C CA . TRP B 1 185 ? 11.789 16.922 3.885 1 98.25 185 TRP B CA 1
ATOM 4591 C C . TRP B 1 185 ? 13.039 17.766 3.641 1 98.25 185 TRP B C 1
ATOM 4593 O O . TRP B 1 185 ? 13.672 17.656 2.592 1 98.25 185 TRP B O 1
ATOM 4603 N N . ASN B 1 186 ? 13.352 18.688 4.535 1 96.56 186 ASN B N 1
ATOM 4604 C CA . ASN B 1 186 ? 14.5 19.578 4.484 1 96.56 186 ASN B CA 1
ATOM 4605 C C . ASN B 1 186 ? 14.539 20.375 3.184 1 96.56 186 ASN B C 1
ATOM 4607 O O . ASN B 1 186 ? 15.609 20.562 2.604 1 96.56 186 ASN B O 1
ATOM 4611 N N . ASP B 1 187 ? 13.383 20.672 2.615 1 95.25 187 ASP B N 1
ATOM 4612 C CA . ASP B 1 187 ? 13.148 21.484 1.427 1 95.25 187 ASP B CA 1
ATOM 4613 C C . ASP B 1 187 ? 13.836 20.891 0.203 1 95.25 187 ASP B C 1
ATOM 4615 O O . ASP B 1 187 ? 14.172 21.609 -0.741 1 95.25 187 ASP B O 1
ATOM 4619 N N . SER B 1 188 ? 14.133 19.609 0.229 1 93.88 188 SER B N 1
ATOM 4620 C CA . SER B 1 188 ? 14.852 19 -0.882 1 93.88 188 SER B CA 1
ATOM 4621 C C . SER B 1 188 ? 14.148 17.719 -1.36 1 93.88 188 SER B C 1
ATOM 4623 O O . SER B 1 188 ? 13.781 17.625 -2.533 1 93.88 188 SER B O 1
ATOM 4625 N N . ILE B 1 189 ? 13.82 16.812 -0.49 1 96.56 189 ILE B N 1
ATOM 4626 C CA . ILE B 1 189 ? 13.242 15.516 -0.853 1 96.56 189 ILE B CA 1
ATOM 4627 C C . ILE B 1 189 ? 11.719 15.625 -0.893 1 96.56 189 ILE B C 1
ATOM 4629 O O . ILE B 1 189 ? 11.086 15.953 0.112 1 96.56 189 ILE B O 1
ATOM 4633 N N . VAL B 1 190 ? 11.102 15.406 -2.006 1 97.5 190 VAL B N 1
ATOM 4634 C CA . VAL B 1 190 ? 9.648 15.398 -2.148 1 97.5 190 VAL B CA 1
ATOM 4635 C C . VAL B 1 190 ? 9.117 13.992 -1.916 1 97.5 190 VAL B C 1
ATOM 4637 O O . VAL B 1 190 ? 9.18 13.141 -2.807 1 97.5 190 VAL B O 1
ATOM 4640 N N . TYR B 1 191 ? 8.539 13.719 -0.776 1 98 191 TYR B N 1
ATOM 4641 C CA . TYR B 1 191 ? 8.156 12.352 -0.442 1 98 191 TYR B CA 1
ATOM 4642 C C . TYR B 1 191 ? 6.664 12.133 -0.664 1 98 191 TYR B C 1
ATOM 4644 O O . TYR B 1 191 ? 6.164 11.016 -0.514 1 98 191 TYR B O 1
ATOM 4652 N N . TRP B 1 192 ? 5.922 13.125 -1.074 1 98.12 192 TRP B N 1
ATOM 4653 C CA . TRP B 1 192 ? 4.512 13.008 -1.42 1 98.12 192 TRP B CA 1
ATOM 4654 C C . TRP B 1 192 ? 4.102 14.086 -2.416 1 98.12 192 TRP B C 1
ATOM 4656 O O . TRP B 1 192 ? 4.508 15.242 -2.293 1 98.12 192 TRP B O 1
ATOM 4666 N N . ASN B 1 193 ? 3.381 13.719 -3.363 1 96.56 193 ASN B N 1
ATOM 4667 C CA . ASN B 1 193 ? 2.801 14.578 -4.395 1 96.56 193 ASN B CA 1
ATOM 4668 C C . ASN B 1 193 ? 1.347 14.203 -4.676 1 96.56 193 ASN B C 1
ATOM 4670 O O . ASN B 1 193 ? 1.029 13.031 -4.891 1 96.56 193 ASN B O 1
ATOM 4674 N N . SER B 1 194 ? 0.443 15.148 -4.652 1 91.88 194 SER B N 1
ATOM 4675 C CA . SER B 1 194 ? -0.983 14.891 -4.824 1 91.88 194 SER B CA 1
ATOM 4676 C C . SER B 1 194 ? -1.285 14.359 -6.223 1 91.88 194 SER B C 1
ATOM 4678 O O . SER B 1 194 ? -2.287 13.672 -6.43 1 91.88 194 SER B O 1
ATOM 4680 N N . GLY B 1 195 ? -0.501 14.656 -7.168 1 82.94 195 GLY B N 1
ATOM 4681 C CA . GLY B 1 195 ? -0.688 14.188 -8.531 1 82.94 195 GLY B CA 1
ATOM 4682 C C . GLY B 1 195 ? -1.93 14.75 -9.195 1 82.94 195 GLY B C 1
ATOM 4683 O O . GLY B 1 195 ? -2.637 14.039 -9.914 1 82.94 195 GLY B O 1
ATOM 4684 N N . LEU B 1 196 ? -2.309 15.914 -8.938 1 80.5 196 LEU B N 1
ATOM 4685 C CA . LEU B 1 196 ? -3.539 16.516 -9.438 1 80.5 196 LEU B CA 1
ATOM 4686 C C . LEU B 1 196 ? -3.357 17.016 -10.867 1 80.5 196 LEU B C 1
ATOM 4688 O O . LEU B 1 196 ? -4.32 17.438 -11.508 1 80.5 196 LEU B O 1
ATOM 4692 N N . THR B 1 197 ? -2.164 16.844 -11.375 1 73.19 197 THR B N 1
ATOM 4693 C CA . THR B 1 197 ? -1.836 17.438 -12.672 1 73.19 197 THR B CA 1
ATOM 4694 C C . THR B 1 197 ? -2.779 16.922 -13.758 1 73.19 197 THR B C 1
ATOM 4696 O O . THR B 1 197 ? -3.326 17.703 -14.531 1 73.19 197 THR B O 1
ATOM 4699 N N . SER B 1 198 ? -2.938 15.555 -13.703 1 71.12 198 SER B N 1
ATOM 4700 C CA . SER B 1 198 ? -3.805 14.992 -14.734 1 71.12 198 SER B CA 1
ATOM 4701 C C . SER B 1 198 ? -5.234 15.5 -14.586 1 71.12 198 SER B C 1
ATOM 4703 O O . SER B 1 198 ? -5.875 15.867 -15.57 1 71.12 198 SER B O 1
ATOM 4705 N N . SER B 1 199 ? -5.711 15.578 -13.367 1 73.44 199 SER B N 1
ATOM 4706 C CA . SER B 1 199 ? -7.062 16.062 -13.109 1 73.44 199 SER B CA 1
ATOM 4707 C C . SER B 1 199 ? -7.207 17.531 -13.508 1 73.44 199 SER B C 1
ATOM 4709 O O . SER B 1 199 ? -8.25 17.938 -14.016 1 73.44 199 SER B O 1
ATOM 4711 N N . ILE B 1 200 ? -6.199 18.25 -13.383 1 79 200 ILE B N 1
ATOM 4712 C CA . ILE B 1 200 ? -6.199 19.672 -13.695 1 79 200 ILE B CA 1
ATOM 4713 C C . ILE B 1 200 ? -6.09 19.875 -15.203 1 79 200 ILE B C 1
ATOM 4715 O O . ILE B 1 200 ? -6.848 20.656 -15.789 1 79 200 ILE B O 1
ATOM 4719 N N . ASN B 1 201 ? -5.238 19.062 -15.789 1 71.5 201 ASN B N 1
ATOM 4720 C CA . ASN B 1 201 ? -4.984 19.234 -17.219 1 71.5 201 ASN B CA 1
ATOM 4721 C C . ASN B 1 201 ? -6.199 18.844 -18.047 1 71.5 201 ASN B C 1
ATOM 4723 O O . ASN B 1 201 ? -6.379 19.344 -19.156 1 71.5 201 ASN B O 1
ATOM 4727 N N . ASN B 1 202 ? -6.953 17.938 -17.5 1 70.69 202 ASN B N 1
ATOM 4728 C CA . ASN B 1 202 ? -8.18 17.562 -18.188 1 70.69 202 ASN B CA 1
ATOM 4729 C C . ASN B 1 202 ? -9.195 18.703 -18.203 1 70.69 202 ASN B C 1
ATOM 4731 O O . ASN B 1 202 ? -10.141 18.688 -18.984 1 70.69 202 ASN B O 1
ATOM 4735 N N . LYS B 1 203 ? -8.852 19.781 -17.391 1 72.25 203 LYS B N 1
ATOM 4736 C CA . LYS B 1 203 ? -9.82 20.859 -17.25 1 72.25 203 LYS B CA 1
ATOM 4737 C C . LYS B 1 203 ? -9.258 22.172 -17.781 1 72.25 203 LYS B C 1
ATOM 4739 O O . LYS B 1 203 ? -10.016 23.031 -18.25 1 72.25 203 LYS B O 1
ATOM 4744 N N . THR B 1 204 ? -7.965 22.266 -17.484 1 76 204 THR B N 1
ATOM 4745 C CA . THR B 1 204 ? -7.312 23.469 -17.969 1 76 204 THR B CA 1
ATOM 4746 C C . THR B 1 204 ? -5.84 23.219 -18.266 1 76 204 THR B C 1
ATOM 4748 O O . THR B 1 204 ? -5.25 22.266 -17.734 1 76 204 THR B O 1
ATOM 4751 N N . THR B 1 205 ? -5.402 24.078 -19.109 1 68.69 205 THR B N 1
ATOM 4752 C CA . THR B 1 205 ? -4.004 23.938 -19.5 1 68.69 205 THR B CA 1
ATOM 4753 C C . THR B 1 205 ? -3.092 24.656 -18.516 1 68.69 205 THR B C 1
ATOM 4755 O O . THR B 1 205 ? -1.966 24.219 -18.266 1 68.69 205 THR B O 1
ATOM 4758 N N . ASN B 1 206 ? -3.588 25.828 -18.047 1 81.06 206 ASN B N 1
ATOM 4759 C CA . ASN B 1 206 ? -2.705 26.609 -17.172 1 81.06 206 ASN B CA 1
ATOM 4760 C C . ASN B 1 206 ? -3.477 27.266 -16.031 1 81.06 206 ASN B C 1
ATOM 4762 O O . ASN B 1 206 ? -4.445 27.984 -16.281 1 81.06 206 ASN B O 1
ATOM 4766 N N . LEU B 1 207 ? -2.955 27.047 -14.867 1 89.19 207 LEU B N 1
ATOM 4767 C CA . LEU B 1 207 ? -3.543 27.719 -13.711 1 89.19 207 LEU B CA 1
ATOM 4768 C C . LEU B 1 207 ? -2.998 29.141 -13.57 1 89.19 207 LEU B C 1
ATOM 4770 O O . LEU B 1 207 ? -1.856 29.406 -13.953 1 89.19 207 LEU B O 1
ATOM 4774 N N . THR B 1 208 ? -3.74 30.016 -13.133 1 90.75 208 THR B N 1
ATOM 4775 C CA . THR B 1 208 ? -3.363 31.422 -12.984 1 90.75 208 THR B CA 1
ATOM 4776 C C . THR B 1 208 ? -2.891 31.719 -11.562 1 90.75 208 THR B C 1
ATOM 4778 O O . THR B 1 208 ? -1.737 32.094 -11.352 1 90.75 208 THR B O 1
ATOM 4781 N N . SER B 1 209 ? -3.777 31.531 -10.664 1 93.31 209 SER B N 1
ATOM 4782 C CA . SER B 1 209 ? -3.506 31.781 -9.25 1 93.31 209 SER B CA 1
ATOM 4783 C C . SER B 1 209 ? -4.211 30.766 -8.367 1 93.31 209 SER B C 1
ATOM 4785 O O . SER B 1 209 ? -5.188 31.094 -7.684 1 93.31 209 SER B O 1
ATOM 4787 N N . PRO B 1 210 ? -3.633 29.562 -8.383 1 95.25 210 PRO B N 1
ATOM 4788 C CA . PRO B 1 210 ? -4.316 28.516 -7.621 1 95.25 210 PRO B CA 1
ATOM 4789 C C . PRO B 1 210 ? -4.324 28.781 -6.117 1 95.25 210 PRO B C 1
ATOM 4791 O O . PRO B 1 210 ? -3.402 29.422 -5.594 1 95.25 210 PRO B O 1
ATOM 4794 N N . SER B 1 211 ? -5.387 28.375 -5.492 1 97.06 211 SER B N 1
ATOM 4795 C CA . SER B 1 211 ? -5.543 28.484 -4.047 1 97.06 211 SER B CA 1
ATOM 4796 C C . SER B 1 211 ? -6.152 27.219 -3.449 1 97.06 211 SER B C 1
ATOM 4798 O O . SER B 1 211 ? -7.113 26.672 -3.992 1 97.06 211 SER B O 1
ATOM 4800 N N . LEU B 1 212 ? -5.527 26.719 -2.461 1 97.81 212 LEU B N 1
ATOM 4801 C CA . LEU B 1 212 ? -6.062 25.594 -1.71 1 97.81 212 LEU B CA 1
ATOM 4802 C C . LEU B 1 212 ? -6.957 26.062 -0.572 1 97.81 212 LEU B C 1
ATOM 4804 O O . LEU B 1 212 ? -6.566 26.938 0.206 1 97.81 212 LEU B O 1
ATOM 4808 N N . VAL B 1 213 ? -8.156 25.469 -0.479 1 98.12 213 VAL B N 1
ATOM 4809 C CA . VAL B 1 213 ? -9.109 25.922 0.528 1 98.12 213 VAL B CA 1
ATOM 4810 C C . VAL B 1 213 ? -9.75 24.719 1.21 1 98.12 213 VAL B C 1
ATOM 4812 O O . VAL B 1 213 ? -10.188 23.781 0.541 1 98.12 213 VAL B O 1
ATOM 4815 N N . LEU B 1 214 ? -9.742 24.75 2.518 1 98.44 214 LEU B N 1
ATOM 4816 C CA . LEU B 1 214 ? -10.539 23.812 3.299 1 98.44 214 LEU B CA 1
ATOM 4817 C C . LEU B 1 214 ? -11.891 24.406 3.658 1 98.44 214 LEU B C 1
ATOM 4819 O O . LEU B 1 214 ? -11.961 25.438 4.332 1 98.44 214 LEU B O 1
ATOM 4823 N N . GLN B 1 215 ? -12.938 23.781 3.201 1 97.12 215 GLN B N 1
ATOM 4824 C CA . GLN B 1 215 ? -14.273 24.219 3.584 1 97.12 215 GLN B CA 1
ATOM 4825 C C . GLN B 1 215 ? -14.641 23.734 4.98 1 97.12 215 GLN B C 1
ATOM 4827 O O . GLN B 1 215 ? -14.18 22.672 5.41 1 97.12 215 GLN B O 1
ATOM 4832 N N . SER B 1 216 ? -15.523 24.484 5.637 1 96.31 216 SER B N 1
ATOM 4833 C CA . SER B 1 216 ? -15.898 24.141 7.004 1 96.31 216 SER B CA 1
ATOM 4834 C C . SER B 1 216 ? -16.609 22.797 7.066 1 96.31 216 SER B C 1
ATOM 4836 O O . SER B 1 216 ? -16.594 22.141 8.109 1 96.31 216 SER B O 1
ATOM 4838 N N . ILE B 1 217 ? -17.141 22.328 5.957 1 96.19 217 ILE B N 1
ATOM 4839 C CA . ILE B 1 217 ? -17.906 21.078 5.934 1 96.19 217 ILE B CA 1
ATOM 4840 C C . ILE B 1 217 ? -16.953 19.906 5.715 1 96.19 217 ILE B C 1
ATOM 4842 O O . ILE B 1 217 ? -17.375 18.75 5.688 1 96.19 217 ILE B O 1
ATOM 4846 N N . GLY B 1 218 ? -15.672 20.172 5.477 1 97.56 218 GLY B N 1
ATOM 4847 C CA . GLY B 1 218 ? -14.695 19.094 5.457 1 97.56 218 GLY B CA 1
ATOM 4848 C C . GLY B 1 218 ? -14.289 18.688 4.055 1 97.56 218 GLY B C 1
ATOM 4849 O O . GLY B 1 218 ? -13.953 17.531 3.812 1 97.56 218 GLY B O 1
ATOM 4850 N N . ILE B 1 219 ? -14.32 19.609 3.109 1 97.88 219 ILE B N 1
ATOM 4851 C CA . ILE B 1 219 ? -13.875 19.359 1.742 1 97.88 219 ILE B CA 1
ATOM 4852 C C . ILE B 1 219 ? -12.664 20.234 1.418 1 97.88 219 ILE B C 1
ATOM 4854 O O . ILE B 1 219 ? -12.727 21.453 1.537 1 97.88 219 ILE B O 1
ATOM 4858 N N . LEU B 1 220 ? -11.578 19.625 1.115 1 98 220 LEU B N 1
ATOM 4859 C CA . LEU B 1 220 ? -10.375 20.297 0.651 1 98 220 LEU B CA 1
ATOM 4860 C C . LEU B 1 220 ? -10.375 20.438 -0.868 1 98 220 LEU B C 1
ATOM 4862 O O . LEU B 1 220 ? -10.492 19.453 -1.586 1 98 220 LEU B O 1
ATOM 4866 N N . SER B 1 221 ? -10.227 21.641 -1.373 1 96.75 221 SER B N 1
ATOM 4867 C CA . SER B 1 221 ? -10.375 21.859 -2.809 1 96.75 221 SER B CA 1
ATOM 4868 C C . SER B 1 221 ? -9.344 22.844 -3.33 1 96.75 221 SER B C 1
ATOM 4870 O O . SER B 1 221 ? -8.836 23.688 -2.576 1 96.75 221 SER B O 1
ATOM 4872 N N . LEU B 1 222 ? -9.039 22.656 -4.527 1 96.19 222 LEU B N 1
ATOM 4873 C CA . LEU B 1 222 ? -8.188 23.594 -5.262 1 96.19 222 LEU B CA 1
ATOM 4874 C C . LEU B 1 222 ? -9.031 24.516 -6.145 1 96.19 222 LEU B C 1
ATOM 4876 O O . LEU B 1 222 ? -9.82 24.031 -6.965 1 96.19 222 LEU B O 1
ATOM 4880 N N . LEU B 1 223 ? -8.844 25.812 -5.945 1 95.19 223 LEU B N 1
ATOM 4881 C CA . LEU B 1 223 ? -9.578 26.828 -6.695 1 95.19 223 LEU B CA 1
ATOM 4882 C C . LEU B 1 223 ? -8.648 27.594 -7.617 1 95.19 223 LEU B C 1
ATOM 4884 O O . LEU B 1 223 ? -7.48 27.812 -7.289 1 95.19 223 LEU B O 1
ATOM 4888 N N . ASP B 1 224 ? -9.156 27.906 -8.672 1 94.25 224 ASP B N 1
ATOM 4889 C CA . ASP B 1 224 ? -8.477 28.781 -9.625 1 94.25 224 ASP B CA 1
ATOM 4890 C C . ASP B 1 224 ? -9.477 29.422 -10.586 1 94.25 224 ASP B C 1
ATOM 4892 O O . ASP B 1 224 ? -10.492 28.797 -10.93 1 94.25 224 ASP B O 1
ATOM 4896 N N . GLN B 1 225 ? -9.148 30.641 -11.008 1 92.38 225 GLN B N 1
ATOM 4897 C CA . GLN B 1 225 ? -10.039 31.359 -11.922 1 92.38 225 GLN B CA 1
ATOM 4898 C C . GLN B 1 225 ? -10.203 30.594 -13.234 1 92.38 225 GLN B C 1
ATOM 4900 O O . GLN B 1 225 ? -11.25 30.672 -13.875 1 92.38 225 GLN B O 1
ATOM 4905 N N . SER B 1 226 ? -9.203 29.891 -13.633 1 91.19 226 SER B N 1
ATOM 4906 C CA . SER B 1 226 ? -9.211 29.172 -14.906 1 91.19 226 SER B CA 1
ATOM 4907 C C . SER B 1 226 ? -9.984 27.875 -14.797 1 91.19 226 SER B C 1
ATOM 4909 O O . SER B 1 226 ? -10.273 27.234 -15.812 1 91.19 226 SER B O 1
ATOM 4911 N N . LEU B 1 227 ? -10.359 27.438 -13.617 1 90.56 227 LEU B N 1
ATOM 4912 C CA . LEU B 1 227 ? -11.117 26.203 -13.398 1 90.56 227 LEU B CA 1
ATOM 4913 C C . LEU B 1 227 ? -12.609 26.5 -13.32 1 90.56 227 LEU B C 1
ATOM 4915 O O . LEU B 1 227 ? -13.039 27.328 -12.516 1 90.56 227 LEU B O 1
ATOM 4919 N N . PRO B 1 228 ? -13.383 25.844 -14.188 1 88.94 228 PRO B N 1
ATOM 4920 C CA . PRO B 1 228 ? -14.828 26.062 -14.086 1 88.94 228 PRO B CA 1
ATOM 4921 C C . PRO B 1 228 ? -15.391 25.641 -12.727 1 88.94 228 PRO B C 1
ATOM 4923 O O . PRO B 1 228 ? -16.328 26.281 -12.219 1 88.94 228 PRO B O 1
ATOM 4926 N N . ASN B 1 229 ? -14.898 24.562 -12.164 1 91.31 229 ASN B N 1
ATOM 4927 C CA . ASN B 1 229 ? -15.234 24.062 -10.828 1 91.31 229 ASN B CA 1
ATOM 4928 C C . ASN B 1 229 ? -13.977 23.719 -10.031 1 91.31 229 ASN B C 1
ATOM 4930 O O . ASN B 1 229 ? -12.953 23.344 -10.609 1 91.31 229 ASN B O 1
ATOM 4934 N N . PRO B 1 230 ? -14.125 23.906 -8.805 1 92.88 230 PRO B N 1
ATOM 4935 C CA . PRO B 1 230 ? -12.969 23.516 -7.992 1 92.88 230 PRO B CA 1
ATOM 4936 C C . PRO B 1 230 ? -12.586 22.047 -8.156 1 92.88 230 PRO B C 1
ATOM 4938 O O . PRO B 1 230 ? -13.445 21.203 -8.414 1 92.88 230 PRO B O 1
ATOM 4941 N N . VAL B 1 231 ? -11.312 21.781 -8.102 1 93.69 231 VAL B N 1
ATOM 4942 C CA . VAL B 1 231 ? -10.836 20.406 -8.094 1 93.69 231 VAL B CA 1
ATOM 4943 C C . VAL B 1 231 ? -10.812 19.875 -6.656 1 93.69 231 VAL B C 1
ATOM 4945 O O . VAL B 1 231 ? -10.141 20.453 -5.793 1 93.69 231 VAL B O 1
ATOM 4948 N N . ILE B 1 232 ? -11.57 18.828 -6.387 1 94.62 232 ILE B N 1
ATOM 4949 C CA . ILE B 1 232 ? -11.633 18.266 -5.043 1 94.62 232 ILE B CA 1
ATOM 4950 C C . ILE B 1 232 ? -10.359 17.469 -4.762 1 94.62 232 ILE B C 1
ATOM 4952 O O . ILE B 1 232 ? -10.008 16.562 -5.523 1 94.62 232 ILE B O 1
ATOM 4956 N N . VAL B 1 233 ? -9.711 17.781 -3.725 1 96.19 233 VAL B N 1
ATOM 4957 C CA . VAL B 1 233 ? -8.484 17.109 -3.309 1 96.19 233 VAL B CA 1
ATOM 4958 C C . VAL B 1 233 ? -8.82 15.969 -2.355 1 96.19 233 VAL B C 1
ATOM 4960 O O . VAL B 1 233 ? -8.32 14.852 -2.508 1 96.19 233 VAL B O 1
ATOM 4963 N N . ALA B 1 234 ? -9.719 16.281 -1.395 1 97.5 234 ALA B N 1
ATOM 4964 C CA . ALA B 1 234 ? -10.047 15.25 -0.415 1 97.5 234 ALA B CA 1
ATOM 4965 C C . ALA B 1 234 ? -11.328 15.586 0.334 1 97.5 234 ALA B C 1
ATOM 4967 O O . ALA B 1 234 ? -11.602 16.766 0.606 1 97.5 234 ALA B O 1
ATOM 4968 N N . TYR B 1 235 ? -12.062 14.57 0.665 1 98.12 235 TYR B N 1
ATOM 4969 C CA . TYR B 1 235 ? -13.125 14.625 1.664 1 98.12 235 TYR B CA 1
ATOM 4970 C C . TYR B 1 235 ? -12.633 14.102 3.01 1 98.12 235 TYR B C 1
ATOM 4972 O O . TYR B 1 235 ? -11.984 13.055 3.078 1 98.12 235 TYR B O 1
ATOM 4980 N N . THR B 1 236 ? -12.891 14.859 4.02 1 98.31 236 THR B N 1
ATOM 4981 C CA . THR B 1 236 ? -12.711 14.227 5.324 1 98.31 236 THR B CA 1
ATOM 4982 C C . THR B 1 236 ? -13.742 13.125 5.535 1 98.31 236 THR B C 1
ATOM 4984 O O . THR B 1 236 ? -14.812 13.133 4.918 1 98.31 236 THR B O 1
ATOM 4987 N N . ASN B 1 237 ? -13.375 12.148 6.359 1 97.88 237 ASN B N 1
ATOM 4988 C CA . ASN B 1 237 ? -14.297 11.023 6.484 1 97.88 237 ASN B CA 1
ATOM 4989 C C . ASN B 1 237 ? -15.57 11.43 7.223 1 97.88 237 ASN B C 1
ATOM 4991 O O . ASN B 1 237 ? -1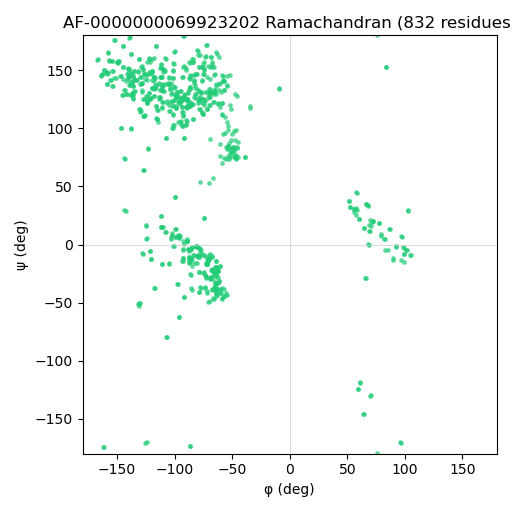6.578 10.719 7.172 1 97.88 237 ASN B O 1
ATOM 4995 N N . ASP B 1 238 ? -15.594 12.594 7.867 1 97.44 238 ASP B N 1
ATOM 4996 C CA . ASP B 1 238 ? -16.781 13.102 8.531 1 97.44 238 ASP B CA 1
ATOM 4997 C C . ASP B 1 238 ? -17.328 14.336 7.816 1 97.44 238 ASP B C 1
ATOM 4999 O O . ASP B 1 238 ? -17.938 15.211 8.445 1 97.44 238 ASP B O 1
ATOM 5003 N N . TYR B 1 239 ? -17.062 14.5 6.582 1 97.31 239 TYR B N 1
ATOM 5004 C CA . TYR B 1 239 ? -17.516 15.688 5.859 1 97.31 239 TYR B CA 1
ATOM 5005 C C . TYR B 1 239 ? -19.031 15.828 5.934 1 97.31 239 TYR B C 1
ATOM 5007 O O . TYR B 1 239 ? -19.75 14.828 5.934 1 97.31 239 TYR B O 1
ATOM 5015 N N . ALA B 1 240 ? -19.469 17.062 6.094 1 94.81 240 ALA B N 1
ATOM 5016 C CA . ALA B 1 240 ? -20.875 17.453 6.102 1 94.81 240 ALA B CA 1
ATOM 5017 C C . ALA B 1 240 ? -21.594 16.938 7.348 1 94.81 240 ALA B C 1
ATOM 5019 O O . ALA B 1 240 ? -22.828 16.891 7.387 1 94.81 240 ALA B O 1
ATOM 5020 N N . GLU B 1 241 ? -20.781 16.469 8.273 1 92.75 241 GLU B N 1
ATOM 5021 C CA . GLU B 1 241 ? -21.375 15.984 9.516 1 92.75 241 GLU B CA 1
ATOM 5022 C C . GLU B 1 241 ? -21.047 16.906 10.688 1 92.75 241 GLU B C 1
ATOM 5024 O O . GLU B 1 241 ? -19.984 17.547 10.703 1 92.75 241 GLU B O 1
ATOM 5029 N N . GLY B 1 242 ? -21.953 16.922 11.633 1 83.56 242 GLY B N 1
ATOM 5030 C CA . GLY B 1 242 ? -21.703 17.625 12.891 1 83.56 242 GLY B CA 1
ATOM 5031 C C . GLY B 1 242 ? -22 19.109 12.805 1 83.56 242 GLY B C 1
ATOM 5032 O O . GLY B 1 242 ? -22.016 19.688 11.711 1 83.56 242 GLY B O 1
ATOM 5033 N N . SER B 1 243 ? -22.328 19.578 14 1 84.5 243 SER B N 1
ATOM 5034 C CA . SER B 1 243 ? -22.516 21.016 14.18 1 84.5 243 SER B CA 1
ATOM 5035 C C . SER B 1 243 ? -21.438 21.594 15.102 1 84.5 243 SER B C 1
ATOM 5037 O O . SER B 1 243 ? -20.922 20.906 15.977 1 84.5 243 SER B O 1
ATOM 5039 N N . GLU B 1 244 ? -20.891 22.703 14.859 1 87.44 244 GLU B N 1
ATOM 5040 C CA . GLU B 1 244 ? -19.922 23.406 15.68 1 87.44 244 GLU B CA 1
ATOM 5041 C C . GLU B 1 244 ? -18.594 22.656 15.727 1 87.44 244 GLU B C 1
ATOM 5043 O O . GLU B 1 244 ? -18.031 22.438 16.797 1 87.44 244 GLU B O 1
ATOM 5048 N N . ILE B 1 245 ? -18.25 22.031 14.742 1 92.94 245 ILE B N 1
ATOM 5049 C CA . ILE B 1 245 ? -16.984 21.328 14.578 1 92.94 245 ILE B CA 1
ATOM 5050 C C . ILE B 1 245 ? -15.992 22.203 13.82 1 92.94 245 ILE B C 1
ATOM 5052 O O . ILE B 1 245 ? -16.344 22.797 12.797 1 92.94 245 ILE B O 1
ATOM 5056 N N . LEU B 1 246 ? -14.852 22.391 14.383 1 95.69 246 LEU B N 1
ATOM 5057 C CA . LEU B 1 246 ? -13.758 23.016 13.641 1 95.69 246 LEU B CA 1
ATOM 5058 C C . LEU B 1 246 ? -12.906 21.953 12.938 1 95.69 246 LEU B C 1
ATOM 5060 O O . LEU B 1 246 ? -12.445 21 13.57 1 95.69 246 LEU B O 1
ATOM 5064 N N . ARG B 1 247 ? -12.766 22.125 11.703 1 97.44 247 ARG B N 1
ATOM 5065 C CA . ARG B 1 247 ? -11.836 21.328 10.922 1 97.44 247 ARG B CA 1
ATOM 5066 C C . ARG B 1 247 ? -10.641 22.156 10.461 1 97.44 247 ARG B C 1
ATOM 5068 O O . ARG B 1 247 ? -10.797 23.312 10.086 1 97.44 247 ARG B O 1
ATOM 5075 N N . PHE B 1 248 ? -9.484 21.562 10.562 1 98.31 248 PHE B N 1
ATOM 5076 C CA . PHE B 1 248 ? -8.289 22.297 10.164 1 98.31 248 PHE B CA 1
ATOM 5077 C C . PHE B 1 248 ? -7.246 21.375 9.57 1 98.31 248 PHE B C 1
ATOM 5079 O O . PHE B 1 248 ? -7.199 20.188 9.906 1 98.31 248 PHE B O 1
ATOM 5086 N N . LEU B 1 249 ? -6.523 21.828 8.617 1 98.69 249 LEU B N 1
ATOM 5087 C CA . LEU B 1 249 ? -5.43 21.125 7.957 1 98.69 249 LEU B CA 1
ATOM 5088 C C . LEU B 1 249 ? -4.094 21.469 8.609 1 98.69 249 LEU B C 1
ATOM 5090 O O . LEU B 1 249 ? -3.748 22.641 8.758 1 98.69 249 LEU B O 1
ATOM 5094 N N . LYS B 1 250 ? -3.371 20.438 9.055 1 98.56 250 LYS B N 1
ATOM 5095 C CA . LYS B 1 250 ? -2.156 20.688 9.828 1 98.56 250 LYS B CA 1
ATOM 5096 C C . LYS B 1 250 ? -1.009 19.797 9.352 1 98.56 250 LYS B C 1
ATOM 5098 O O . LYS B 1 250 ? -1.205 18.609 9.078 1 98.56 250 LYS B O 1
ATOM 5103 N N . LEU B 1 251 ? 0.142 20.406 9.141 1 98.69 251 LEU B N 1
ATOM 5104 C CA . LEU B 1 251 ? 1.379 19.656 8.969 1 98.69 251 LEU B CA 1
ATOM 5105 C C . LEU B 1 251 ? 1.994 19.297 10.312 1 98.69 251 LEU B C 1
ATOM 5107 O O . LEU B 1 251 ? 2.533 20.172 11.008 1 98.69 251 LEU B O 1
ATOM 5111 N N . ASP B 1 252 ? 1.931 18.062 10.68 1 97.56 252 ASP B N 1
ATOM 5112 C CA . ASP B 1 252 ? 2.395 17.609 11.984 1 97.56 252 ASP B CA 1
ATOM 5113 C C . ASP B 1 252 ? 3.914 17.453 12.008 1 97.56 252 ASP B C 1
ATOM 5115 O O . ASP B 1 252 ? 4.551 17.391 10.953 1 97.56 252 ASP B O 1
ATOM 5119 N N . SER B 1 253 ? 4.422 17.312 13.227 1 95.81 253 SER B N 1
ATOM 5120 C CA . SER B 1 253 ? 5.867 17.25 13.406 1 95.81 253 SER B CA 1
ATOM 5121 C C . SER B 1 253 ? 6.422 15.922 12.883 1 95.81 253 SER B C 1
ATOM 5123 O O . SER B 1 253 ? 7.633 15.773 12.711 1 95.81 253 SER B O 1
ATOM 5125 N N . ASP B 1 254 ? 5.543 14.961 12.625 1 97.44 254 ASP B N 1
ATOM 5126 C CA . ASP B 1 254 ? 5.988 13.68 12.094 1 97.44 254 ASP B CA 1
ATOM 5127 C C . ASP B 1 254 ? 6.023 13.703 10.562 1 97.44 254 ASP B C 1
ATOM 5129 O O . ASP B 1 254 ? 6.301 12.68 9.93 1 97.44 254 ASP B O 1
ATOM 5133 N N . GLY B 1 255 ? 5.734 14.82 9.984 1 98.44 255 GLY B N 1
ATOM 5134 C CA . GLY B 1 255 ? 5.898 15.023 8.555 1 98.44 255 GLY B CA 1
ATOM 5135 C C . GLY B 1 255 ? 4.648 14.711 7.758 1 98.44 255 GLY B C 1
ATOM 5136 O O . GLY B 1 255 ? 4.633 14.844 6.531 1 98.44 255 GLY B O 1
ATOM 5137 N N . ASN B 1 256 ? 3.6 14.273 8.383 1 98.69 256 ASN B N 1
ATOM 5138 C CA . ASN B 1 256 ? 2.352 13.977 7.695 1 98.69 256 ASN B CA 1
ATOM 5139 C C . ASN B 1 256 ? 1.405 15.172 7.703 1 98.69 256 ASN B C 1
ATOM 5141 O O . ASN B 1 256 ? 1.446 15.992 8.617 1 98.69 256 ASN B O 1
ATOM 5145 N N . LEU B 1 257 ? 0.681 15.352 6.633 1 98.81 257 LEU B N 1
ATOM 5146 C CA . LEU B 1 257 ? -0.364 16.359 6.516 1 98.81 257 LEU B CA 1
ATOM 5147 C C . LEU B 1 257 ? -1.736 15.766 6.797 1 98.81 257 LEU B C 1
ATOM 5149 O O . LEU B 1 257 ? -2.143 14.797 6.148 1 98.81 257 LEU B O 1
ATOM 5153 N N . ARG B 1 258 ? -2.447 16.328 7.781 1 98.69 258 ARG B N 1
ATOM 5154 C CA . ARG B 1 258 ? -3.707 15.734 8.203 1 98.69 258 ARG B CA 1
ATOM 5155 C C . ARG B 1 258 ? -4.789 16.797 8.375 1 98.69 258 ARG B C 1
ATOM 5157 O O . ARG B 1 258 ? -4.488 17.953 8.641 1 98.69 258 ARG B O 1
ATOM 5164 N N . ILE B 1 259 ? -5.984 16.438 8.141 1 98.75 259 ILE B N 1
ATOM 5165 C CA . ILE B 1 259 ? -7.133 17.234 8.547 1 98.75 259 ILE B CA 1
ATOM 5166 C C . ILE B 1 259 ? -7.727 16.688 9.836 1 98.75 259 ILE B C 1
ATOM 5168 O O . ILE B 1 259 ? -8 15.484 9.938 1 98.75 259 ILE B O 1
ATOM 5172 N N . TYR B 1 260 ? -7.887 17.578 10.766 1 98.31 260 TYR B N 1
ATOM 5173 C CA . TYR B 1 260 ? -8.453 17.25 12.07 1 98.31 260 TYR B CA 1
ATOM 5174 C C . TYR B 1 260 ? -9.852 17.828 12.227 1 98.31 260 TYR B C 1
ATOM 5176 O O . TYR B 1 260 ? -10.164 18.859 11.633 1 98.31 260 TYR B O 1
ATOM 5184 N N . SER B 1 261 ? -10.6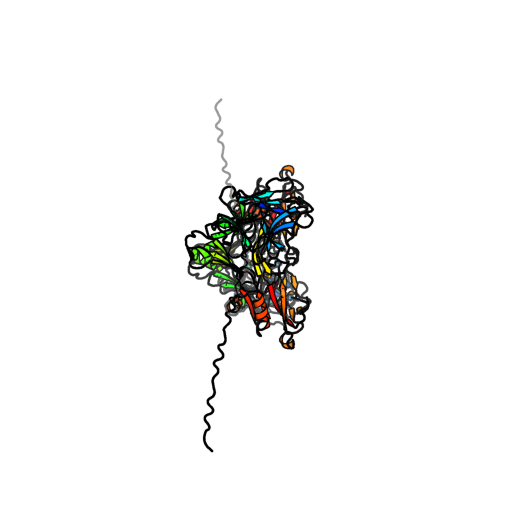41 17.125 12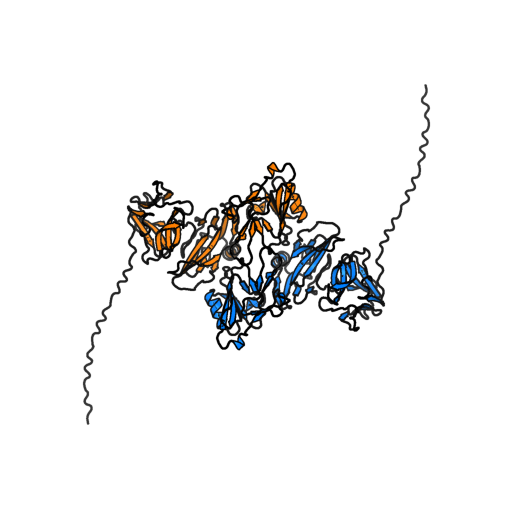.984 1 97.19 261 SER B N 1
ATOM 5185 C CA . SER B 1 261 ? -11.914 17.656 13.469 1 97.19 261 SER B CA 1
ATOM 5186 C C . SER B 1 261 ? -11.938 17.75 14.984 1 97.19 261 SER B C 1
ATOM 5188 O O . SER B 1 261 ? -11.438 16.859 15.68 1 97.19 261 SER B O 1
ATOM 5190 N N . SER B 1 262 ? -12.414 18.891 15.43 1 95.69 262 SER B N 1
ATOM 5191 C CA . SER B 1 262 ? -12.602 19.094 16.859 1 95.69 262 SER B CA 1
ATOM 5192 C C . SER B 1 262 ? -13.945 19.766 17.156 1 95.69 262 SER B C 1
ATOM 5194 O O . SER B 1 262 ? -14.258 20.812 16.609 1 95.69 262 SER B O 1
ATOM 5196 N N . ALA B 1 263 ? -14.656 19.094 18.016 1 92.38 263 ALA B N 1
ATOM 5197 C CA . ALA B 1 263 ? -15.945 19.656 18.422 1 92.38 263 ALA B CA 1
ATOM 5198 C C . ALA B 1 263 ? -15.758 20.719 19.5 1 92.38 263 ALA B C 1
ATOM 5200 O O . ALA B 1 263 ? -14.852 20.609 20.328 1 92.38 263 ALA B O 1
ATOM 5201 N N . LYS B 1 264 ? -16.609 21.703 19.453 1 89.19 264 LYS B N 1
ATOM 5202 C CA . LYS B 1 264 ? -16.578 22.719 20.5 1 89.19 264 LYS B CA 1
ATOM 5203 C C . LYS B 1 264 ? -16.766 22.078 21.875 1 89.19 264 LYS B C 1
ATOM 5205 O O . LYS B 1 264 ? -17.625 21.219 22.062 1 89.19 264 LYS B O 1
ATOM 5210 N N . GLY B 1 265 ? -15.961 22.453 22.734 1 86.69 265 GLY B N 1
ATOM 5211 C CA . GLY B 1 265 ? -16.016 21.891 24.078 1 86.69 265 GLY B CA 1
ATOM 5212 C C . GLY B 1 265 ? -15.172 20.656 24.25 1 86.69 265 GLY B C 1
ATOM 5213 O O . GLY B 1 265 ? -14.969 20.188 25.359 1 86.69 265 GLY B O 1
ATOM 5214 N N . SER B 1 266 ? -14.781 20.172 23.125 1 84.81 266 SER B N 1
ATOM 5215 C CA . SER B 1 266 ? -13.953 18.969 23.188 1 84.81 266 SER B CA 1
ATOM 5216 C C . SER B 1 266 ? -12.477 19.328 23.359 1 84.81 266 SER B C 1
ATOM 5218 O O . SER B 1 266 ? -12.031 20.375 22.891 1 84.81 266 SER B O 1
ATOM 5220 N N . ARG B 1 267 ? -11.727 18.594 24.109 1 85.69 267 ARG B N 1
ATOM 5221 C CA . ARG B 1 267 ? -10.297 18.828 24.297 1 85.69 267 ARG B CA 1
ATOM 5222 C C . ARG B 1 267 ? -9.469 17.953 23.344 1 85.69 267 ARG B C 1
ATOM 5224 O O . ARG B 1 267 ? -8.242 17.953 23.422 1 85.69 267 ARG B O 1
ATOM 5231 N N . THR B 1 268 ? -10.203 17.266 22.453 1 91 268 THR B N 1
ATOM 5232 C CA . THR B 1 268 ? -9.484 16.328 21.609 1 91 268 THR B CA 1
ATOM 5233 C C . THR B 1 268 ? -9.742 16.625 20.125 1 91 268 THR B C 1
ATOM 5235 O O . THR B 1 268 ? -10.766 17.203 19.781 1 91 268 THR B O 1
ATOM 5238 N N . SER B 1 269 ? -8.758 16.391 19.328 1 95.19 269 SER B N 1
ATOM 5239 C CA . SER B 1 269 ? -8.859 16.453 17.875 1 95.19 269 SER B CA 1
ATOM 5240 C C . SER B 1 269 ? -8.727 15.062 17.25 1 95.19 269 SER B C 1
ATOM 5242 O O . SER B 1 269 ? -7.91 14.258 17.688 1 95.19 269 SER B O 1
ATOM 5244 N N . THR B 1 270 ? -9.562 14.773 16.312 1 95.81 270 THR B N 1
ATOM 5245 C CA . THR B 1 270 ? -9.562 13.469 15.656 1 95.81 270 THR B CA 1
ATOM 5246 C C . THR B 1 270 ? -9.133 13.602 14.203 1 95.81 270 THR B C 1
ATOM 5248 O O . THR B 1 270 ? -9.594 14.492 13.492 1 95.81 270 THR B O 1
ATOM 5251 N N . VAL B 1 271 ? -8.211 12.719 13.781 1 97.69 271 VAL B N 1
ATOM 5252 C CA . VAL B 1 271 ? -7.766 12.719 12.391 1 97.69 271 VAL B CA 1
ATOM 5253 C C . VAL B 1 271 ? -8.898 12.242 11.484 1 97.69 271 VAL B C 1
ATOM 5255 O O . VAL B 1 271 ? -9.508 11.195 11.734 1 97.69 271 VAL B O 1
ATOM 5258 N N . ARG B 1 272 ? -9.133 13.023 10.445 1 98.19 272 ARG B N 1
ATOM 5259 C CA . ARG B 1 272 ? -10.234 12.695 9.555 1 98.19 272 ARG B CA 1
ATOM 5260 C C . ARG B 1 272 ? -9.742 12.469 8.125 1 98.19 272 ARG B C 1
ATOM 5262 O O . ARG B 1 272 ? -10.461 11.93 7.289 1 98.19 272 ARG B O 1
ATOM 5269 N N . TRP B 1 273 ? -8.547 12.812 7.828 1 98.44 273 TRP B N 1
ATOM 5270 C CA . TRP B 1 273 ? -7.848 12.547 6.574 1 98.44 273 TRP B CA 1
ATOM 5271 C C . TRP B 1 273 ? -6.344 12.727 6.742 1 98.44 273 TRP B C 1
ATOM 5273 O O . TRP B 1 273 ? -5.891 13.609 7.473 1 98.44 273 TRP B O 1
ATOM 5283 N N . ALA B 1 274 ? -5.598 11.961 6.047 1 98.5 274 ALA B N 1
ATOM 5284 C CA . ALA B 1 274 ? -4.145 12.094 6.02 1 98.5 274 ALA B CA 1
ATOM 5285 C C . ALA B 1 274 ? -3.605 11.953 4.598 1 98.5 274 ALA B C 1
ATOM 5287 O O . ALA B 1 274 ? -4.078 11.117 3.826 1 98.5 274 ALA B O 1
ATOM 5288 N N . ALA B 1 275 ? -2.674 12.797 4.305 1 98.25 275 ALA B N 1
ATOM 5289 C CA . ALA B 1 275 ? -2.049 12.703 2.986 1 98.25 275 ALA B CA 1
ATOM 5290 C C . ALA B 1 275 ? -1.384 11.344 2.793 1 98.25 275 ALA B C 1
ATOM 5292 O O . ALA B 1 275 ? -1.486 10.742 1.721 1 98.25 275 ALA B O 1
ATOM 5293 N N . LEU B 1 276 ? -0.726 10.891 3.828 1 98.06 276 LEU B N 1
ATOM 5294 C CA . LEU B 1 276 ? -0.123 9.562 3.809 1 98.06 276 LEU B CA 1
ATOM 5295 C C . LEU B 1 276 ? -0.789 8.648 4.832 1 98.06 276 LEU B C 1
ATOM 5297 O O . LEU B 1 276 ? -0.676 8.875 6.039 1 98.06 276 LEU B O 1
ATOM 5301 N N . SER B 1 277 ? -1.427 7.629 4.344 1 97.06 277 SER B N 1
ATOM 5302 C CA . SER B 1 277 ? -2.002 6.664 5.277 1 97.06 277 SER B CA 1
ATOM 5303 C C . SER B 1 277 ? -0.92 5.812 5.93 1 97.06 277 SER B C 1
ATOM 5305 O O . SER B 1 277 ? -1.086 5.348 7.059 1 97.06 277 SER B O 1
ATOM 5307 N N . ASP B 1 278 ? 0.177 5.637 5.25 1 97.38 278 ASP B N 1
ATOM 5308 C CA . ASP B 1 278 ? 1.33 4.895 5.75 1 97.38 278 ASP B CA 1
ATOM 5309 C C . ASP B 1 278 ? 2.42 5.84 6.25 1 97.38 278 ASP B C 1
ATOM 5311 O O . ASP B 1 278 ? 3.188 6.387 5.453 1 97.38 278 ASP B O 1
ATOM 5315 N N . GLN B 1 279 ? 2.498 5.957 7.578 1 97.94 279 GLN B N 1
ATOM 5316 C CA . GLN B 1 279 ? 3.424 6.902 8.195 1 97.94 279 GLN B CA 1
ATOM 5317 C C . GLN B 1 279 ? 4.871 6.547 7.867 1 97.94 279 GLN B C 1
ATOM 5319 O O . GLN B 1 279 ? 5.734 7.426 7.805 1 97.94 279 GLN B O 1
ATOM 5324 N N . CYS B 1 280 ? 5.141 5.316 7.555 1 98.06 280 CYS B N 1
ATOM 5325 C CA . CYS B 1 280 ? 6.512 4.883 7.309 1 98.06 280 CYS B CA 1
ATOM 5326 C C . CYS B 1 280 ? 6.969 5.289 5.914 1 98.06 280 CYS B C 1
ATOM 5328 O O . CYS B 1 280 ? 8.148 5.156 5.578 1 98.06 280 CYS B O 1
ATOM 5330 N N . GLN B 1 281 ? 6.094 5.883 5.168 1 98.38 281 GLN B N 1
ATOM 5331 C CA . GLN B 1 281 ? 6.473 6.41 3.859 1 98.38 281 GLN B CA 1
ATOM 5332 C C . GLN B 1 281 ? 7.012 7.832 3.977 1 98.38 281 GLN B C 1
ATOM 5334 O O . GLN B 1 281 ? 7.555 8.375 3.012 1 98.38 281 GLN B O 1
ATOM 5339 N N . VAL B 1 282 ? 6.836 8.477 5.129 1 98.69 282 VAL B N 1
ATOM 5340 C CA . VAL B 1 282 ? 7.367 9.812 5.363 1 98.69 282 VAL B CA 1
ATOM 5341 C C . VAL B 1 282 ? 8.891 9.758 5.461 1 98.69 282 VAL B C 1
ATOM 5343 O O . VAL B 1 282 ? 9.438 9.07 6.324 1 98.69 282 VAL B O 1
ATOM 5346 N N . PHE B 1 283 ? 9.531 10.477 4.555 1 98.5 283 PHE B N 1
ATOM 5347 C CA . PHE B 1 283 ? 10.984 10.469 4.504 1 98.5 283 PHE B CA 1
ATOM 5348 C C . PHE B 1 283 ? 11.578 11.078 5.766 1 98.5 283 PHE B C 1
ATOM 5350 O O . PHE B 1 283 ? 11.094 12.109 6.246 1 98.5 283 PHE B O 1
ATOM 5357 N N . GLY B 1 284 ? 12.539 10.406 6.324 1 98.06 284 GLY B N 1
ATOM 5358 C CA . GLY B 1 284 ? 13.281 10.945 7.453 1 98.06 284 GLY B CA 1
ATOM 5359 C C . GLY B 1 284 ? 12.578 10.758 8.781 1 98.06 284 GLY B C 1
ATOM 5360 O O . GLY B 1 284 ? 13.055 11.227 9.82 1 98.06 284 GLY B O 1
ATOM 5361 N N . TYR B 1 285 ? 11.438 10.062 8.812 1 98.38 285 TYR B N 1
ATOM 5362 C CA . TYR B 1 285 ? 10.641 9.898 10.023 1 98.38 285 TYR B CA 1
ATOM 5363 C C . TYR B 1 285 ? 11.477 9.273 11.133 1 98.38 285 TYR B C 1
ATOM 5365 O O . TYR B 1 285 ? 11.414 9.719 12.289 1 98.38 285 TYR B O 1
ATOM 5373 N N . CYS B 1 286 ? 12.258 8.242 10.828 1 98.44 286 CYS B N 1
ATOM 5374 C CA . CYS B 1 286 ? 13.062 7.551 11.828 1 98.44 286 CYS B CA 1
ATOM 5375 C C . CYS B 1 286 ? 14.508 8.023 11.781 1 98.44 286 CYS B C 1
ATOM 5377 O O . CYS B 1 286 ? 15.406 7.355 12.305 1 98.44 286 CYS B O 1
ATOM 5379 N N . GLY B 1 287 ? 14.789 9.125 11.094 1 98 287 GLY B N 1
ATOM 5380 C CA . GLY B 1 287 ? 16.141 9.664 11.039 1 98 287 GLY B CA 1
ATOM 5381 C C . GLY B 1 287 ? 17.062 8.883 10.117 1 98 287 GLY B C 1
ATOM 5382 O O . GLY B 1 287 ? 16.641 7.898 9.5 1 98 287 GLY B O 1
ATOM 5383 N N . ASP B 1 288 ? 18.297 9.352 10.055 1 97.94 288 ASP B N 1
ATOM 5384 C CA . ASP B 1 288 ? 19.297 8.727 9.188 1 97.94 288 ASP B CA 1
ATOM 5385 C C . ASP B 1 288 ? 19.625 7.309 9.648 1 97.94 288 ASP B C 1
ATOM 5387 O O . ASP B 1 288 ? 19.812 7.066 10.844 1 97.94 288 ASP B O 1
ATOM 5391 N N . MET B 1 289 ? 19.609 6.375 8.719 1 98.31 289 MET B N 1
ATOM 5392 C CA . MET B 1 289 ? 19.906 4.961 8.93 1 98.31 289 MET B CA 1
ATOM 5393 C C . MET B 1 289 ? 18.875 4.324 9.852 1 98.31 289 MET B C 1
ATOM 5395 O O . MET B 1 289 ? 19.125 3.281 10.461 1 98.31 289 MET B O 1
ATOM 5399 N N . GLY B 1 290 ? 17.75 5.023 10.07 1 98.62 290 GLY B N 1
ATOM 5400 C CA . GLY B 1 290 ? 16.656 4.461 10.844 1 98.62 290 GLY B CA 1
ATOM 5401 C C . GLY B 1 290 ? 15.703 3.623 10.008 1 98.62 290 GLY B C 1
ATOM 5402 O O . GLY B 1 290 ? 15.461 3.93 8.844 1 98.62 290 GLY B O 1
ATOM 5403 N N . ILE B 1 291 ? 15.148 2.564 10.57 1 98.44 291 ILE B N 1
ATOM 5404 C CA . ILE B 1 291 ? 14.18 1.701 9.914 1 98.44 291 ILE B CA 1
ATOM 5405 C C . ILE B 1 291 ? 12.812 1.87 10.57 1 98.44 291 ILE B C 1
ATOM 5407 O O . ILE B 1 291 ? 12.664 1.671 11.781 1 98.44 291 ILE B O 1
ATOM 5411 N N . CYS B 1 292 ? 11.867 2.32 9.828 1 98.19 292 CYS B N 1
ATOM 5412 C CA . CYS B 1 292 ? 10.484 2.453 10.273 1 98.19 292 CYS B CA 1
ATOM 5413 C C . CYS B 1 292 ? 9.711 1.157 10.055 1 98.19 292 CYS B C 1
ATOM 5415 O O . CYS B 1 292 ? 9.844 0.518 9.008 1 98.19 292 CYS B O 1
ATOM 5417 N N . SER B 1 293 ? 8.953 0.681 10.984 1 97.25 293 SER B N 1
ATOM 5418 C CA . SER B 1 293 ? 8.125 -0.514 10.891 1 97.25 293 SER B CA 1
ATOM 5419 C C . SER B 1 293 ? 6.918 -0.423 11.82 1 97.25 293 SER B C 1
ATOM 5421 O O . SER B 1 293 ? 6.699 0.605 12.461 1 97.25 293 SER B O 1
ATOM 5423 N N . TYR B 1 294 ? 6.062 -1.364 11.789 1 95.62 294 TYR B N 1
ATOM 5424 C CA . TYR B 1 294 ? 4.906 -1.446 12.672 1 95.62 294 TYR B CA 1
ATOM 5425 C C . TYR B 1 294 ? 4.949 -2.717 13.508 1 95.62 294 TYR B C 1
ATOM 5427 O O . TYR B 1 294 ? 5.531 -3.723 13.094 1 95.62 294 TYR B O 1
ATOM 5435 N N . ASN B 1 295 ? 4.402 -2.635 14.664 1 90.81 295 ASN B N 1
ATOM 5436 C CA . ASN B 1 295 ? 4.254 -3.793 15.539 1 90.81 295 ASN B CA 1
ATOM 5437 C C . ASN B 1 295 ? 2.801 -4.258 15.617 1 90.81 295 ASN B C 1
ATOM 5439 O O . ASN B 1 295 ? 2.027 -3.766 16.438 1 90.81 295 ASN B O 1
ATOM 5443 N N . GLY B 1 296 ? 2.494 -5.133 14.781 1 84.5 296 GLY B N 1
ATOM 5444 C CA . GLY B 1 296 ? 1.133 -5.645 14.773 1 84.5 296 GLY B CA 1
ATOM 5445 C C . GLY B 1 296 ? 0.115 -4.629 14.289 1 84.5 296 GLY B C 1
ATOM 5446 O O . GLY B 1 296 ? 0.285 -4.039 13.219 1 84.5 296 GLY B O 1
ATOM 5447 N N . SER B 1 297 ? -0.969 -4.512 15.148 1 81.94 297 SER B N 1
ATOM 5448 C CA . SER B 1 297 ? -2.064 -3.635 14.742 1 81.94 297 SER B CA 1
ATOM 5449 C C . SER B 1 297 ? -1.911 -2.242 15.352 1 81.94 297 SER B C 1
ATOM 5451 O O . SER B 1 297 ? -2.777 -1.384 15.172 1 81.94 297 SER B O 1
ATOM 5453 N N . ASN B 1 298 ? -0.788 -2.033 15.984 1 88.56 298 ASN B N 1
ATOM 5454 C CA . ASN B 1 298 ? -0.538 -0.703 16.531 1 88.56 298 ASN B CA 1
ATOM 5455 C C . ASN B 1 298 ? -0.373 0.335 15.43 1 88.56 298 ASN B C 1
ATOM 5457 O O . ASN B 1 298 ? 0.499 0.2 14.562 1 88.56 298 ASN B O 1
ATOM 5461 N N . PRO B 1 299 ? -1.207 1.327 15.492 1 91.12 299 PRO B N 1
ATOM 5462 C CA . PRO B 1 299 ? -1.176 2.311 14.406 1 91.12 299 PRO B CA 1
ATOM 5463 C C . PRO B 1 299 ? 0.065 3.199 14.453 1 91.12 299 PRO B C 1
ATOM 5465 O O . PRO B 1 299 ? 0.36 3.904 13.484 1 91.12 299 PRO B O 1
ATOM 5468 N N . ASN B 1 300 ? 0.76 3.232 15.57 1 92.69 300 ASN B N 1
ATOM 5469 C CA . ASN B 1 300 ? 1.963 4.051 15.695 1 92.69 300 ASN B CA 1
ATOM 5470 C C . ASN B 1 300 ? 3.209 3.283 15.258 1 92.69 300 ASN B C 1
ATOM 5472 O O . ASN B 1 300 ? 3.506 2.215 15.797 1 92.69 300 ASN B O 1
ATOM 5476 N N . PRO B 1 301 ? 3.936 3.793 14.336 1 96.19 301 PRO B N 1
ATOM 5477 C CA . PRO B 1 301 ? 5.148 3.105 13.883 1 96.19 301 PRO B CA 1
ATOM 5478 C C . PRO B 1 301 ? 6.242 3.078 14.945 1 96.19 301 PRO B C 1
ATOM 5480 O O . PRO B 1 301 ? 6.199 3.855 15.906 1 96.19 301 PRO B O 1
ATOM 5483 N N . ILE B 1 302 ? 7.152 2.193 14.758 1 96.38 302 ILE B N 1
ATOM 5484 C CA . ILE B 1 302 ? 8.328 2.092 15.625 1 96.38 302 ILE B CA 1
ATOM 5485 C C . ILE B 1 302 ? 9.594 2.344 14.805 1 96.38 302 ILE B C 1
ATOM 5487 O O . ILE B 1 302 ? 9.656 1.993 13.625 1 96.38 302 ILE B O 1
ATOM 5491 N N . CYS B 1 303 ? 10.547 2.988 15.438 1 98 303 CYS B N 1
ATOM 5492 C CA . CYS B 1 303 ? 11.836 3.264 14.812 1 98 303 CYS B CA 1
ATOM 5493 C C . CYS B 1 303 ? 12.938 2.428 15.445 1 98 303 CYS B C 1
ATOM 5495 O O . CYS B 1 303 ? 13.016 2.328 16.672 1 98 303 CYS B O 1
ATOM 5497 N N . GLY B 1 304 ? 13.766 1.79 14.617 1 97.5 304 GLY B N 1
ATOM 5498 C CA . GLY B 1 304 ? 14.898 1.005 15.078 1 97.5 304 GLY B CA 1
ATOM 5499 C C . GLY B 1 304 ? 16.094 1.075 14.148 1 97.5 304 GLY B C 1
ATOM 5500 O O . GLY B 1 304 ? 16.016 1.677 13.078 1 97.5 304 GLY B O 1
ATOM 5501 N N . CYS B 1 305 ? 17.203 0.52 14.656 1 98.38 305 CYS B N 1
ATOM 5502 C CA . CYS B 1 305 ? 18.391 0.439 13.812 1 98.38 305 CYS B CA 1
ATOM 5503 C C . CYS B 1 305 ? 18.344 -0.789 12.914 1 98.38 305 CYS B C 1
ATOM 5505 O O . CYS B 1 305 ? 17.625 -1.754 13.211 1 98.38 305 CYS B O 1
ATOM 5507 N N . PRO B 1 306 ? 19.047 -0.792 11.805 1 98 306 PRO B N 1
ATOM 5508 C CA . PRO B 1 306 ? 18.984 -1.905 10.852 1 98 306 PRO B CA 1
ATOM 5509 C C . PRO B 1 306 ? 19.5 -3.219 11.453 1 98 306 PRO B C 1
ATOM 5511 O O . PRO B 1 306 ? 19 -4.293 11.094 1 98 306 PRO B O 1
ATOM 5514 N N . SER B 1 307 ? 20.469 -3.143 12.203 1 97.88 307 SER B N 1
ATOM 5515 C CA . SER B 1 307 ? 21.078 -4.297 12.859 1 97.88 307 SER B CA 1
ATOM 5516 C C . SER B 1 307 ? 21.938 -3.871 14.047 1 97.88 307 SER B C 1
ATOM 5518 O O . SER B 1 307 ? 21.938 -2.699 14.43 1 97.88 307 SER B O 1
ATOM 5520 N N . LYS B 1 308 ? 22.641 -4.891 14.648 1 97.31 308 LYS B N 1
ATOM 5521 C CA . LYS B 1 308 ? 23.516 -4.594 15.781 1 97.31 308 LYS B CA 1
ATOM 5522 C C . LYS B 1 308 ? 24.828 -3.967 15.32 1 97.31 308 LYS B C 1
ATOM 5524 O O . LYS B 1 308 ? 25.656 -3.561 16.141 1 97.31 308 LYS B O 1
ATOM 5529 N N . ASN B 1 309 ? 25.031 -3.863 14.031 1 97.56 309 ASN B N 1
ATOM 5530 C CA . ASN B 1 309 ? 26.172 -3.125 13.5 1 97.56 309 ASN B CA 1
ATOM 5531 C C . ASN B 1 309 ? 25.984 -1.617 13.641 1 97.56 309 ASN B C 1
ATOM 5533 O O . ASN B 1 309 ? 26.906 -0.844 13.398 1 97.56 309 ASN B O 1
ATOM 5537 N N . PHE B 1 310 ? 24.781 -1.222 14.016 1 97.94 310 PHE B N 1
ATOM 5538 C CA . PHE B 1 310 ? 24.422 0.176 14.203 1 97.94 310 PHE B CA 1
ATOM 5539 C C . PHE B 1 310 ? 24.016 0.443 15.648 1 97.94 310 PHE B C 1
ATOM 5541 O O . PHE B 1 310 ? 23.719 -0.489 16.391 1 97.94 310 PHE B O 1
ATOM 5548 N N . GLU B 1 311 ? 24.062 1.699 16.047 1 97.75 311 GLU B N 1
ATOM 5549 C CA . GLU B 1 311 ? 23.562 2.131 17.359 1 97.75 311 GLU B CA 1
ATOM 5550 C C . GLU B 1 311 ? 22.781 3.43 17.25 1 97.75 311 GLU B C 1
ATOM 5552 O O . GLU B 1 311 ? 23.031 4.254 16.375 1 97.75 311 GLU B O 1
ATOM 5557 N N . PRO B 1 312 ? 21.766 3.566 18.125 1 98 312 PRO B N 1
ATOM 5558 C CA . PRO B 1 312 ? 20.984 4.801 18.062 1 98 312 PRO B CA 1
ATOM 5559 C C . PRO B 1 312 ? 21.828 6.047 18.328 1 98 312 PRO B C 1
ATOM 5561 O O . PRO B 1 312 ? 22.734 6.016 19.156 1 98 312 PRO B O 1
ATOM 5564 N N . ILE B 1 313 ? 21.594 7.07 17.578 1 97.81 313 ILE B N 1
ATOM 5565 C CA . ILE B 1 313 ? 22.266 8.344 17.812 1 97.81 313 ILE B CA 1
ATOM 5566 C C . ILE B 1 313 ? 21.875 8.898 19.172 1 97.81 313 ILE B C 1
ATOM 5568 O O . ILE B 1 313 ? 22.703 9.406 19.922 1 97.81 313 ILE B O 1
ATOM 5572 N N . ASP B 1 314 ? 20.547 8.836 19.547 1 97.06 314 ASP B N 1
ATOM 5573 C CA . ASP B 1 314 ? 19.969 9.211 20.828 1 97.06 314 ASP B CA 1
ATOM 5574 C C . ASP B 1 314 ? 19.125 8.078 21.406 1 97.06 314 ASP B C 1
ATOM 5576 O O . ASP B 1 314 ? 18.031 7.797 20.891 1 97.06 314 ASP B O 1
ATOM 5580 N N . PRO B 1 315 ? 19.5 7.441 22.422 1 94.88 315 PRO B N 1
ATOM 5581 C CA . PRO B 1 315 ? 18.766 6.305 22.984 1 94.88 315 PRO B CA 1
ATOM 5582 C C . PRO B 1 315 ? 17.406 6.699 23.531 1 94.88 315 PRO B C 1
ATOM 5584 O O . PRO B 1 315 ? 16.547 5.836 23.734 1 94.88 315 PRO B O 1
ATOM 5587 N N . LYS B 1 316 ? 17.141 7.973 23.828 1 95.06 316 LYS B N 1
ATOM 5588 C CA . LYS B 1 316 ? 15.883 8.422 24.406 1 95.06 316 LYS B CA 1
ATOM 5589 C C . LYS B 1 316 ? 14.906 8.852 23.312 1 95.06 316 LYS B C 1
ATOM 5591 O O . LYS B 1 316 ? 13.727 9.094 23.594 1 95.06 316 LYS B O 1
ATOM 5596 N N . ASP B 1 317 ? 15.43 8.961 22.125 1 95.56 317 ASP B N 1
ATOM 5597 C CA . ASP B 1 317 ? 14.602 9.375 21 1 95.56 317 ASP B CA 1
ATOM 5598 C C . ASP B 1 317 ? 14.922 8.547 19.75 1 95.56 317 ASP B C 1
ATOM 5600 O O . ASP B 1 317 ? 15.844 8.875 19 1 95.56 317 ASP B O 1
ATOM 5604 N N . SER B 1 318 ? 14.133 7.594 19.469 1 95.69 318 SER B N 1
ATOM 5605 C CA . SER B 1 318 ? 14.383 6.625 18.406 1 95.69 318 SER B CA 1
ATOM 5606 C C . SER B 1 318 ? 14.227 7.266 17.031 1 95.69 318 SER B C 1
ATOM 5608 O O . SER B 1 318 ? 14.625 6.684 16.016 1 95.69 318 SER B O 1
ATOM 5610 N N . ARG B 1 319 ? 13.688 8.461 16.969 1 97 319 ARG B N 1
ATOM 5611 C CA . ARG B 1 319 ? 13.445 9.117 15.688 1 97 319 ARG B CA 1
ATOM 5612 C C . ARG B 1 319 ? 14.68 9.867 15.211 1 97 319 ARG B C 1
ATOM 5614 O O . ARG B 1 319 ? 14.695 10.422 14.117 1 97 319 ARG B O 1
ATOM 5621 N N . LYS B 1 320 ? 15.75 9.898 16.016 1 97.38 320 LYS B N 1
ATOM 5622 C CA . LYS B 1 320 ? 16.953 10.656 15.68 1 97.38 320 LYS B CA 1
ATOM 5623 C C . LYS B 1 320 ? 17.859 9.859 14.758 1 97.38 320 LYS B C 1
ATOM 5625 O O . LYS B 1 320 ? 18.859 10.375 14.266 1 97.38 320 LYS B O 1
ATOM 5630 N N . GLY B 1 321 ? 17.531 8.578 14.555 1 98.12 321 GLY B N 1
ATOM 5631 C CA . GLY B 1 321 ? 18.281 7.758 13.617 1 98.12 321 GLY B CA 1
ATOM 5632 C C . GLY B 1 321 ? 19.359 6.926 14.289 1 98.12 321 GLY B C 1
ATOM 5633 O O . GLY B 1 321 ? 19.328 6.738 15.508 1 98.12 321 GLY B O 1
ATOM 5634 N N . CYS B 1 322 ? 20.172 6.348 13.461 1 98.44 322 CYS B N 1
ATOM 5635 C CA . CYS B 1 322 ? 21.25 5.457 13.898 1 98.44 322 CYS B CA 1
ATOM 5636 C C . CYS B 1 322 ? 22.578 5.832 13.242 1 98.44 322 CYS B C 1
ATOM 5638 O O . CYS B 1 322 ? 22.594 6.582 12.258 1 98.44 322 CYS B O 1
ATOM 5640 N N . LYS B 1 323 ? 23.609 5.398 13.852 1 97 323 LYS B N 1
ATOM 5641 C CA . LYS B 1 323 ? 24.953 5.504 13.266 1 97 323 LYS B CA 1
ATOM 5642 C C . LYS B 1 323 ? 25.656 4.152 13.258 1 97 323 LYS B C 1
ATOM 5644 O O . LYS B 1 323 ? 25.375 3.293 14.102 1 97 323 LYS B O 1
ATOM 5649 N N . ARG B 1 324 ? 26.531 3.969 12.281 1 96.12 324 ARG B N 1
ATOM 5650 C CA . ARG B 1 324 ? 27.344 2.756 12.25 1 96.12 324 ARG B CA 1
ATOM 5651 C C . ARG B 1 324 ? 28.266 2.691 13.461 1 96.12 324 ARG B C 1
ATOM 5653 O O . ARG B 1 324 ? 28.875 3.697 13.844 1 96.12 324 ARG B O 1
ATOM 5660 N N . LYS B 1 325 ? 28.375 1.515 14.039 1 95.88 325 LYS B N 1
ATOM 5661 C CA . LYS B 1 325 ? 29.328 1.366 15.125 1 95.88 325 LYS B CA 1
ATOM 5662 C C . LYS B 1 325 ? 30.766 1.55 14.617 1 95.88 325 LYS B C 1
ATOM 5664 O O . LYS B 1 325 ? 31.594 2.141 15.305 1 95.88 325 LYS B O 1
ATOM 5669 N N . VAL B 1 326 ? 30.969 1.032 13.43 1 94.75 326 VAL B N 1
ATOM 5670 C CA . VAL B 1 326 ? 32.219 1.245 12.734 1 94.75 326 VAL B CA 1
ATOM 5671 C C . VAL B 1 326 ? 31.969 1.865 11.359 1 94.75 326 VAL B C 1
ATOM 5673 O O . VAL B 1 326 ? 31.312 1.255 10.516 1 94.75 326 VAL B O 1
ATOM 5676 N N . GLU B 1 327 ? 32.562 3.008 11.156 1 92.12 327 GLU B N 1
ATOM 5677 C CA . GLU B 1 327 ? 32.375 3.686 9.883 1 92.12 327 GLU B CA 1
ATOM 5678 C C . GLU B 1 327 ? 33.062 2.953 8.75 1 92.12 327 GLU B C 1
ATOM 5680 O O . GLU B 1 327 ? 34.125 2.346 8.953 1 92.12 327 GLU B O 1
ATOM 5685 N N . ILE B 1 328 ? 32.531 3.117 7.547 1 91.19 328 ILE B N 1
ATOM 5686 C CA . ILE B 1 328 ? 33.031 2.385 6.387 1 91.19 328 ILE B CA 1
ATOM 5687 C C . ILE B 1 328 ? 34.469 2.781 6.102 1 91.19 328 ILE B C 1
ATOM 5689 O O . ILE B 1 328 ? 35.281 1.938 5.738 1 91.19 328 ILE B O 1
ATOM 5693 N N . LYS B 1 329 ? 34.781 4.051 6.266 1 87.31 329 LYS B N 1
ATOM 5694 C CA . LYS B 1 329 ? 36.125 4.547 6.008 1 87.31 329 LYS B CA 1
ATOM 5695 C C . LYS B 1 329 ? 37.156 3.898 6.945 1 87.31 329 LYS B C 1
ATOM 5697 O O . LYS B 1 329 ? 38.344 3.84 6.637 1 87.31 329 LYS B O 1
ATOM 5702 N N . ASP B 1 330 ? 36.688 3.381 8.023 1 89.62 330 ASP B N 1
ATOM 5703 C CA . ASP B 1 330 ? 37.562 2.818 9.047 1 89.62 330 ASP B CA 1
ATOM 5704 C C . ASP B 1 330 ? 37.562 1.292 8.992 1 89.62 330 ASP B C 1
ATOM 5706 O O . ASP B 1 330 ? 38.062 0.632 9.906 1 89.62 330 ASP B O 1
ATOM 5710 N N . CYS B 1 331 ? 36.938 0.577 8.07 1 89.38 331 CYS B N 1
ATOM 5711 C CA . CYS B 1 331 ? 36.688 -0.861 8.008 1 89.38 331 CYS B CA 1
ATOM 5712 C C . CYS B 1 331 ? 37.969 -1.605 7.598 1 89.38 331 CYS B C 1
ATOM 5714 O O . CYS B 1 331 ? 38.094 -2.812 7.82 1 89.38 331 CYS B O 1
ATOM 5716 N N . GLY B 1 332 ? 39.031 -1.055 7.219 1 80.88 332 GLY B N 1
ATOM 5717 C CA . GLY B 1 332 ? 40.281 -1.708 6.852 1 80.88 332 GLY B CA 1
ATOM 5718 C C . GLY B 1 332 ? 40.094 -2.795 5.805 1 80.88 332 GLY B C 1
ATOM 5719 O O . GLY B 1 332 ? 40.719 -3.855 5.895 1 80.88 332 GLY B O 1
ATOM 5720 N N . GLY B 1 333 ? 39.094 -2.738 4.781 1 79.69 333 GLY B N 1
ATOM 5721 C CA . GLY B 1 333 ? 38.969 -3.664 3.67 1 79.69 333 GLY B CA 1
ATOM 5722 C C . GLY B 1 333 ? 37.906 -4.734 3.924 1 79.69 333 GLY B C 1
ATOM 5723 O O . GLY B 1 333 ? 37.625 -5.543 3.043 1 79.69 333 GLY B O 1
ATOM 5724 N N . ASN B 1 334 ? 37.25 -4.855 4.996 1 87.75 334 ASN B N 1
ATOM 5725 C CA . ASN B 1 334 ? 36.281 -5.875 5.34 1 87.75 334 ASN B CA 1
ATOM 5726 C C . ASN B 1 334 ? 34.844 -5.371 5.137 1 87.75 334 ASN B C 1
ATOM 5728 O O . ASN B 1 334 ? 33.969 -5.602 5.98 1 87.75 334 ASN B O 1
ATOM 5732 N N . THR B 1 335 ? 34.656 -4.652 4.055 1 93 335 THR B N 1
ATOM 5733 C CA . THR B 1 335 ? 33.344 -4.117 3.768 1 93 335 THR B CA 1
ATOM 5734 C C . THR B 1 335 ? 32.406 -5.211 3.219 1 93 335 THR B C 1
ATOM 5736 O O . THR B 1 335 ? 32.844 -6.031 2.404 1 93 335 THR B O 1
ATOM 5739 N N . THR B 1 336 ? 31.219 -5.34 3.74 1 94.81 336 THR B N 1
ATOM 5740 C CA . THR B 1 336 ? 30.219 -6.297 3.289 1 94.81 336 THR B CA 1
ATOM 5741 C C . THR B 1 336 ? 28.828 -5.66 3.279 1 94.81 336 THR B C 1
ATOM 5743 O O . THR B 1 336 ? 28.688 -4.469 3.561 1 94.81 336 THR B O 1
ATOM 5746 N N . MET B 1 337 ? 27.875 -6.414 2.848 1 96.88 337 MET B N 1
ATOM 5747 C CA . MET B 1 337 ? 26.516 -5.879 2.748 1 96.88 337 MET B CA 1
ATOM 5748 C C . MET B 1 337 ? 25.594 -6.555 3.754 1 96.88 337 MET B C 1
ATOM 5750 O O . MET B 1 337 ? 25.547 -7.781 3.85 1 96.88 337 MET B O 1
ATOM 5754 N N . LEU B 1 338 ? 24.938 -5.773 4.547 1 97.81 338 LEU B N 1
ATOM 5755 C CA . LEU B 1 338 ? 23.844 -6.246 5.387 1 97.81 338 LEU B CA 1
ATOM 5756 C C . LEU B 1 338 ? 22.547 -6.383 4.574 1 97.81 338 LEU B C 1
ATOM 5758 O O . LEU B 1 338 ? 22.109 -5.426 3.934 1 97.81 338 LEU B O 1
ATOM 5762 N N . GLU B 1 339 ? 22 -7.527 4.543 1 98 339 GLU B N 1
ATOM 5763 C CA . GLU B 1 339 ? 20.75 -7.77 3.824 1 98 339 GLU B CA 1
ATOM 5764 C C . GLU B 1 339 ? 19.547 -7.531 4.723 1 98 339 GLU B C 1
ATOM 5766 O O . GLU B 1 339 ? 19.484 -8.039 5.844 1 98 339 GLU B O 1
ATOM 5771 N N . LEU B 1 340 ? 18.672 -6.715 4.301 1 97.81 340 LEU B N 1
ATOM 5772 C CA . LEU B 1 340 ? 17.406 -6.441 4.984 1 97.81 340 LEU B CA 1
ATOM 5773 C C . LEU B 1 340 ? 16.219 -6.887 4.141 1 97.81 340 LEU B C 1
ATOM 5775 O O . LEU B 1 340 ? 15.867 -6.223 3.164 1 97.81 340 LEU B O 1
ATOM 5779 N N . GLU B 1 341 ? 15.578 -7.934 4.535 1 96.56 341 GLU B N 1
ATOM 5780 C CA . GLU B 1 341 ? 14.422 -8.445 3.807 1 96.56 341 GLU B CA 1
ATOM 5781 C C . GLU B 1 341 ? 13.195 -7.566 4.023 1 96.56 341 GLU B C 1
ATOM 5783 O O . GLU B 1 341 ? 13.07 -6.914 5.062 1 96.56 341 GLU B O 1
ATOM 5788 N N . ASN B 1 342 ? 12.312 -7.527 3.027 1 97.5 342 ASN B N 1
ATOM 5789 C CA . ASN B 1 342 ? 11.062 -6.773 3.092 1 97.5 342 ASN B CA 1
ATOM 5790 C C . ASN B 1 342 ? 11.305 -5.324 3.508 1 97.5 342 ASN B C 1
ATOM 5792 O O . ASN B 1 342 ? 10.594 -4.793 4.359 1 97.5 342 ASN B O 1
ATOM 5796 N N . THR B 1 343 ? 12.406 -4.824 2.996 1 98.19 343 THR B N 1
ATOM 5797 C CA . THR B 1 343 ? 12.82 -3.469 3.354 1 98.19 343 THR B CA 1
ATOM 5798 C C . THR B 1 343 ? 13.094 -2.639 2.104 1 98.19 343 THR B C 1
ATOM 5800 O O . THR B 1 343 ? 13.664 -3.139 1.134 1 98.19 343 THR B O 1
ATOM 5803 N N . ARG B 1 344 ? 12.672 -1.471 2.168 1 98.12 344 ARG B N 1
ATOM 5804 C CA . ARG B 1 344 ? 12.938 -0.508 1.104 1 98.12 344 ARG B CA 1
ATOM 5805 C C . ARG B 1 344 ? 13.625 0.737 1.654 1 98.12 344 ARG B C 1
ATOM 5807 O O . ARG B 1 344 ? 13.164 1.329 2.631 1 98.12 344 ARG B O 1
ATOM 5814 N N . LEU B 1 345 ? 14.781 1.057 1.111 1 98.19 345 LEU B N 1
ATOM 5815 C CA . LEU B 1 345 ? 15.336 2.383 1.368 1 98.19 345 LEU B CA 1
ATOM 5816 C C . LEU B 1 345 ? 14.594 3.443 0.558 1 98.19 345 LEU B C 1
ATOM 5818 O O . LEU B 1 345 ? 14.68 3.463 -0.672 1 98.19 345 LEU B O 1
ATOM 5822 N N . LEU B 1 346 ? 13.891 4.281 1.289 1 97.75 346 LEU B N 1
ATOM 5823 C CA . LEU B 1 346 ? 13.023 5.262 0.644 1 97.75 346 LEU B CA 1
ATOM 5824 C C . LEU B 1 346 ? 13.82 6.164 -0.288 1 97.75 346 LEU B C 1
ATOM 5826 O O . LEU B 1 346 ? 14.805 6.773 0.127 1 97.75 346 LEU B O 1
ATOM 5830 N N . THR B 1 347 ? 13.438 6.156 -1.528 1 95.75 347 THR B N 1
ATOM 5831 C CA . THR B 1 347 ? 14.078 6.957 -2.566 1 95.75 347 THR B CA 1
ATOM 5832 C C . THR B 1 347 ? 13.047 7.812 -3.303 1 95.75 347 THR B C 1
ATOM 5834 O O . THR B 1 347 ? 12.172 7.281 -3.984 1 95.75 347 THR B O 1
ATOM 5837 N N . TYR B 1 348 ? 13.125 9.07 -3.09 1 95.38 348 TYR B N 1
ATOM 5838 C CA . TYR B 1 348 ? 12.18 10.023 -3.648 1 95.38 348 TYR B CA 1
ATOM 5839 C C . TYR B 1 348 ? 12.898 11.07 -4.492 1 95.38 348 TYR B C 1
ATOM 5841 O O . TYR B 1 348 ? 14.117 11.203 -4.418 1 95.38 348 TYR B O 1
ATOM 5849 N N . PRO B 1 349 ? 12.156 11.742 -5.367 1 93 349 PRO B N 1
ATOM 5850 C CA . PRO B 1 349 ? 12.797 12.852 -6.086 1 93 349 PRO B CA 1
ATOM 5851 C C . PRO B 1 349 ? 13.43 13.875 -5.152 1 93 349 PRO B C 1
ATOM 5853 O O . PRO B 1 349 ? 12.859 14.203 -4.109 1 93 349 PRO B O 1
ATOM 5856 N N . PRO B 1 350 ? 14.531 14.219 -5.562 1 91.69 350 PRO B N 1
ATOM 5857 C CA . PRO B 1 350 ? 15.234 14.102 -6.844 1 91.69 350 PRO B CA 1
ATOM 5858 C C . PRO B 1 350 ? 16.219 12.93 -6.875 1 91.69 350 PRO B C 1
ATOM 5860 O O . PRO B 1 350 ? 16.938 12.758 -7.859 1 91.69 350 PRO B O 1
ATOM 5863 N N . GLU B 1 351 ? 16.234 12.117 -5.855 1 87.06 351 GLU B N 1
ATOM 5864 C CA . GLU B 1 351 ? 17.203 11.031 -5.793 1 87.06 351 GLU B CA 1
ATOM 5865 C C . GLU B 1 351 ? 16.984 10.023 -6.914 1 87.06 351 GLU B C 1
ATOM 5867 O O . GLU B 1 351 ? 17.922 9.328 -7.328 1 87.06 351 GLU B O 1
ATOM 5872 N N . LEU B 1 352 ? 15.812 9.875 -7.445 1 83.06 352 LEU B N 1
ATOM 5873 C CA . LEU B 1 352 ? 15.422 8.867 -8.422 1 83.06 352 LEU B CA 1
ATOM 5874 C C . LEU B 1 352 ? 16.125 9.094 -9.758 1 83.06 352 LEU B C 1
ATOM 5876 O O . LEU B 1 352 ? 16.344 8.156 -10.523 1 83.06 352 LEU B O 1
ATOM 5880 N N . ASP B 1 353 ? 16.562 10.164 -10.086 1 78.12 353 ASP B N 1
ATOM 5881 C CA . ASP B 1 353 ? 17.109 10.508 -11.391 1 78.12 353 ASP B CA 1
ATOM 5882 C C . ASP B 1 353 ? 18.5 9.891 -11.578 1 78.12 353 ASP B C 1
ATOM 5884 O O . ASP B 1 353 ? 18.922 9.609 -12.703 1 78.12 353 ASP B O 1
ATOM 5888 N N . SER B 1 354 ? 19.219 9.586 -10.633 1 67.81 354 SER B N 1
ATOM 5889 C CA . SER B 1 354 ? 20.594 9.148 -10.812 1 67.81 354 SER B CA 1
ATOM 5890 C C . SER B 1 354 ? 20.844 7.793 -10.156 1 67.81 354 SER B C 1
ATOM 5892 O O . SER B 1 354 ? 21.922 7.223 -10.266 1 67.81 354 SER B O 1
ATOM 5894 N N . GLN B 1 355 ? 19.828 7.164 -9.867 1 76.88 355 GLN B N 1
ATOM 5895 C CA . GLN B 1 355 ? 20.141 6.066 -8.953 1 76.88 355 GLN B CA 1
ATOM 5896 C C . GLN B 1 355 ? 19.312 4.832 -9.266 1 76.88 355 GLN B C 1
ATOM 5898 O O . GLN B 1 355 ? 19.062 4 -8.391 1 76.88 355 GLN B O 1
ATOM 5903 N N . VAL B 1 356 ? 18.984 4.781 -10.633 1 84.62 356 VAL B N 1
ATOM 5904 C CA . VAL B 1 356 ? 18.094 3.684 -10.992 1 84.62 356 VAL B CA 1
ATOM 5905 C C . VAL B 1 356 ? 18.781 2.791 -12.031 1 84.62 356 VAL B C 1
ATOM 5907 O O . VAL B 1 356 ? 19.266 3.275 -13.055 1 84.62 356 VAL B O 1
ATOM 5910 N N . PHE B 1 357 ? 18.844 1.473 -11.727 1 90.69 357 PHE B N 1
ATOM 5911 C CA . PHE B 1 357 ? 19.516 0.509 -12.594 1 90.69 357 PHE B CA 1
ATOM 5912 C C . PHE B 1 357 ? 18.609 -0.684 -12.883 1 90.69 357 PHE B C 1
ATOM 5914 O O . PHE B 1 357 ? 17.812 -1.089 -12.023 1 90.69 357 PHE B O 1
ATOM 5921 N N . PHE B 1 358 ? 18.688 -1.216 -14.094 1 94.12 358 PHE B N 1
ATOM 5922 C CA . PHE B 1 358 ? 18.047 -2.473 -14.453 1 94.12 358 PHE B CA 1
ATOM 5923 C C . PHE B 1 358 ? 19 -3.648 -14.242 1 94.12 358 PHE B C 1
ATOM 5925 O O . PHE B 1 358 ? 19.781 -3.996 -15.125 1 94.12 358 PHE B O 1
ATOM 5932 N N . VAL B 1 359 ? 18.953 -4.223 -13.102 1 94.94 359 VAL B N 1
ATOM 5933 C CA . VAL B 1 359 ? 19.812 -5.359 -12.789 1 94.94 359 VAL B CA 1
ATOM 5934 C C . VAL B 1 359 ? 19.094 -6.293 -11.812 1 94.94 359 VAL B C 1
ATOM 5936 O O . VAL B 1 359 ? 18.203 -5.867 -11.07 1 94.94 359 VAL B O 1
ATOM 5939 N N . GLY B 1 360 ? 19.5 -7.566 -11.766 1 96.12 360 GLY B N 1
ATOM 5940 C CA . GLY B 1 360 ? 18.984 -8.531 -10.812 1 96.12 360 GLY B CA 1
ATOM 5941 C C . GLY B 1 360 ? 19.469 -8.281 -9.391 1 96.12 360 GLY B C 1
ATOM 5942 O O . GLY B 1 360 ? 20.344 -7.457 -9.164 1 96.12 360 GLY B O 1
ATOM 5943 N N . ILE B 1 361 ? 18.922 -8.984 -8.484 1 97.69 361 ILE B N 1
ATOM 5944 C CA . ILE B 1 361 ? 19.094 -8.734 -7.059 1 97.69 361 ILE B CA 1
ATOM 5945 C C . ILE B 1 361 ? 20.562 -8.977 -6.672 1 97.69 361 ILE B C 1
ATOM 5947 O O . ILE B 1 361 ? 21.109 -8.258 -5.836 1 97.69 361 ILE B O 1
ATOM 5951 N N . THR B 1 362 ? 21.234 -10.031 -7.285 1 97.06 362 THR B N 1
ATOM 5952 C CA . THR B 1 362 ? 22.625 -10.312 -6.961 1 97.06 362 THR B CA 1
ATOM 5953 C C . THR B 1 362 ? 23.531 -9.18 -7.426 1 97.06 362 THR B C 1
ATOM 5955 O O . THR B 1 362 ? 24.375 -8.711 -6.672 1 97.06 362 THR B O 1
ATOM 5958 N N . ALA B 1 363 ? 23.297 -8.781 -8.586 1 96.88 363 ALA B N 1
ATOM 5959 C CA . ALA B 1 363 ? 24.078 -7.668 -9.125 1 96.88 363 ALA B CA 1
ATOM 5960 C C . ALA B 1 363 ? 23.812 -6.387 -8.344 1 96.88 363 ALA B C 1
ATOM 5962 O O . ALA B 1 363 ? 24.719 -5.57 -8.148 1 96.88 363 ALA B O 1
ATOM 5963 N N . CYS B 1 364 ? 22.547 -6.18 -7.953 1 97.12 364 CYS B N 1
ATOM 5964 C CA . CYS B 1 364 ? 22.172 -5.016 -7.156 1 97.12 364 CYS B CA 1
ATOM 5965 C C . CYS B 1 364 ? 23 -4.941 -5.883 1 97.12 364 CYS B C 1
ATOM 5967 O O . CYS B 1 364 ? 23.484 -3.869 -5.512 1 97.12 364 CYS B O 1
ATOM 5969 N N . ARG B 1 365 ? 23.203 -6.066 -5.246 1 97.69 365 ARG B N 1
ATOM 5970 C CA . ARG B 1 365 ? 23.984 -6.176 -4.023 1 97.69 365 ARG B CA 1
ATOM 5971 C C . ARG B 1 365 ? 25.469 -5.965 -4.305 1 97.69 365 ARG B C 1
ATOM 5973 O O . ARG B 1 365 ? 26.109 -5.129 -3.674 1 97.69 365 ARG B O 1
ATOM 5980 N N . LEU B 1 366 ? 26.047 -6.641 -5.312 1 96.69 366 LEU B N 1
ATOM 5981 C CA . LEU B 1 366 ? 27.469 -6.695 -5.574 1 96.69 366 LEU B CA 1
ATOM 5982 C C . LEU B 1 366 ? 27.969 -5.375 -6.148 1 96.69 366 LEU B C 1
ATOM 5984 O O . LEU B 1 366 ? 29.078 -4.926 -5.824 1 96.69 366 LEU B O 1
ATOM 5988 N N . ASN B 1 367 ? 27.156 -4.762 -6.996 1 95.69 367 ASN B N 1
ATOM 5989 C CA . ASN B 1 367 ? 27.562 -3.498 -7.594 1 95.69 367 ASN B CA 1
ATOM 5990 C C . ASN B 1 367 ? 27.703 -2.4 -6.543 1 95.69 367 ASN B C 1
ATOM 5992 O O . ASN B 1 367 ? 28.594 -1.544 -6.648 1 95.69 367 ASN B O 1
ATOM 5996 N N . CYS B 1 368 ? 26.859 -2.438 -5.551 1 95.69 368 CYS B N 1
ATOM 5997 C CA . CYS B 1 368 ? 26.922 -1.42 -4.508 1 95.69 368 CYS B CA 1
ATOM 5998 C C . CYS B 1 368 ? 28.156 -1.618 -3.623 1 95.69 368 CYS B C 1
ATOM 6000 O O . CYS B 1 368 ? 28.797 -0.648 -3.232 1 95.69 368 CYS B O 1
ATOM 6002 N N . VAL B 1 369 ? 28.453 -2.855 -3.283 1 94.25 369 VAL B N 1
ATOM 6003 C CA . VAL B 1 369 ? 29.562 -3.117 -2.363 1 94.25 369 VAL B CA 1
ATOM 6004 C C . VAL B 1 369 ? 30.875 -2.631 -2.977 1 94.25 369 VAL B C 1
ATOM 6006 O O . VAL B 1 369 ? 31.75 -2.139 -2.266 1 94.25 369 VAL B O 1
ATOM 6009 N N . VAL B 1 370 ? 31.031 -2.693 -4.309 1 93.12 370 VAL B N 1
ATOM 6010 C CA . VAL B 1 370 ? 32.281 -2.352 -4.957 1 93.12 370 VAL B CA 1
ATOM 6011 C C . VAL B 1 370 ? 32.344 -0.849 -5.219 1 93.12 370 VAL B C 1
ATOM 6013 O O . VAL B 1 370 ? 33.438 -0.289 -5.422 1 93.12 370 VAL B O 1
ATOM 6016 N N . SER B 1 371 ? 31.203 -0.244 -5.344 1 91.69 371 SER B N 1
ATOM 6017 C CA . SER B 1 371 ? 31.156 1.195 -5.582 1 91.69 371 SER B CA 1
ATOM 6018 C C . SER B 1 371 ? 31.547 1.976 -4.328 1 91.69 371 SER B C 1
ATOM 6020 O O . SER B 1 371 ? 30.953 1.791 -3.268 1 91.69 371 SER B O 1
ATOM 6022 N N . ARG B 1 372 ? 32.438 2.941 -4.43 1 90.12 372 ARG B N 1
ATOM 6023 C CA . ARG B 1 372 ? 32.906 3.705 -3.285 1 90.12 372 ARG B CA 1
ATOM 6024 C C . ARG B 1 372 ? 31.859 4.664 -2.768 1 90.12 372 ARG B C 1
ATOM 6026 O O . ARG B 1 372 ? 31.797 4.945 -1.569 1 90.12 372 ARG B O 1
ATOM 6033 N N . SER B 1 373 ? 31.016 5.086 -3.604 1 92.69 373 SER B N 1
ATOM 6034 C CA . SER B 1 373 ? 30.047 6.109 -3.211 1 92.69 373 SER B CA 1
ATOM 6035 C C . SER B 1 373 ? 28.734 5.484 -2.74 1 92.69 373 SER B C 1
ATOM 6037 O O . SER B 1 373 ? 27.922 6.152 -2.107 1 92.69 373 SER B O 1
ATOM 6039 N N . CYS B 1 374 ? 28.547 4.223 -3.014 1 94.44 374 CYS B N 1
ATOM 6040 C CA . CYS B 1 374 ? 27.281 3.568 -2.672 1 94.44 374 CYS B CA 1
ATOM 6041 C C . CYS B 1 374 ? 27.281 3.135 -1.211 1 94.44 374 CYS B C 1
ATOM 6043 O O . CYS B 1 374 ? 28.219 2.477 -0.748 1 94.44 374 CYS B O 1
ATOM 6045 N N . VAL B 1 375 ? 26.234 3.496 -0.49 1 95.56 375 VAL B N 1
ATOM 6046 C CA . VAL B 1 375 ? 26.141 3.111 0.915 1 95.56 375 VAL B CA 1
ATOM 6047 C C . VAL B 1 375 ? 25.016 2.086 1.097 1 95.56 375 VAL B C 1
ATOM 6049 O O . VAL B 1 375 ? 24.922 1.437 2.143 1 95.56 375 VAL B O 1
ATOM 6052 N N . GLY B 1 376 ? 24.141 1.986 0.136 1 96.81 376 GLY B N 1
ATOM 6053 C CA . GLY B 1 376 ? 23.047 1.025 0.158 1 96.81 376 GLY B CA 1
ATOM 6054 C C . GLY B 1 376 ? 22.359 0.877 -1.185 1 96.81 376 GLY B C 1
ATOM 6055 O O . GLY B 1 376 ? 22.5 1.729 -2.062 1 96.81 376 GLY B O 1
ATOM 6056 N N . SER B 1 377 ? 21.688 -0.188 -1.362 1 97.75 377 SER B N 1
ATOM 6057 C CA . SER B 1 377 ? 20.922 -0.458 -2.578 1 97.75 377 SER B CA 1
ATOM 6058 C C . SER B 1 377 ? 19.641 -1.233 -2.27 1 97.75 377 SER B C 1
ATOM 6060 O O . SER B 1 377 ? 19.531 -1.873 -1.221 1 97.75 377 SER B O 1
ATOM 6062 N N . THR B 1 378 ? 18.656 -1.063 -3.113 1 98.19 378 THR B N 1
ATOM 6063 C CA . THR B 1 378 ? 17.375 -1.744 -2.947 1 98.19 378 THR B CA 1
ATOM 6064 C C . THR B 1 378 ? 16.953 -2.436 -4.242 1 98.19 378 THR B C 1
ATOM 6066 O O . THR B 1 378 ? 16.781 -1.78 -5.273 1 98.19 378 THR B O 1
ATOM 6069 N N . SER B 1 379 ? 16.906 -3.756 -4.207 1 98.12 379 SER B N 1
ATOM 6070 C CA . SER B 1 379 ? 16.188 -4.469 -5.254 1 98.12 379 SER B CA 1
ATOM 6071 C C . SER B 1 379 ? 14.68 -4.383 -5.047 1 98.12 379 SER B C 1
ATOM 6073 O O . SER B 1 379 ? 14.148 -4.957 -4.098 1 98.12 379 SER B O 1
ATOM 6075 N N . LEU B 1 380 ? 13.984 -3.729 -5.906 1 97.75 380 LEU B N 1
ATOM 6076 C CA . LEU B 1 380 ? 12.586 -3.398 -5.672 1 97.75 380 LEU B CA 1
ATOM 6077 C C . LEU B 1 380 ? 11.719 -4.656 -5.672 1 97.75 380 LEU B C 1
ATOM 6079 O O . LEU B 1 380 ? 10.742 -4.742 -4.93 1 97.75 380 LEU B O 1
ATOM 6083 N N . SER B 1 381 ? 12.008 -5.621 -6.562 1 98 381 SER B N 1
ATOM 6084 C CA . SER B 1 381 ? 11.336 -6.914 -6.641 1 98 381 SER B CA 1
ATOM 6085 C C . SER B 1 381 ? 9.836 -6.75 -6.852 1 98 381 SER B C 1
ATOM 6087 O O . SER B 1 381 ? 9.039 -7.504 -6.297 1 98 381 SER B O 1
ATOM 6089 N N . ASP B 1 382 ? 9.453 -5.715 -7.516 1 96.75 382 ASP B N 1
ATOM 6090 C CA . ASP B 1 382 ? 8.039 -5.441 -7.758 1 96.75 382 ASP B CA 1
ATOM 6091 C C . ASP B 1 382 ? 7.672 -5.688 -9.219 1 96.75 382 ASP B C 1
ATOM 6093 O O . ASP B 1 382 ? 6.605 -5.27 -9.68 1 96.75 382 ASP B O 1
ATOM 6097 N N . GLY B 1 383 ? 8.555 -6.273 -9.914 1 97.38 383 GLY B N 1
ATOM 6098 C CA . GLY B 1 383 ? 8.32 -6.582 -11.32 1 97.38 383 GLY B CA 1
ATOM 6099 C C . GLY B 1 383 ? 8.945 -5.582 -12.266 1 97.38 383 GLY B 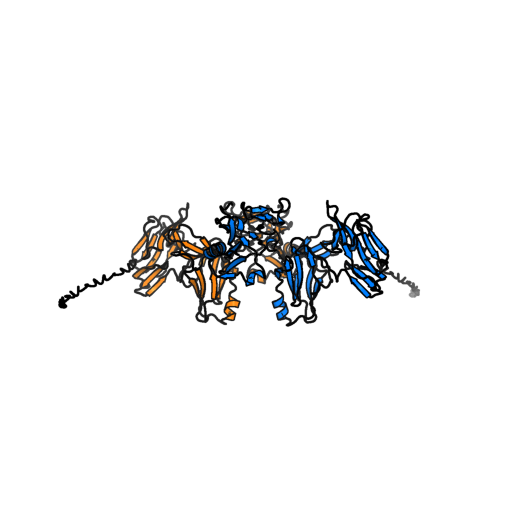C 1
ATOM 6100 O O . GLY B 1 383 ? 9.008 -5.816 -13.477 1 97.38 383 GLY B O 1
ATOM 6101 N N . SER B 1 384 ? 9.492 -4.469 -11.789 1 95.88 384 SER B N 1
ATOM 6102 C CA . SER B 1 384 ? 10.07 -3.438 -12.648 1 95.88 384 SER B CA 1
ATOM 6103 C C . SER B 1 384 ? 11.461 -3.832 -13.117 1 95.88 384 SER B C 1
ATOM 6105 O O . SER B 1 384 ? 11.953 -3.312 -14.125 1 95.88 384 SER B O 1
ATOM 6107 N N . GLY B 1 385 ? 12.07 -4.711 -12.32 1 96.94 385 GLY B N 1
ATOM 6108 C CA . GLY B 1 385 ? 13.445 -5.09 -12.633 1 96.94 385 GLY B CA 1
ATOM 6109 C C . GLY B 1 385 ? 14.461 -4.043 -12.219 1 96.94 385 GLY B C 1
ATOM 6110 O O . GLY B 1 385 ? 15.602 -4.066 -12.672 1 96.94 385 GLY B O 1
ATOM 6111 N N . LEU B 1 386 ? 14 -3.158 -11.305 1 96.69 386 LEU B N 1
ATOM 6112 C CA . LEU B 1 386 ? 14.852 -2.012 -11 1 96.69 386 LEU B CA 1
ATOM 6113 C C . LEU B 1 386 ? 15.594 -2.219 -9.688 1 96.69 386 LEU B C 1
ATOM 6115 O O . LEU B 1 386 ? 15.102 -2.9 -8.789 1 96.69 386 LEU B O 1
ATOM 6119 N N . CYS B 1 387 ? 16.734 -1.655 -9.609 1 97.06 387 CYS B N 1
ATOM 6120 C CA . CYS B 1 387 ? 17.594 -1.521 -8.438 1 97.06 387 CYS B CA 1
ATOM 6121 C C . CYS B 1 387 ? 17.938 -0.06 -8.172 1 97.06 387 CYS B C 1
ATOM 6123 O O . CYS B 1 387 ? 18.375 0.648 -9.078 1 97.06 387 CYS B O 1
ATOM 6125 N N . TYR B 1 388 ? 17.688 0.403 -6.945 1 96.81 388 TYR B N 1
ATOM 6126 C CA . TYR B 1 388 ? 18 1.779 -6.574 1 96.81 388 TYR B CA 1
ATOM 6127 C C . TYR B 1 388 ? 19.25 1.841 -5.699 1 96.81 388 TYR B C 1
ATOM 6129 O O . TYR B 1 388 ? 19.438 1.008 -4.809 1 96.81 388 TYR B O 1
ATOM 6137 N N . PHE B 1 389 ? 20.125 2.832 -5.965 1 95.94 389 PHE B N 1
ATOM 6138 C CA . PHE B 1 389 ? 21.328 3.053 -5.16 1 95.94 389 PHE B CA 1
ATOM 6139 C C . PHE B 1 389 ? 21.141 4.266 -4.25 1 95.94 389 PHE B C 1
ATOM 6141 O O . PHE B 1 389 ? 20.422 5.203 -4.594 1 95.94 389 PHE B O 1
ATOM 6148 N N . LYS B 1 390 ? 21.688 4.148 -3.09 1 95.56 390 LYS B N 1
ATOM 6149 C CA . LYS B 1 390 ? 21.922 5.297 -2.217 1 95.56 390 LYS B CA 1
ATOM 6150 C C . LYS B 1 390 ? 23.391 5.691 -2.205 1 95.56 390 LYS B C 1
ATOM 6152 O O . LYS B 1 390 ? 24.234 4.949 -1.691 1 95.56 390 LYS B O 1
ATOM 6157 N N . THR B 1 391 ? 23.688 6.883 -2.705 1 93.44 391 THR B N 1
ATOM 6158 C CA . THR B 1 391 ? 25.078 7.309 -2.812 1 93.44 391 THR B CA 1
ATOM 6159 C C . THR B 1 391 ? 25.344 8.555 -1.969 1 93.44 391 THR B C 1
ATOM 6161 O O . THR B 1 391 ? 24.484 9.445 -1.896 1 93.44 391 THR B O 1
ATOM 6164 N N . ILE B 1 392 ? 26.484 8.648 -1.391 1 89.75 392 ILE B N 1
ATOM 6165 C CA . ILE B 1 392 ? 26.828 9.742 -0.488 1 89.75 392 ILE B CA 1
ATOM 6166 C C . ILE B 1 392 ? 27.109 11.008 -1.295 1 89.75 392 ILE B C 1
ATOM 6168 O O . ILE B 1 392 ? 27.609 10.945 -2.418 1 89.75 392 ILE B O 1
ATOM 6172 N N . PRO B 1 393 ? 26.781 12.172 -0.742 1 89.69 393 PRO B N 1
ATOM 6173 C CA . PRO B 1 393 ? 26.109 12.336 0.548 1 89.69 393 PRO B CA 1
ATOM 6174 C C . PRO B 1 393 ? 24.594 12.094 0.466 1 89.69 393 PRO B C 1
ATOM 6176 O O . PRO B 1 393 ? 23.953 12.492 -0.511 1 89.69 393 PRO B O 1
ATOM 6179 N N . VAL B 1 394 ? 24.062 11.266 1.427 1 90.75 394 VAL B N 1
ATOM 6180 C CA . VAL B 1 394 ? 22.641 10.977 1.388 1 90.75 394 VAL B CA 1
ATOM 6181 C C . VAL B 1 394 ? 22.141 10.625 2.791 1 90.75 394 VAL B C 1
ATOM 6183 O O . VAL B 1 394 ? 22.922 10.211 3.646 1 90.75 394 VAL B O 1
ATOM 6186 N N . VAL B 1 395 ? 20.906 10.938 3.045 1 94.94 395 VAL B N 1
ATOM 6187 C CA . VAL B 1 395 ? 20.219 10.438 4.227 1 94.94 395 VAL B CA 1
ATOM 6188 C C . VAL B 1 395 ? 19.469 9.141 3.883 1 94.94 395 VAL B C 1
ATOM 6190 O O . VAL B 1 395 ? 18.75 9.086 2.889 1 94.94 395 VAL B O 1
ATOM 6193 N N . VAL B 1 396 ? 19.703 8.094 4.645 1 96.81 396 VAL B N 1
ATOM 6194 C CA . VAL B 1 396 ? 19.078 6.797 4.391 1 96.81 396 VAL B CA 1
ATOM 6195 C C . VAL B 1 396 ? 17.906 6.59 5.344 1 96.81 396 VAL B C 1
ATOM 6197 O O . VAL B 1 396 ? 18.094 6.52 6.559 1 96.81 396 VAL B O 1
ATOM 6200 N N . SER B 1 397 ? 16.719 6.582 4.809 1 97.06 397 SER B N 1
ATOM 6201 C CA . SER B 1 397 ? 15.484 6.277 5.531 1 97.06 397 SER B CA 1
ATOM 6202 C C . SER B 1 397 ? 14.898 4.941 5.086 1 97.06 397 SER B C 1
ATOM 6204 O O . SER B 1 397 ? 14.625 4.742 3.9 1 97.06 397 SER B O 1
ATOM 6206 N N . GLY B 1 398 ? 14.719 4.031 6.039 1 98.44 398 GLY B N 1
ATOM 6207 C CA . GLY B 1 398 ? 14.266 2.703 5.676 1 98.44 398 GLY B CA 1
ATOM 6208 C C . GLY B 1 398 ? 12.836 2.422 6.117 1 98.44 398 GLY B C 1
ATOM 6209 O O . GLY B 1 398 ? 12.359 2.994 7.098 1 98.44 398 GLY B O 1
ATOM 6210 N N . TYR B 1 399 ? 12.172 1.605 5.395 1 98.44 399 TYR B N 1
ATOM 6211 C CA . TYR B 1 399 ? 10.828 1.112 5.684 1 98.44 399 TYR B CA 1
ATOM 6212 C C . TYR B 1 399 ? 10.773 -0.406 5.566 1 98.44 399 TYR B C 1
ATOM 6214 O O . TYR B 1 399 ? 11.031 -0.961 4.496 1 98.44 399 TYR B O 1
ATOM 6222 N N . GLN B 1 400 ? 10.5 -1.082 6.656 1 97.75 400 GLN B N 1
ATOM 6223 C CA . GLN B 1 400 ? 10.375 -2.535 6.676 1 97.75 400 GLN B CA 1
ATOM 6224 C C . GLN B 1 400 ? 8.945 -2.965 6.977 1 97.75 400 GLN B C 1
ATOM 6226 O O . GLN B 1 400 ? 8.344 -2.508 7.953 1 97.75 400 GLN B O 1
ATOM 6231 N N . SER B 1 401 ? 8.422 -3.76 6.16 1 96.62 401 SER B N 1
ATOM 6232 C CA . SER B 1 401 ? 7.062 -4.277 6.301 1 96.62 401 SER B CA 1
ATOM 6233 C C . SER B 1 401 ? 6.883 -5.578 5.527 1 96.62 401 SER B C 1
ATOM 6235 O O . SER B 1 401 ? 7.48 -5.762 4.461 1 96.62 401 SER B O 1
ATOM 6237 N N . PRO B 1 402 ? 6.043 -6.469 6.035 1 95.62 402 PRO B N 1
ATOM 6238 C CA . PRO B 1 402 ? 5.816 -7.727 5.324 1 95.62 402 PRO B CA 1
ATOM 6239 C C . PRO B 1 402 ? 5.234 -7.516 3.928 1 95.62 402 PRO B C 1
ATOM 6241 O O . PRO B 1 402 ? 5.344 -8.398 3.072 1 95.62 402 PRO B O 1
ATOM 6244 N N . ILE B 1 403 ? 4.68 -6.391 3.658 1 96.5 403 ILE B N 1
ATOM 6245 C CA . ILE B 1 403 ? 3.986 -6.195 2.389 1 96.5 403 ILE B CA 1
ATOM 6246 C C . ILE B 1 403 ? 4.945 -5.594 1.364 1 96.5 403 ILE B C 1
ATOM 6248 O O . ILE B 1 403 ? 4.582 -5.395 0.204 1 96.5 403 ILE B O 1
ATOM 6252 N N . ILE B 1 404 ? 6.113 -5.281 1.73 1 97.12 404 ILE B N 1
ATOM 6253 C CA . ILE B 1 404 ? 7.137 -4.742 0.839 1 97.12 404 ILE B CA 1
ATOM 6254 C C . ILE B 1 404 ? 7.938 -5.883 0.221 1 97.12 404 ILE B C 1
ATOM 6256 O O . ILE B 1 404 ? 8.625 -6.621 0.93 1 97.12 404 ILE B O 1
ATOM 6260 N N . PRO B 1 405 ? 7.914 -5.996 -1.053 1 97.5 405 PRO B N 1
ATOM 6261 C CA . PRO B 1 405 ? 8.617 -7.121 -1.674 1 97.5 405 PRO B CA 1
ATOM 6262 C C . PRO B 1 405 ? 10.117 -6.875 -1.812 1 97.5 405 PRO B C 1
ATOM 6264 O O . PRO B 1 405 ? 10.875 -7.805 -2.1 1 97.5 405 PRO B O 1
ATOM 6267 N N . SER B 1 406 ? 10.562 -5.68 -1.559 1 98 406 SER B N 1
ATOM 6268 C CA . SER B 1 406 ? 11.938 -5.27 -1.845 1 98 406 SER B CA 1
ATOM 6269 C C . SER B 1 406 ? 12.914 -5.848 -0.821 1 98 406 SER B C 1
ATOM 6271 O O . SER B 1 406 ? 12.516 -6.172 0.302 1 98 406 SER B O 1
ATOM 6273 N N . THR B 1 407 ? 14.078 -6.02 -1.253 1 98.31 407 THR B N 1
ATOM 6274 C CA . THR B 1 407 ? 15.227 -6.324 -0.4 1 98.31 407 THR B CA 1
ATOM 6275 C C . THR B 1 407 ? 16.281 -5.223 -0.498 1 98.31 407 THR B C 1
ATOM 6277 O O . THR B 1 407 ? 16.672 -4.836 -1.598 1 98.31 407 THR B O 1
ATOM 6280 N N . SER B 1 408 ? 16.625 -4.781 0.633 1 98.5 408 SER B N 1
ATOM 6281 C CA . SER B 1 408 ? 17.625 -3.721 0.645 1 98.5 408 SER B CA 1
ATOM 6282 C C . SER B 1 408 ? 18.938 -4.211 1.249 1 98.5 408 SER B C 1
ATOM 6284 O O . SER B 1 408 ? 18.969 -5.191 1.993 1 98.5 408 SER B O 1
ATOM 6286 N N . PHE B 1 409 ? 20 -3.553 0.847 1 98.44 409 PHE B N 1
ATOM 6287 C CA . PHE B 1 409 ? 21.344 -3.854 1.297 1 98.44 409 PHE B CA 1
ATOM 6288 C C . PHE B 1 409 ? 22.031 -2.596 1.812 1 98.44 409 PHE B C 1
ATOM 6290 O O . PHE B 1 409 ? 21.969 -1.539 1.181 1 98.44 409 PHE B O 1
ATOM 6297 N N . LEU B 1 410 ? 22.641 -2.707 2.941 1 97.94 410 LEU B N 1
ATOM 6298 C CA . LEU B 1 410 ? 23.406 -1.597 3.504 1 97.94 410 LEU B CA 1
ATOM 6299 C C . LEU B 1 410 ? 24.875 -1.979 3.688 1 97.94 410 LEU B C 1
ATOM 6301 O O . LEU B 1 410 ? 25.172 -3.072 4.168 1 97.94 410 LEU B O 1
ATOM 6305 N N . LYS B 1 411 ? 25.719 -1.084 3.293 1 96.75 411 LYS B N 1
ATOM 6306 C CA . LYS B 1 411 ? 27.156 -1.302 3.453 1 96.75 411 LYS B CA 1
ATOM 6307 C C . LYS B 1 411 ? 27.562 -1.215 4.922 1 96.75 411 LYS B C 1
ATOM 6309 O O . LYS B 1 411 ? 27.188 -0.274 5.621 1 96.75 411 LYS B O 1
ATOM 6314 N N . ILE B 1 412 ? 28.234 -2.268 5.426 1 96.12 412 ILE B N 1
ATOM 6315 C CA . ILE B 1 412 ? 28.719 -2.293 6.805 1 96.12 412 ILE B CA 1
ATOM 6316 C C . ILE B 1 412 ? 30.125 -2.879 6.848 1 96.12 412 ILE B C 1
ATOM 6318 O O . ILE B 1 412 ? 30.625 -3.404 5.848 1 96.12 412 ILE B O 1
ATOM 6322 N N . CYS B 1 413 ? 30.781 -2.615 8.031 1 93.81 413 CYS B N 1
ATOM 6323 C CA . CYS B 1 413 ? 32 -3.344 8.312 1 93.81 413 CYS B CA 1
ATOM 6324 C C . CYS B 1 413 ? 31.703 -4.699 8.945 1 93.81 413 CYS B C 1
ATOM 6326 O O . CYS B 1 413 ? 31.047 -4.77 9.984 1 93.81 413 CYS B O 1
ATOM 6328 N N . GLY B 1 414 ? 32.125 -5.723 8.328 1 88.81 414 GLY B N 1
ATOM 6329 C CA . GLY B 1 414 ? 31.844 -7.078 8.773 1 88.81 414 GLY B CA 1
ATOM 6330 C C . GLY B 1 414 ? 32.438 -7.395 10.133 1 88.81 414 GLY B C 1
ATOM 6331 O O . GLY B 1 414 ? 33.312 -6.68 10.617 1 88.81 414 GLY B O 1
ATOM 6332 N N . PRO B 1 415 ? 32 -8.391 10.719 1 91.25 415 PRO B N 1
ATOM 6333 C CA . PRO B 1 415 ? 30.953 -9.312 10.273 1 91.25 415 PRO B CA 1
ATOM 6334 C C . PRO B 1 415 ? 29.562 -8.75 10.508 1 91.25 415 PRO B C 1
ATOM 6336 O O . PRO B 1 415 ? 29.375 -7.809 11.281 1 91.25 415 PRO B O 1
ATOM 6339 N N . VAL B 1 416 ? 28.594 -9.32 9.852 1 90.88 416 VAL B N 1
ATOM 6340 C CA . VAL B 1 416 ? 27.188 -8.945 10.039 1 90.88 416 VAL B CA 1
ATOM 6341 C C . VAL B 1 416 ? 26.719 -9.398 11.414 1 90.88 416 VAL B C 1
ATOM 6343 O O . VAL B 1 416 ? 26.922 -10.547 11.805 1 90.88 416 VAL B O 1
ATOM 6346 N N . MET B 1 417 ? 26.172 -8.5 12.125 1 87.38 417 MET B N 1
ATOM 6347 C CA . MET B 1 417 ? 25.547 -8.773 13.414 1 87.38 417 MET B CA 1
ATOM 6348 C C . MET B 1 417 ? 24.047 -8.523 13.359 1 87.38 417 MET B C 1
ATOM 6350 O O . MET B 1 417 ? 23.594 -7.375 13.336 1 87.38 417 MET B O 1
ATOM 6354 N N . PRO B 1 418 ? 23.297 -9.656 13.336 1 84.38 418 PRO B N 1
ATOM 6355 C CA . PRO B 1 418 ? 21.859 -9.461 13.133 1 84.38 418 PRO B CA 1
ATOM 6356 C C . PRO B 1 418 ? 21.172 -8.797 14.32 1 84.38 418 PRO B C 1
ATOM 6358 O O . PRO B 1 418 ? 21.641 -8.914 15.453 1 84.38 418 PRO B O 1
#

pLDDT: mean 90.1, std 15.6, range [22.56, 98.81]